Protein AF-0000000069264680 (afdb_homodimer)

Solvent-accessible surface area (backbone atoms only — not comparable to full-atom values): 63092 Å² total; per-residue (Å²): 128,80,57,73,79,72,51,75,69,57,74,36,66,60,54,56,45,49,47,49,65,34,45,54,32,10,31,62,57,30,35,80,39,44,36,33,21,42,32,88,52,90,55,50,79,79,77,27,31,39,74,42,32,28,42,56,47,49,37,52,17,25,8,40,32,30,22,41,44,74,74,60,58,45,70,61,41,29,38,27,34,40,56,57,35,34,60,69,44,48,32,46,57,49,15,34,34,33,50,31,16,18,33,29,38,42,60,85,66,54,55,40,65,60,49,31,49,53,45,50,75,60,52,32,39,32,41,37,29,31,27,88,46,32,57,60,58,36,65,25,53,58,76,48,57,66,63,36,63,34,36,34,37,32,16,54,85,72,36,73,72,46,56,66,79,36,87,69,49,58,67,91,35,48,42,37,40,61,63,46,31,66,70,23,40,66,80,50,74,70,59,90,66,56,25,56,42,46,20,35,38,38,68,41,77,35,93,85,65,58,65,44,34,36,54,38,27,24,37,26,50,41,54,40,34,46,49,45,22,15,42,66,53,75,34,51,39,11,50,42,28,35,30,60,65,37,50,54,45,36,47,91,21,50,53,52,58,51,38,30,25,39,50,28,26,30,38,43,21,47,32,85,47,78,46,39,63,54,46,52,50,51,30,46,75,63,44,23,27,34,36,38,38,34,49,67,54,54,50,42,34,49,53,47,38,56,73,69,31,50,69,64,49,47,74,56,47,50,49,45,35,37,39,31,27,99,53,87,58,44,62,68,59,46,49,44,40,34,75,74,59,62,22,46,48,33,21,36,33,60,42,67,55,32,53,22,74,34,22,35,4,47,57,67,47,39,51,68,46,78,75,46,50,73,65,57,30,52,51,32,26,73,23,29,12,37,59,41,84,60,42,47,79,44,34,15,33,81,92,40,70,85,41,72,51,59,74,66,43,74,21,36,34,29,38,36,38,40,38,25,48,72,59,56,49,89,60,70,63,84,81,67,66,78,62,56,60,53,47,50,50,44,41,53,55,45,38,54,61,51,54,69,70,66,83,78,75,70,72,68,65,74,59,63,68,43,96,49,35,54,90,79,24,32,52,69,53,33,25,19,24,31,42,97,64,47,27,35,35,75,41,28,41,58,88,46,38,25,53,33,74,90,38,78,35,42,26,51,57,51,20,41,58,52,34,68,38,90,73,28,59,42,45,46,41,42,58,38,78,26,67,76,32,55,20,42,39,34,32,40,30,22,63,45,89,89,57,61,76,68,60,62,62,62,36,48,60,51,52,44,54,58,39,56,73,79,40,59,78,88,61,46,52,75,43,62,43,82,40,93,71,78,62,54,40,82,84,66,41,80,29,62,68,59,51,49,50,53,38,53,76,69,63,62,70,53,78,72,43,80,76,52,72,62,72,122,122,81,52,73,78,73,52,74,70,56,73,38,64,60,52,56,45,49,46,51,63,34,46,54,32,10,31,61,58,31,35,80,38,44,38,32,20,42,31,88,52,90,55,49,78,77,76,27,32,39,75,43,30,29,40,55,46,48,37,51,17,26,8,41,32,30,22,41,44,74,76,60,58,46,71,63,40,27,38,28,34,41,55,56,34,34,59,68,44,47,30,46,59,47,14,34,33,32,51,31,15,18,32,28,38,43,60,85,66,55,54,42,67,60,47,31,49,52,44,51,74,62,52,32,39,33,39,36,29,32,27,90,46,32,55,60,59,37,64,24,51,58,77,48,56,66,62,36,65,36,37,35,36,32,17,53,83,71,38,74,72,45,56,65,80,37,86,70,48,59,67,92,36,47,43,37,40,61,62,45,32,66,71,24,40,66,79,52,75,68,59,90,64,56,25,58,41,46,19,34,37,37,70,42,76,37,92,85,66,56,65,43,34,36,54,38,28,24,36,25,51,43,55,39,36,45,50,46,21,14,42,68,52,74,35,52,38,11,49,42,28,35,31,61,64,36,50,55,45,36,48,89,20,52,52,51,59,52,36,30,25,40,49,28,26,30,38,42,22,47,32,86,47,80,47,38,63,55,46,51,49,50,31,46,75,64,44,24,26,35,35,37,37,34,49,68,54,53,50,42,35,50,52,48,38,56,73,70,30,51,70,63,48,47,74,57,48,49,50,45,36,36,38,31,27,98,53,87,59,43,65,67,59,47,48,44,40,34,73,73,59,62,21,46,48,31,21,36,33,61,42,66,55,31,54,22,75,33,21,36,5,48,57,66,50,38,51,69,46,78,75,45,50,72,66,57,30,51,51,32,25,73,24,32,11,39,58,42,85,60,41,46,79,44,34,15,33,82,91,39,70,86,42,74,52,60,75,66,43,76,21,35,31,30,38,35,38,40,38,27,49,73,61,56,49,88,62,69,62,83,80,65,66,77,64,57,60,53,48,48,50,47,42,55,54,46,39,51,62,50,54,70,71,68,83,80,75,71,71,68,67,74,57,64,67,43,94,48,37,56,89,80,24,32,52,69,53,33,24,20,26,33,43,97,63,48,27,35,36,76,40,28,42,56,88,45,38,24,52,34,73,90,38,79,34,41,25,51,58,51,20,42,59,52,34,68,38,91,73,29,60,42,45,46,42,42,57,39,76,25,66,75,32,54,20,42,39,35,32,41,30,22,62,44,90,87,58,62,76,67,61,62,63,63,35,48,60,50,51,44,56,57,39,56,74,79,40,59,77,89,61,43,51,73,44,60,43,82,40,93,69,77,62,52,40,81,85,68,40,79,28,60,67,59,53,48,50,52,39,55,76,68,63,63,70,54,78,73,44,82,76,54,72,64,69,122

Organism: Polarella glacialis (NCBI:txid89957)

Radius of gyration: 32.52 Å; Cα contacts (8 Å, |Δi|>4): 2646; chains: 2; bounding box: 79×95×86 Å

Nearest PDB structures (foldseek):
  1ult-assembly1_B  TM=8.802E-01  e=3.489E-50  Thermus thermophilus
  3gpc-assembly2_B  TM=8.212E-01  e=1.341E-38  Homo sapiens
  3gpc-assembly1_A  TM=8.121E-01  e=6.535E-37  Homo sapiens
  8w0l-assembly1_A  TM=6.875E-01  e=3.419E-37  Candida albicans
  4isb-assembly1_B  TM=6.858E-01  e=1.212E-31  Mycobacterium tuberculosis H37Rv

Foldseek 3Di:
DAFPVPPPPDCPPVDAQFLLLQLLQLCVVWQAFWAKEAADDCPDPNPRIHIDGSVRLLLLLQLLLQLCVVVPDDAAAEEEEAFWPGSVVLSCLNNQQQLRYAYEYAQLLDQLALSLQVLQLSQHQEYEYEQVSQVRPLVHDLVSLVSHQAYEYAAHVRDWPNHDHDPSHDPVRYDYNVRSSVVGGSPHDRDDDHQQRWHYWAWDCDPVRHIFIDIFGSNLLSVVLVLCCDPLHVVDAQVAEEEELFTCSFLQNVNCSSNCSRRNHHYYYHTPPNALVSVLVSQLVPQHAEYEAAQVSLVRVVVVCVVVDLVVSLVRGNHAEYEYEPAQHFLVSQVCCCVSRVHHYKYFDAHPQQSGTFAIQQLDNDPVSVVDDPVVSSVSRRANHATTPFKDWFFAAQVGRVHTDDFPDKHFIWIAGSNGGQDTDPPPPVPDPPPVVVVLVCCVVVCSVVVVDDDDPPPCPVQPVPVQDGPRIGRPQFIWGQHPVRTIHTQAGVQFFAQWQNDTARQSVLFSQLCPDPQFPGKGWGWDQAQHTRTFIEIETEGDPPDDPCCPPCVFVVSQVSCVVPDPNRNGGLYYHYDNDFDADSSRHGPRVVVVVVCVVVVHDRPVRVPDDGPD/DADPVVPPPDCPPVDAQFLLLQLLQLCVVWQAFWAKEAADDCPPPNPRIHIDGSVRLLLLLQLLLQLCVVVPDDAAAEEEEAFWPGSVVLSCLNNQQQLRYAYEYAQLLDQLALSLQVLQLSQHQEYEYEQVSQVRPLVHDLVSLVSHQAYEYAAHVRDWPNHDHDPSHDPVRYDYNVRSSVSGGSVHDRDDDHQQRWHYWAWDCDPVRHIFIDIFGSNLLSVVLVLCCDPLHVVDAQVAEEEELFTCSFLQNVNCSSNCSRRNHHYYYHTPPNALVSVLCSQLVPQHAEYEAAQVSLVRVVVVCVVVDLVVSLVRGNHAEYEYEPAQHFLVSQVCCCVSRVHHYKYFDAHPQQSGTFAIQQLDNDPVSVVDDPVVSSVSRRANHATTPFKDWFFAAQVGRVHTDDFPDKHFIWIAGSNGGQDTDPPPPVPDPPPVVVVVVCCVVVCSVPVVDDDDPPPCPVQPVPVADGPRIGRPQFIWGQHPVRTIHTQAGVQFFAQWQNDTARQRVLFSQLCPDPQFPGKGWGWDQAQHTRTFIEIETEGPPPDDPCCPPCVFVVSQVSCVVPDPNRNGGLYYHYDNDFDADSSRHGPRVVVVVVCVVVVHDRPVRVPDPGPD

Sequence (1232 aa):
MAPASAFPVSARDEAPLLLRTLCDRGARLQPDNLLVTKCKGSAGDGKGYLTITFQEHQLRSLRLGSALARWGVKIGDRVATLLWNTAWHVQCYHAVSCMGAVLHTLNLRLGTKDLGFIIDHAADRVIISDSDLLDMLGKVDSAVLDKVELFVCCGEDGVPNQWTLPSSIPRAKAIDYDSFLSTGKDDFVWPDLPETALHALCYTSGTTGVPKGAAYSQRSTYLHTLVMVGADQIGLSGSQVILPFVPMFHVLGWGVPFAGLMVGMRMVFTGRSMDPDSMLDAMLDWGVQISTGVPTVWQGVRSCIEQRGTEKVRKGLKLKMLTCGGSAPPSTMIGWYQDQLGVEFLQGWGMTETNPLGSAGRRVAKYKDLSASSDALFSNMTKAGLPNALVEVRIADPEDLDRELPRGQQGELLVRGPTIITEYFQFDAPDKPRQELQEQLVSTLSRISRLLTSRNIRVTRGCCKMKWFHRGWLITGDVAKLDEEGAIIICDRSKDVIKSGGEWISSIDLENHITGMKDIAMAAVVAVPHPRWDERPVAIVTLPPGCDPGVAKGLKERVVAHCLQAFAKFQVPDDVIVWQEIPLTSTGKLDKKVIRAMLTSQGYMLPTAAGAPSKLMAPASAFPVSARDEAPLLLRTLCDRGARLQPDNLLVTKCKGSAGDGKGYLTITFQEHQLRSLRLGSALARWGVKIGDRVATLLWNTAWHVQCYHAVSCMGAVLHTLNLRLGTKDLGFIIDHAADRVIISDSDLLDMLGKVDSAVLDKVELFVCCGEDGVPNQWTLPSSIPRAKAIDYDSFLSTGKDDFVWPDLPETALHALCYTSGTTGVPKGAAYSQRSTYLHTLVMVGADQIGLSGSQVILPFVPMFHVLGWGVPFAGLMVGMRMVFTGRSMDPDSMLDAMLDWGVQISTGVPTVWQGVRSCIEQRGTEKVRKGLKLKMLTCGGSAPPSTMIGWYQDQLGVEFLQGWGMTETNPLGSAGRRVAKYKDLSASSDALFSNMTKAGLPNALVEVRIADPEDLDRELPRGQQGELLVRGPTIITEYFQFDAPDKPRQELQEQLVSTLSRISRLLTSRNIRVTRGCCKMKWFHRGWLITGDVAKLDEEGAIIICDRSKDVIKSGGEWISSIDLENHITGMKDIAMAAVVAVPHPRWDERPVAIVTLPPGCDPGVAKGLKERVVAHCLQAFAKFQVPDDVIVWQEIPLTSTGKLDKKVIRAMLTSQGYMLPTAAGAPSKL

pLDDT: mean 85.33, std 18.54, range [21.41, 98.88]

InterPro domains:
  IPR000873 AMP-dependent synthetase/ligase domain [PF00501] (31-425)
  IPR020845 AMP-binding, conserved site [PS00455] (201-212)
  IPR025110 AMP-binding enzyme, C-terminal domain [PF13193] (510-589)
  IPR042099 ANL, N-terminal domain [G3DSA:3.40.50.12780] (9-495)
  IPR045851 AMP-binding enzyme domain superfamily [G3DSA:3.30.300.30] (496-605)

Secondary structure (DSSP, 8-state):
---GGGS---GGG-----HHHHHTHHHHH-TT-EEEEE-SSS-SSSSSEEEEEHHHHHHHHHHHHHHHHHHT--TT-EEEEE--BSHHHHHHHHHHHHTT-EEEE--TTS-HHHHHHHHHHHT-SEEEEEGGGHHHHHTS-HHHHHH--EEEEEPGGG-TT-----TTS-GGGEEEHHHHHHTS-TTPPPPP--TTSEEEEEEE--TTSS-EEEEEEHHHHHHHHHHHTBTTTT---TT-EEEE-S-TTSHHHHHHHHHHHHHT-EEEE-BT--SHHHHHHHHHHHT--EEEE-HHHHHHHHHHHHHH-HHHHHHH----EEEE-SSPPPHHHHHHIIIII--EEEEEEE-GGGSSEEEEE-SS-SGGGGG--HHHHHHHHTS-BEEPTT-EEEEEETTEEEEEPPTT--EEEEEESTTS-SS-TT---SSS-HHHHHHHHHHHHHHHHHTTT------------BTTEETTEEEEEEEEEE-TTS-EEEEEETTTSEEETTEEE-HHHHHHHHHTSTT-SEEEEEEEEETTTEEEEEEEEEPPTT--GGGGTTHHHHHHHHHHTTS-GGGS-SEEEE-S---B-TTS-B-HHHHHHHHHHTT---TTTTTS----/---GGGS---GGG-----HHHHHTHHHHH-TT-EEEEE-SSS-SSSSSEEEEEHHHHHHHHHHHHHHHHHHT--TT-EEEEE--BSHHHHHHHHHHHHTT-EEEE--TTS-HHHHHHHHHHHT-SEEEEEGGGHHHHHTS-HHHHHH--EEEEEPGGG-TT-----TTS-GGGEEEHHHHHHTS-TTPPPPP--TTSEEEEEEE--TTSS-EEEEEEHHHHHHHHHHHTBTTTT---TT-EEEE-S-TTSHHHHHHHHHHHHHT-EEEE-BT--SHHHHHHHHHHHT--EEEE-HHHHHHHHHHHHHH-HHHHHHH----EEEE-SSPPPHHHHHHIIIII--EEEEEEE-GGGSSEEEEE-SS-SGGGGG--HHHHHHHHTS-BEEPTT-EEEEEETTEEEEEPPTT--EEEEEESTTS-SS-TT---SSS-HHHHHHHHHHHHHHHHHTTT------------BTTEETTEEEEEEEEEE-TTS-EEEEEETTTSEEETTEEE-HHHHHHHHHTSTT-SEEEEEEEEETTTEEEEEEEEEPPTT--GGGGTTHHHHHHHHHHTTS-GGGS-SEEEE-S---B-TTS-B-HHHHHHHHHHTT---TTTTTS----

Structure (mmCIF, N/CA/C/O backbone):
data_AF-0000000069264680-model_v1
#
loop_
_entity.id
_entity.type
_entity.pdbx_description
1 polymer 'Long-chain fatty acid--CoA ligase'
#
loop_
_atom_site.group_PDB
_atom_site.id
_atom_site.type_symbol
_atom_site.label_atom_id
_atom_site.label_alt_id
_atom_site.label_comp_id
_atom_site.label_asym_id
_atom_site.label_entity_id
_atom_site.label_seq_id
_atom_site.pdbx_PDB_ins_code
_atom_site.Cartn_x
_atom_site.Cartn_y
_atom_site.Cartn_z
_atom_site.occupancy
_atom_site.B_iso_or_equiv
_atom_site.auth_seq_id
_atom_site.auth_comp_id
_atom_site.auth_asym_id
_atom_site.auth_atom_id
_atom_site.pdbx_PDB_model_num
ATOM 1 N N . MET A 1 1 ? -12.93 -19.547 25.078 1 21.62 1 MET A N 1
ATOM 2 C CA . MET A 1 1 ? -12.172 -18.875 24.031 1 21.62 1 MET A CA 1
ATOM 3 C C . MET A 1 1 ? -10.672 -18.969 24.281 1 21.62 1 MET A C 1
ATOM 5 O O . MET A 1 1 ? -10.188 -18.562 25.344 1 21.62 1 MET A O 1
ATOM 9 N N . ALA A 1 2 ? -10.008 -19.875 23.734 1 28.94 2 ALA A N 1
ATOM 10 C CA . ALA A 1 2 ? -8.633 -20.188 24.109 1 28.94 2 ALA A CA 1
ATOM 11 C C . ALA A 1 2 ? -7.75 -18.938 24.047 1 28.94 2 ALA A C 1
ATOM 13 O O . ALA A 1 2 ? -7.922 -18.094 23.172 1 28.94 2 ALA A O 1
ATOM 14 N N . PRO A 1 3 ? -7.102 -18.594 25.016 1 28.36 3 PRO A N 1
ATOM 15 C CA . PRO A 1 3 ? -6.238 -17.406 25.078 1 28.36 3 PRO A CA 1
ATOM 16 C C . PRO A 1 3 ? -5.344 -17.266 23.844 1 28.36 3 PRO A C 1
ATOM 18 O O . PRO A 1 3 ? -5.039 -18.266 23.188 1 28.36 3 PRO A O 1
ATOM 21 N N . ALA A 1 4 ? -5.258 -16.047 23.219 1 35.44 4 ALA A N 1
ATOM 22 C CA . ALA A 1 4 ? -4.367 -15.719 22.109 1 35.44 4 ALA A CA 1
ATOM 23 C C . ALA A 1 4 ? -3.006 -16.391 22.281 1 35.44 4 ALA A C 1
ATOM 25 O O . ALA A 1 4 ? -2.262 -16.547 21.312 1 35.44 4 ALA A O 1
ATOM 26 N N . SER A 1 5 ? -2.584 -16.609 23.516 1 32.97 5 SER A N 1
ATOM 27 C CA . SER A 1 5 ? -1.251 -17.094 23.844 1 32.97 5 SER A CA 1
ATOM 28 C C . SER A 1 5 ? -1.058 -18.531 23.359 1 32.97 5 SER A C 1
ATOM 30 O O . SER A 1 5 ? 0.055 -19.062 23.391 1 32.97 5 SER A O 1
ATOM 32 N N . ALA A 1 6 ? -2.135 -19.172 23.266 1 34.97 6 ALA A N 1
ATOM 33 C CA . ALA A 1 6 ? -1.917 -20.609 23.109 1 34.97 6 ALA A CA 1
ATOM 34 C C . ALA A 1 6 ? -1.51 -20.953 21.672 1 34.97 6 ALA A C 1
ATOM 36 O O . ALA A 1 6 ? -1.37 -22.125 21.312 1 34.97 6 ALA A O 1
ATOM 37 N N . PHE A 1 7 ? -1.689 -19.875 20.844 1 36.34 7 PHE A N 1
ATOM 38 C CA . PHE A 1 7 ? -1.381 -20.344 19.484 1 36.34 7 PHE A CA 1
ATOM 39 C C . PHE A 1 7 ? 0.098 -20.141 19.172 1 36.34 7 PHE A C 1
ATOM 41 O O . PHE A 1 7 ? 0.693 -19.141 19.578 1 36.34 7 PHE A O 1
ATOM 48 N N . PRO A 1 8 ? 0.804 -21.094 19 1 37.34 8 PRO A N 1
ATOM 49 C CA . PRO A 1 8 ? 2.225 -20.969 18.672 1 37.34 8 PRO A CA 1
ATOM 50 C C . PRO A 1 8 ? 2.494 -19.891 17.641 1 37.34 8 PRO A C 1
ATOM 52 O O . PRO A 1 8 ? 1.766 -19.781 16.641 1 37.34 8 PRO A O 1
ATOM 55 N N . VAL A 1 9 ? 2.969 -18.75 18.156 1 39.38 9 VAL A N 1
ATOM 56 C CA . VAL A 1 9 ? 3.482 -17.734 17.25 1 39.38 9 VAL A CA 1
ATOM 57 C C . VAL A 1 9 ? 4.457 -18.359 16.266 1 39.38 9 VAL A C 1
ATOM 59 O O . VAL A 1 9 ? 5.449 -18.969 16.656 1 39.38 9 VAL A O 1
ATOM 62 N N . SER A 1 10 ? 4.023 -18.75 15.188 1 41.69 10 SER A N 1
ATOM 63 C CA . SER A 1 10 ? 4.965 -19.203 14.172 1 41.69 10 SER A CA 1
ATOM 64 C C . SER A 1 10 ? 5.992 -18.125 13.844 1 41.69 10 SER A C 1
ATOM 66 O O . SER A 1 10 ? 5.668 -16.938 13.82 1 41.69 10 SER A O 1
ATOM 68 N N . ALA A 1 11 ? 7.23 -18.297 14.109 1 41.03 11 ALA A N 1
ATOM 69 C CA . ALA A 1 11 ? 8.43 -17.5 13.844 1 41.03 11 ALA A CA 1
ATOM 70 C C . ALA A 1 11 ? 8.336 -16.797 12.492 1 41.03 11 ALA A C 1
ATOM 72 O O . ALA A 1 11 ? 9.164 -15.953 12.172 1 41.03 11 ALA A O 1
ATOM 73 N N . ARG A 1 12 ? 7.391 -17.203 11.688 1 43.34 12 ARG A N 1
ATOM 74 C CA . ARG A 1 12 ? 7.359 -16.75 10.297 1 43.34 12 ARG A CA 1
ATOM 75 C C . ARG A 1 12 ? 7.133 -15.25 10.211 1 43.34 12 ARG A C 1
ATOM 77 O O . ARG A 1 12 ? 7.527 -14.609 9.234 1 43.34 12 ARG A O 1
ATOM 84 N N . ASP A 1 13 ? 6.496 -14.719 11.164 1 56.16 13 ASP A N 1
ATOM 85 C CA . ASP A 1 13 ? 6.012 -13.344 11.109 1 56.16 13 ASP A CA 1
ATOM 86 C C . ASP A 1 13 ? 6.828 -12.43 12.023 1 56.16 13 ASP A C 1
ATOM 88 O O . ASP A 1 13 ? 6.32 -11.422 12.516 1 56.16 13 ASP A O 1
ATOM 92 N N . GLU A 1 14 ? 8.109 -12.883 12.008 1 63.69 14 GLU A N 1
ATOM 93 C CA . GLU A 1 14 ? 8.93 -12.258 13.039 1 63.69 14 GLU A CA 1
ATOM 94 C C . GLU A 1 14 ? 9.695 -11.062 12.484 1 63.69 14 GLU A C 1
ATOM 96 O O . GLU A 1 14 ? 10.312 -10.305 13.242 1 63.69 14 GLU A O 1
ATOM 101 N N . ALA A 1 15 ? 9.57 -10.945 11.188 1 82.12 15 ALA A N 1
ATOM 102 C CA . ALA A 1 15 ? 10.336 -9.805 10.695 1 82.12 15 ALA A CA 1
ATOM 103 C C . ALA A 1 15 ? 9.672 -8.492 11.109 1 82.12 15 ALA A C 1
ATOM 105 O O . ALA A 1 15 ? 8.562 -8.188 10.68 1 82.12 15 ALA A O 1
ATOM 106 N N . PRO A 1 16 ? 10.344 -7.766 11.906 1 89.06 16 PRO A N 1
ATOM 107 C CA . PRO A 1 16 ? 9.742 -6.508 12.352 1 89.06 16 PRO A CA 1
ATOM 108 C C . PRO A 1 16 ? 9.609 -5.484 11.227 1 89.06 16 PRO A C 1
ATOM 110 O O . PRO A 1 16 ? 10.453 -5.434 10.328 1 89.06 16 PRO A O 1
ATOM 113 N N . LEU A 1 17 ? 8.547 -4.75 11.266 1 94.31 17 LEU A N 1
ATOM 114 C CA . LEU A 1 17 ? 8.344 -3.662 10.312 1 94.31 17 LEU A CA 1
ATOM 115 C C . LEU A 1 17 ? 9.172 -2.441 10.695 1 94.31 17 LEU A C 1
ATOM 117 O O . LEU A 1 17 ? 8.766 -1.655 11.555 1 94.31 17 LEU A O 1
ATOM 121 N N . LEU A 1 18 ? 10.297 -2.287 10.062 1 96 18 LEU A N 1
ATOM 122 C CA . LEU A 1 18 ? 11.242 -1.224 10.398 1 96 18 LEU A CA 1
ATOM 123 C C . LEU A 1 18 ? 11.367 -0.228 9.25 1 96 18 LEU A C 1
ATOM 125 O O . LEU A 1 18 ? 11.469 -0.625 8.086 1 96 18 LEU A O 1
ATOM 129 N N . LEU A 1 19 ? 11.414 0.999 9.562 1 97.38 19 LEU A N 1
ATOM 130 C CA . LEU A 1 19 ? 11.438 2.068 8.57 1 97.38 19 LEU A CA 1
ATOM 131 C C . LEU A 1 19 ? 12.719 2.021 7.746 1 97.38 19 LEU A C 1
ATOM 133 O O . LEU A 1 19 ? 12.742 2.467 6.598 1 97.38 19 LEU A O 1
ATOM 137 N N . ARG A 1 20 ? 13.828 1.461 8.312 1 97.5 20 ARG A N 1
ATOM 138 C CA . ARG A 1 20 ? 15.086 1.393 7.562 1 97.5 20 ARG A CA 1
ATOM 139 C C . ARG A 1 20 ? 14.898 0.64 6.25 1 97.5 20 ARG A C 1
ATOM 141 O O . ARG A 1 20 ? 15.516 0.985 5.238 1 97.5 20 ARG A O 1
ATOM 148 N N . THR A 1 21 ? 13.992 -0.396 6.246 1 95.38 21 THR A N 1
ATOM 149 C CA . THR A 1 21 ? 13.797 -1.199 5.047 1 95.38 21 THR A CA 1
ATOM 150 C C . THR A 1 21 ? 13.086 -0.391 3.965 1 95.38 21 THR A C 1
ATOM 152 O O . THR A 1 21 ? 13.203 -0.689 2.775 1 95.38 21 THR A O 1
ATOM 155 N N . LEU A 1 22 ? 12.344 0.628 4.348 1 97.31 22 LEU A N 1
ATOM 156 C CA . LEU A 1 22 ? 11.648 1.487 3.393 1 97.31 22 LEU A CA 1
ATOM 157 C C . LEU A 1 22 ? 12.523 2.67 2.992 1 97.31 22 LEU A C 1
ATOM 159 O O . LEU A 1 22 ? 12.656 2.975 1.805 1 97.31 22 LEU A O 1
ATOM 163 N N . CYS A 1 23 ? 13.164 3.281 3.973 1 98.19 23 CYS A N 1
ATOM 164 C CA . CYS A 1 23 ? 13.891 4.523 3.748 1 98.19 23 CYS A CA 1
ATOM 165 C C . CYS A 1 23 ? 15.141 4.277 2.906 1 98.19 23 CYS A C 1
ATOM 167 O O . CYS A 1 23 ? 15.531 5.129 2.105 1 98.19 23 CYS A O 1
ATOM 169 N N . ASP A 1 24 ? 15.758 3.123 3.029 1 97.44 24 ASP A N 1
ATOM 170 C CA . ASP A 1 24 ? 16.984 2.816 2.303 1 97.44 24 ASP A CA 1
ATOM 171 C C . ASP A 1 24 ? 16.688 2.443 0.853 1 97.44 24 ASP A C 1
ATOM 173 O O . ASP A 1 24 ? 17.594 2.398 0.019 1 97.44 24 ASP A O 1
ATOM 177 N N . ARG A 1 25 ? 15.484 2.219 0.52 1 96.12 25 ARG A N 1
ATOM 178 C CA . ARG A 1 25 ? 15.109 1.653 -0.771 1 96.12 25 ARG A CA 1
ATOM 179 C C . ARG A 1 25 ? 15.359 2.646 -1.899 1 96.12 25 ARG A C 1
ATOM 181 O O . ARG A 1 25 ? 15.797 2.26 -2.988 1 96.12 25 ARG A O 1
ATOM 188 N N . GLY A 1 26 ? 15.039 3.943 -1.634 1 95.75 26 GLY A N 1
ATOM 189 C CA . GLY A 1 26 ? 15.188 4.941 -2.682 1 95.75 26 GLY A CA 1
ATOM 190 C C . GLY A 1 26 ? 16.562 4.953 -3.303 1 95.75 26 GLY A C 1
ATOM 191 O O . GLY A 1 26 ? 16.703 4.973 -4.527 1 95.75 26 GLY A O 1
ATOM 192 N N . ALA A 1 27 ? 17.578 4.922 -2.449 1 96.12 27 ALA A N 1
ATOM 193 C CA . ALA A 1 27 ? 18.953 4.938 -2.934 1 96.12 27 ALA A CA 1
ATOM 194 C C . ALA A 1 27 ? 19.281 3.652 -3.691 1 96.12 27 ALA A C 1
ATOM 196 O O . ALA A 1 27 ? 20.062 3.67 -4.645 1 96.12 27 ALA A O 1
ATOM 197 N N . ARG A 1 28 ? 18.672 2.553 -3.295 1 92.5 28 ARG A N 1
ATOM 198 C CA . ARG A 1 28 ? 18.891 1.281 -3.977 1 92.5 28 ARG A CA 1
ATOM 199 C C . ARG A 1 28 ? 18.234 1.272 -5.348 1 92.5 28 ARG A C 1
ATOM 201 O O . ARG A 1 28 ? 18.781 0.726 -6.309 1 92.5 28 ARG A O 1
ATOM 208 N N . LEU A 1 29 ? 17.109 1.916 -5.445 1 92.81 29 LEU A N 1
ATOM 209 C CA . LEU A 1 29 ? 16.312 1.863 -6.668 1 92.81 29 LEU A CA 1
ATOM 210 C C . LEU A 1 29 ? 16.766 2.922 -7.664 1 92.81 29 LEU A C 1
ATOM 212 O O . LEU A 1 29 ? 16.859 2.654 -8.859 1 92.81 29 LEU A O 1
ATOM 216 N N . GLN A 1 30 ? 16.969 4.102 -7.066 1 95.69 30 GLN A N 1
ATOM 217 C CA . GLN A 1 30 ? 17.297 5.227 -7.93 1 95.69 30 GLN A CA 1
ATOM 218 C C . GLN A 1 30 ? 18.406 6.074 -7.324 1 95.69 30 GLN A C 1
ATOM 220 O O . GLN A 1 30 ? 18.203 7.238 -6.98 1 95.69 30 GLN A O 1
ATOM 225 N N . PRO A 1 31 ? 19.578 5.562 -7.355 1 96.06 31 PRO A N 1
ATOM 226 C CA . PRO A 1 31 ? 20.688 6.273 -6.699 1 96.06 31 PRO A CA 1
ATOM 227 C C . PRO A 1 31 ? 20.953 7.648 -7.312 1 96.06 31 PRO A C 1
ATOM 229 O O . PRO A 1 31 ? 21.406 8.562 -6.617 1 96.06 31 PRO A O 1
ATOM 232 N N . ASP A 1 32 ? 20.594 7.859 -8.594 1 96.62 32 ASP A N 1
ATOM 233 C CA . ASP A 1 32 ? 20.938 9.094 -9.281 1 96.62 32 ASP A CA 1
ATOM 234 C C . ASP A 1 32 ? 19.781 10.078 -9.297 1 96.62 32 ASP A C 1
ATOM 236 O O . ASP A 1 32 ? 19.906 11.211 -9.766 1 96.62 32 ASP A O 1
ATOM 240 N N . ASN A 1 33 ? 18.578 9.617 -8.844 1 97.62 33 ASN A N 1
ATOM 241 C CA . ASN A 1 33 ? 17.469 10.562 -8.75 1 97.62 33 ASN A CA 1
ATOM 242 C C . ASN A 1 33 ? 17.75 11.641 -7.703 1 97.62 33 ASN A C 1
ATOM 244 O O . ASN A 1 33 ? 18.75 11.586 -6.988 1 97.62 33 ASN A O 1
ATOM 248 N N . LEU A 1 34 ? 16.859 12.688 -7.617 1 98 34 LEU A N 1
ATOM 249 C CA . LEU A 1 34 ? 17.312 13.898 -6.934 1 98 34 LEU A CA 1
ATOM 250 C C . LEU A 1 34 ? 16.359 14.289 -5.816 1 98 34 LEU A C 1
ATOM 252 O O . LEU A 1 34 ? 15.141 14.078 -5.926 1 98 34 LEU A O 1
ATOM 256 N N . LEU A 1 35 ? 16.891 14.773 -4.73 1 98 35 LEU A N 1
ATOM 257 C CA . LEU A 1 35 ? 16.25 15.703 -3.805 1 98 35 LEU A CA 1
ATOM 258 C C . LEU A 1 35 ? 16.672 17.141 -4.109 1 98 35 LEU A C 1
ATOM 260 O O . LEU A 1 35 ? 17.859 17.438 -4.238 1 98 35 LEU A O 1
ATOM 264 N N . VAL A 1 36 ? 15.688 17.969 -4.273 1 96.69 36 VAL A N 1
ATOM 265 C CA . VAL A 1 36 ? 15.938 19.344 -4.707 1 96.69 36 VAL A CA 1
ATOM 266 C C . VAL A 1 36 ? 15.477 20.312 -3.625 1 96.69 36 VAL A C 1
ATOM 268 O O . VAL A 1 36 ? 14.367 20.188 -3.098 1 96.69 36 VAL A O 1
ATOM 271 N N . THR A 1 37 ? 16.328 21.266 -3.25 1 95.94 37 THR A N 1
ATOM 272 C CA . THR A 1 37 ? 15.984 22.312 -2.295 1 95.94 37 THR A CA 1
ATOM 273 C C . THR A 1 37 ? 16.203 23.703 -2.904 1 95.94 37 THR A C 1
ATOM 275 O O . THR A 1 37 ? 17.297 24.016 -3.375 1 95.94 37 THR A O 1
ATOM 278 N N . LYS A 1 38 ? 15.141 24.484 -2.883 1 93.56 38 LYS A N 1
ATOM 279 C CA . LYS A 1 38 ? 15.281 25.859 -3.34 1 93.56 38 LYS A CA 1
ATOM 280 C C . LYS A 1 38 ? 16.141 26.672 -2.369 1 93.56 38 LYS A C 1
ATOM 282 O O . LYS A 1 38 ? 15.977 26.562 -1.152 1 93.56 38 LYS A O 1
ATOM 287 N N . CYS A 1 39 ? 17.094 27.469 -2.959 1 87.06 39 CYS A N 1
ATOM 288 C CA . CYS A 1 39 ? 17.984 28.297 -2.154 1 87.06 39 CYS A CA 1
ATOM 289 C C . CYS A 1 39 ? 17.953 29.75 -2.619 1 87.06 39 CYS A C 1
ATOM 291 O O . CYS A 1 39 ? 17.516 30.031 -3.73 1 87.06 39 CYS A O 1
ATOM 293 N N . LYS A 1 40 ? 18.047 30.766 -1.913 1 74.31 40 LYS A N 1
ATOM 294 C CA . LYS A 1 40 ? 18.094 32.188 -2.275 1 74.31 40 LYS A CA 1
ATOM 295 C C . LYS A 1 40 ? 19.5 32.594 -2.697 1 74.31 40 LYS A C 1
ATOM 297 O O . LYS A 1 40 ? 19.656 33.5 -3.541 1 74.31 40 LYS A O 1
ATOM 302 N N . GLY A 1 41 ? 20.453 32.156 -2.279 1 61.91 41 GLY A N 1
ATOM 303 C CA . GLY A 1 41 ? 21.797 32.656 -2.555 1 61.91 41 GLY A CA 1
ATOM 304 C C . GLY A 1 41 ? 22.453 32 -3.752 1 61.91 41 GLY A C 1
ATOM 305 O O . GLY A 1 41 ? 21.812 31.203 -4.457 1 61.91 41 GLY A O 1
ATOM 306 N N . SER A 1 42 ? 23.531 32.594 -4.23 1 54.34 42 SER A N 1
ATOM 307 C CA . SER A 1 42 ? 24.359 32.156 -5.352 1 54.34 42 SER A CA 1
ATOM 308 C C . SER A 1 42 ? 24.75 30.703 -5.219 1 54.34 42 SER A C 1
ATOM 310 O O . SER A 1 42 ? 25.453 30.156 -6.082 1 54.34 42 SER A O 1
ATOM 312 N N . ALA A 1 43 ? 24.25 30.062 -4.109 1 54.81 43 ALA A N 1
ATOM 313 C CA . ALA A 1 43 ? 24.625 28.672 -3.848 1 54.81 43 ALA A CA 1
ATOM 314 C C . ALA A 1 43 ? 23.719 27.703 -4.594 1 54.81 43 ALA A C 1
ATOM 316 O O . ALA A 1 43 ? 22.578 28.031 -4.918 1 54.81 43 ALA A O 1
ATOM 317 N N . GLY A 1 44 ? 24.172 26.875 -5.523 1 59.56 44 GLY A N 1
ATOM 318 C CA . GLY A 1 44 ? 23.438 25.859 -6.266 1 59.56 44 GLY A CA 1
ATOM 319 C C . GLY A 1 44 ? 23.828 25.797 -7.73 1 59.56 44 GLY A C 1
ATOM 320 O O . GLY A 1 44 ? 24.953 26.156 -8.094 1 59.56 44 GLY A O 1
ATOM 321 N N . ASP A 1 45 ? 22.828 25.312 -8.492 1 59.91 45 ASP A N 1
ATOM 322 C CA . ASP A 1 45 ? 23.062 25.016 -9.906 1 59.91 45 ASP A CA 1
ATOM 323 C C . ASP A 1 45 ? 22.859 26.266 -10.758 1 59.91 45 ASP A C 1
ATOM 325 O O . ASP A 1 45 ? 22.656 26.172 -11.969 1 59.91 45 ASP A O 1
ATOM 329 N N . GLY A 1 46 ? 23.031 27.547 -10.055 1 63.25 46 GLY A N 1
ATOM 330 C CA . GLY A 1 46 ? 22.812 28.766 -10.805 1 63.25 46 GLY A CA 1
ATOM 331 C C . GLY A 1 46 ? 21.344 29.141 -10.93 1 63.25 46 GLY A C 1
ATOM 332 O O . GLY A 1 46 ? 21.016 30.297 -11.219 1 63.25 46 GLY A O 1
ATOM 333 N N . LYS A 1 47 ? 20.484 28.172 -10.727 1 72.81 47 LYS A N 1
ATOM 334 C CA . LYS A 1 47 ? 19.062 28.469 -10.844 1 72.81 47 LYS A CA 1
ATOM 335 C C . LYS A 1 47 ? 18.391 28.547 -9.477 1 72.81 47 LYS A C 1
ATOM 337 O O . LYS A 1 47 ? 17.172 28.469 -9.367 1 72.81 47 LYS A O 1
ATOM 342 N N . GLY A 1 48 ? 19.219 28.641 -8.453 1 87.94 48 GLY A N 1
ATOM 343 C CA . GLY A 1 48 ? 18.656 28.828 -7.121 1 87.94 48 GLY A CA 1
ATOM 344 C C . GLY A 1 48 ? 18.219 27.547 -6.457 1 87.94 48 GLY A C 1
ATOM 345 O O . GLY A 1 48 ? 17.297 27.547 -5.633 1 87.94 48 GLY A O 1
ATOM 346 N N . TYR A 1 49 ? 18.781 26.375 -6.938 1 92.5 49 TYR A N 1
ATOM 347 C CA . TYR A 1 49 ? 18.453 25.109 -6.32 1 92.5 49 TYR A CA 1
ATOM 348 C C . TYR A 1 49 ? 19.719 24.344 -5.918 1 92.5 49 TYR A C 1
ATOM 350 O O . TYR A 1 49 ? 20.734 24.406 -6.613 1 92.5 49 TYR A O 1
ATOM 358 N N . LEU A 1 50 ? 19.656 23.766 -4.836 1 92.56 50 LEU A N 1
ATOM 359 C CA . LEU A 1 50 ? 20.641 22.766 -4.449 1 92.56 50 LEU A CA 1
ATOM 360 C C . LEU A 1 50 ? 20.094 21.344 -4.645 1 92.56 50 LEU A C 1
ATOM 362 O O . LEU A 1 50 ? 18.953 21.062 -4.246 1 92.56 50 LEU A O 1
ATOM 366 N N . THR A 1 51 ? 20.875 20.531 -5.32 1 94.5 51 THR A N 1
ATOM 367 C CA . THR A 1 51 ? 20.438 19.156 -5.582 1 94.5 51 THR A CA 1
ATOM 368 C C . THR A 1 51 ? 21.406 18.156 -4.973 1 94.5 51 THR A C 1
ATOM 370 O O . THR A 1 51 ? 22.609 18.375 -4.965 1 94.5 51 THR A O 1
ATOM 373 N N . ILE A 1 52 ? 20.859 17.125 -4.395 1 95.94 52 ILE A N 1
ATOM 374 C CA . ILE A 1 52 ? 21.641 15.961 -4.004 1 95.94 52 ILE A CA 1
ATOM 375 C C . ILE A 1 52 ? 20.984 14.695 -4.539 1 95.94 52 ILE A C 1
ATOM 377 O O . ILE A 1 52 ? 19.75 14.641 -4.691 1 95.94 52 ILE A O 1
ATOM 381 N N . THR A 1 53 ? 21.797 13.695 -4.875 1 98.06 53 THR A N 1
ATOM 382 C CA . THR A 1 53 ? 21.25 12.422 -5.355 1 98.06 53 THR A CA 1
ATOM 383 C C . THR A 1 53 ? 20.75 11.578 -4.191 1 98.06 53 THR A C 1
ATOM 385 O O . THR A 1 53 ? 21.109 11.82 -3.037 1 98.06 53 THR A O 1
ATOM 388 N N . PHE A 1 54 ? 19.953 10.602 -4.465 1 98.38 54 PHE A N 1
ATOM 389 C CA . PHE A 1 54 ? 19.5 9.648 -3.451 1 98.38 54 PHE A CA 1
ATOM 390 C C . PHE A 1 54 ? 20.688 8.906 -2.842 1 98.38 54 PHE A C 1
ATOM 392 O O . PHE A 1 54 ? 20.672 8.57 -1.656 1 98.38 54 PHE A O 1
ATOM 399 N N . GLN A 1 55 ? 21.688 8.609 -3.617 1 97.88 55 GLN A N 1
ATOM 400 C CA . GLN A 1 55 ? 22.891 7.969 -3.088 1 97.88 55 GLN A CA 1
ATOM 401 C C . GLN A 1 55 ? 23.594 8.875 -2.078 1 97.88 55 GLN A C 1
ATOM 403 O O . GLN A 1 55 ? 24 8.414 -1.01 1 97.88 55 GLN A O 1
ATOM 408 N N . GLU A 1 56 ? 23.766 10.125 -2.475 1 98.12 56 GLU A N 1
ATOM 409 C CA . GLU A 1 56 ? 24.344 11.086 -1.547 1 98.12 56 GLU A CA 1
ATOM 410 C C . GLU A 1 56 ? 23.5 11.227 -0.283 1 98.12 56 GLU A C 1
ATOM 412 O O . GLU A 1 56 ? 24.047 11.281 0.825 1 98.12 56 GLU A O 1
ATOM 417 N N . HIS A 1 57 ? 22.203 11.344 -0.473 1 98.44 57 HIS A N 1
ATOM 418 C CA . HIS A 1 57 ? 21.297 11.391 0.669 1 98.44 57 HIS A CA 1
ATOM 419 C C . HIS A 1 57 ? 21.516 10.203 1.6 1 98.44 57 HIS A C 1
ATOM 421 O O . HIS A 1 57 ? 21.578 10.375 2.82 1 98.44 57 HIS A O 1
ATOM 427 N N . GLN A 1 58 ? 21.594 9.008 1.04 1 98.62 58 GLN A N 1
ATOM 428 C CA . GLN A 1 58 ? 21.797 7.789 1.821 1 98.62 58 GLN A CA 1
ATOM 429 C C . GLN A 1 58 ? 23.078 7.879 2.652 1 98.62 58 GLN A C 1
ATOM 431 O O . GLN A 1 58 ? 23.062 7.609 3.855 1 98.62 58 GLN A O 1
ATOM 436 N N . LEU A 1 59 ? 24.188 8.258 2.02 1 98.56 59 LEU A N 1
ATOM 437 C CA . LEU A 1 59 ? 25.469 8.344 2.695 1 98.56 59 LEU A CA 1
ATOM 438 C C . LEU A 1 59 ? 25.438 9.391 3.799 1 98.56 59 LEU A C 1
ATOM 440 O O . LEU A 1 59 ? 25.953 9.164 4.895 1 98.56 59 LEU A O 1
ATOM 444 N N . ARG A 1 60 ? 24.859 10.516 3.533 1 98.44 60 ARG A N 1
ATOM 445 C CA . ARG A 1 60 ? 24.766 11.586 4.52 1 98.44 60 ARG A CA 1
ATOM 446 C C . ARG A 1 60 ? 23.875 11.18 5.691 1 98.44 60 ARG A C 1
ATOM 448 O O . ARG A 1 60 ? 24.172 11.516 6.84 1 98.44 60 ARG A O 1
ATOM 455 N N . SER A 1 61 ? 22.781 10.484 5.414 1 98.75 61 SER A N 1
ATOM 456 C CA . SER A 1 61 ? 21.906 10 6.477 1 98.75 61 SER A CA 1
ATOM 457 C C . SER A 1 61 ? 22.625 8.992 7.371 1 98.75 61 SER A C 1
ATOM 459 O O . SER A 1 61 ? 22.469 9.023 8.594 1 98.75 61 SER A O 1
ATOM 461 N N . LEU A 1 62 ? 23.406 8.094 6.715 1 98.75 62 LEU A N 1
ATOM 462 C CA . LEU A 1 62 ? 24.188 7.141 7.488 1 98.75 62 LEU A CA 1
ATOM 463 C C . LEU A 1 62 ? 25.203 7.855 8.367 1 98.75 62 LEU A C 1
ATOM 465 O O . LEU A 1 62 ? 25.391 7.5 9.531 1 98.75 62 LEU A O 1
ATOM 469 N N . ARG A 1 63 ? 25.891 8.859 7.836 1 98.81 63 ARG A N 1
ATOM 470 C CA . ARG A 1 63 ? 26.844 9.641 8.617 1 98.81 63 ARG A CA 1
ATOM 471 C C . ARG A 1 63 ? 26.156 10.336 9.789 1 98.81 63 ARG A C 1
ATOM 473 O O . ARG A 1 63 ? 26.703 10.391 10.891 1 98.81 63 ARG A O 1
ATOM 480 N N . LEU A 1 64 ? 24.969 10.867 9.539 1 98.81 64 LEU A N 1
ATOM 481 C CA . LEU A 1 64 ? 24.234 11.531 10.609 1 98.81 64 LEU A CA 1
ATOM 482 C C . LEU A 1 64 ? 23.875 10.547 11.719 1 98.81 64 LEU A C 1
ATOM 484 O O . LEU A 1 64 ? 24.078 10.836 12.898 1 98.81 64 LEU A O 1
ATOM 488 N N . GLY A 1 65 ? 23.25 9.375 11.352 1 98.75 65 GLY A N 1
ATOM 489 C CA . GLY A 1 65 ? 22.969 8.359 12.344 1 98.75 65 GLY A CA 1
ATOM 490 C C . GLY A 1 65 ? 24.188 7.938 13.148 1 98.75 65 GLY A C 1
ATOM 491 O O . GLY A 1 65 ? 24.125 7.844 14.375 1 98.75 65 GLY A O 1
ATOM 492 N N . SER A 1 66 ? 25.297 7.727 12.414 1 98.75 66 SER A N 1
ATOM 493 C CA . SER A 1 66 ? 26.562 7.34 13.047 1 98.75 66 SER A CA 1
ATOM 494 C C . SER A 1 66 ? 27.062 8.43 13.984 1 98.75 66 SER A C 1
ATOM 496 O O . SER A 1 66 ? 27.484 8.141 15.102 1 98.75 66 SER A O 1
ATOM 498 N N . ALA A 1 67 ? 27.047 9.664 13.523 1 98.88 67 ALA A N 1
ATOM 499 C CA . ALA A 1 67 ? 27.516 10.789 14.336 1 98.88 67 ALA A CA 1
ATOM 500 C C . ALA A 1 67 ? 26.688 10.914 15.609 1 98.88 67 ALA A C 1
ATOM 502 O O . ALA A 1 67 ? 27.234 11.117 16.703 1 98.88 67 ALA A O 1
ATOM 503 N N . LEU A 1 68 ? 25.375 10.805 15.5 1 98.88 68 LEU A N 1
ATOM 504 C CA . LEU A 1 68 ? 24.5 10.867 16.656 1 98.88 68 LEU A CA 1
ATOM 505 C C . LEU A 1 68 ? 24.797 9.734 17.641 1 98.88 68 LEU A C 1
ATOM 507 O O . LEU A 1 68 ? 24.875 9.953 18.844 1 98.88 68 LEU A O 1
ATOM 511 N N . ALA A 1 69 ? 24.906 8.523 17.125 1 98.44 69 ALA A N 1
ATOM 512 C CA . ALA A 1 69 ? 25.219 7.363 17.953 1 98.44 69 ALA A CA 1
ATOM 513 C C . ALA A 1 69 ? 26.547 7.547 18.672 1 98.44 69 ALA A C 1
ATOM 515 O O . ALA A 1 69 ? 26.656 7.285 19.875 1 98.44 69 ALA A O 1
ATOM 516 N N . ARG A 1 70 ? 27.609 7.969 17.969 1 98.06 70 ARG A N 1
ATOM 517 C CA . ARG A 1 70 ? 28.938 8.18 18.516 1 98.06 70 ARG A CA 1
ATOM 518 C C . ARG A 1 70 ? 28.906 9.266 19.594 1 98.06 70 ARG A C 1
ATOM 520 O O . ARG A 1 70 ? 29.641 9.188 20.578 1 98.06 70 ARG A O 1
ATOM 527 N N . TRP A 1 71 ? 28.109 10.273 19.312 1 98.25 71 TRP A N 1
ATOM 528 C CA . TRP A 1 71 ? 27.984 11.359 20.281 1 98.25 71 TRP A CA 1
ATOM 529 C C . TRP A 1 71 ? 27.312 10.867 21.562 1 98.25 71 TRP A C 1
ATOM 531 O O . TRP A 1 71 ? 27.562 11.406 22.641 1 98.25 71 TRP A O 1
ATOM 541 N N . GLY A 1 72 ? 26.375 9.852 21.391 1 98.12 72 GLY A N 1
ATOM 542 C CA . GLY A 1 72 ? 25.812 9.266 22.609 1 98.12 72 GLY A CA 1
ATOM 543 C C . GLY A 1 72 ? 24.297 9.156 22.562 1 98.12 72 GLY A C 1
ATOM 544 O O . GLY A 1 72 ? 23.672 8.805 23.562 1 98.12 72 GLY A O 1
ATOM 545 N N . VAL A 1 73 ? 23.672 9.469 21.453 1 98.5 73 VAL A N 1
ATOM 546 C CA . VAL A 1 73 ? 22.234 9.297 21.328 1 98.5 73 VAL A CA 1
ATOM 547 C C . VAL A 1 73 ? 21.891 7.809 21.391 1 98.5 73 VAL A C 1
ATOM 549 O O . VAL A 1 73 ? 22.516 6.992 20.703 1 98.5 73 VAL A O 1
ATOM 552 N N . LYS A 1 74 ? 20.922 7.48 22.172 1 97.19 74 LYS A N 1
ATOM 553 C CA . LYS A 1 74 ? 20.469 6.105 22.344 1 97.19 74 LYS A CA 1
ATOM 554 C C . LYS A 1 74 ? 19.078 5.91 21.766 1 97.19 74 LYS A C 1
ATOM 556 O O . LYS A 1 74 ? 18.391 6.887 21.422 1 97.19 74 LYS A O 1
ATOM 561 N N . ILE A 1 75 ? 18.719 4.656 21.641 1 95.69 75 ILE A N 1
ATOM 562 C CA . ILE A 1 75 ? 17.359 4.316 21.219 1 95.69 75 ILE A CA 1
ATOM 563 C C . ILE A 1 75 ? 16.344 4.965 22.172 1 95.69 75 ILE A C 1
ATOM 565 O O . ILE A 1 75 ? 16.484 4.883 23.391 1 95.69 75 ILE A O 1
ATOM 569 N N . GLY A 1 76 ? 15.391 5.668 21.562 1 95.81 76 GLY A N 1
ATOM 570 C CA . GLY A 1 76 ? 14.344 6.273 22.359 1 95.81 76 GLY A CA 1
ATOM 571 C C . GLY A 1 76 ? 14.633 7.719 22.719 1 95.81 76 GLY A C 1
ATOM 572 O O . GLY A 1 76 ? 13.734 8.453 23.141 1 95.81 76 GLY A O 1
ATOM 573 N N . ASP A 1 77 ? 15.898 8.156 22.641 1 97.88 77 ASP A N 1
ATOM 574 C CA . ASP A 1 77 ? 16.219 9.555 22.891 1 97.88 77 ASP A CA 1
ATOM 575 C C . ASP A 1 77 ? 15.531 10.469 21.875 1 97.88 77 ASP A C 1
ATOM 577 O O . ASP A 1 77 ? 15.383 10.094 20.703 1 97.88 77 ASP A O 1
ATOM 581 N N . ARG A 1 78 ? 15.109 11.609 22.344 1 98.38 78 ARG A N 1
ATOM 582 C CA . ARG A 1 78 ? 14.461 12.555 21.438 1 98.38 78 ARG A CA 1
ATOM 583 C C . ARG A 1 78 ? 15.484 13.484 20.781 1 98.38 78 ARG A C 1
ATOM 585 O O . ARG A 1 78 ? 16.328 14.07 21.484 1 98.38 78 ARG A O 1
ATOM 592 N N . VAL A 1 79 ? 15.461 13.531 19.516 1 98.88 79 VAL A N 1
ATOM 593 C CA . VAL A 1 79 ? 16.219 14.445 18.672 1 98.88 79 VAL A CA 1
ATOM 594 C C . VAL A 1 79 ? 15.266 15.391 17.938 1 98.88 79 VAL A C 1
ATOM 596 O O . VAL A 1 79 ? 14.516 14.961 17.062 1 98.88 79 VAL A O 1
ATOM 599 N N . ALA A 1 80 ? 15.328 16.672 18.281 1 98.75 80 ALA A N 1
ATOM 600 C CA . ALA A 1 80 ? 14.383 17.625 17.719 1 98.75 80 ALA A CA 1
ATOM 601 C C . ALA A 1 80 ? 14.945 18.297 16.469 1 98.75 80 ALA A C 1
ATOM 603 O O . ALA A 1 80 ? 16.156 18.406 16.312 1 98.75 80 ALA A O 1
ATOM 604 N N . THR A 1 81 ? 14.062 18.672 15.578 1 98.38 81 THR A N 1
ATOM 605 C CA . THR A 1 81 ? 14.43 19.438 14.398 1 98.38 81 THR A CA 1
ATOM 606 C C . THR A 1 81 ? 13.641 20.75 14.336 1 98.38 81 THR A C 1
ATOM 608 O O . THR A 1 81 ? 12.43 20.75 14.578 1 98.38 81 THR A O 1
ATOM 611 N N . LEU A 1 82 ? 14.242 21.781 14.188 1 97.44 82 LEU A N 1
ATOM 612 C CA . LEU A 1 82 ? 13.703 23.094 13.82 1 97.44 82 LEU A CA 1
ATOM 613 C C . LEU A 1 82 ? 14.211 23.516 12.445 1 97.44 82 LEU A C 1
ATOM 615 O O . LEU A 1 82 ? 15.102 24.359 12.344 1 97.44 82 LEU A O 1
ATOM 619 N N . LEU A 1 83 ? 13.625 22.875 11.438 1 96.44 83 LEU A N 1
ATOM 620 C CA . LEU A 1 83 ? 14.117 22.953 10.062 1 96.44 83 LEU A CA 1
ATOM 621 C C . LEU A 1 83 ? 12.977 23.25 9.094 1 96.44 83 LEU A C 1
ATOM 623 O O . LEU A 1 83 ? 11.836 22.859 9.336 1 96.44 83 LEU A O 1
ATOM 627 N N . TRP A 1 84 ? 13.305 23.938 8.031 1 94.12 84 TRP A N 1
ATOM 628 C CA . TRP A 1 84 ? 12.414 24.094 6.891 1 94.12 84 TRP A CA 1
ATOM 629 C C . TRP A 1 84 ? 12.32 22.812 6.082 1 94.12 84 TRP A C 1
ATOM 631 O O . TRP A 1 84 ? 12.969 21.812 6.418 1 94.12 84 TRP A O 1
ATOM 641 N N . ASN A 1 85 ? 11.43 22.797 5.016 1 94.94 85 ASN A N 1
ATOM 642 C CA . ASN A 1 85 ? 11.406 21.688 4.078 1 94.94 85 ASN A CA 1
ATOM 643 C C . ASN A 1 85 ? 12.656 21.656 3.205 1 94.94 85 ASN A C 1
ATOM 645 O O . ASN A 1 85 ? 12.742 22.375 2.213 1 94.94 85 ASN A O 1
ATOM 649 N N . THR A 1 86 ? 13.57 20.844 3.566 1 95.81 86 THR A N 1
ATOM 650 C CA . THR A 1 86 ? 14.836 20.75 2.846 1 95.81 86 THR A CA 1
ATOM 651 C C . THR A 1 86 ? 15.312 19.297 2.785 1 95.81 86 THR A C 1
ATOM 653 O O . THR A 1 86 ? 14.758 18.422 3.457 1 95.81 86 THR A O 1
ATOM 656 N N . ALA A 1 87 ? 16.328 19.078 1.949 1 96.31 87 ALA A N 1
ATOM 657 C CA . ALA A 1 87 ? 16.969 17.766 1.907 1 96.31 87 ALA A CA 1
ATOM 658 C C . ALA A 1 87 ? 17.609 17.422 3.25 1 96.31 87 ALA A C 1
ATOM 660 O O . ALA A 1 87 ? 17.641 16.266 3.646 1 96.31 87 ALA A O 1
ATOM 661 N N . TRP A 1 88 ? 18.094 18.422 4.012 1 96.62 88 TRP A N 1
ATOM 662 C CA . TRP A 1 88 ? 18.688 18.219 5.332 1 96.62 88 TRP A CA 1
ATOM 663 C C . TRP A 1 88 ? 17.641 17.688 6.309 1 96.62 88 TRP A C 1
ATOM 665 O O . TRP A 1 88 ? 17.938 16.797 7.125 1 96.62 88 TRP A O 1
ATOM 675 N N . HIS A 1 89 ? 16.438 18.281 6.18 1 97.44 89 HIS A N 1
ATOM 676 C CA . HIS A 1 89 ? 15.375 17.781 7.043 1 97.44 89 HIS A CA 1
ATOM 677 C C . HIS A 1 89 ? 15.016 16.344 6.711 1 97.44 89 HIS A C 1
ATOM 679 O O . HIS A 1 89 ? 14.742 15.539 7.609 1 97.44 89 HIS A O 1
ATOM 685 N N . VAL A 1 90 ? 15.008 15.953 5.414 1 98.12 90 VAL A N 1
ATOM 686 C CA . VAL A 1 90 ? 14.75 14.578 5.012 1 98.12 90 VAL A CA 1
ATOM 687 C C . VAL A 1 90 ? 15.805 13.648 5.602 1 98.12 90 VAL A C 1
ATOM 689 O O . VAL A 1 90 ? 15.5 12.531 6.023 1 98.12 90 VAL A O 1
ATOM 692 N N . GLN A 1 91 ? 17.078 14.117 5.645 1 98.44 91 GLN A N 1
ATOM 693 C CA . GLN A 1 91 ? 18.141 13.336 6.262 1 98.44 91 GLN A CA 1
ATOM 694 C C . GLN A 1 91 ? 17.828 13.031 7.723 1 98.44 91 GLN A C 1
ATOM 696 O O . GLN A 1 91 ? 18.078 11.922 8.195 1 98.44 91 GLN A O 1
ATOM 701 N N . CYS A 1 92 ? 17.266 14.023 8.391 1 98.62 92 CYS A N 1
ATOM 702 C CA . CYS A 1 92 ? 16.891 13.828 9.789 1 98.62 92 CYS A CA 1
ATOM 703 C C . CYS A 1 92 ? 15.773 12.797 9.914 1 98.62 92 CYS A C 1
ATOM 705 O O . CYS A 1 92 ? 15.82 11.93 10.789 1 98.62 92 CYS A O 1
ATOM 707 N N . TYR A 1 93 ? 14.758 12.914 9.031 1 98.44 93 TYR A N 1
ATOM 708 C CA . TYR A 1 93 ? 13.688 11.922 9.008 1 98.44 93 TYR A CA 1
ATOM 709 C C . TYR A 1 93 ? 14.25 10.516 8.859 1 98.44 93 TYR A C 1
ATOM 711 O O . TYR A 1 93 ? 13.844 9.594 9.57 1 98.44 93 TYR A O 1
ATOM 719 N N . HIS A 1 94 ? 15.164 10.359 7.961 1 98.69 94 HIS A N 1
ATOM 720 C CA . HIS A 1 94 ? 15.766 9.062 7.652 1 98.69 94 HIS A CA 1
ATOM 721 C C . HIS A 1 94 ? 16.641 8.57 8.797 1 98.69 94 HIS A C 1
ATOM 723 O O . HIS A 1 94 ? 16.375 7.523 9.391 1 98.69 94 HIS A O 1
ATOM 729 N N . ALA A 1 95 ? 17.594 9.328 9.242 1 98.88 95 ALA A N 1
ATOM 730 C CA . ALA A 1 95 ? 18.641 8.914 10.172 1 98.88 95 ALA A CA 1
ATOM 731 C C . ALA A 1 95 ? 18.078 8.719 11.578 1 98.88 95 ALA A C 1
ATOM 733 O O . ALA A 1 95 ? 18.297 7.672 12.195 1 98.88 95 ALA A O 1
ATOM 734 N N . VAL A 1 96 ? 17.359 9.742 12.086 1 98.75 96 VAL A N 1
ATOM 735 C CA . VAL A 1 96 ? 16.891 9.695 13.469 1 98.75 96 VAL A CA 1
ATOM 736 C C . VAL A 1 96 ? 15.898 8.555 13.641 1 98.75 96 VAL A C 1
ATOM 738 O O . VAL A 1 96 ? 15.984 7.789 14.609 1 98.75 96 VAL A O 1
ATOM 741 N N . SER A 1 97 ? 15.031 8.375 12.711 1 97.88 97 SER A N 1
ATOM 742 C CA . SER A 1 97 ? 14.031 7.312 12.766 1 97.88 97 SER A CA 1
ATOM 743 C C . SER A 1 97 ? 14.688 5.938 12.68 1 97.88 97 SER A C 1
ATOM 745 O O . SER A 1 97 ? 14.352 5.031 13.445 1 97.88 97 SER A O 1
ATOM 747 N N . CYS A 1 98 ? 15.625 5.805 11.75 1 98.25 98 CYS A N 1
ATOM 748 C CA . CYS A 1 98 ? 16.188 4.488 11.477 1 98.25 98 CYS A CA 1
ATOM 749 C C . CYS A 1 98 ? 17.188 4.09 12.547 1 98.25 98 CYS A C 1
ATOM 751 O O . CYS A 1 98 ? 17.391 2.9 12.805 1 98.25 98 CYS A O 1
ATOM 753 N N . MET A 1 99 ? 17.828 5.031 13.242 1 97.75 99 MET A N 1
ATOM 754 C CA . MET A 1 99 ? 18.797 4.688 14.281 1 97.75 99 MET A CA 1
ATOM 755 C C . MET A 1 99 ? 18.094 4.34 15.586 1 97.75 99 MET A C 1
ATOM 757 O O . MET A 1 99 ? 18.734 3.939 16.562 1 97.75 99 MET A O 1
ATOM 761 N N . GLY A 1 100 ? 16.719 4.574 15.633 1 96.62 100 GLY A N 1
ATOM 762 C CA . GLY A 1 100 ? 15.953 4.191 16.812 1 96.62 100 GLY A CA 1
ATOM 763 C C . GLY A 1 100 ? 15.719 5.34 17.766 1 96.62 100 GLY A C 1
ATOM 764 O O . GLY A 1 100 ? 15.094 5.16 18.812 1 96.62 100 GLY A O 1
ATOM 765 N N . ALA A 1 101 ? 16.203 6.48 17.438 1 98.25 101 ALA A N 1
ATOM 766 C CA . ALA A 1 101 ? 15.852 7.68 18.203 1 98.25 101 ALA A CA 1
ATOM 767 C C . ALA A 1 101 ? 14.477 8.195 17.797 1 98.25 101 ALA A C 1
ATOM 769 O O . ALA A 1 101 ? 13.828 7.625 16.906 1 98.25 101 ALA A O 1
ATOM 770 N N . VAL A 1 102 ? 13.984 9.195 18.531 1 98.12 102 VAL A N 1
ATOM 771 C CA . VAL A 1 102 ? 12.664 9.75 18.266 1 98.12 102 VAL A CA 1
ATOM 772 C C . VAL A 1 102 ? 12.805 11.133 17.641 1 98.12 102 VAL A C 1
ATOM 774 O O . VAL A 1 102 ? 13.297 12.062 18.281 1 98.12 102 VAL A O 1
ATOM 777 N N . LEU A 1 103 ? 12.422 11.242 16.391 1 98.31 103 LEU A N 1
ATOM 778 C CA . LEU A 1 103 ? 12.422 12.516 15.688 1 98.31 103 LEU A CA 1
ATOM 779 C C . LEU A 1 103 ? 11.297 13.414 16.188 1 98.31 103 LEU A C 1
ATOM 781 O O . LEU A 1 103 ? 10.117 13.109 15.977 1 98.31 103 LEU A O 1
ATOM 785 N N . HIS A 1 104 ? 11.648 14.461 16.891 1 97.75 104 HIS A N 1
ATOM 786 C CA . HIS A 1 104 ? 10.703 15.469 17.375 1 97.75 104 HIS A CA 1
ATOM 787 C C . HIS A 1 104 ? 10.734 16.719 16.484 1 97.75 104 HIS A C 1
ATOM 789 O O . HIS A 1 104 ? 11.641 17.531 16.594 1 97.75 104 HIS A O 1
ATOM 795 N N . THR A 1 105 ? 9.742 16.891 15.656 1 96.19 105 THR A N 1
ATOM 796 C CA . THR A 1 105 ? 9.727 18.016 14.734 1 96.19 105 THR A CA 1
ATOM 797 C C . THR A 1 105 ? 9.078 19.234 15.391 1 96.19 105 THR A C 1
ATOM 799 O O . THR A 1 105 ? 7.883 19.219 15.695 1 96.19 105 THR A O 1
ATOM 802 N N . LEU A 1 106 ? 9.836 20.266 15.547 1 95 106 LEU A N 1
ATOM 803 C CA . LEU A 1 106 ? 9.375 21.484 16.188 1 95 106 LEU A CA 1
ATOM 804 C C . LEU A 1 106 ? 8.695 22.406 15.188 1 95 106 LEU A C 1
ATOM 806 O O . LEU A 1 106 ? 9.18 22.594 14.062 1 95 106 LEU A O 1
ATOM 810 N N . ASN A 1 107 ? 7.609 22.922 15.586 1 88.19 107 ASN A N 1
ATOM 811 C CA . ASN A 1 107 ? 6.855 23.875 14.766 1 88.19 107 ASN A CA 1
ATOM 812 C C . ASN A 1 107 ? 7.484 25.266 14.797 1 88.19 107 ASN A C 1
ATOM 814 O O . ASN A 1 107 ? 7.43 25.953 15.82 1 88.19 107 ASN A O 1
ATOM 818 N N . LEU A 1 108 ? 8.031 25.719 13.75 1 87.94 108 LEU A N 1
ATOM 819 C CA . LEU A 1 108 ? 8.789 26.953 13.695 1 87.94 108 LEU A CA 1
ATOM 820 C C . LEU A 1 108 ? 7.852 28.156 13.727 1 87.94 108 LEU A C 1
ATOM 822 O O . LEU A 1 108 ? 8.312 29.312 13.781 1 87.94 108 LEU A O 1
ATOM 826 N N . ARG A 1 109 ? 6.562 27.938 13.734 1 79.31 109 ARG A N 1
ATOM 827 C CA . ARG A 1 109 ? 5.594 29.031 13.781 1 79.31 109 ARG A CA 1
ATOM 828 C C . ARG A 1 109 ? 5.082 29.25 15.195 1 79.31 109 ARG A C 1
ATOM 830 O O . ARG A 1 109 ? 4.32 30.188 15.453 1 79.31 109 ARG A O 1
ATOM 837 N N . LEU A 1 110 ? 5.484 28.406 16.094 1 79.94 110 LEU A N 1
ATOM 838 C CA . LEU A 1 110 ? 5.074 28.547 17.484 1 79.94 110 LEU A CA 1
ATOM 839 C C . LEU A 1 110 ? 5.859 29.656 18.172 1 79.94 110 LEU A C 1
ATOM 841 O O . LEU A 1 110 ? 7.016 29.922 17.828 1 79.94 110 LEU A O 1
ATOM 845 N N . GLY A 1 111 ? 5.184 30.281 19.172 1 81.44 111 GLY A N 1
ATOM 846 C CA . GLY A 1 111 ? 5.906 31.203 20.031 1 81.44 111 GLY A CA 1
ATOM 847 C C . GLY A 1 111 ? 6.918 30.516 20.938 1 81.44 111 GLY A C 1
ATOM 848 O O . GLY A 1 111 ? 6.891 29.297 21.094 1 81.44 111 GLY A O 1
ATOM 849 N N . THR A 1 112 ? 7.797 31.281 21.531 1 88.31 112 THR A N 1
ATOM 850 C CA . THR A 1 112 ? 8.922 30.766 22.312 1 88.31 112 THR A CA 1
ATOM 851 C C . THR A 1 112 ? 8.422 30.031 23.562 1 88.31 112 THR A C 1
ATOM 853 O O . THR A 1 112 ? 9.047 29.078 24.016 1 88.31 112 THR A O 1
ATOM 856 N N . LYS A 1 113 ? 7.309 30.469 24.094 1 84.19 113 LYS A N 1
ATOM 857 C CA . LYS A 1 113 ? 6.758 29.812 25.281 1 84.19 113 LYS A CA 1
ATOM 858 C C . LYS A 1 113 ? 6.316 28.391 24.953 1 84.19 113 LYS A C 1
ATOM 860 O O . LYS A 1 113 ? 6.676 27.453 25.672 1 84.19 113 LYS A O 1
ATOM 865 N N . ASP A 1 114 ? 5.562 28.297 23.891 1 84.88 114 ASP A N 1
ATOM 866 C CA . ASP A 1 114 ? 5.082 26.984 23.484 1 84.88 114 ASP A CA 1
ATOM 867 C C . ASP A 1 114 ? 6.238 26.094 23.031 1 84.88 114 ASP A C 1
ATOM 869 O O . ASP A 1 114 ? 6.254 24.891 23.297 1 84.88 114 ASP A O 1
ATOM 873 N N . LEU A 1 115 ? 7.137 26.672 22.328 1 91.94 115 LEU A N 1
ATOM 874 C CA . LEU A 1 115 ? 8.32 25.938 21.906 1 91.94 115 LEU A CA 1
ATOM 875 C C . LEU A 1 115 ? 9.102 25.406 23.109 1 91.94 115 LEU A C 1
ATOM 877 O O . LEU A 1 115 ? 9.555 24.266 23.109 1 91.94 115 LEU A O 1
ATOM 881 N N . GLY A 1 116 ? 9.234 26.344 24.094 1 93.25 116 GLY A N 1
ATOM 882 C CA . GLY A 1 116 ? 9.906 25.922 25.312 1 93.25 116 GLY A CA 1
ATOM 883 C C . GLY A 1 116 ? 9.203 24.781 26.016 1 93.25 116 GLY A C 1
ATOM 884 O O . GLY A 1 116 ? 9.852 23.859 26.5 1 93.25 116 GLY A O 1
ATOM 885 N N . PHE A 1 117 ? 7.934 24.812 26.078 1 90.31 117 PHE A N 1
ATOM 886 C CA . PHE A 1 117 ? 7.148 23.766 26.734 1 90.31 117 PHE A CA 1
ATOM 887 C C . PHE A 1 117 ? 7.379 22.422 26.062 1 90.31 117 PHE A C 1
ATOM 889 O O . PHE A 1 117 ? 7.656 21.422 26.734 1 90.31 117 PHE A O 1
ATOM 896 N N . ILE A 1 118 ? 7.246 22.391 24.703 1 93.75 118 ILE A N 1
ATOM 897 C CA . ILE A 1 118 ? 7.281 21.109 24.016 1 93.75 118 ILE A CA 1
ATOM 898 C C . ILE A 1 118 ? 8.703 20.547 24.047 1 93.75 118 ILE A C 1
ATOM 900 O O . ILE A 1 118 ? 8.898 19.344 24.109 1 93.75 118 ILE A O 1
ATOM 904 N N . ILE A 1 119 ? 9.742 21.391 23.984 1 96.94 119 ILE A N 1
ATOM 905 C CA . ILE A 1 119 ? 11.133 20.938 24.078 1 96.94 119 ILE A CA 1
ATOM 906 C C . ILE A 1 119 ? 11.367 20.297 25.438 1 96.94 119 ILE A C 1
ATOM 908 O O . ILE A 1 119 ? 11.977 19.234 25.531 1 96.94 119 ILE A O 1
ATOM 912 N N . ASP A 1 120 ? 10.836 20.938 26.438 1 95.94 120 ASP A N 1
ATOM 913 C CA . ASP A 1 120 ? 11.016 20.453 27.812 1 95.94 120 ASP A CA 1
ATOM 914 C C . ASP A 1 120 ? 10.227 19.172 28.031 1 95.94 120 ASP A C 1
ATOM 916 O O . ASP A 1 120 ? 10.758 18.203 28.594 1 95.94 120 ASP A O 1
ATOM 920 N N . HIS A 1 121 ? 8.969 19.172 27.609 1 93.75 121 HIS A N 1
ATOM 921 C CA . HIS A 1 121 ? 8.086 18.016 27.797 1 93.75 121 HIS A CA 1
ATOM 922 C C . HIS A 1 121 ? 8.617 16.797 27.062 1 93.75 121 HIS A C 1
ATOM 924 O O . HIS A 1 121 ? 8.555 15.68 27.578 1 93.75 121 HIS A O 1
ATOM 930 N N . ALA A 1 122 ? 9.156 17.031 25.891 1 96.25 122 ALA A N 1
ATOM 931 C CA . ALA A 1 122 ? 9.719 15.945 25.094 1 96.25 122 ALA A CA 1
ATOM 932 C C . ALA A 1 122 ? 11.07 15.5 25.641 1 96.25 122 ALA A C 1
ATOM 934 O O . ALA A 1 122 ? 11.555 14.414 25.297 1 96.25 122 ALA A O 1
ATOM 935 N N . ALA A 1 123 ? 11.648 16.344 26.422 1 97.56 123 ALA A N 1
ATOM 936 C CA . ALA A 1 123 ? 13 16.109 26.906 1 97.56 123 ALA A CA 1
ATOM 937 C C . ALA A 1 123 ? 13.984 15.938 25.766 1 97.56 123 ALA A C 1
ATOM 939 O O . ALA A 1 123 ? 14.742 14.961 25.719 1 97.56 123 ALA A O 1
ATOM 940 N N . ASP A 1 124 ? 14.023 16.875 24.859 1 98.25 124 ASP A N 1
ATOM 941 C CA . ASP A 1 124 ? 14.93 16.812 23.719 1 98.25 124 ASP A CA 1
ATOM 942 C C . ASP A 1 124 ? 16.391 16.906 24.172 1 98.25 124 ASP A C 1
ATOM 944 O O . ASP A 1 124 ? 16.766 17.828 24.891 1 98.25 124 ASP A O 1
ATOM 948 N N . ARG A 1 125 ? 17.188 15.977 23.688 1 98.56 125 ARG A N 1
ATOM 949 C CA . ARG A 1 125 ? 18.609 15.992 24.031 1 98.56 125 ARG A CA 1
ATOM 950 C C . ARG A 1 125 ? 19.406 16.781 22.984 1 98.56 125 ARG A C 1
ATOM 952 O O . ARG A 1 125 ? 20.438 17.391 23.297 1 98.56 125 ARG A O 1
ATOM 959 N N . VAL A 1 126 ? 19.016 16.641 21.781 1 98.81 126 VAL A N 1
ATOM 960 C CA . VAL A 1 126 ? 19.672 17.281 20.656 1 98.81 126 VAL A CA 1
ATOM 961 C C . VAL A 1 126 ? 18.641 18.094 19.859 1 98.81 126 VAL A C 1
ATOM 963 O O . VAL A 1 126 ? 17.5 17.656 19.688 1 98.81 126 VAL A O 1
ATOM 966 N N . ILE A 1 127 ? 19.031 19.312 19.406 1 98.81 127 ILE A N 1
ATOM 967 C CA . ILE A 1 127 ? 18.203 20.094 18.5 1 98.81 127 ILE A CA 1
ATOM 968 C C . ILE A 1 127 ? 19 20.438 17.234 1 98.81 127 ILE A C 1
ATOM 970 O O . ILE A 1 127 ? 20.094 21.016 17.328 1 98.81 127 ILE A O 1
ATOM 974 N N . ILE A 1 128 ? 18.547 20 16.094 1 98.75 128 ILE A N 1
ATOM 975 C CA . ILE A 1 128 ? 19.094 20.375 14.797 1 98.75 128 ILE A CA 1
ATOM 976 C C . ILE A 1 128 ? 18.297 21.547 14.219 1 98.75 128 ILE A C 1
ATOM 978 O O . ILE A 1 128 ? 17.078 21.453 14.07 1 98.75 128 ILE A O 1
ATOM 982 N N . SER A 1 129 ? 18.938 22.656 13.906 1 98.12 129 SER A N 1
ATOM 983 C CA . SER A 1 129 ? 18.203 23.859 13.531 1 98.12 129 SER A CA 1
ATOM 984 C C . SER A 1 129 ? 18.859 24.547 12.336 1 98.12 129 SER A C 1
ATOM 986 O O . SER A 1 129 ? 20.078 24.578 12.211 1 98.12 129 SER A O 1
ATOM 988 N N . ASP A 1 130 ? 18.016 25.094 11.492 1 96.38 130 ASP A N 1
ATOM 989 C CA . ASP A 1 130 ? 18.5 25.969 10.422 1 96.38 130 ASP A CA 1
ATOM 990 C C . ASP A 1 130 ? 19.078 27.266 10.992 1 96.38 130 ASP A C 1
ATOM 992 O O . ASP A 1 130 ? 18.641 27.734 12.047 1 96.38 130 ASP A O 1
ATOM 996 N N . SER A 1 131 ? 19.938 27.859 10.242 1 94.94 131 SER A N 1
ATOM 997 C CA . SER A 1 131 ? 20.672 29.047 10.672 1 94.94 131 SER A CA 1
ATOM 998 C C . SER A 1 131 ? 19.719 30.188 10.977 1 94.94 131 SER A C 1
ATOM 1000 O O . SER A 1 131 ? 19.875 30.875 11.992 1 94.94 131 SER A O 1
ATOM 1002 N N . ASP A 1 132 ? 18.766 30.391 10.156 1 92.62 132 ASP A N 1
ATOM 1003 C CA . ASP A 1 132 ? 17.891 31.562 10.281 1 92.62 132 ASP A CA 1
ATOM 1004 C C . ASP A 1 132 ? 16.875 31.359 11.391 1 92.62 132 ASP A C 1
ATOM 1006 O O . ASP A 1 132 ? 16.156 32.312 11.75 1 92.62 132 ASP A O 1
ATOM 1010 N N . LEU A 1 133 ? 16.812 30.188 12.016 1 94.81 133 LEU A N 1
ATOM 1011 C CA . LEU A 1 133 ? 15.852 29.906 13.07 1 94.81 133 LEU A CA 1
ATOM 1012 C C . LEU A 1 133 ? 16.531 29.875 14.43 1 94.81 133 LEU A C 1
ATOM 1014 O O . LEU A 1 133 ? 15.859 29.75 15.461 1 94.81 133 LEU A O 1
ATOM 1018 N N . LEU A 1 134 ? 17.812 30 14.453 1 96.56 134 LEU A N 1
ATOM 1019 C CA . LEU A 1 134 ? 18.578 29.938 15.688 1 96.56 134 LEU A CA 1
ATOM 1020 C C . LEU A 1 134 ? 18.219 31.109 16.609 1 96.56 134 LEU A C 1
ATOM 1022 O O . LEU A 1 134 ? 18.203 30.953 17.828 1 96.56 134 LEU A O 1
ATOM 1026 N N . ASP A 1 135 ? 17.953 32.25 16.047 1 93.94 135 ASP A N 1
ATOM 1027 C CA . ASP A 1 135 ? 17.594 33.406 16.844 1 93.94 135 ASP A CA 1
ATOM 1028 C C . ASP A 1 135 ? 16.297 33.156 17.609 1 93.94 135 ASP A C 1
ATOM 1030 O O . ASP A 1 135 ? 16.203 33.5 18.797 1 93.94 135 ASP A O 1
ATOM 1034 N N . MET A 1 136 ? 15.414 32.688 16.891 1 92.31 136 MET A N 1
ATOM 1035 C CA . MET A 1 136 ? 14.148 32.375 17.547 1 92.31 136 MET A CA 1
ATOM 1036 C C . MET A 1 136 ? 14.344 31.297 18.609 1 92.31 136 MET A C 1
ATOM 1038 O O . MET A 1 136 ? 13.766 31.391 19.703 1 92.31 136 MET A O 1
ATOM 1042 N N . LEU A 1 137 ? 15.117 30.297 18.359 1 96.25 137 LEU A N 1
ATOM 1043 C CA . LEU A 1 137 ? 15.422 29.25 19.312 1 96.25 137 LEU A CA 1
ATOM 1044 C C . LEU A 1 137 ? 16.094 29.812 20.547 1 96.25 137 LEU A C 1
ATOM 1046 O O . LEU A 1 137 ? 15.805 29.391 21.672 1 96.25 137 LEU A O 1
ATOM 1050 N N . GLY A 1 138 ? 16.922 30.797 20.359 1 96.31 138 GLY A N 1
ATOM 1051 C CA . GLY A 1 138 ? 17.656 31.422 21.453 1 96.31 138 GLY A CA 1
ATOM 1052 C C . GLY A 1 138 ? 16.75 32.188 22.406 1 96.31 138 GLY A C 1
ATOM 1053 O O . GLY A 1 138 ? 17.156 32.5 23.531 1 96.31 138 GLY A O 1
ATOM 1054 N N . LYS A 1 139 ? 15.594 32.5 21.969 1 94.69 139 LYS A N 1
ATOM 1055 C CA . LYS A 1 139 ? 14.664 33.281 22.781 1 94.69 139 LYS A CA 1
ATOM 1056 C C . LYS A 1 139 ? 13.844 32.375 23.703 1 94.69 139 LYS A C 1
ATOM 1058 O O . LYS A 1 139 ? 13.086 32.844 24.547 1 94.69 139 LYS A O 1
ATOM 1063 N N . VAL A 1 140 ? 13.969 31.062 23.516 1 94.94 140 VAL A N 1
ATOM 1064 C CA . VAL A 1 140 ? 13.336 30.094 24.406 1 94.94 140 VAL A CA 1
ATOM 1065 C C . VAL A 1 140 ? 13.953 30.203 25.797 1 94.94 140 VAL A C 1
ATOM 1067 O O . VAL A 1 140 ? 15.117 30.578 25.938 1 94.94 140 VAL A O 1
ATOM 1070 N N . ASP A 1 141 ? 13.141 29.891 26.797 1 93.88 141 ASP A N 1
ATOM 1071 C CA . ASP A 1 141 ? 13.586 29.953 28.188 1 93.88 141 ASP A CA 1
ATOM 1072 C C . ASP A 1 141 ? 14.938 29.266 28.375 1 93.88 141 ASP A C 1
ATOM 1074 O O . ASP A 1 141 ? 15.109 28.109 27.984 1 93.88 141 ASP A O 1
ATOM 1078 N N . SER A 1 142 ? 15.836 29.938 29.016 1 93.88 142 SER A N 1
ATOM 1079 C CA . SER A 1 142 ? 17.203 29.453 29.172 1 93.88 142 SER A CA 1
ATOM 1080 C C . SER A 1 142 ? 17.234 28.156 29.969 1 93.88 142 SER A C 1
ATOM 1082 O O . SER A 1 142 ? 18.094 27.297 29.734 1 93.88 142 SER A O 1
ATOM 1084 N N . ALA A 1 143 ? 16.359 28.031 30.906 1 94.88 143 ALA A N 1
ATOM 1085 C CA . ALA A 1 143 ? 16.328 26.812 31.719 1 94.88 143 ALA A CA 1
ATOM 1086 C C . ALA A 1 143 ? 16.031 25.594 30.875 1 94.88 143 ALA A C 1
ATOM 1088 O O . ALA A 1 143 ? 16.516 24.484 31.156 1 94.88 143 ALA A O 1
ATOM 1089 N N . VAL A 1 144 ? 15.203 25.812 29.859 1 95.75 144 VAL A N 1
ATOM 1090 C CA . VAL A 1 144 ? 14.859 24.734 28.922 1 95.75 144 VAL A CA 1
ATOM 1091 C C . VAL A 1 144 ? 16.047 24.438 28.016 1 95.75 144 VAL A C 1
ATOM 1093 O O . VAL A 1 144 ? 16.422 23.281 27.844 1 95.75 144 VAL A O 1
ATOM 1096 N N . LEU A 1 145 ? 16.656 25.469 27.484 1 96.25 145 LEU A N 1
ATOM 1097 C CA . LEU A 1 145 ? 17.766 25.312 26.547 1 96.25 145 LEU A CA 1
ATOM 1098 C C . LEU A 1 145 ? 18.969 24.688 27.25 1 96.25 145 LEU A C 1
ATOM 1100 O O . LEU A 1 145 ? 19.75 23.953 26.625 1 96.25 145 LEU A O 1
ATOM 1104 N N . ASP A 1 146 ? 19.094 24.938 28.578 1 95.25 146 ASP A N 1
ATOM 1105 C CA . ASP A 1 146 ? 20.203 24.391 29.344 1 95.25 146 ASP A CA 1
ATOM 1106 C C . ASP A 1 146 ? 20.109 22.859 29.422 1 95.25 146 ASP A C 1
ATOM 1108 O O . ASP A 1 146 ? 21.125 22.188 29.562 1 95.25 146 ASP A O 1
ATOM 1112 N N . LYS A 1 147 ? 18.906 22.359 29.297 1 96.62 147 LYS A N 1
ATOM 1113 C CA . LYS A 1 147 ? 18.703 20.922 29.391 1 96.62 147 LYS A CA 1
ATOM 1114 C C . LYS A 1 147 ? 19.078 20.234 28.078 1 96.62 147 LYS A C 1
ATOM 1116 O O . LYS A 1 147 ? 19.312 19.031 28.047 1 96.62 147 LYS A O 1
ATOM 1121 N N . VAL A 1 148 ? 19.047 20.953 27 1 98.19 148 VAL A N 1
ATOM 1122 C CA . VAL A 1 148 ? 19.484 20.422 25.703 1 98.19 148 VAL A CA 1
ATOM 1123 C C . VAL A 1 148 ? 21 20.266 25.688 1 98.19 148 VAL A C 1
ATOM 1125 O O . VAL A 1 148 ? 21.734 21.188 26.062 1 98.19 148 VAL A O 1
ATOM 1128 N N . GLU A 1 149 ? 21.453 19.141 25.25 1 98.5 149 GLU A N 1
ATOM 1129 C CA . GLU A 1 149 ? 22.859 18.812 25.422 1 98.5 149 GLU A CA 1
ATOM 1130 C C . GLU A 1 149 ? 23.672 19.188 24.188 1 98.5 149 GLU A C 1
ATOM 1132 O O . GLU A 1 149 ? 24.891 19.391 24.266 1 98.5 149 GLU A O 1
ATOM 1137 N N . LEU A 1 150 ? 23.047 19.234 23.031 1 98.69 150 LEU A N 1
ATOM 1138 C CA . LEU A 1 150 ? 23.75 19.5 21.781 1 98.69 150 LEU A CA 1
ATOM 1139 C C . LEU A 1 150 ? 22.859 20.266 20.812 1 98.69 150 LEU A C 1
ATOM 1141 O O . LEU A 1 150 ? 21.703 19.922 20.609 1 98.69 150 LEU A O 1
ATOM 1145 N N . PHE A 1 151 ? 23.422 21.328 20.234 1 98.56 151 PHE A N 1
ATOM 1146 C CA . PHE A 1 151 ? 22.797 22.078 19.141 1 98.56 151 PHE A CA 1
ATOM 1147 C C . PHE A 1 151 ? 23.578 21.891 17.844 1 98.56 151 PHE A C 1
ATOM 1149 O O . PHE A 1 151 ? 24.75 22.266 17.766 1 98.56 151 PHE A O 1
ATOM 1156 N N . VAL A 1 152 ? 22.953 21.219 16.859 1 98.75 152 VAL A N 1
ATOM 1157 C CA . VAL A 1 152 ? 23.562 21.062 15.531 1 98.75 152 VAL A CA 1
ATOM 1158 C C . VAL A 1 152 ? 23 22.109 14.578 1 98.75 152 VAL A C 1
ATOM 1160 O O . VAL A 1 152 ? 21.797 22.141 14.305 1 98.75 152 VAL A O 1
ATOM 1163 N N . CYS A 1 153 ? 23.844 22.953 14.023 1 98.31 153 CYS A N 1
ATOM 1164 C CA . CYS A 1 153 ? 23.438 24.125 13.273 1 98.31 153 CYS A CA 1
ATOM 1165 C C . CYS A 1 153 ? 23.656 23.922 11.773 1 98.31 153 CYS A C 1
ATOM 1167 O O . CYS A 1 153 ? 24.797 23.766 11.328 1 98.31 153 CYS A O 1
ATOM 1169 N N . CYS A 1 154 ? 22.578 23.938 11.023 1 96.44 154 CYS A N 1
ATOM 1170 C CA . CYS A 1 154 ? 22.656 23.875 9.57 1 96.44 154 CYS A CA 1
ATOM 1171 C C . CYS A 1 154 ? 22.969 25.234 8.969 1 96.44 154 CYS A C 1
ATOM 1173 O O . CYS A 1 154 ? 22.234 26.203 9.211 1 96.44 154 CYS A O 1
ATOM 1175 N N . GLY A 1 155 ? 23.969 25.312 8.133 1 92.25 155 GLY A N 1
ATOM 1176 C CA . GLY A 1 155 ? 24.344 26.578 7.52 1 92.25 155 GLY A CA 1
ATOM 1177 C C . GLY A 1 155 ? 23.344 27.062 6.496 1 92.25 155 GLY A C 1
ATOM 1178 O O . GLY A 1 155 ? 22.578 26.266 5.941 1 92.25 155 GLY A O 1
ATOM 1179 N N . GLU A 1 156 ? 23.312 28.297 6.266 1 87.62 156 GLU A N 1
ATOM 1180 C CA . GLU A 1 156 ? 22.422 28.906 5.289 1 87.62 156 GLU A CA 1
ATOM 1181 C C . GLU A 1 156 ? 22.578 28.25 3.918 1 87.62 156 GLU A C 1
ATOM 1183 O O . GLU A 1 156 ? 23.672 28.188 3.375 1 87.62 156 GLU A O 1
ATOM 1188 N N . ASP A 1 157 ? 21.484 27.75 3.404 1 82.56 157 ASP A N 1
ATOM 1189 C CA . ASP A 1 157 ? 21.453 27.125 2.09 1 82.56 157 ASP A CA 1
ATOM 1190 C C . ASP A 1 157 ? 22.422 25.953 2.008 1 82.56 157 ASP A C 1
ATOM 1192 O O . ASP A 1 157 ? 23.016 25.703 0.958 1 82.56 157 ASP A O 1
ATOM 1196 N N . GLY A 1 158 ? 22.797 25.422 3.213 1 80.38 158 GLY A N 1
ATOM 1197 C CA . GLY A 1 158 ? 23.609 24.219 3.254 1 80.38 158 GLY A CA 1
ATOM 1198 C C . GLY A 1 158 ? 25.094 24.516 3.266 1 80.38 158 GLY A C 1
ATOM 1199 O O . GLY A 1 158 ? 25.922 23.594 3.242 1 80.38 158 GLY A O 1
ATOM 1200 N N . VAL A 1 159 ? 25.453 25.781 3.309 1 87.81 159 VAL A N 1
ATOM 1201 C CA . VAL A 1 159 ? 26.875 26.141 3.336 1 87.81 159 VAL A CA 1
ATOM 1202 C C . VAL A 1 159 ? 27.438 25.938 4.742 1 87.81 159 VAL A C 1
ATOM 1204 O O . VAL A 1 159 ? 26.953 26.562 5.699 1 87.81 159 VAL A O 1
ATOM 1207 N N . PRO A 1 160 ? 28.438 25.156 4.828 1 92.69 160 PRO A N 1
ATOM 1208 C CA . PRO A 1 160 ? 28.984 24.844 6.152 1 92.69 160 PRO A CA 1
ATOM 1209 C C . PRO A 1 160 ? 29.406 26.094 6.926 1 92.69 160 PRO A C 1
ATOM 1211 O O . PRO A 1 160 ? 29.969 27.031 6.34 1 92.69 160 PRO A O 1
ATOM 1214 N N . ASN A 1 161 ? 29.078 26.172 8.109 1 94 161 ASN A N 1
ATOM 1215 C CA . ASN A 1 161 ? 29.531 27.156 9.094 1 94 161 ASN A CA 1
ATOM 1216 C C . ASN A 1 161 ? 28.922 28.531 8.844 1 94 161 ASN A C 1
ATOM 1218 O O . ASN A 1 161 ? 29.344 29.516 9.422 1 94 161 ASN A O 1
ATOM 1222 N N . GLN A 1 162 ? 28 28.594 7.953 1 93.31 162 GLN A N 1
ATOM 1223 C CA . GLN A 1 162 ? 27.312 29.859 7.711 1 93.31 162 GLN A CA 1
ATOM 1224 C C . GLN A 1 162 ? 26.078 30 8.602 1 93.31 162 GLN A C 1
ATOM 1226 O O . GLN A 1 162 ? 24.953 29.984 8.109 1 93.31 162 GLN A O 1
ATOM 1231 N N . TRP A 1 163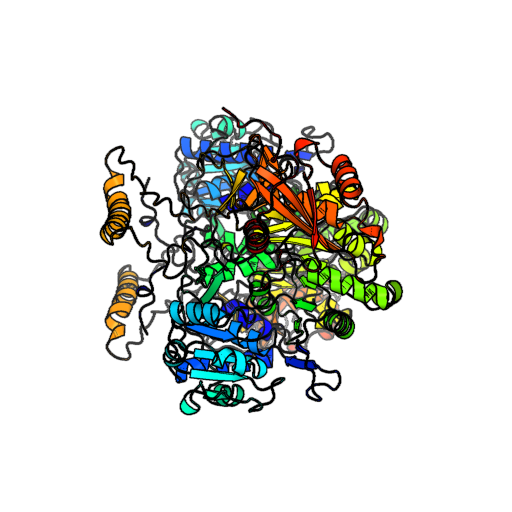 ? 26.297 30.172 9.867 1 94.38 163 TRP A N 1
ATOM 1232 C CA . TRP A 1 163 ? 25.266 30.406 10.891 1 94.38 163 TRP A CA 1
ATOM 1233 C C . TRP A 1 163 ? 25.828 31.266 12.023 1 94.38 163 TRP A C 1
ATOM 1235 O O . TRP A 1 163 ? 27.031 31.391 12.172 1 94.38 163 TRP A O 1
ATOM 1245 N N . THR A 1 164 ? 24.938 31.984 12.711 1 95.19 164 THR A N 1
ATOM 1246 C CA . THR A 1 164 ? 25.266 32.781 13.891 1 95.19 164 THR A CA 1
ATOM 1247 C C . THR A 1 164 ? 24.547 32.219 15.125 1 95.19 164 THR A C 1
ATOM 1249 O O . THR A 1 164 ? 23.328 32 15.094 1 95.19 164 THR A O 1
ATOM 1252 N N . LEU A 1 165 ? 25.266 32.062 16.125 1 95.31 165 LEU A N 1
ATOM 1253 C CA . LEU A 1 165 ? 24.734 31.484 17.359 1 95.31 165 LEU A CA 1
ATOM 1254 C C . LEU A 1 165 ? 24.281 32.562 18.312 1 95.31 165 LEU A C 1
ATOM 1256 O O . LEU A 1 165 ? 25.047 33.469 18.656 1 95.31 165 LEU A O 1
ATOM 1260 N N . PRO A 1 166 ? 23.062 32.562 18.688 1 95.38 166 PRO A N 1
ATOM 1261 C CA . PRO A 1 166 ? 22.641 33.531 19.719 1 95.38 166 PRO A CA 1
ATOM 1262 C C . PRO A 1 166 ? 23.391 33.312 21.031 1 95.38 166 PRO A C 1
ATOM 1264 O O . PRO A 1 166 ? 23.859 32.219 21.328 1 95.38 166 PRO A O 1
ATOM 1267 N N . SER A 1 167 ? 23.438 34.312 21.875 1 92.94 167 SER A N 1
ATOM 1268 C CA . SER A 1 167 ? 24.203 34.312 23.125 1 92.94 167 SER A CA 1
ATOM 1269 C C . SER A 1 167 ? 23.578 33.344 24.125 1 92.94 167 SER A C 1
ATOM 1271 O O . SER A 1 167 ? 24.281 32.812 25 1 92.94 167 SER A O 1
ATOM 1273 N N . SER A 1 168 ? 22.312 33.062 24 1 93.62 168 SER A N 1
ATOM 1274 C CA . SER A 1 168 ? 21.594 32.25 24.953 1 93.62 168 SER A CA 1
ATOM 1275 C C . SER A 1 168 ? 21.953 30.766 24.766 1 93.62 168 SER A C 1
ATOM 1277 O O . SER A 1 168 ? 21.672 29.938 25.625 1 93.62 168 SER A O 1
ATOM 1279 N N . ILE A 1 169 ? 22.578 30.391 23.672 1 94.81 169 ILE A N 1
ATOM 1280 C CA . ILE A 1 169 ? 23.016 29.016 23.406 1 94.81 169 ILE A CA 1
ATOM 1281 C C . ILE A 1 169 ? 24.531 28.922 23.562 1 94.81 169 ILE A C 1
ATOM 1283 O O . ILE A 1 169 ? 25.281 29.594 22.844 1 94.81 169 ILE A O 1
ATOM 1287 N N . PRO A 1 170 ? 24.953 28.188 24.484 1 93 170 PRO A N 1
ATOM 1288 C CA . PRO A 1 170 ? 26.391 28.078 24.703 1 93 170 PRO A CA 1
ATOM 1289 C C . PRO A 1 170 ? 27.141 27.547 23.484 1 93 170 PRO A C 1
ATOM 1291 O O . PRO A 1 170 ? 26.766 26.516 22.938 1 93 170 PRO A O 1
ATOM 1294 N N . ARG A 1 171 ? 28.203 28.125 23.156 1 93.81 171 ARG A N 1
ATOM 1295 C CA . ARG A 1 171 ? 29 27.734 22 1 93.81 171 ARG A CA 1
ATOM 1296 C C . ARG A 1 171 ? 29.547 26.328 22.172 1 93.81 171 ARG A C 1
ATOM 1298 O O . ARG A 1 171 ? 29.672 25.578 21.188 1 93.81 171 ARG A O 1
ATOM 1305 N N . ALA A 1 172 ? 29.828 25.938 23.344 1 94.69 172 ALA A N 1
ATOM 1306 C CA . ALA A 1 172 ? 30.406 24.625 23.641 1 94.69 172 ALA A CA 1
ATOM 1307 C C . ALA A 1 172 ? 29.422 23.516 23.297 1 94.69 172 ALA A C 1
ATOM 1309 O O . ALA A 1 172 ? 29.812 22.359 23.141 1 94.69 172 ALA A O 1
ATOM 1310 N N . LYS A 1 173 ? 28.156 23.828 23.188 1 97.12 173 LYS A N 1
ATOM 1311 C CA . LYS A 1 173 ? 27.109 22.844 22.922 1 97.12 173 LYS A CA 1
ATOM 1312 C C . LYS A 1 173 ? 26.688 22.891 21.453 1 97.12 173 LYS A C 1
ATOM 1314 O O . LYS A 1 173 ? 25.75 22.188 21.047 1 97.12 173 LYS A O 1
ATOM 1319 N N . ALA A 1 174 ? 27.344 23.766 20.688 1 97.94 174 ALA A N 1
ATOM 1320 C CA . ALA A 1 174 ? 26.906 23.953 19.312 1 97.94 174 ALA A CA 1
ATOM 1321 C C . ALA A 1 174 ? 27.953 23.422 18.328 1 97.94 174 ALA A C 1
ATOM 1323 O O . ALA A 1 174 ? 29.156 23.547 18.562 1 97.94 174 ALA A O 1
ATOM 1324 N N . ILE A 1 175 ? 27.484 22.766 17.281 1 98.19 175 ILE A N 1
ATOM 1325 C CA . ILE A 1 175 ? 28.391 22.25 16.234 1 98.19 175 ILE A CA 1
ATOM 1326 C C . ILE A 1 175 ? 27.734 22.438 14.867 1 98.19 175 ILE A C 1
ATOM 1328 O O . ILE A 1 175 ? 26.516 22.391 14.742 1 98.19 175 ILE A O 1
ATOM 1332 N N . ASP A 1 176 ? 28.531 22.688 13.867 1 98.38 176 ASP A N 1
ATOM 1333 C CA . ASP A 1 176 ? 28.047 22.797 12.492 1 98.38 176 ASP A CA 1
ATOM 1334 C C . ASP A 1 176 ? 27.578 21.438 11.984 1 98.38 176 ASP A C 1
ATOM 1336 O O . ASP A 1 176 ? 28.203 20.406 12.266 1 98.38 176 ASP A O 1
ATOM 1340 N N . TYR A 1 177 ? 26.516 21.484 11.211 1 98.31 177 TYR A N 1
ATOM 1341 C CA . TYR A 1 177 ? 25.891 20.266 10.719 1 98.31 177 TYR A CA 1
ATOM 1342 C C . TYR A 1 177 ? 26.906 19.406 9.945 1 98.31 177 TYR A C 1
ATOM 1344 O O . TYR A 1 177 ? 27.031 18.219 10.195 1 98.31 177 TYR A O 1
ATOM 1352 N N . ASP A 1 178 ? 27.609 19.984 8.977 1 97.44 178 ASP A N 1
ATOM 1353 C CA . ASP A 1 178 ? 28.531 19.234 8.141 1 97.44 178 ASP A CA 1
ATOM 1354 C C . ASP A 1 178 ? 29.734 18.734 8.945 1 97.44 178 ASP A C 1
ATOM 1356 O O . ASP A 1 178 ? 30.25 17.641 8.711 1 97.44 178 ASP A O 1
ATOM 1360 N N . SER A 1 179 ? 30.172 19.594 9.859 1 97.69 179 SER A N 1
ATOM 1361 C CA . SER A 1 179 ? 31.219 19.156 10.773 1 97.69 179 SER A CA 1
ATOM 1362 C C . SER A 1 179 ? 30.766 17.953 11.609 1 97.69 179 SER A C 1
ATOM 1364 O O . SER A 1 179 ? 31.547 17.031 11.836 1 97.69 179 SER A O 1
ATOM 1366 N N . PHE A 1 180 ? 29.578 18.016 12.094 1 98.25 180 PHE A N 1
ATOM 1367 C CA . PHE A 1 180 ? 29.016 16.922 12.883 1 98.25 180 PHE A CA 1
ATOM 1368 C C . PHE A 1 180 ? 28.938 15.648 12.055 1 98.25 180 PHE A C 1
ATOM 1370 O O . PHE A 1 180 ? 29.312 14.57 12.523 1 98.25 180 PHE A O 1
ATOM 1377 N N . LEU A 1 181 ? 28.469 15.75 10.758 1 98.25 181 LEU A N 1
ATOM 1378 C CA . LEU A 1 181 ? 28.391 14.609 9.852 1 98.25 181 LEU A CA 1
ATOM 1379 C C . LEU A 1 181 ? 29.766 13.961 9.672 1 98.25 181 LEU A C 1
ATOM 1381 O O . LEU A 1 181 ? 29.859 12.742 9.562 1 98.25 181 LEU A O 1
ATOM 1385 N N . SER A 1 182 ? 30.766 14.766 9.633 1 97.44 182 SER A N 1
ATOM 1386 C CA . SER A 1 182 ? 32.125 14.289 9.367 1 97.44 182 SER A CA 1
ATOM 1387 C C . SER A 1 182 ? 32.625 13.406 10.5 1 97.44 182 SER A C 1
ATOM 1389 O O . SER A 1 182 ? 33.562 12.641 10.328 1 97.44 182 SER A O 1
ATOM 1391 N N . THR A 1 183 ? 32 13.531 11.641 1 98 183 THR A N 1
ATOM 1392 C CA . THR A 1 183 ? 32.406 12.688 12.758 1 98 183 THR A CA 1
ATOM 1393 C C . THR A 1 183 ? 31.812 11.281 12.609 1 98 183 THR A C 1
ATOM 1395 O O . THR A 1 183 ? 32.219 10.359 13.312 1 98 183 THR A O 1
ATOM 1398 N N . GLY A 1 184 ? 30.812 11.102 11.734 1 97.94 184 GLY A N 1
ATOM 1399 C CA . GLY A 1 184 ? 30.156 9.82 11.531 1 97.94 184 GLY A CA 1
ATOM 1400 C C . GLY A 1 184 ? 30.734 9.039 10.367 1 97.94 184 GLY A C 1
ATOM 1401 O O . GLY A 1 184 ? 31.609 9.539 9.648 1 97.94 184 GLY A O 1
ATOM 1402 N N . LYS A 1 185 ? 30.25 7.816 10.188 1 97.25 185 LYS A N 1
ATOM 1403 C CA . LYS A 1 185 ? 30.703 6.922 9.125 1 97.25 185 LYS A CA 1
ATOM 1404 C C . LYS A 1 185 ? 29.562 6.613 8.156 1 97.25 185 LYS A C 1
ATOM 1406 O O . LYS A 1 185 ? 28.406 6.535 8.555 1 97.25 185 LYS A O 1
ATOM 1411 N N . ASP A 1 186 ? 29.875 6.43 6.91 1 94.5 186 ASP A N 1
ATOM 1412 C CA . ASP A 1 186 ? 28.859 6.176 5.906 1 94.5 186 ASP A CA 1
ATOM 1413 C C . ASP A 1 186 ? 28.609 4.68 5.734 1 94.5 186 ASP A C 1
ATOM 1415 O O . ASP A 1 186 ? 27.891 4.262 4.824 1 94.5 186 ASP A O 1
ATOM 1419 N N . ASP A 1 187 ? 29.266 3.863 6.578 1 95.25 187 ASP A N 1
ATOM 1420 C CA . ASP A 1 187 ? 28.984 2.43 6.598 1 95.25 187 ASP A CA 1
ATOM 1421 C C . ASP A 1 187 ? 28.266 2.023 7.879 1 95.25 187 ASP A C 1
ATOM 1423 O O . ASP A 1 187 ? 28.391 0.879 8.328 1 95.25 187 ASP A O 1
ATOM 1427 N N . PHE A 1 188 ? 27.625 2.984 8.477 1 96.44 188 PHE A N 1
ATOM 1428 C CA . PHE A 1 188 ? 26.859 2.771 9.695 1 96.44 188 PHE A CA 1
ATOM 1429 C C . PHE A 1 188 ? 25.766 1.73 9.469 1 96.44 188 PHE A C 1
ATOM 1431 O O . PHE A 1 188 ? 25.078 1.751 8.445 1 96.44 188 PHE A O 1
ATOM 1438 N N . VAL A 1 189 ? 25.672 0.788 10.359 1 96.12 189 VAL A N 1
ATOM 1439 C CA . VAL A 1 189 ? 24.625 -0.229 10.32 1 96.12 189 VAL A CA 1
ATOM 1440 C C . VAL A 1 189 ? 23.516 0.143 11.289 1 96.12 189 VAL A C 1
ATOM 1442 O O . VAL A 1 189 ? 23.734 0.245 12.5 1 96.12 189 VAL A O 1
ATOM 1445 N N . TRP A 1 190 ? 22.328 0.344 10.711 1 97.44 190 TRP A N 1
ATOM 1446 C CA . TRP A 1 190 ? 21.188 0.65 11.57 1 97.44 190 TRP A CA 1
ATOM 1447 C C . TRP A 1 190 ? 20.984 -0.453 12.602 1 97.44 190 TRP A C 1
ATOM 1449 O O . TRP A 1 190 ? 21.125 -1.638 12.297 1 97.44 190 TRP A O 1
ATOM 1459 N N . PRO A 1 191 ? 20.516 -0.113 13.781 1 95.06 191 PRO A N 1
ATOM 1460 C CA . PRO A 1 191 ? 20.266 -1.146 14.789 1 95.06 191 PRO A CA 1
ATOM 1461 C C . PRO A 1 191 ? 18.969 -1.904 14.539 1 95.06 191 PRO A C 1
ATOM 1463 O O . PRO A 1 191 ? 18.062 -1.394 13.859 1 95.06 191 PRO A O 1
ATOM 1466 N N . ASP A 1 192 ? 18.891 -3.113 15.016 1 89 192 ASP A N 1
ATOM 1467 C CA . ASP A 1 192 ? 17.625 -3.834 15.07 1 89 192 ASP A CA 1
ATOM 1468 C C . ASP A 1 192 ? 16.734 -3.279 16.172 1 89 192 ASP A C 1
ATOM 1470 O O . ASP A 1 192 ? 17.203 -2.971 17.266 1 89 192 ASP A O 1
ATOM 1474 N N . LEU A 1 193 ? 15.523 -3.025 15.797 1 91.25 193 LEU A N 1
ATOM 1475 C CA . LEU A 1 193 ? 14.523 -2.467 16.703 1 91.25 193 LEU A CA 1
ATOM 1476 C C . LEU A 1 193 ? 13.266 -3.324 16.734 1 91.25 193 LEU A C 1
ATOM 1478 O O . LEU A 1 193 ? 12.977 -4.031 15.758 1 91.25 193 LEU A O 1
ATOM 1482 N N . PRO A 1 194 ? 12.594 -3.43 17.938 1 88.62 194 PRO A N 1
ATOM 1483 C CA . PRO A 1 194 ? 11.211 -3.9 17.812 1 88.62 194 PRO A CA 1
ATOM 1484 C C . PRO A 1 194 ? 10.344 -2.965 16.984 1 88.62 194 PRO A C 1
ATOM 1486 O O . PRO A 1 194 ? 10.547 -1.748 17 1 88.62 194 PRO A O 1
ATOM 1489 N N . GLU A 1 195 ? 9.414 -3.49 16.266 1 91.69 195 GLU A N 1
ATOM 1490 C CA . GLU A 1 195 ? 8.594 -2.648 15.398 1 91.69 195 GLU A CA 1
ATOM 1491 C C . GLU A 1 195 ? 7.75 -1.677 16.219 1 91.69 195 GLU A C 1
ATOM 1493 O O . GLU A 1 195 ? 7.23 -0.693 15.688 1 91.69 195 GLU A O 1
ATOM 1498 N N . THR A 1 196 ? 7.602 -1.882 17.547 1 89.75 196 THR A N 1
ATOM 1499 C CA . THR A 1 196 ? 6.812 -1.032 18.438 1 89.75 196 THR A CA 1
ATOM 1500 C C . THR A 1 196 ? 7.656 0.12 18.969 1 89.75 196 THR A C 1
ATOM 1502 O O . THR A 1 196 ? 7.145 1 19.672 1 89.75 196 THR A O 1
ATOM 1505 N N . ALA A 1 197 ? 8.984 0.155 18.625 1 92 197 ALA A N 1
ATOM 1506 C CA . ALA A 1 197 ? 9.828 1.271 19.031 1 92 197 ALA A CA 1
ATOM 1507 C C . ALA A 1 197 ? 9.328 2.586 18.453 1 92 197 ALA A C 1
ATOM 1509 O O . ALA A 1 197 ? 8.953 2.645 17.281 1 92 197 ALA A O 1
ATOM 1510 N N . LEU A 1 198 ? 9.32 3.658 19.297 1 93.88 198 LEU A N 1
ATOM 1511 C CA . LEU A 1 198 ? 8.938 4.98 18.812 1 93.88 198 LEU A CA 1
ATOM 1512 C C . LEU A 1 198 ? 10.023 5.562 17.922 1 93.88 198 LEU A C 1
ATOM 1514 O O . LEU A 1 198 ? 11.211 5.352 18.156 1 93.88 198 LEU A O 1
ATOM 1518 N N . HIS A 1 199 ? 9.57 6.285 16.875 1 95.56 199 HIS A N 1
ATOM 1519 C CA . HIS A 1 199 ? 10.562 6.887 15.992 1 95.56 199 HIS A CA 1
ATOM 1520 C C . HIS A 1 199 ? 10.258 8.359 15.742 1 95.56 199 HIS A C 1
ATOM 1522 O O . HIS A 1 199 ? 11.109 9.102 15.258 1 95.56 199 HIS A O 1
ATOM 1528 N N . ALA A 1 200 ? 9.031 8.828 16.109 1 95.88 200 ALA A N 1
ATOM 1529 C CA . ALA A 1 200 ? 8.648 10.211 15.82 1 95.88 200 ALA A CA 1
ATOM 1530 C C . ALA A 1 200 ? 7.699 10.75 16.891 1 95.88 200 ALA A C 1
ATOM 1532 O O . ALA A 1 200 ? 6.984 9.977 17.531 1 95.88 200 ALA A O 1
ATOM 1533 N N . LEU A 1 201 ? 7.703 12.039 17.031 1 94.19 201 LEU A N 1
ATOM 1534 C CA . LEU A 1 201 ? 6.902 12.766 18.016 1 94.19 201 LEU A CA 1
ATOM 1535 C C . LEU A 1 201 ? 6.473 14.117 17.469 1 94.19 201 LEU A C 1
ATOM 1537 O O . LEU A 1 201 ? 7.305 14.898 17 1 94.19 201 LEU A O 1
ATOM 1541 N N . CYS A 1 202 ? 5.188 14.344 17.453 1 91.56 202 CYS A N 1
ATOM 1542 C CA . CYS A 1 202 ? 4.613 15.602 16.984 1 91.56 202 CYS A CA 1
ATOM 1543 C C . CYS A 1 202 ? 3.619 16.156 18 1 91.56 202 CYS A C 1
ATOM 1545 O O . CYS A 1 202 ? 2.828 15.406 18.578 1 91.56 202 CYS A O 1
ATOM 1547 N N . TYR A 1 203 ? 3.664 17.438 18.219 1 87.38 203 TYR A N 1
ATOM 1548 C CA . TYR A 1 203 ? 2.758 18.047 19.188 1 87.38 203 TYR A CA 1
ATOM 1549 C C . TYR A 1 203 ? 1.607 18.75 18.484 1 87.38 203 TYR A C 1
ATOM 1551 O O . TYR A 1 203 ? 1.798 19.359 17.422 1 87.38 203 TYR A O 1
ATOM 1559 N N . THR A 1 204 ? 0.434 18.609 19.094 1 77.56 204 THR A N 1
ATOM 1560 C CA . THR A 1 204 ? -0.77 19.266 18.609 1 77.56 204 THR A CA 1
ATOM 1561 C C . THR A 1 204 ? -1.071 20.516 19.438 1 77.56 204 THR A C 1
ATOM 1563 O O . THR A 1 204 ? -0.622 20.641 20.578 1 77.56 204 THR A O 1
ATOM 1566 N N . SER A 1 205 ? -1.729 21.578 18.844 1 62.69 205 SER A N 1
ATOM 1567 C CA . SER A 1 205 ? -2.092 22.797 19.562 1 62.69 205 SER A CA 1
ATOM 1568 C C . SER A 1 205 ? -3.336 22.578 20.422 1 62.69 205 SER A C 1
ATOM 1570 O O . SER A 1 205 ? -3.643 23.391 21.297 1 62.69 205 SER A O 1
ATOM 1572 N N . GLY A 1 206 ? -3.428 21.656 21.234 1 50.66 206 GLY A N 1
ATOM 1573 C CA . GLY A 1 206 ? -4.543 21.203 22.047 1 50.66 206 GLY A CA 1
ATOM 1574 C C . GLY A 1 206 ? -5.551 22.297 22.344 1 50.66 206 GLY A C 1
ATOM 1575 O O . GLY A 1 206 ? -5.211 23.484 22.344 1 50.66 206 GLY A O 1
ATOM 1576 N N . THR A 1 207 ? -6.793 22.016 22.297 1 44.06 207 THR A N 1
ATOM 1577 C CA . THR A 1 207 ? -7.902 22.891 22.656 1 44.06 207 THR A CA 1
ATOM 1578 C C . THR A 1 207 ? -7.742 23.406 24.078 1 44.06 207 THR A C 1
ATOM 1580 O O . THR A 1 207 ? -8.211 24.516 24.406 1 44.06 207 THR A O 1
ATOM 1583 N N . THR A 1 208 ? -7.215 22.516 24.906 1 46.56 208 THR A N 1
ATOM 1584 C CA . THR A 1 208 ? -7.086 22.891 26.312 1 46.56 208 THR A CA 1
ATOM 1585 C C . THR A 1 208 ? -5.965 23.906 26.5 1 46.56 208 THR A C 1
ATOM 1587 O O . THR A 1 208 ? -5.703 24.344 27.625 1 46.56 208 THR A O 1
ATOM 1590 N N . GLY A 1 209 ? -5.383 24.219 25.453 1 59.38 209 GLY A N 1
ATOM 1591 C CA . GLY A 1 209 ? -4.344 25.234 25.484 1 59.38 209 GLY A CA 1
ATOM 1592 C C . GLY A 1 209 ? -2.945 24.656 25.594 1 59.38 209 GLY A C 1
ATOM 1593 O O . GLY A 1 209 ? -1.98 25.266 25.109 1 59.38 209 GLY A O 1
ATOM 1594 N N . VAL A 1 210 ? -2.822 23.391 26.25 1 66.31 210 VAL A N 1
ATOM 1595 C CA . VAL A 1 210 ? -1.472 22.844 26.344 1 66.31 210 VAL A CA 1
ATOM 1596 C C . VAL A 1 210 ? -1.227 21.859 25.203 1 66.31 210 VAL A C 1
ATOM 1598 O O . VAL A 1 210 ? -2.029 20.953 24.969 1 66.31 210 VAL A O 1
ATOM 1601 N N . PRO A 1 211 ? -0.136 22.031 24.531 1 78.75 211 PRO A N 1
ATOM 1602 C CA . PRO A 1 211 ? 0.162 21.109 23.422 1 78.75 211 PRO A CA 1
ATOM 1603 C C . PRO A 1 211 ? 0.307 19.656 23.891 1 78.75 211 PRO A C 1
ATOM 1605 O O . PRO A 1 211 ? 0.827 19.406 24.984 1 78.75 211 PRO A O 1
ATOM 1608 N N . LYS A 1 212 ? -0.239 18.672 23.109 1 83.38 212 LYS A N 1
ATOM 1609 C CA . LYS A 1 212 ? -0.133 17.234 23.391 1 83.38 212 LYS A CA 1
ATOM 1610 C C . LYS A 1 212 ? 0.72 16.547 22.328 1 83.38 212 LYS A C 1
ATOM 1612 O O . LYS A 1 212 ? 0.615 16.844 21.141 1 83.38 212 LYS A O 1
ATOM 1617 N N . GLY A 1 213 ? 1.536 15.664 22.859 1 89.5 213 GLY A N 1
ATOM 1618 C CA . GLY A 1 213 ? 2.414 14.953 21.938 1 89.5 213 GLY A CA 1
ATOM 1619 C C . GLY A 1 213 ? 1.818 13.656 21.422 1 89.5 213 GLY A C 1
ATOM 1620 O O . GLY A 1 213 ? 1.249 12.883 22.203 1 89.5 213 GLY A O 1
ATOM 1621 N N . ALA A 1 214 ? 1.817 13.484 20.156 1 91.56 214 ALA A N 1
ATOM 1622 C CA . ALA A 1 214 ? 1.517 12.203 19.516 1 91.56 214 ALA A CA 1
ATOM 1623 C C . ALA A 1 214 ? 2.795 11.484 19.094 1 91.56 214 ALA A C 1
ATOM 1625 O O . ALA A 1 214 ? 3.586 12.016 18.312 1 91.56 214 ALA A O 1
ATOM 1626 N N . ALA A 1 215 ? 3 10.336 19.656 1 92.56 215 ALA A N 1
ATOM 1627 C CA . ALA A 1 215 ? 4.184 9.547 19.328 1 92.56 215 ALA A CA 1
ATOM 1628 C C . ALA A 1 215 ? 3.824 8.383 18.406 1 92.56 215 ALA A C 1
ATOM 1630 O O . ALA A 1 215 ? 2.748 7.789 18.547 1 92.56 215 ALA A O 1
ATOM 1631 N N . TYR A 1 216 ? 4.707 8.094 17.516 1 93.31 216 TYR A N 1
ATOM 1632 C CA . TYR A 1 216 ? 4.457 7.055 16.516 1 93.31 216 TYR A CA 1
ATOM 1633 C C . TYR A 1 216 ? 5.535 5.98 16.562 1 93.31 216 TYR A C 1
ATOM 1635 O O . TYR A 1 216 ? 6.715 6.281 16.781 1 93.31 216 TYR A O 1
ATOM 1643 N N . SER A 1 217 ? 5.141 4.762 16.359 1 93.62 217 SER A N 1
ATOM 1644 C CA . SER A 1 217 ? 6.07 3.637 16.328 1 93.62 217 SER A CA 1
ATOM 1645 C C . SER A 1 217 ? 6.59 3.393 14.906 1 93.62 217 SER A C 1
ATOM 1647 O O . SER A 1 217 ? 6.055 3.939 13.945 1 93.62 217 SER A O 1
ATOM 1649 N N . GLN A 1 218 ? 7.676 2.533 14.789 1 94.94 218 GLN A N 1
ATOM 1650 C CA . GLN A 1 218 ? 8.141 2.049 13.492 1 94.94 218 GLN A CA 1
ATOM 1651 C C . GLN A 1 218 ? 7 1.423 12.695 1 94.94 218 GLN A C 1
ATOM 1653 O O . GLN A 1 218 ? 6.781 1.776 11.539 1 94.94 218 GLN A O 1
ATOM 1658 N N . ARG A 1 219 ? 6.234 0.642 13.391 1 94.19 219 ARG A N 1
ATOM 1659 C CA . ARG A 1 219 ? 5.156 -0.133 12.781 1 94.19 219 ARG A CA 1
ATOM 1660 C C . ARG A 1 219 ? 4.07 0.782 12.227 1 94.19 219 ARG A C 1
ATOM 1662 O O . ARG A 1 219 ? 3.627 0.61 11.086 1 94.19 219 ARG A O 1
ATOM 1669 N N . SER A 1 220 ? 3.66 1.726 12.977 1 93.69 220 SER A N 1
ATOM 1670 C CA . SER A 1 220 ? 2.572 2.617 12.594 1 93.69 220 SER A CA 1
ATOM 1671 C C . SER A 1 220 ? 2.912 3.385 11.32 1 93.69 220 SER A C 1
ATOM 1673 O O . SER A 1 220 ? 2.135 3.387 10.359 1 93.69 220 SER A O 1
ATOM 1675 N N . THR A 1 221 ? 4.074 3.988 11.305 1 95.56 221 THR A N 1
ATOM 1676 C CA . THR A 1 221 ? 4.469 4.789 10.148 1 95.56 221 THR A CA 1
ATOM 1677 C C . THR A 1 221 ? 4.793 3.895 8.961 1 95.56 221 THR A C 1
ATOM 1679 O O . THR A 1 221 ? 4.52 4.258 7.812 1 95.56 221 THR A O 1
ATOM 1682 N N . TYR A 1 222 ? 5.324 2.699 9.242 1 96.19 222 TYR A N 1
ATOM 1683 C CA . TYR A 1 222 ? 5.562 1.719 8.188 1 96.19 222 TYR A CA 1
ATOM 1684 C C . TYR A 1 222 ? 4.277 1.415 7.426 1 96.19 222 TYR A C 1
ATOM 1686 O O . TYR A 1 222 ? 4.238 1.509 6.199 1 96.19 222 TYR A O 1
ATOM 1694 N N . LEU A 1 223 ? 3.24 1.086 8.133 1 96.12 223 LEU A N 1
ATOM 1695 C CA . LEU A 1 223 ? 1.942 0.75 7.555 1 96.12 223 LEU A CA 1
ATOM 1696 C C . LEU A 1 223 ? 1.341 1.952 6.836 1 96.12 223 LEU A C 1
ATOM 1698 O O . LEU A 1 223 ? 0.812 1.818 5.727 1 96.12 223 LEU A O 1
ATOM 1702 N N . HIS A 1 224 ? 1.448 3.105 7.414 1 95.25 224 HIS A N 1
ATOM 1703 C CA . HIS A 1 224 ? 0.959 4.328 6.789 1 95.25 224 HIS A CA 1
ATOM 1704 C C . HIS A 1 224 ? 1.638 4.566 5.445 1 95.25 224 HIS A C 1
ATOM 1706 O O . HIS A 1 224 ? 0.982 4.953 4.473 1 95.25 224 HIS A O 1
ATOM 1712 N N . THR A 1 225 ? 2.939 4.367 5.441 1 96.5 225 THR A N 1
ATOM 1713 C CA . THR A 1 225 ? 3.723 4.586 4.23 1 96.5 225 THR A CA 1
ATOM 1714 C C . THR A 1 225 ? 3.262 3.656 3.111 1 96.5 225 THR A C 1
ATOM 1716 O O . THR A 1 225 ? 3.121 4.082 1.962 1 96.5 225 THR A O 1
ATOM 1719 N N . LEU A 1 226 ? 2.914 2.41 3.445 1 96 226 LEU A N 1
ATOM 1720 C CA . LEU A 1 226 ? 2.459 1.445 2.451 1 96 226 LEU A CA 1
ATOM 1721 C C . LEU A 1 226 ? 1.118 1.865 1.858 1 96 226 LEU A C 1
ATOM 1723 O O . LEU A 1 226 ? 0.882 1.693 0.661 1 96 226 LEU A O 1
ATOM 1727 N N . VAL A 1 227 ? 0.262 2.439 2.635 1 94.25 227 VAL A N 1
ATOM 1728 C CA . VAL A 1 227 ? -1.089 2.74 2.174 1 94.25 227 VAL A CA 1
ATOM 1729 C C . VAL A 1 227 ? -1.082 4.035 1.364 1 94.25 227 VAL A C 1
ATOM 1731 O O . VAL A 1 227 ? -1.846 4.18 0.407 1 94.25 227 VAL A O 1
ATOM 1734 N N . MET A 1 228 ? -0.159 4.902 1.625 1 91.81 228 MET A N 1
ATOM 1735 C CA . MET A 1 228 ? -0.128 6.215 0.983 1 91.81 228 MET A CA 1
ATOM 1736 C C . MET A 1 228 ? 0.17 6.086 -0.507 1 91.81 228 MET A C 1
ATOM 1738 O O . MET A 1 228 ? -0.272 6.91 -1.308 1 91.81 228 MET A O 1
ATOM 1742 N N . VAL A 1 229 ? 0.831 5.055 -0.889 1 93.81 229 VAL A N 1
ATOM 1743 C CA . VAL A 1 229 ? 1.259 4.926 -2.277 1 93.81 229 VAL A CA 1
ATOM 1744 C C . VAL A 1 229 ? 0.215 4.141 -3.07 1 93.81 229 VAL A C 1
ATOM 1746 O O . VAL A 1 229 ? 0.374 3.922 -4.273 1 93.81 229 VAL A O 1
ATOM 1749 N N . GLY A 1 230 ? -0.863 3.711 -2.426 1 93.56 230 GLY A N 1
ATOM 1750 C CA . GLY A 1 230 ? -1.915 2.949 -3.078 1 93.56 230 GLY A CA 1
ATOM 1751 C C . GLY A 1 230 ? -2.59 3.709 -4.207 1 93.56 230 GLY A C 1
ATOM 1752 O O . GLY A 1 230 ? -2.73 4.93 -4.141 1 93.56 230 GLY A O 1
ATOM 1753 N N . ALA A 1 231 ? -3.104 3.025 -5.152 1 91.62 231 ALA A N 1
ATOM 1754 C CA . ALA A 1 231 ? -3.688 3.617 -6.355 1 91.62 231 ALA A CA 1
ATOM 1755 C C . ALA A 1 231 ? -4.934 4.434 -6.02 1 91.62 231 ALA A C 1
ATOM 1757 O O . ALA A 1 231 ? -5.219 5.438 -6.672 1 91.62 231 ALA A O 1
ATOM 1758 N N . ASP A 1 232 ? -5.672 4.039 -4.969 1 91.75 232 ASP A N 1
ATOM 1759 C CA . ASP A 1 232 ? -6.906 4.727 -4.602 1 91.75 232 ASP A CA 1
ATOM 1760 C C . ASP A 1 232 ? -6.641 5.805 -3.551 1 91.75 232 ASP A C 1
ATOM 1762 O O . ASP A 1 232 ? -7.574 6.438 -3.055 1 91.75 232 ASP A O 1
ATOM 1766 N N . GLN A 1 233 ? -5.398 5.973 -3.18 1 92 233 GLN A N 1
ATOM 1767 C CA . GLN A 1 233 ? -4.984 7.035 -2.271 1 92 233 GLN A CA 1
ATOM 1768 C C . GLN A 1 233 ? -4.254 8.148 -3.021 1 92 233 GLN A C 1
ATOM 1770 O O . GLN A 1 233 ? -4.766 8.68 -4.008 1 92 233 GLN A O 1
ATOM 1775 N N . ILE A 1 234 ? -3.043 8.461 -2.621 1 90.38 234 ILE A N 1
ATOM 1776 C CA . ILE A 1 234 ? -2.33 9.523 -3.326 1 90.38 234 ILE A CA 1
ATOM 1777 C C . ILE A 1 234 ? -1.636 8.945 -4.559 1 90.38 234 ILE A C 1
ATOM 1779 O O . ILE A 1 234 ? -1.362 9.664 -5.52 1 90.38 234 ILE A O 1
ATOM 1783 N N . GLY A 1 235 ? -1.396 7.609 -4.586 1 92.25 235 GLY A N 1
ATOM 1784 C CA . GLY A 1 235 ? -0.839 6.953 -5.758 1 92.25 235 GLY A CA 1
ATOM 1785 C C . GLY A 1 235 ? 0.572 7.402 -6.082 1 92.25 235 GLY A C 1
ATOM 1786 O O . GLY A 1 235 ? 0.907 7.625 -7.246 1 92.25 235 GLY A O 1
ATOM 1787 N N . LEU A 1 236 ? 1.427 7.551 -5.094 1 94.88 236 LEU A N 1
ATOM 1788 C CA . LEU A 1 236 ? 2.797 8.008 -5.297 1 94.88 236 LEU A CA 1
ATOM 1789 C C . LEU A 1 236 ? 3.631 6.938 -5.992 1 94.88 236 LEU A C 1
ATOM 1791 O O . LEU A 1 236 ? 3.484 5.746 -5.703 1 94.88 236 LEU A O 1
ATOM 1795 N N . SER A 1 237 ? 4.453 7.391 -6.949 1 95.38 237 SER A N 1
ATOM 1796 C CA . SER A 1 237 ? 5.285 6.5 -7.75 1 95.38 237 SER A CA 1
ATOM 1797 C C . SER A 1 237 ? 6.707 7.035 -7.875 1 95.38 237 SER A C 1
ATOM 1799 O O . SER A 1 237 ? 6.938 8.242 -7.766 1 95.38 237 SER A O 1
ATOM 1801 N N . GLY A 1 238 ? 7.633 6.148 -8.133 1 96.44 238 GLY A N 1
ATOM 1802 C CA . GLY A 1 238 ? 9.031 6.52 -8.297 1 96.44 238 GLY A CA 1
ATOM 1803 C C . GLY A 1 238 ? 9.281 7.344 -9.547 1 96.44 238 GLY A C 1
ATOM 1804 O O . GLY A 1 238 ? 10.328 7.992 -9.672 1 96.44 238 GLY A O 1
ATOM 1805 N N . SER A 1 239 ? 8.352 7.379 -10.469 1 96.81 239 SER A N 1
ATOM 1806 C CA . SER A 1 239 ? 8.547 8.086 -11.727 1 96.81 239 SER A CA 1
ATOM 1807 C C . SER A 1 239 ? 8 9.508 -11.656 1 96.81 239 SER A C 1
ATOM 1809 O O . SER A 1 239 ? 8.062 10.258 -12.633 1 96.81 239 SER A O 1
ATOM 1811 N N . GLN A 1 240 ? 7.539 9.891 -10.477 1 97.12 240 GLN A N 1
ATOM 1812 C CA . GLN A 1 240 ? 6.883 11.195 -10.352 1 97.12 240 GLN A CA 1
ATOM 1813 C C . GLN A 1 240 ? 7.75 12.172 -9.57 1 97.12 240 GLN A C 1
ATOM 1815 O O . GLN A 1 240 ? 8.75 11.781 -8.961 1 97.12 240 GLN A O 1
ATOM 1820 N N . VAL A 1 241 ? 7.355 13.461 -9.688 1 98.19 241 VAL A N 1
ATOM 1821 C CA . VAL A 1 241 ? 7.973 14.547 -8.93 1 98.19 241 VAL A CA 1
ATOM 1822 C C . VAL A 1 241 ? 6.949 15.164 -7.977 1 98.19 241 VAL A C 1
ATOM 1824 O O . VAL A 1 241 ? 5.852 15.531 -8.391 1 98.19 241 VAL A O 1
ATOM 1827 N N . ILE A 1 242 ? 7.352 15.242 -6.707 1 97.88 242 ILE A N 1
ATOM 1828 C CA . ILE A 1 242 ? 6.426 15.797 -5.727 1 97.88 242 ILE A CA 1
ATOM 1829 C C . ILE A 1 242 ? 7.039 17.047 -5.086 1 97.88 242 ILE A C 1
ATOM 1831 O O . ILE A 1 242 ? 8.258 17.125 -4.902 1 97.88 242 ILE A O 1
ATOM 1835 N N . LEU A 1 243 ? 6.211 18.016 -4.809 1 97.56 243 LEU A N 1
ATOM 1836 C CA . LEU A 1 243 ? 6.547 19.188 -3.996 1 97.56 243 LEU A CA 1
ATOM 1837 C C . LEU A 1 243 ? 5.668 19.25 -2.754 1 97.56 243 LEU A C 1
ATOM 1839 O O . LEU A 1 243 ? 4.555 19.781 -2.805 1 97.56 243 LEU A O 1
ATOM 1843 N N . PRO A 1 244 ? 6.203 18.703 -1.673 1 94.06 244 PRO A N 1
ATOM 1844 C CA . PRO A 1 244 ? 5.445 18.797 -0.424 1 94.06 244 PRO A CA 1
ATOM 1845 C C . PRO A 1 244 ? 5.578 20.172 0.233 1 94.06 244 PRO A C 1
ATOM 1847 O O . PRO A 1 244 ? 6.488 20.391 1.038 1 94.06 244 PRO A O 1
ATOM 1850 N N . PHE A 1 245 ? 4.594 20.984 0.054 1 89 245 PHE A N 1
ATOM 1851 C CA . PHE A 1 245 ? 4.707 22.359 0.505 1 89 245 PHE A CA 1
ATOM 1852 C C . PHE A 1 245 ? 4.445 22.469 2.002 1 89 245 PHE A C 1
ATOM 1854 O O . PHE A 1 245 ? 5.039 23.312 2.684 1 89 245 PHE A O 1
ATOM 1861 N N . VAL A 1 246 ? 3.549 21.656 2.471 1 86.31 246 VAL A N 1
ATOM 1862 C CA . VAL A 1 246 ? 3.242 21.703 3.896 1 86.31 246 VAL A CA 1
ATOM 1863 C C . VAL A 1 246 ? 4.504 21.438 4.707 1 86.31 246 VAL A C 1
ATOM 1865 O O . VAL A 1 246 ? 5.277 20.531 4.383 1 86.31 246 VAL A O 1
ATOM 1868 N N . PRO A 1 247 ? 4.664 22.281 5.684 1 87.81 247 PRO A N 1
ATOM 1869 C CA . PRO A 1 247 ? 5.883 22.094 6.477 1 87.81 247 PRO A CA 1
ATOM 1870 C C . PRO A 1 247 ? 6.023 20.672 7.02 1 87.81 247 PRO A C 1
ATOM 1872 O O . PRO A 1 247 ? 5.039 20.078 7.477 1 87.81 247 PRO A O 1
ATOM 1875 N N . MET A 1 248 ? 7.195 20.156 7.031 1 92.31 248 MET A N 1
ATOM 1876 C CA . MET A 1 248 ? 7.504 18.781 7.434 1 92.31 248 MET A CA 1
ATOM 1877 C C . MET A 1 248 ? 7.344 18.609 8.945 1 92.31 248 MET A C 1
ATOM 1879 O O . MET A 1 248 ? 7.312 17.484 9.445 1 92.31 248 MET A O 1
ATOM 1883 N N . PHE A 1 249 ? 7.211 19.719 9.672 1 87.5 249 PHE A N 1
ATOM 1884 C CA . PHE A 1 249 ? 6.957 19.578 11.102 1 87.5 249 PHE A CA 1
ATOM 1885 C C . PHE A 1 249 ? 5.477 19.344 11.367 1 87.5 249 PHE A C 1
ATOM 1887 O O . PHE A 1 249 ? 5.09 19 12.492 1 87.5 249 PHE A O 1
ATOM 1894 N N . HIS A 1 250 ? 4.711 19.484 10.297 1 84.38 250 HIS A N 1
ATOM 1895 C CA . HIS A 1 250 ? 3.275 19.266 10.398 1 84.38 250 HIS A CA 1
ATOM 1896 C C . HIS A 1 250 ? 2.879 17.922 9.812 1 84.38 250 HIS A C 1
ATOM 1898 O O . HIS A 1 250 ? 3.477 17.469 8.828 1 84.38 250 HIS A O 1
ATOM 1904 N N . VAL A 1 251 ? 1.847 17.422 10.344 1 77.62 251 VAL A N 1
ATOM 1905 C CA . VAL A 1 251 ? 1.405 16.047 10.07 1 77.62 251 VAL A CA 1
ATOM 1906 C C . VAL A 1 251 ? 1.104 15.891 8.586 1 77.62 251 VAL A C 1
ATOM 1908 O O . VAL A 1 251 ? 1.336 14.82 8.016 1 77.62 251 VAL A O 1
ATOM 1911 N N . LEU A 1 252 ? 0.617 16.906 7.922 1 77.81 252 LEU A N 1
ATOM 1912 C CA . LEU A 1 252 ? 0.283 16.828 6.504 1 77.81 252 LEU A CA 1
ATOM 1913 C C . LEU A 1 252 ? 1.538 16.625 5.66 1 77.81 252 LEU A C 1
ATOM 1915 O O . LEU A 1 252 ? 1.457 16.172 4.523 1 77.81 252 LEU A O 1
ATOM 1919 N N . GLY A 1 253 ? 2.617 16.922 6.219 1 82.88 253 GLY A N 1
ATOM 1920 C CA . GLY A 1 253 ? 3.875 16.781 5.504 1 82.88 253 GLY A CA 1
ATOM 1921 C C . GLY A 1 253 ? 4.656 15.547 5.91 1 82.88 253 GLY A C 1
ATOM 1922 O O . GLY A 1 253 ? 5.52 15.078 5.164 1 82.88 253 GLY A O 1
ATOM 1923 N N . TRP A 1 254 ? 4.336 14.961 6.977 1 81.5 254 TRP A N 1
ATOM 1924 C CA . TRP A 1 254 ? 5.199 13.992 7.637 1 81.5 254 TRP A CA 1
ATOM 1925 C C . TRP A 1 254 ? 5.188 12.656 6.891 1 81.5 254 TRP A C 1
ATOM 1927 O O . TRP A 1 254 ? 6.145 11.883 6.973 1 81.5 254 TRP A O 1
ATOM 1937 N N . GLY A 1 255 ? 4.273 12.312 6.164 1 87.06 255 GLY A N 1
ATOM 1938 C CA . GLY A 1 255 ? 4.215 11.031 5.484 1 87.06 255 GLY A CA 1
ATOM 1939 C C . GLY A 1 255 ? 4.984 11.016 4.176 1 87.06 255 GLY A C 1
ATOM 1940 O O . GLY A 1 255 ? 5.477 9.969 3.752 1 87.06 255 GLY A O 1
ATOM 1941 N N . VAL A 1 256 ? 5.184 12.148 3.594 1 92.25 256 VAL A N 1
ATOM 1942 C CA . VAL A 1 256 ? 5.711 12.266 2.236 1 92.25 256 VAL A CA 1
ATOM 1943 C C . VAL A 1 256 ? 7.18 11.859 2.215 1 92.25 256 VAL A C 1
ATOM 1945 O O . VAL A 1 256 ? 7.609 11.109 1.333 1 92.25 256 VAL A O 1
ATOM 1948 N N . PRO A 1 257 ? 7.977 12.289 3.242 1 95.94 257 PRO A N 1
ATOM 1949 C CA . PRO A 1 257 ? 9.383 11.883 3.188 1 95.94 257 PRO A CA 1
ATOM 1950 C C . PRO A 1 257 ? 9.562 10.359 3.199 1 95.94 257 PRO A C 1
ATOM 1952 O O . PRO A 1 257 ? 10.359 9.828 2.43 1 95.94 257 PRO A O 1
ATOM 1955 N N . PHE A 1 258 ? 8.797 9.672 4.004 1 97.12 258 PHE A N 1
ATOM 1956 C CA . PHE A 1 258 ? 8.93 8.219 4.09 1 97.12 258 PHE A CA 1
ATOM 1957 C C . PHE A 1 258 ? 8.461 7.559 2.801 1 97.12 258 PHE A C 1
ATOM 1959 O O . PHE A 1 258 ? 9.125 6.664 2.273 1 97.12 258 PHE A O 1
ATOM 1966 N N . ALA A 1 259 ? 7.312 8 2.279 1 96.5 259 ALA A N 1
ATOM 1967 C CA . ALA A 1 259 ? 6.797 7.453 1.025 1 96.5 259 ALA A CA 1
ATOM 1968 C C . ALA A 1 259 ? 7.754 7.738 -0.129 1 96.5 259 ALA A C 1
ATOM 1970 O O . ALA A 1 259 ? 8.008 6.867 -0.961 1 96.5 259 ALA A O 1
ATOM 1971 N N . GLY A 1 260 ? 8.234 8.992 -0.126 1 97.31 260 GLY A N 1
ATOM 1972 C CA . GLY A 1 260 ? 9.172 9.367 -1.168 1 97.31 260 GLY A CA 1
ATOM 1973 C C . GLY A 1 260 ? 10.445 8.547 -1.15 1 97.31 260 GLY A C 1
ATOM 1974 O O . GLY A 1 260 ? 10.945 8.141 -2.201 1 97.31 260 GLY A O 1
ATOM 1975 N N . LEU A 1 261 ? 10.992 8.297 0 1 98.06 261 LEU A N 1
ATOM 1976 C CA . LEU A 1 261 ? 12.195 7.484 0.142 1 98.06 261 LEU A CA 1
ATOM 1977 C C . LEU A 1 261 ? 11.922 6.035 -0.245 1 98.06 261 LEU A C 1
ATOM 1979 O O . LEU A 1 261 ? 12.766 5.383 -0.857 1 98.06 261 LEU A O 1
ATOM 1983 N N . MET A 1 262 ? 10.758 5.531 0.023 1 97.5 262 MET A N 1
ATOM 1984 C CA . MET A 1 262 ? 10.414 4.145 -0.274 1 97.5 262 MET A CA 1
ATOM 1985 C C . MET A 1 262 ? 10.375 3.902 -1.779 1 97.5 262 MET A C 1
ATOM 1987 O O . MET A 1 262 ? 10.914 2.904 -2.264 1 97.5 262 MET A O 1
ATOM 1991 N N . VAL A 1 263 ? 9.766 4.844 -2.537 1 96.69 263 VAL A N 1
ATOM 1992 C CA . VAL A 1 263 ? 9.555 4.574 -3.955 1 96.69 263 VAL A CA 1
ATOM 1993 C C . VAL A 1 263 ? 10.672 5.227 -4.773 1 96.69 263 VAL A C 1
ATOM 1995 O O . VAL A 1 263 ? 10.773 4.996 -5.98 1 96.69 263 VAL A O 1
ATOM 1998 N N . GLY A 1 264 ? 11.508 6.094 -4.133 1 97.12 264 GLY A N 1
ATOM 1999 C CA . GLY A 1 264 ? 12.57 6.785 -4.836 1 97.12 264 GLY A CA 1
ATOM 2000 C C . GLY A 1 264 ? 12.078 7.953 -5.668 1 97.12 264 GLY A C 1
ATOM 2001 O O . GLY A 1 264 ? 12.617 8.227 -6.746 1 97.12 264 GLY A O 1
ATOM 2002 N N . MET A 1 265 ? 11.117 8.602 -5.18 1 97.12 265 MET A N 1
ATOM 2003 C CA . MET A 1 265 ? 10.469 9.688 -5.914 1 97.12 265 MET A CA 1
ATOM 2004 C C . MET A 1 265 ? 11.258 10.984 -5.777 1 97.12 265 MET A C 1
ATOM 2006 O O . MET A 1 265 ? 11.766 11.297 -4.699 1 97.12 265 MET A O 1
ATOM 2010 N N . ARG A 1 266 ? 11.391 11.719 -6.887 1 98.31 266 ARG A N 1
ATOM 2011 C CA . ARG A 1 266 ? 12.016 13.039 -6.82 1 98.31 266 ARG A CA 1
ATOM 2012 C C . ARG A 1 266 ? 11.18 13.992 -5.965 1 98.31 266 ARG A C 1
ATOM 2014 O O . ARG A 1 266 ? 9.969 14.094 -6.145 1 98.31 266 ARG A O 1
ATOM 2021 N N . MET A 1 267 ? 11.859 14.617 -5.016 1 98.25 267 MET A N 1
ATOM 2022 C CA . MET A 1 267 ? 11.18 15.555 -4.121 1 98.25 267 MET A CA 1
ATOM 2023 C C . MET A 1 267 ? 11.781 16.953 -4.242 1 98.25 267 MET A C 1
ATOM 2025 O O . MET A 1 267 ? 13 17.109 -4.219 1 98.25 267 MET A O 1
ATOM 2029 N N . VAL A 1 268 ? 10.93 17.922 -4.375 1 97.75 268 VAL A N 1
ATOM 2030 C CA . VAL A 1 268 ? 11.32 19.312 -4.5 1 97.75 268 VAL A CA 1
ATOM 2031 C C . VAL A 1 268 ? 10.836 20.109 -3.283 1 97.75 268 VAL A C 1
ATOM 2033 O O . VAL A 1 268 ? 9.641 20.141 -3 1 97.75 268 VAL A O 1
ATOM 2036 N N . PHE A 1 269 ? 11.797 20.734 -2.59 1 96.5 269 PHE A N 1
ATOM 2037 C CA . PHE A 1 269 ? 11.492 21.5 -1.386 1 96.5 269 PHE A CA 1
ATOM 2038 C C . PHE A 1 269 ? 11.734 22.984 -1.61 1 96.5 269 PHE A C 1
ATOM 2040 O O . PHE A 1 269 ? 12.734 23.375 -2.229 1 96.5 269 PHE A O 1
ATOM 2047 N N . THR A 1 270 ? 10.867 23.797 -1.031 1 92.94 270 THR A N 1
ATOM 2048 C CA . THR A 1 270 ? 10.977 25.234 -1.247 1 92.94 270 THR A CA 1
ATOM 2049 C C . THR A 1 270 ? 11.805 25.891 -0.146 1 92.94 270 THR A C 1
ATOM 2051 O O . THR A 1 270 ? 12.078 27.078 -0.196 1 92.94 270 THR A O 1
ATOM 2054 N N . GLY A 1 271 ? 12.195 25.109 0.86 1 91.62 271 GLY A N 1
ATOM 2055 C CA . GLY A 1 271 ? 12.961 25.688 1.956 1 91.62 271 GLY A CA 1
ATOM 2056 C C . GLY A 1 271 ? 12.234 26.828 2.656 1 91.62 271 GLY A C 1
ATOM 2057 O O . GLY A 1 271 ? 11.07 26.688 3.033 1 91.62 271 GLY A O 1
ATOM 2058 N N . ARG A 1 272 ? 12.906 27.984 2.713 1 87.56 272 ARG A N 1
ATOM 2059 C CA . ARG A 1 272 ? 12.367 29.141 3.406 1 87.56 272 ARG A CA 1
ATOM 2060 C C . ARG A 1 272 ? 11.445 29.938 2.49 1 87.56 272 ARG A C 1
ATOM 2062 O O . ARG A 1 272 ? 10.742 30.844 2.947 1 87.56 272 ARG A O 1
ATOM 2069 N N . SER A 1 273 ? 11.438 29.578 1.226 1 87 273 SER A N 1
ATOM 2070 C CA . SER A 1 273 ? 10.594 30.297 0.273 1 87 273 SER A CA 1
ATOM 2071 C C . SER A 1 273 ? 9.172 29.766 0.282 1 87 273 SER A C 1
ATOM 2073 O O . SER A 1 273 ? 8.812 28.938 -0.559 1 87 273 SER A O 1
ATOM 2075 N N . MET A 1 274 ? 8.344 30.359 1.039 1 82.62 274 MET A N 1
ATOM 2076 C CA . MET A 1 274 ? 7.008 29.797 1.238 1 82.62 274 MET A CA 1
ATOM 2077 C C . MET A 1 274 ? 5.961 30.625 0.5 1 82.62 274 MET A C 1
ATOM 2079 O O . MET A 1 274 ? 4.762 30.422 0.673 1 82.62 274 MET A O 1
ATOM 2083 N N . ASP A 1 275 ? 6.395 31.516 -0.303 1 85.81 275 ASP A N 1
ATOM 2084 C CA . ASP A 1 275 ? 5.449 32.344 -1.046 1 85.81 275 ASP A CA 1
ATOM 2085 C C . ASP A 1 275 ? 4.973 31.641 -2.311 1 85.81 275 ASP A C 1
ATOM 2087 O O . ASP A 1 275 ? 5.688 30.812 -2.869 1 85.81 275 ASP A O 1
ATOM 2091 N N . PRO A 1 276 ? 3.82 31.984 -2.756 1 91.31 276 PRO A N 1
ATOM 2092 C CA . PRO A 1 276 ? 3.207 31.312 -3.9 1 91.31 276 PRO A CA 1
ATOM 2093 C C . PRO A 1 276 ? 4.051 31.422 -5.168 1 91.31 276 PRO A C 1
ATOM 2095 O O . PRO A 1 276 ? 4.09 30.484 -5.969 1 91.31 276 PRO A O 1
ATOM 2098 N N . ASP A 1 277 ? 4.676 32.562 -5.359 1 92.44 277 ASP A N 1
ATOM 2099 C CA . ASP A 1 277 ? 5.496 32.719 -6.555 1 92.44 277 ASP A CA 1
ATOM 2100 C C . ASP A 1 277 ? 6.645 31.719 -6.582 1 92.44 277 ASP A C 1
ATOM 2102 O O . ASP A 1 277 ? 6.906 31.109 -7.613 1 92.44 277 ASP A O 1
ATOM 2106 N N . SER A 1 278 ? 7.297 31.594 -5.492 1 92.06 278 SER A N 1
ATOM 2107 C CA . SER A 1 278 ? 8.398 30.641 -5.391 1 92.06 278 SER A CA 1
ATOM 2108 C C . SER A 1 278 ? 7.91 29.203 -5.613 1 92.06 278 SER A C 1
ATOM 2110 O O . SER A 1 278 ? 8.602 28.391 -6.234 1 92.06 278 SER A O 1
ATOM 2112 N N . MET A 1 279 ? 6.793 28.953 -5.117 1 94.62 279 MET A N 1
ATOM 2113 C CA . MET A 1 279 ? 6.211 27.625 -5.289 1 94.62 279 MET A CA 1
ATOM 2114 C C . MET A 1 279 ? 5.926 27.344 -6.762 1 94.62 279 MET A C 1
ATOM 2116 O O . MET A 1 279 ? 6.277 26.281 -7.277 1 94.62 279 MET A O 1
ATOM 2120 N N . LEU A 1 280 ? 5.23 28.281 -7.371 1 96.88 280 LEU A N 1
ATOM 2121 C CA . LEU A 1 280 ? 4.891 28.109 -8.781 1 96.88 280 LEU A CA 1
ATOM 2122 C C . LEU A 1 280 ? 6.148 27.969 -9.633 1 96.88 280 LEU A C 1
ATOM 2124 O O . LEU A 1 280 ? 6.199 27.141 -10.539 1 96.88 280 LEU A O 1
ATOM 2128 N N . ASP A 1 281 ? 7.172 28.797 -9.328 1 95.12 281 ASP A N 1
ATOM 2129 C CA . ASP A 1 281 ? 8.438 28.688 -10.047 1 95.12 281 ASP A CA 1
ATOM 2130 C C . ASP A 1 281 ? 9.031 27.281 -9.914 1 95.12 281 ASP A C 1
ATOM 2132 O O . ASP A 1 281 ? 9.492 26.703 -10.891 1 95.12 281 ASP A O 1
ATOM 2136 N N . ALA A 1 282 ? 9.039 26.766 -8.727 1 96 282 ALA A N 1
ATOM 2137 C CA . ALA A 1 282 ? 9.586 25.438 -8.484 1 96 282 ALA A CA 1
ATOM 2138 C C . ALA A 1 282 ? 8.797 24.375 -9.25 1 96 282 ALA A C 1
ATOM 2140 O O . ALA A 1 282 ? 9.375 23.422 -9.781 1 96 282 ALA A O 1
ATOM 2141 N N . MET A 1 283 ? 7.469 24.5 -9.289 1 97.5 283 MET A N 1
ATOM 2142 C CA . MET A 1 283 ? 6.625 23.562 -10.023 1 97.5 283 MET A CA 1
ATOM 2143 C C . MET A 1 283 ? 6.992 23.562 -11.508 1 97.5 283 MET A C 1
ATOM 2145 O O . MET A 1 283 ? 7.113 22.5 -12.117 1 97.5 283 MET A O 1
ATOM 2149 N N . LEU A 1 284 ? 7.141 24.75 -12.062 1 97.12 284 LEU A N 1
ATOM 2150 C CA . LEU A 1 284 ? 7.457 24.906 -13.477 1 97.12 284 LEU A CA 1
ATOM 2151 C C . LEU A 1 284 ? 8.875 24.422 -13.766 1 97.12 284 LEU A C 1
ATOM 2153 O O . LEU A 1 284 ? 9.102 23.672 -14.711 1 97.12 284 LEU A O 1
ATOM 2157 N N . ASP A 1 285 ? 9.82 24.781 -12.938 1 95.75 285 ASP A N 1
ATOM 2158 C CA . ASP A 1 285 ? 11.234 24.5 -13.156 1 95.75 285 ASP A CA 1
ATOM 2159 C C . ASP A 1 285 ? 11.508 23 -13.094 1 95.75 285 ASP A C 1
ATOM 2161 O O . ASP A 1 285 ? 12.359 22.484 -13.82 1 95.75 285 ASP A O 1
ATOM 2165 N N . TRP A 1 286 ? 10.758 22.297 -12.242 1 96.94 286 TRP A N 1
ATOM 2166 C CA . TRP A 1 286 ? 11.133 20.922 -11.984 1 96.94 286 TRP A CA 1
ATOM 2167 C C . TRP A 1 286 ? 10.039 19.953 -12.445 1 96.94 286 TRP A C 1
ATOM 2169 O O . TRP A 1 286 ? 10.094 18.766 -12.164 1 96.94 286 TRP A O 1
ATOM 2179 N N . GLY A 1 287 ? 9.055 20.5 -13.086 1 97.44 287 GLY A N 1
ATOM 2180 C CA . GLY A 1 287 ? 8 19.656 -13.617 1 97.44 287 GLY A CA 1
ATOM 2181 C C . GLY A 1 287 ? 7.258 18.875 -12.547 1 97.44 287 GLY A C 1
ATOM 2182 O O . GLY A 1 287 ? 7.074 17.656 -12.664 1 97.44 287 GLY A O 1
ATOM 2183 N N . VAL A 1 288 ? 6.863 19.562 -11.484 1 98.19 288 VAL A N 1
ATOM 2184 C CA . VAL A 1 288 ? 6.172 18.938 -10.367 1 98.19 288 VAL A CA 1
ATOM 2185 C C . VAL A 1 288 ? 4.824 18.391 -10.836 1 98.19 288 VAL A C 1
ATOM 2187 O O . VAL A 1 288 ? 4.074 19.078 -11.531 1 98.19 288 VAL A O 1
ATOM 2190 N N . GLN A 1 289 ? 4.555 17.172 -10.469 1 97.75 289 GLN A N 1
ATOM 2191 C CA . GLN A 1 289 ? 3.307 16.531 -10.883 1 97.75 289 GLN A CA 1
ATOM 2192 C C . GLN A 1 289 ? 2.309 16.469 -9.727 1 97.75 289 GLN A C 1
ATOM 2194 O O . GLN A 1 289 ? 1.098 16.422 -9.953 1 97.75 289 GLN A O 1
ATOM 2199 N N . ILE A 1 290 ? 2.797 16.406 -8.492 1 97.12 290 ILE A N 1
ATOM 2200 C CA . ILE A 1 290 ? 1.956 16.328 -7.305 1 97.12 290 ILE A CA 1
ATOM 2201 C C . ILE A 1 290 ? 2.447 17.328 -6.262 1 97.12 290 ILE A C 1
ATOM 2203 O O . ILE A 1 290 ? 3.654 17.469 -6.039 1 97.12 290 ILE A O 1
ATOM 2207 N N . SER A 1 291 ? 1.556 17.984 -5.645 1 96.56 291 SER A N 1
ATOM 2208 C CA . SER A 1 291 ? 1.908 18.875 -4.543 1 96.56 291 SER A CA 1
ATOM 2209 C C . SER A 1 291 ? 0.884 18.781 -3.416 1 96.56 291 SER A C 1
ATOM 2211 O O . SER A 1 291 ? -0.281 18.453 -3.652 1 96.56 291 SER A O 1
ATOM 2213 N N . THR A 1 292 ? 1.388 19.016 -2.236 1 93.06 292 THR A N 1
ATOM 2214 C CA . THR A 1 292 ? 0.533 18.984 -1.056 1 93.06 292 THR A CA 1
ATOM 2215 C C . THR A 1 292 ? 0.429 20.359 -0.425 1 93.06 292 THR A C 1
ATOM 2217 O O . THR A 1 292 ? 1.396 21.125 -0.429 1 93.06 292 THR A O 1
ATOM 2220 N N . GLY A 1 293 ? -0.765 20.672 0.072 1 88.88 293 GLY A N 1
ATOM 2221 C CA . GLY A 1 293 ? -0.954 21.969 0.676 1 88.88 293 GLY A CA 1
ATOM 2222 C C . GLY A 1 293 ? -2.289 22.125 1.382 1 88.88 293 GLY A C 1
ATOM 2223 O O . GLY A 1 293 ? -2.965 21.125 1.651 1 88.88 293 GLY A O 1
ATOM 2224 N N . VAL A 1 294 ? -2.496 23.359 1.772 1 84.31 294 VAL A N 1
ATOM 2225 C CA . VAL A 1 294 ? -3.742 23.75 2.422 1 84.31 294 VAL A CA 1
ATOM 2226 C C . VAL A 1 294 ? -4.473 24.781 1.562 1 84.31 294 VAL A C 1
ATOM 2228 O O . VAL A 1 294 ? -3.896 25.344 0.624 1 84.31 294 VAL A O 1
ATOM 2231 N N . PRO A 1 295 ? -5.695 25.078 1.833 1 82.31 295 PRO A N 1
ATOM 2232 C CA . PRO A 1 295 ? -6.496 25.938 0.958 1 82.31 295 PRO A CA 1
ATOM 2233 C C . PRO A 1 295 ? -5.863 27.312 0.741 1 82.31 295 PRO A C 1
ATOM 2235 O O . PRO A 1 295 ? -5.82 27.812 -0.39 1 82.31 295 PRO A O 1
ATOM 2238 N N . THR A 1 296 ? -5.305 27.875 1.774 1 75.69 296 THR A N 1
ATOM 2239 C CA . THR A 1 296 ? -4.734 29.219 1.653 1 75.69 296 THR A CA 1
ATOM 2240 C C . THR A 1 296 ? -3.551 29.219 0.691 1 75.69 296 THR A C 1
ATOM 2242 O O . THR A 1 296 ? -3.352 30.172 -0.058 1 75.69 296 THR A O 1
ATOM 2245 N N . VAL A 1 297 ? -2.842 28.156 0.721 1 83.88 297 VAL A N 1
ATOM 2246 C CA . VAL A 1 297 ? -1.694 28.016 -0.168 1 83.88 297 VAL A CA 1
ATOM 2247 C C . VAL A 1 297 ? -2.172 27.906 -1.615 1 83.88 297 VAL A C 1
ATOM 2249 O O . VAL A 1 297 ? -1.634 28.578 -2.502 1 83.88 297 VAL A O 1
ATOM 2252 N N . TRP A 1 298 ? -3.174 27.141 -1.836 1 91.69 298 TRP A N 1
ATOM 2253 C CA . TRP A 1 298 ? -3.648 26.906 -3.195 1 91.69 298 TRP A CA 1
ATOM 2254 C C . TRP A 1 298 ? -4.348 28.141 -3.75 1 91.69 298 TRP A C 1
ATOM 2256 O O . TRP A 1 298 ? -4.293 28.406 -4.953 1 91.69 298 TRP A O 1
ATOM 2266 N N . GLN A 1 299 ? -4.953 28.938 -2.818 1 84.69 299 GLN A N 1
ATOM 2267 C CA . GLN A 1 299 ? -5.508 30.219 -3.25 1 84.69 299 GLN A CA 1
ATOM 2268 C C . GLN A 1 299 ? -4.41 31.172 -3.699 1 84.69 299 GLN A C 1
ATOM 2270 O O . GLN A 1 299 ? -4.574 31.891 -4.684 1 84.69 299 GLN A O 1
ATOM 2275 N N . GLY A 1 300 ? -3.369 31.203 -2.938 1 87.38 300 GLY A N 1
ATOM 2276 C CA . GLY A 1 300 ? -2.229 32.031 -3.318 1 87.38 300 GLY A CA 1
ATOM 2277 C C . GLY A 1 300 ? -1.628 31.625 -4.652 1 87.38 300 GLY A C 1
ATOM 2278 O O . GLY A 1 300 ? -1.327 32.5 -5.484 1 87.38 300 GLY A O 1
ATOM 2279 N N . VAL A 1 301 ? -1.494 30.375 -4.879 1 94.5 301 VAL A N 1
ATOM 2280 C CA . VAL A 1 301 ? -0.931 29.875 -6.125 1 94.5 301 VAL A CA 1
ATOM 2281 C C . VAL A 1 301 ? -1.866 30.203 -7.289 1 94.5 301 VAL A C 1
ATOM 2283 O O . VAL A 1 301 ? -1.414 30.594 -8.367 1 94.5 301 VAL A O 1
ATOM 2286 N N . ARG A 1 302 ? -3.148 30.016 -7.035 1 93.62 302 ARG A N 1
ATOM 2287 C CA . ARG A 1 302 ? -4.133 30.375 -8.047 1 93.62 302 ARG A CA 1
ATOM 2288 C C . ARG A 1 302 ? -3.98 31.844 -8.469 1 93.62 302 ARG A C 1
ATOM 2290 O O . ARG A 1 302 ? -3.941 32.156 -9.664 1 93.62 302 ARG A O 1
ATOM 2297 N N . SER A 1 303 ? -3.9 32.688 -7.508 1 89.62 303 SER A N 1
ATOM 2298 C CA . SER A 1 303 ? -3.746 34.094 -7.785 1 89.62 303 SER A CA 1
ATOM 2299 C C . SER A 1 303 ? -2.484 34.375 -8.602 1 89.62 303 SER A C 1
ATOM 2301 O O . SER A 1 303 ? -2.506 35.188 -9.539 1 89.62 303 SER A O 1
ATOM 2303 N N . CYS A 1 304 ? -1.459 33.75 -8.234 1 94.69 304 CYS A N 1
ATOM 2304 C CA . CYS A 1 304 ? -0.195 33.875 -8.953 1 94.69 304 CYS A CA 1
ATOM 2305 C C . CYS A 1 304 ? -0.333 33.438 -10.398 1 94.69 304 CYS A C 1
ATOM 2307 O O . CYS A 1 304 ? 0.176 34.094 -11.305 1 94.69 304 CYS A O 1
ATOM 2309 N N . ILE A 1 305 ? -0.979 32.344 -10.633 1 96.75 305 ILE A N 1
ATOM 2310 C CA . ILE A 1 305 ? -1.177 31.797 -11.969 1 96.75 305 ILE A CA 1
ATOM 2311 C C . ILE A 1 305 ? -1.993 32.781 -12.812 1 96.75 305 ILE A C 1
ATOM 2313 O O . ILE A 1 305 ? -1.646 33.062 -13.969 1 96.75 305 ILE A O 1
ATOM 2317 N N . GLU A 1 306 ? -3.012 33.312 -12.234 1 94.94 306 GLU A N 1
ATOM 2318 C CA . GLU A 1 306 ? -3.863 34.25 -12.938 1 94.94 306 GLU A CA 1
ATOM 2319 C C . GLU A 1 306 ? -3.09 35.531 -13.297 1 94.94 306 GLU A C 1
ATOM 2321 O O . GLU A 1 306 ? -3.229 36.031 -14.406 1 94.94 306 GLU A O 1
ATOM 2326 N N . GLN A 1 307 ? -2.322 35.938 -12.398 1 95.56 307 GLN A N 1
ATOM 2327 C CA . GLN A 1 307 ? -1.517 37.125 -12.625 1 95.56 307 GLN A CA 1
ATOM 2328 C C . GLN A 1 307 ? -0.521 36.906 -13.766 1 95.56 307 GLN A C 1
ATOM 2330 O O . GLN A 1 307 ? -0.265 37.812 -14.555 1 95.56 307 GLN A O 1
ATOM 2335 N N . ARG A 1 308 ? 0 35.719 -13.859 1 96.81 308 ARG A N 1
ATOM 2336 C CA . ARG A 1 308 ? 1.021 35.406 -14.859 1 96.81 308 ARG A CA 1
ATOM 2337 C C . ARG A 1 308 ? 0.386 34.938 -16.172 1 96.81 308 ARG A C 1
ATOM 2339 O O . ARG A 1 308 ? 1.075 34.812 -17.172 1 96.81 308 ARG A O 1
ATOM 2346 N N . GLY A 1 309 ? -0.861 34.75 -16.172 1 97.62 309 GLY A N 1
ATOM 2347 C CA . GLY A 1 309 ? -1.58 34.25 -17.344 1 97.62 309 GLY A CA 1
ATOM 2348 C C . GLY A 1 309 ? -1.854 32.75 -17.266 1 97.62 309 GLY A C 1
ATOM 2349 O O . GLY A 1 309 ? -0.967 31.938 -17.547 1 97.62 309 GLY A O 1
ATOM 2350 N N . THR A 1 310 ? -3.023 32.438 -17.078 1 97.06 310 THR A N 1
ATOM 2351 C CA . THR A 1 310 ? -3.436 31.047 -16.812 1 97.06 310 THR A CA 1
ATOM 2352 C C . THR A 1 310 ? -3.041 30.141 -17.984 1 97.06 310 THR A C 1
ATOM 2354 O O . THR A 1 310 ? -2.467 29.078 -17.781 1 97.06 310 THR A O 1
ATOM 2357 N N . GLU A 1 311 ? -3.26 30.547 -19.203 1 96.94 311 GLU A N 1
ATOM 2358 C CA . GLU A 1 311 ? -2.955 29.734 -20.375 1 96.94 311 GLU A CA 1
ATOM 2359 C C . GLU A 1 311 ? -1.45 29.531 -20.516 1 96.94 311 GLU A C 1
ATOM 2361 O O . GLU A 1 311 ? -1.002 28.438 -20.875 1 96.94 311 GLU A O 1
ATOM 2366 N N . LYS A 1 312 ? -0.784 30.578 -20.281 1 96.75 312 LYS A N 1
ATOM 2367 C CA . LYS A 1 312 ? 0.671 30.5 -20.375 1 96.75 312 LYS A CA 1
ATOM 2368 C C . LYS A 1 312 ? 1.24 29.531 -19.344 1 96.75 312 LYS A C 1
ATOM 2370 O O . LYS A 1 312 ? 2.094 28.703 -19.688 1 96.75 312 LYS A O 1
ATOM 2375 N N . VAL A 1 313 ? 0.811 29.656 -18.156 1 97.44 313 VAL A N 1
ATOM 2376 C CA . VAL A 1 313 ? 1.294 28.797 -17.078 1 97.44 313 VAL A CA 1
ATOM 2377 C C . VAL A 1 313 ? 0.883 27.344 -17.359 1 97.44 313 VAL A C 1
ATOM 2379 O O . VAL A 1 313 ? 1.674 26.422 -17.156 1 97.44 313 VAL A O 1
ATOM 2382 N N . ARG A 1 314 ? -0.336 27.141 -17.812 1 96.94 314 ARG A N 1
ATOM 2383 C CA . ARG A 1 314 ? -0.87 25.797 -18.078 1 96.94 314 ARG A CA 1
ATOM 2384 C C . ARG A 1 314 ? 0.016 25.047 -19.062 1 96.94 314 ARG A C 1
ATOM 2386 O O . ARG A 1 314 ? 0.221 23.844 -18.922 1 96.94 314 ARG A O 1
ATOM 2393 N N . LYS A 1 315 ? 0.566 25.656 -19.984 1 96.5 315 LYS A N 1
ATOM 2394 C CA . LYS A 1 315 ? 1.384 25.031 -21.016 1 96.5 315 LYS A CA 1
ATOM 2395 C C . LYS A 1 315 ? 2.684 24.484 -20.438 1 96.5 315 LYS A C 1
ATOM 2397 O O . LYS A 1 315 ? 3.219 23.484 -20.938 1 96.5 315 LYS A O 1
ATOM 2402 N N . GLY A 1 316 ? 3.154 25.125 -19.453 1 96.44 316 GLY A N 1
ATOM 2403 C CA . GLY A 1 316 ? 4.414 24.703 -18.859 1 96.44 316 GLY A CA 1
ATOM 2404 C C . GLY A 1 316 ? 4.234 23.828 -17.641 1 96.44 316 GLY A C 1
ATOM 2405 O O . GLY A 1 316 ? 5.188 23.188 -17.188 1 96.44 316 GLY A O 1
ATOM 2406 N N . LEU A 1 317 ? 3.086 23.75 -17.156 1 97.12 317 LEU A N 1
ATOM 2407 C CA . LEU A 1 317 ? 2.795 23.047 -15.906 1 97.12 317 LEU A CA 1
ATOM 2408 C C . LEU A 1 317 ? 2.613 21.562 -16.141 1 97.12 317 LEU A C 1
ATOM 2410 O O . LEU A 1 317 ? 1.942 21.156 -17.094 1 97.12 317 LEU A O 1
ATOM 2414 N N . LYS A 1 318 ? 3.229 20.719 -15.32 1 97.38 318 LYS A N 1
ATOM 2415 C CA . LYS A 1 318 ? 3.07 19.266 -15.406 1 97.38 318 LYS A CA 1
ATOM 2416 C C . LYS A 1 318 ? 2.211 18.734 -14.258 1 97.38 318 LYS A C 1
ATOM 2418 O O . LYS A 1 318 ? 1.999 17.531 -14.133 1 97.38 318 LYS A O 1
ATOM 2423 N N . LEU A 1 319 ? 1.7 19.609 -13.492 1 97.62 319 LEU A N 1
ATOM 2424 C CA . LEU A 1 319 ? 0.918 19.312 -12.305 1 97.62 319 LEU A CA 1
ATOM 2425 C C . LEU A 1 319 ? -0.307 18.469 -12.656 1 97.62 319 LEU A C 1
ATOM 2427 O O . LEU A 1 319 ? -1.076 18.844 -13.547 1 97.62 319 LEU A O 1
ATOM 2431 N N . LYS A 1 320 ? -0.468 17.375 -11.945 1 96.62 320 LYS A N 1
ATOM 2432 C CA . LYS A 1 320 ? -1.594 16.484 -12.188 1 96.62 320 LYS A CA 1
ATOM 2433 C C . LYS A 1 320 ? -2.545 16.453 -10.992 1 96.62 320 LYS A C 1
ATOM 2435 O O . LYS A 1 320 ? -3.746 16.234 -11.156 1 96.62 320 LYS A O 1
ATOM 2440 N N . MET A 1 321 ? -1.965 16.656 -9.805 1 96.5 321 MET A N 1
ATOM 2441 C CA . MET A 1 321 ? -2.777 16.516 -8.602 1 96.5 321 MET A CA 1
ATOM 2442 C C . MET A 1 321 ? -2.312 17.469 -7.508 1 96.5 321 MET A C 1
ATOM 2444 O O . MET A 1 321 ? -1.111 17.656 -7.316 1 96.5 321 MET A O 1
ATOM 2448 N N . LEU A 1 322 ? -3.264 18.031 -6.852 1 96 322 LEU A N 1
ATOM 2449 C CA . LEU A 1 322 ? -3.057 18.781 -5.617 1 96 322 LEU A CA 1
ATOM 2450 C C . LEU A 1 322 ? -3.799 18.125 -4.457 1 96 322 LEU A C 1
ATOM 2452 O O . LEU A 1 322 ? -4.973 17.766 -4.586 1 96 322 LEU A O 1
ATOM 2456 N N . THR A 1 323 ? -3.096 17.891 -3.426 1 92.94 323 THR A N 1
ATOM 2457 C CA . THR A 1 323 ? -3.789 17.453 -2.223 1 92.94 323 THR A CA 1
ATOM 2458 C C . THR A 1 323 ? -4.086 18.625 -1.3 1 92.94 323 THR A C 1
ATOM 2460 O O . THR A 1 323 ? -3.381 19.641 -1.331 1 92.94 323 THR A O 1
ATOM 2463 N N . CYS A 1 324 ? -5.117 18.531 -0.581 1 90.31 324 CYS A N 1
ATOM 2464 C CA . CYS A 1 324 ? -5.516 19.594 0.336 1 90.31 324 CYS A CA 1
ATOM 2465 C C . CYS A 1 324 ? -6.066 19.016 1.634 1 90.31 324 CYS A C 1
ATOM 2467 O O . CYS A 1 324 ? -6.957 18.156 1.609 1 90.31 324 CYS A O 1
ATOM 2469 N N . GLY A 1 325 ? -5.523 19.406 2.693 1 86 325 GLY A N 1
ATOM 2470 C CA . GLY A 1 325 ? -5.98 19.047 4.023 1 86 325 GLY A CA 1
ATOM 2471 C C . GLY A 1 325 ? -6.008 20.203 4.992 1 86 325 GLY A C 1
ATOM 2472 O O . GLY A 1 325 ? -5.898 21.359 4.578 1 86 325 GLY A O 1
ATOM 2473 N N . GLY A 1 326 ? -6.234 19.906 6.258 1 76.94 326 GLY A N 1
ATOM 2474 C CA . GLY A 1 326 ? -6.254 20.938 7.293 1 76.94 326 GLY A CA 1
ATOM 2475 C C . GLY A 1 326 ? -7.621 21.562 7.48 1 76.94 326 GLY A C 1
ATOM 2476 O O . GLY A 1 326 ? -8.062 21.781 8.609 1 76.94 326 GLY A O 1
ATOM 2477 N N . SER A 1 327 ? -8.148 22.047 6.367 1 75.38 327 SER A N 1
ATOM 2478 C CA . SER A 1 327 ? -9.508 22.578 6.32 1 75.38 327 SER A CA 1
ATOM 2479 C C . SER A 1 327 ? -10.156 22.312 4.969 1 75.38 327 SER A C 1
ATOM 2481 O O . SER A 1 327 ? -9.469 22 3.99 1 75.38 327 SER A O 1
ATOM 2483 N N . ALA A 1 328 ? -11.461 22.406 4.98 1 76.69 328 ALA A N 1
ATOM 2484 C CA . ALA A 1 328 ? -12.172 22.172 3.729 1 76.69 328 ALA A CA 1
ATOM 2485 C C . ALA A 1 328 ? -11.891 23.281 2.719 1 76.69 328 ALA A C 1
ATOM 2487 O O . ALA A 1 328 ? -12.062 24.469 3.025 1 76.69 328 ALA A O 1
ATOM 2488 N N . PRO A 1 329 ? -11.445 22.922 1.572 1 80.75 329 PRO A N 1
ATOM 2489 C CA . PRO A 1 329 ? -11.297 23.938 0.525 1 80.75 329 PRO A CA 1
ATOM 2490 C C . PRO A 1 329 ? -12.633 24.344 -0.082 1 80.75 329 PRO A C 1
ATOM 2492 O O . PRO A 1 329 ? -13.539 23.516 -0.214 1 80.75 329 PRO A O 1
ATOM 2495 N N . PRO A 1 330 ? -12.719 25.672 -0.45 1 78.81 330 PRO A N 1
ATOM 2496 C CA . PRO A 1 330 ? -13.93 26.062 -1.184 1 78.81 330 PRO A CA 1
ATOM 2497 C C . PRO A 1 330 ? -14.102 25.297 -2.494 1 78.81 330 PRO A C 1
ATOM 2499 O O . PRO A 1 330 ? -13.117 25.062 -3.209 1 78.81 330 PRO A O 1
ATOM 2502 N N . SER A 1 331 ? -15.305 24.906 -2.791 1 85.06 331 SER A N 1
ATOM 2503 C CA . SER A 1 331 ? -15.602 24.156 -4.008 1 85.06 331 SER A CA 1
ATOM 2504 C C . SER A 1 331 ? -15.18 24.938 -5.254 1 85.06 331 SER A C 1
ATOM 2506 O O . SER A 1 331 ? -14.781 24.344 -6.254 1 85.06 331 SER A O 1
ATOM 2508 N N . THR A 1 332 ? -15.273 26.266 -5.152 1 85.5 332 THR A N 1
ATOM 2509 C CA . THR A 1 332 ? -14.914 27.109 -6.289 1 85.5 332 THR A CA 1
ATOM 2510 C C . THR A 1 332 ? -13.43 26.984 -6.609 1 85.5 332 THR A C 1
ATOM 2512 O O . THR A 1 332 ? -13.031 27.016 -7.777 1 85.5 332 THR A O 1
ATOM 2515 N N . MET A 1 333 ? -12.664 26.844 -5.602 1 87.88 333 MET A N 1
ATOM 2516 C CA . MET A 1 333 ? -11.227 26.656 -5.801 1 87.88 333 MET A CA 1
ATOM 2517 C C . MET A 1 333 ? -10.945 25.297 -6.438 1 87.88 333 MET A C 1
ATOM 2519 O O . MET A 1 333 ? -10.148 25.203 -7.379 1 87.88 333 MET A O 1
ATOM 2523 N N . ILE A 1 334 ? -11.633 24.297 -5.973 1 92.5 334 ILE A N 1
ATOM 2524 C CA . ILE A 1 334 ? -11.492 22.953 -6.527 1 92.5 334 ILE A CA 1
ATOM 2525 C C . ILE A 1 334 ? -11.859 22.969 -8.008 1 92.5 334 ILE A C 1
ATOM 2527 O O . ILE A 1 334 ? -11.102 22.469 -8.844 1 92.5 334 ILE A O 1
ATOM 2531 N N . GLY A 1 335 ? -12.977 23.562 -8.297 1 93.25 335 GLY A N 1
ATOM 2532 C CA . GLY A 1 335 ? -13.438 23.656 -9.672 1 93.25 335 GLY A CA 1
ATOM 2533 C C . GLY A 1 335 ? -12.484 24.422 -10.578 1 93.25 335 GLY A C 1
ATOM 2534 O O . GLY A 1 335 ? -12.266 24.031 -11.727 1 93.25 335 GLY A O 1
ATOM 2535 N N . TRP A 1 336 ? -11.906 25.469 -10.016 1 93.56 336 TRP A N 1
ATOM 2536 C CA . TRP A 1 336 ? -10.992 26.281 -10.812 1 93.56 336 TRP A CA 1
ATOM 2537 C C . TRP A 1 336 ? -9.789 25.453 -11.273 1 93.56 336 TRP A C 1
ATOM 2539 O O . TRP A 1 336 ? -9.438 25.469 -12.453 1 93.56 336 TRP A O 1
ATOM 2549 N N . TYR A 1 337 ? -9.148 24.781 -10.422 1 96.5 337 TYR A N 1
ATOM 2550 C CA . TYR A 1 337 ? -7.969 23.984 -10.766 1 96.5 337 TYR A CA 1
ATOM 2551 C C . TYR A 1 337 ? -8.312 22.906 -11.781 1 96.5 337 TYR A C 1
ATOM 2553 O O . TYR A 1 337 ? -7.527 22.625 -12.688 1 96.5 337 TYR A O 1
ATOM 2561 N N . GLN A 1 338 ? -9.43 22.297 -11.594 1 94.88 338 GLN A N 1
ATOM 2562 C CA . GLN A 1 338 ? -9.867 21.266 -12.523 1 94.88 338 GLN A CA 1
ATOM 2563 C C . GLN A 1 338 ? -10.18 21.875 -13.898 1 94.88 338 GLN A C 1
ATOM 2565 O O . GLN A 1 338 ? -9.703 21.375 -14.922 1 94.88 338 GLN A O 1
ATOM 2570 N N . ASP A 1 339 ? -10.953 22.891 -13.969 1 95.38 339 ASP A N 1
ATOM 2571 C CA . ASP A 1 339 ? -11.477 23.453 -15.211 1 95.38 339 ASP A CA 1
ATOM 2572 C C . ASP A 1 339 ? -10.383 24.203 -15.977 1 95.38 339 ASP A C 1
ATOM 2574 O O . ASP A 1 339 ? -10.289 24.094 -17.203 1 95.38 339 ASP A O 1
ATOM 2578 N N . GLN A 1 340 ? -9.57 24.953 -15.203 1 96.19 340 GLN A N 1
ATOM 2579 C CA . GLN A 1 340 ? -8.609 25.844 -15.859 1 96.19 340 GLN A CA 1
ATOM 2580 C C . GLN A 1 340 ? -7.301 25.109 -16.141 1 96.19 340 GLN A C 1
ATOM 2582 O O . GLN A 1 340 ? -6.609 25.438 -17.109 1 96.19 340 GLN A O 1
ATOM 2587 N N . LEU A 1 341 ? -6.988 24.141 -15.297 1 97.19 341 LEU A N 1
ATOM 2588 C CA . LEU A 1 341 ? -5.652 23.562 -15.43 1 97.19 341 LEU A CA 1
ATOM 2589 C C . LEU A 1 341 ? -5.73 22.062 -15.672 1 97.19 341 LEU A C 1
ATOM 2591 O O . LEU A 1 341 ? -4.734 21.438 -16.047 1 97.19 341 LEU A O 1
ATOM 2595 N N . GLY A 1 342 ? -6.863 21.453 -15.461 1 95.06 342 GLY A N 1
ATOM 2596 C CA . GLY A 1 342 ? -6.984 20.016 -15.57 1 95.06 342 GLY A CA 1
ATOM 2597 C C . GLY A 1 342 ? -6.305 19.266 -14.43 1 95.06 342 GLY A C 1
ATOM 2598 O O . GLY A 1 342 ? -5.828 18.156 -14.617 1 95.06 342 GLY A O 1
ATOM 2599 N N . VAL A 1 343 ? -6.176 19.875 -13.289 1 96.5 343 VAL A N 1
ATOM 2600 C CA . VAL A 1 343 ? -5.504 19.312 -12.125 1 96.5 343 VAL A CA 1
ATOM 2601 C C . VAL A 1 343 ? -6.539 18.75 -11.156 1 96.5 343 VAL A C 1
ATOM 2603 O O . VAL A 1 343 ? -7.496 19.438 -10.797 1 96.5 343 VAL A O 1
ATOM 2606 N N . GLU A 1 344 ? -6.352 17.469 -10.789 1 93.81 344 GLU A N 1
ATOM 2607 C CA . GLU A 1 344 ? -7.234 16.875 -9.789 1 93.81 344 GLU A CA 1
ATOM 2608 C C . GLU A 1 344 ? -6.934 17.422 -8.391 1 93.81 344 GLU A C 1
ATOM 2610 O O . GLU A 1 344 ? -5.77 17.516 -8 1 93.81 344 GLU A O 1
ATOM 2615 N N . PHE A 1 345 ? -7.973 17.828 -7.785 1 92.12 345 PHE A N 1
ATOM 2616 C CA . PHE A 1 345 ? -7.891 18.281 -6.402 1 92.12 345 PHE A CA 1
ATOM 2617 C C . PHE A 1 345 ? -8.328 17.172 -5.445 1 92.12 345 PHE A C 1
ATOM 2619 O O . PHE A 1 345 ? -9.492 16.766 -5.453 1 92.12 345 PHE A O 1
ATOM 2626 N N . LEU A 1 346 ? -7.461 16.625 -4.617 1 92.38 346 LEU A N 1
ATOM 2627 C CA . LEU A 1 346 ? -7.742 15.547 -3.678 1 92.38 346 LEU A CA 1
ATOM 2628 C C . LEU A 1 346 ? -7.832 16.078 -2.25 1 92.38 346 LEU A C 1
ATOM 2630 O O . LEU A 1 346 ? -6.828 16.484 -1.672 1 92.38 346 LEU A O 1
ATOM 2634 N N . GLN A 1 347 ? -9 16.062 -1.701 1 92 347 GLN A N 1
ATOM 2635 C CA . GLN A 1 347 ? -9.156 16.406 -0.294 1 92 347 GLN A CA 1
ATOM 2636 C C . GLN A 1 347 ? -8.828 15.219 0.609 1 92 347 GLN A C 1
ATOM 2638 O O . GLN A 1 347 ? -9.328 14.117 0.401 1 92 347 GLN A O 1
ATOM 2643 N N . GLY A 1 348 ? -7.949 15.422 1.516 1 90.81 348 GLY A N 1
ATOM 2644 C CA . GLY A 1 348 ? -7.621 14.43 2.527 1 90.81 348 GLY A CA 1
ATOM 2645 C C . GLY A 1 348 ? -8 14.859 3.932 1 90.81 348 GLY A C 1
ATOM 2646 O O . GLY A 1 348 ? -7.973 16.047 4.254 1 90.81 348 GLY A O 1
ATOM 2647 N N . TRP A 1 349 ? -8.445 13.914 4.676 1 93.5 349 TRP A N 1
ATOM 2648 C CA . TRP A 1 349 ? -8.672 14.156 6.098 1 93.5 349 TRP A CA 1
ATOM 2649 C C . TRP A 1 349 ? -7.715 13.336 6.953 1 93.5 349 TRP A C 1
ATOM 2651 O O . TRP A 1 349 ? -7.422 12.18 6.629 1 93.5 349 TRP A O 1
ATOM 2661 N N . GLY A 1 350 ? -7.316 13.898 7.961 1 91.75 350 GLY A N 1
ATOM 2662 C CA . GLY A 1 350 ? -6.477 13.312 8.992 1 91.75 350 GLY A CA 1
ATOM 2663 C C . GLY A 1 350 ? -6.066 14.312 10.062 1 91.75 350 GLY A C 1
ATOM 2664 O O . GLY A 1 350 ? -6.41 15.492 9.977 1 91.75 350 GLY A O 1
ATOM 2665 N N . MET A 1 351 ? -5.445 13.883 10.992 1 89.88 351 MET A N 1
ATOM 2666 C CA . MET A 1 351 ? -4.93 14.68 12.102 1 89.88 351 MET A CA 1
ATOM 2667 C C . MET A 1 351 ? -3.639 14.086 12.648 1 89.88 351 MET A C 1
ATOM 2669 O O . MET A 1 351 ? -3.221 13.008 12.219 1 89.88 351 MET A O 1
ATOM 2673 N N . THR A 1 352 ? -2.965 14.828 13.461 1 89.5 352 THR A N 1
ATOM 2674 C CA . THR A 1 352 ? -1.721 14.352 14.055 1 89.5 352 THR A CA 1
ATOM 2675 C C . THR A 1 352 ? -1.908 12.969 14.672 1 89.5 352 THR A C 1
ATOM 2677 O O . THR A 1 352 ? -1.037 12.109 14.547 1 89.5 352 THR A O 1
ATOM 2680 N N . GLU A 1 353 ? -3.074 12.711 15.227 1 91.19 353 GLU A N 1
ATOM 2681 C CA . GLU A 1 353 ? -3.377 11.477 15.945 1 91.19 353 GLU A CA 1
ATOM 2682 C C . GLU A 1 353 ? -3.574 10.305 14.992 1 91.19 353 GLU A C 1
ATOM 2684 O O . GLU A 1 353 ? -3.541 9.148 15.398 1 91.19 353 GLU A O 1
ATOM 2689 N N . THR A 1 354 ? -3.842 10.484 13.641 1 92.06 354 THR A N 1
ATOM 2690 C CA . THR A 1 354 ? -4.086 9.414 12.68 1 92.06 354 THR A CA 1
ATOM 2691 C C . THR A 1 354 ? -2.805 9.055 11.938 1 92.06 354 THR A C 1
ATOM 2693 O O . THR A 1 354 ? -2.805 8.164 11.078 1 92.06 354 THR A O 1
ATOM 2696 N N . ASN A 1 355 ? -1.674 9.82 11.969 1 88.88 355 ASN A N 1
ATOM 2697 C CA . ASN A 1 355 ? -0.327 9.539 11.477 1 88.88 355 ASN A CA 1
ATOM 2698 C C . ASN A 1 355 ? -0.292 9.43 9.961 1 88.88 355 ASN A C 1
ATOM 2700 O O . ASN A 1 355 ? 0.137 8.414 9.414 1 88.88 355 ASN A O 1
ATOM 2704 N N . PRO A 1 356 ? -0.557 10.477 9.109 1 84.31 356 PRO A N 1
ATOM 2705 C CA . PRO A 1 356 ? -1.656 11.383 9.43 1 84.31 356 PRO A CA 1
ATOM 2706 C C . PRO A 1 356 ? -2.922 11.086 8.625 1 84.31 356 PRO A C 1
ATOM 2708 O O . PRO A 1 356 ? -4.016 11.508 9.016 1 84.31 356 PRO A O 1
ATOM 2711 N N . LEU A 1 357 ? -2.793 10.258 7.48 1 90.06 357 LEU A N 1
ATOM 2712 C CA . LEU A 1 357 ? -3.881 10.18 6.516 1 90.06 357 LEU A CA 1
ATOM 2713 C C . LEU A 1 357 ? -4.969 9.227 7 1 90.06 357 LEU A C 1
ATOM 2715 O O . LEU A 1 357 ? -4.695 8.062 7.297 1 90.06 357 LEU A O 1
ATOM 2719 N N . GLY A 1 358 ? -6.121 9.781 7.043 1 94.31 358 GLY A N 1
ATOM 2720 C CA . GLY A 1 358 ? -7.254 8.969 7.453 1 94.31 358 GLY A CA 1
ATOM 2721 C C . GLY A 1 358 ? -8.172 8.602 6.305 1 94.31 358 GLY A C 1
ATOM 2722 O O . GLY A 1 358 ? -8.695 7.488 6.254 1 94.31 358 GLY A O 1
ATOM 2723 N N . SER A 1 359 ? -8.398 9.555 5.414 1 95.38 359 SER A N 1
ATOM 2724 C CA . SER A 1 359 ? -9.281 9.352 4.27 1 95.38 359 SER A CA 1
ATOM 2725 C C . SER A 1 359 ? -8.875 10.234 3.096 1 95.38 359 SER A C 1
ATOM 2727 O O . SER A 1 359 ? -8.086 11.172 3.256 1 95.38 359 SER A O 1
ATOM 2729 N N . ALA A 1 360 ? -9.336 9.922 1.938 1 93.62 360 ALA A N 1
ATOM 2730 C CA . ALA A 1 360 ? -9.055 10.688 0.728 1 93.62 360 ALA A CA 1
ATOM 2731 C C . ALA A 1 360 ? -10.273 10.734 -0.191 1 93.62 360 ALA A C 1
ATOM 2733 O O . ALA A 1 360 ? -10.984 9.734 -0.338 1 93.62 360 ALA A O 1
ATOM 2734 N N . GLY A 1 361 ? -10.508 11.891 -0.763 1 92.88 361 GLY A N 1
ATOM 2735 C CA . GLY A 1 361 ? -11.594 12.07 -1.706 1 92.88 361 GLY A CA 1
ATOM 2736 C C . GLY A 1 361 ? -11.141 12.078 -3.152 1 92.88 361 GLY A C 1
ATOM 2737 O O . GLY A 1 361 ? -11 13.141 -3.762 1 92.88 361 GLY A O 1
ATOM 2738 N N . ARG A 1 362 ? -11.031 10.93 -3.773 1 92.94 362 ARG A N 1
ATOM 2739 C CA . ARG A 1 362 ? -10.641 10.789 -5.172 1 92.94 362 ARG A CA 1
ATOM 2740 C C . ARG A 1 362 ? -11.82 11.078 -6.098 1 92.94 362 ARG A C 1
ATOM 2742 O O . ARG A 1 362 ? -12.953 10.711 -5.797 1 92.94 362 ARG A O 1
ATOM 2749 N N . ARG A 1 363 ? -11.469 11.672 -7.246 1 94.25 363 ARG A N 1
ATOM 2750 C CA . ARG A 1 363 ? -12.484 11.938 -8.258 1 94.25 363 ARG A CA 1
ATOM 2751 C C . ARG A 1 363 ? -13.148 10.641 -8.719 1 94.25 363 ARG A C 1
ATOM 2753 O O . ARG A 1 363 ? -14.367 10.57 -8.836 1 94.25 363 ARG A O 1
ATOM 2760 N N . VAL A 1 364 ? -12.367 9.672 -8.992 1 93.81 364 VAL A N 1
ATOM 2761 C CA . VAL A 1 364 ? -12.805 8.336 -9.406 1 93.81 364 VAL A CA 1
ATOM 2762 C C . VAL A 1 364 ? -12.18 7.285 -8.492 1 93.81 364 VAL A C 1
ATOM 2764 O O . VAL A 1 364 ? -10.953 7.156 -8.43 1 93.81 364 VAL A O 1
ATOM 2767 N N . ALA A 1 365 ? -12.992 6.586 -7.738 1 91.06 365 ALA A N 1
ATOM 2768 C CA . ALA A 1 365 ? -12.469 5.566 -6.832 1 91.06 365 ALA A CA 1
ATOM 2769 C C . ALA A 1 365 ? -13.312 4.301 -6.883 1 91.06 365 ALA A C 1
ATOM 2771 O O . ALA A 1 365 ? -12.891 3.24 -6.414 1 91.06 365 ALA A O 1
ATOM 2772 N N . LYS A 1 366 ? -14.477 4.379 -7.469 1 95.88 366 LYS A N 1
ATOM 2773 C CA . LYS A 1 366 ? -15.422 3.271 -7.527 1 95.88 366 LYS A CA 1
ATOM 2774 C C . LYS A 1 366 ? -15.797 2.941 -8.969 1 95.88 366 LYS A C 1
ATOM 2776 O O . LYS A 1 366 ? -15.664 3.785 -9.859 1 95.88 366 LYS A O 1
ATOM 2781 N N . TYR A 1 367 ? -16.281 1.776 -9.18 1 97.12 367 TYR A N 1
ATOM 2782 C CA . TYR A 1 367 ? -16.688 1.367 -10.523 1 97.12 367 TYR A CA 1
ATOM 2783 C C . TYR A 1 367 ? -17.797 2.275 -11.055 1 97.12 367 TYR A C 1
ATOM 2785 O O . TYR A 1 367 ? -17.766 2.676 -12.219 1 97.12 367 TYR A O 1
ATOM 2793 N N . LYS A 1 368 ? -18.734 2.637 -10.234 1 94.62 368 LYS A N 1
ATOM 2794 C CA . LYS A 1 368 ? -19.859 3.439 -10.664 1 94.62 368 LYS A CA 1
ATOM 2795 C C . LYS A 1 368 ? -19.422 4.848 -11.062 1 94.62 368 LYS A C 1
ATOM 2797 O O . LYS A 1 368 ? -20.156 5.555 -11.766 1 94.62 368 LYS A O 1
ATOM 2802 N N . ASP A 1 369 ? -18.25 5.277 -10.539 1 94.75 369 ASP A N 1
ATOM 2803 C CA . ASP A 1 369 ? -17.75 6.609 -10.867 1 94.75 369 ASP A CA 1
ATOM 2804 C C . ASP A 1 369 ? -17.438 6.727 -12.352 1 94.75 369 ASP A C 1
ATOM 2806 O O . ASP A 1 369 ? -17.406 7.828 -12.906 1 94.75 369 ASP A O 1
ATOM 2810 N N . LEU A 1 370 ? -17.172 5.586 -13.023 1 93.81 370 LEU A N 1
ATOM 2811 C CA . LEU A 1 370 ? -16.812 5.578 -14.43 1 93.81 370 LEU A CA 1
ATOM 2812 C C . LEU A 1 370 ? -17.938 6.121 -15.289 1 93.81 370 LEU A C 1
ATOM 2814 O O . LEU A 1 370 ? -17.703 6.66 -16.375 1 93.81 370 LEU A O 1
ATOM 2818 N N . SER A 1 371 ? -19.141 5.98 -14.82 1 94.25 371 SER A N 1
ATOM 2819 C CA . SER A 1 371 ? -20.312 6.43 -15.578 1 94.25 371 SER A CA 1
ATOM 2820 C C . SER A 1 371 ? -21.016 7.578 -14.867 1 94.25 371 SER A C 1
ATOM 2822 O O . SER A 1 371 ? -22.141 7.926 -15.227 1 94.25 371 SER A O 1
ATOM 2824 N N . ALA A 1 372 ? -20.406 8.086 -13.867 1 94.69 372 ALA A N 1
ATOM 2825 C CA . ALA A 1 372 ? -21.047 9.133 -13.086 1 94.69 372 ALA A CA 1
ATOM 2826 C C . ALA A 1 372 ? -20.984 10.477 -13.82 1 94.69 372 ALA A C 1
ATOM 2828 O O . ALA A 1 372 ? -20.156 10.672 -14.695 1 94.69 372 ALA A O 1
ATOM 2829 N N . SER A 1 373 ? -21.875 11.328 -13.477 1 95.75 373 SER A N 1
ATOM 2830 C CA . SER A 1 373 ? -21.891 12.672 -14.039 1 95.75 373 SER A CA 1
ATOM 2831 C C . SER A 1 373 ? -20.719 13.492 -13.531 1 95.75 373 SER A C 1
ATOM 2833 O O . SER A 1 373 ? -20.109 13.164 -12.508 1 95.75 373 SER A O 1
ATOM 2835 N N . SER A 1 374 ? -20.391 14.508 -14.242 1 93.31 374 SER A N 1
ATOM 2836 C CA . SER A 1 374 ? -19.328 15.422 -13.828 1 93.31 374 SER A CA 1
ATOM 2837 C C . SER A 1 374 ? -19.609 16.016 -12.461 1 93.31 374 SER A C 1
ATOM 2839 O O . SER A 1 374 ? -18.688 16.219 -11.656 1 93.31 374 SER A O 1
ATOM 2841 N N . ASP A 1 375 ? -20.859 16.266 -12.188 1 93.19 375 ASP A N 1
ATOM 2842 C CA . ASP A 1 375 ? -21.25 16.828 -10.898 1 93.19 375 ASP A CA 1
ATOM 2843 C C . ASP A 1 375 ? -21.016 15.828 -9.766 1 93.19 375 ASP A C 1
ATOM 2845 O O . ASP A 1 375 ? -20.562 16.203 -8.688 1 93.19 375 ASP A O 1
ATOM 2849 N N . ALA A 1 376 ? -21.359 14.641 -10.094 1 92.5 376 ALA A N 1
ATOM 2850 C CA . ALA A 1 376 ? -21.156 13.586 -9.102 1 92.5 376 ALA A CA 1
ATOM 2851 C C . ALA A 1 376 ? -19.672 13.383 -8.812 1 92.5 376 ALA A C 1
ATOM 2853 O O . ALA A 1 376 ? -19.266 13.219 -7.656 1 92.5 376 ALA A O 1
ATOM 2854 N N . LEU A 1 377 ? -18.938 13.398 -9.852 1 94.38 377 LEU A N 1
ATOM 2855 C CA . LEU A 1 377 ? -17.484 13.25 -9.703 1 94.38 377 LEU A CA 1
ATOM 2856 C C . LEU A 1 377 ? -16.906 14.43 -8.938 1 94.38 377 LEU A C 1
ATOM 2858 O O . LEU A 1 377 ? -16.016 14.25 -8.102 1 94.38 377 LEU A O 1
ATOM 2862 N N . PHE A 1 378 ? -17.375 15.609 -9.203 1 93.31 378 PHE A N 1
ATOM 2863 C CA . PHE A 1 378 ? -16.938 16.812 -8.492 1 93.31 378 PHE A CA 1
ATOM 2864 C C . PHE A 1 378 ? -17.281 16.719 -7.016 1 93.31 378 PHE A C 1
ATOM 2866 O O . PHE A 1 378 ? -16.484 17.109 -6.16 1 93.31 378 PHE A O 1
ATOM 2873 N N . SER A 1 379 ? -18.422 16.188 -6.734 1 91.25 379 SER A N 1
ATOM 2874 C CA . SER A 1 379 ? -18.859 16.031 -5.352 1 91.25 379 SER A CA 1
ATOM 2875 C C . SER A 1 379 ? -17.906 15.117 -4.578 1 91.25 379 SER A C 1
ATOM 2877 O O . SER A 1 379 ? -17.656 15.336 -3.389 1 91.25 379 SER A O 1
ATOM 2879 N N . ASN A 1 380 ? -17.422 14.109 -5.238 1 92.56 380 ASN A N 1
ATOM 2880 C CA . ASN A 1 380 ? -16.453 13.227 -4.598 1 92.56 380 ASN A CA 1
ATOM 2881 C C . ASN A 1 380 ? -15.234 13.992 -4.09 1 92.56 380 ASN A C 1
ATOM 2883 O O . ASN A 1 380 ? -14.688 13.664 -3.035 1 92.56 380 ASN A O 1
ATOM 2887 N N . MET A 1 381 ? -14.82 14.977 -4.781 1 92.38 381 MET A N 1
ATOM 2888 C CA . MET A 1 381 ? -13.594 15.727 -4.492 1 92.38 381 MET A CA 1
ATOM 2889 C C . MET A 1 381 ? -13.836 16.75 -3.381 1 92.38 381 MET A C 1
ATOM 2891 O O . MET A 1 381 ? -12.883 17.266 -2.799 1 92.38 381 MET A O 1
ATOM 2895 N N . THR A 1 382 ? -15.094 17.047 -3.076 1 89.44 382 THR A N 1
ATOM 2896 C CA . THR A 1 382 ? -15.406 18.094 -2.105 1 89.44 382 THR A CA 1
ATOM 2897 C C . 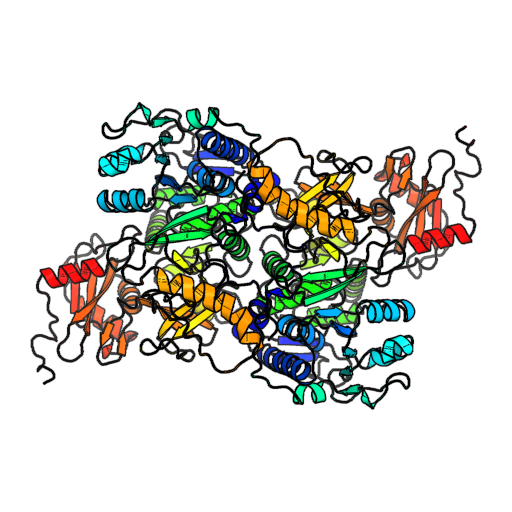THR A 1 382 ? -15.617 17.484 -0.717 1 89.44 382 THR A C 1
ATOM 2899 O O . THR A 1 382 ? -15.922 18.203 0.236 1 89.44 382 THR A O 1
ATOM 2902 N N . LYS A 1 383 ? -15.477 16.203 -0.636 1 91 383 LYS A N 1
ATOM 2903 C CA . LYS A 1 383 ? -15.625 15.5 0.636 1 91 383 LYS A CA 1
ATOM 2904 C C . LYS A 1 383 ? -14.273 15.094 1.206 1 91 383 LYS A C 1
ATOM 2906 O O . LYS A 1 383 ? -13.273 15.062 0.484 1 91 383 LYS A O 1
ATOM 2911 N N . ALA A 1 384 ? -14.281 14.828 2.6 1 92.88 384 ALA A N 1
ATOM 2912 C CA . ALA A 1 384 ? -13.078 14.258 3.201 1 92.88 384 ALA A CA 1
ATOM 2913 C C . ALA A 1 384 ? -12.734 12.914 2.576 1 92.88 384 ALA A C 1
ATOM 2915 O O . ALA A 1 384 ? -11.578 12.492 2.592 1 92.88 384 ALA A O 1
ATOM 2916 N N . GLY A 1 385 ? -13.797 12.242 2.104 1 94.38 385 GLY A N 1
ATOM 2917 C CA . GLY A 1 385 ? -13.57 11.109 1.222 1 94.38 385 GLY A CA 1
ATOM 2918 C C . GLY A 1 385 ? -13.656 9.773 1.933 1 94.38 385 GLY A C 1
ATOM 2919 O O . GLY A 1 385 ? -14.273 9.672 2.998 1 94.38 385 GLY A O 1
ATOM 2920 N N . LEU A 1 386 ? -13.18 8.734 1.281 1 95.19 386 LEU A N 1
ATOM 2921 C CA . LEU A 1 386 ? -13.273 7.363 1.773 1 95.19 386 LEU A CA 1
ATOM 2922 C C . LEU A 1 386 ? -12.148 7.051 2.75 1 95.19 386 LEU A C 1
ATOM 2924 O O . LEU A 1 386 ? -10.992 7.406 2.504 1 95.19 386 LEU A O 1
ATOM 2928 N N . PRO A 1 387 ? -12.453 6.438 3.924 1 95.62 387 PRO A N 1
ATOM 2929 C CA . PRO A 1 387 ? -11.383 6.023 4.836 1 95.62 387 PRO A CA 1
ATOM 2930 C C . PRO A 1 387 ? -10.375 5.09 4.176 1 95.62 387 PRO A C 1
ATOM 2932 O O . PRO A 1 387 ? -10.75 4.246 3.361 1 95.62 387 PRO A O 1
ATOM 2935 N N . ASN A 1 388 ? -9.078 5.301 4.441 1 94.56 388 ASN A N 1
ATOM 2936 C CA . ASN A 1 388 ? -8.109 4.34 3.912 1 94.56 388 ASN A CA 1
ATOM 2937 C C . ASN A 1 388 ? -8.227 2.988 4.609 1 94.56 388 ASN A C 1
ATOM 2939 O O . ASN A 1 388 ? -8.969 2.848 5.582 1 94.56 388 ASN A O 1
ATOM 2943 N N . ALA A 1 389 ? -7.547 1.999 4.18 1 95.12 389 ALA A N 1
ATOM 2944 C CA . ALA A 1 389 ? -7.754 0.606 4.566 1 95.12 389 ALA A CA 1
ATOM 2945 C C . ALA A 1 389 ? -7.332 0.372 6.016 1 95.12 389 ALA A C 1
ATOM 2947 O O . ALA A 1 389 ? -7.684 -0.648 6.613 1 95.12 389 ALA A O 1
ATOM 2948 N N . LEU A 1 390 ? -6.559 1.29 6.613 1 95.62 390 LEU A N 1
ATOM 2949 C CA . LEU A 1 390 ? -6.016 1.097 7.953 1 95.62 390 LEU A CA 1
ATOM 2950 C C . LEU A 1 390 ? -6.902 1.763 9 1 95.62 390 LEU A C 1
ATOM 2952 O O . LEU A 1 390 ? -6.66 1.623 10.203 1 95.62 390 LEU A O 1
ATOM 2956 N N . VAL A 1 391 ? -7.973 2.432 8.547 1 95.31 391 VAL A N 1
ATOM 2957 C CA . VAL A 1 391 ? -8.742 3.252 9.477 1 95.31 391 VAL A CA 1
ATOM 2958 C C . VAL A 1 391 ? -10.195 2.771 9.508 1 95.31 391 VAL A C 1
ATOM 2960 O O . VAL A 1 391 ? -10.875 2.754 8.477 1 95.31 391 VAL A O 1
ATOM 2963 N N . GLU A 1 392 ? -10.617 2.363 10.641 1 93.75 392 GLU A N 1
ATOM 2964 C CA . GLU A 1 392 ? -12.039 2.129 10.891 1 93.75 392 GLU A CA 1
ATOM 2965 C C . GLU A 1 392 ? -12.734 3.404 11.359 1 93.75 392 GLU A C 1
ATOM 2967 O O . GLU A 1 392 ? -12.164 4.184 12.125 1 93.75 392 GLU A O 1
ATOM 2972 N N . VAL A 1 393 ? -13.961 3.596 10.906 1 95.5 393 VAL A N 1
ATOM 2973 C CA . VAL A 1 393 ? -14.68 4.84 11.172 1 95.5 393 VAL A CA 1
ATOM 2974 C C . VAL A 1 393 ? -16.062 4.523 11.75 1 95.5 393 VAL A C 1
ATOM 2976 O O . VAL A 1 393 ? -16.719 3.572 11.32 1 95.5 393 VAL A O 1
ATOM 2979 N N . ARG A 1 394 ? -16.438 5.301 12.711 1 94.69 394 ARG A N 1
ATOM 2980 C CA . ARG A 1 394 ? -17.781 5.281 13.266 1 94.69 394 ARG A CA 1
ATOM 2981 C C . ARG A 1 394 ? -18.281 6.695 13.562 1 94.69 394 ARG A C 1
ATOM 2983 O O . ARG A 1 394 ? -17.5 7.543 14.008 1 94.69 394 ARG A O 1
ATOM 2990 N N . ILE A 1 395 ? -19.516 6.891 13.258 1 96.75 395 ILE A N 1
ATOM 2991 C CA . ILE A 1 395 ? -20.188 8.109 13.703 1 96.75 395 ILE A CA 1
ATOM 2992 C C . ILE A 1 395 ? -21.016 7.812 14.953 1 96.75 395 ILE A C 1
ATOM 2994 O O . ILE A 1 395 ? -21.984 7.055 14.906 1 96.75 395 ILE A O 1
ATOM 2998 N N . ALA A 1 396 ? -20.641 8.438 16.062 1 96.06 396 ALA A N 1
ATOM 2999 C CA . ALA A 1 396 ? -21.281 8.117 17.344 1 96.06 396 ALA A CA 1
ATOM 3000 C C . ALA A 1 396 ? -22.188 9.266 17.797 1 96.06 396 ALA A C 1
ATOM 3002 O O . ALA A 1 396 ? -21.953 10.422 17.453 1 96.06 396 ALA A O 1
ATOM 3003 N N . ASP A 1 397 ? -23.172 8.891 18.547 1 93 397 ASP A N 1
ATOM 3004 C CA . ASP A 1 397 ? -23.984 9.875 19.234 1 93 397 ASP A CA 1
ATOM 3005 C C . ASP A 1 397 ? -23.172 10.641 20.281 1 93 397 ASP A C 1
ATOM 3007 O O . ASP A 1 397 ? -22.562 10.031 21.156 1 93 397 ASP A O 1
ATOM 3011 N N . PRO A 1 398 ? -23.188 11.922 20.141 1 87.12 398 PRO A N 1
ATOM 3012 C CA . PRO A 1 398 ? -22.375 12.711 21.062 1 87.12 398 PRO A CA 1
ATOM 3013 C C . PRO A 1 398 ? -22.781 12.516 22.531 1 87.12 398 PRO A C 1
ATOM 3015 O O . PRO A 1 398 ? -21.969 12.703 23.438 1 87.12 398 PRO A O 1
ATOM 3018 N N . GLU A 1 399 ? -24.047 12.133 22.812 1 86.88 399 GLU A N 1
ATOM 3019 C CA . GLU A 1 399 ? -24.531 11.938 24.172 1 86.88 399 GLU A CA 1
ATOM 3020 C C . GLU A 1 399 ? -24.234 10.531 24.672 1 86.88 399 GLU A C 1
ATOM 3022 O O . GLU A 1 399 ? -24.234 10.281 25.875 1 86.88 399 GLU A O 1
ATOM 3027 N N . ASP A 1 400 ? -24.062 9.672 23.75 1 92.62 400 ASP A N 1
ATOM 3028 C CA . ASP A 1 400 ? -23.719 8.289 24.047 1 92.62 400 ASP A CA 1
ATOM 3029 C C . ASP A 1 400 ? -22.781 7.715 22.984 1 92.62 400 ASP A C 1
ATOM 3031 O O . ASP A 1 400 ? -23.219 7.109 22 1 92.62 400 ASP A O 1
ATOM 3035 N N . LEU A 1 401 ? -21.594 7.754 23.266 1 92.69 401 LEU A N 1
ATOM 3036 C CA . LEU A 1 401 ? -20.578 7.414 22.266 1 92.69 401 LEU A CA 1
ATOM 3037 C C . LEU A 1 401 ? -20.641 5.934 21.906 1 92.69 401 LEU A C 1
ATOM 3039 O O . LEU A 1 401 ? -20.047 5.504 20.922 1 92.69 401 LEU A O 1
ATOM 3043 N N . ASP A 1 402 ? -21.328 5.16 22.641 1 93.25 402 ASP A N 1
ATOM 3044 C CA . ASP A 1 402 ? -21.484 3.74 22.328 1 93.25 402 ASP A CA 1
ATOM 3045 C C . ASP A 1 402 ? -22.531 3.521 21.25 1 93.25 402 ASP A C 1
ATOM 3047 O O . ASP A 1 402 ? -22.625 2.441 20.656 1 93.25 402 ASP A O 1
ATOM 3051 N N . ARG A 1 403 ? -23.344 4.492 21.016 1 94.56 403 ARG A N 1
ATOM 3052 C CA . ARG A 1 403 ? -24.406 4.383 20.031 1 94.56 403 ARG A CA 1
ATOM 3053 C C . ARG A 1 403 ? -23.938 4.914 18.672 1 94.56 403 ARG A C 1
ATOM 3055 O O . ARG A 1 403 ? -23.641 6.102 18.531 1 94.56 403 ARG A O 1
ATOM 3062 N N . GLU A 1 404 ? -23.969 4.027 17.75 1 94.56 404 GLU A N 1
ATOM 3063 C CA . GLU A 1 404 ? -23.625 4.406 16.391 1 94.56 404 GLU A CA 1
ATOM 3064 C C . GLU A 1 404 ? -24.828 4.996 15.648 1 94.56 404 GLU A C 1
ATOM 3066 O O . GLU A 1 404 ? -25.938 4.496 15.773 1 94.56 404 GLU A O 1
ATOM 3071 N N . LEU A 1 405 ? -24.578 6.074 14.969 1 95.06 405 LEU A N 1
ATOM 3072 C CA . LEU A 1 405 ? -25.625 6.73 14.203 1 95.06 405 LEU A CA 1
ATOM 3073 C C . LEU A 1 405 ? -25.641 6.219 12.766 1 95.06 405 LEU A C 1
ATOM 3075 O O . LEU A 1 405 ? -24.609 5.855 12.211 1 95.06 405 LEU A O 1
ATOM 3079 N N . PRO A 1 406 ? -26.797 6.172 12.141 1 92.12 406 PRO A N 1
ATOM 3080 C CA . PRO A 1 406 ? -26.875 5.719 10.75 1 92.12 406 PRO A CA 1
ATOM 3081 C C . PRO A 1 406 ? -26.25 6.703 9.766 1 92.12 406 PRO A C 1
ATOM 3083 O O . PRO A 1 406 ? -25.984 7.852 10.125 1 92.12 406 PRO A O 1
ATOM 3086 N N . ARG A 1 407 ? -26.094 6.234 8.586 1 91.06 407 ARG A N 1
ATOM 3087 C CA . ARG A 1 407 ? -25.547 7.07 7.523 1 91.06 407 ARG A CA 1
ATOM 3088 C C . ARG A 1 407 ? -26.391 8.32 7.32 1 91.06 407 ARG A C 1
ATOM 3090 O O . ARG A 1 407 ? -27.625 8.258 7.414 1 91.06 407 ARG A O 1
ATOM 3097 N N . GLY A 1 408 ? -25.703 9.391 7.055 1 91.94 408 GLY A N 1
ATOM 3098 C CA . GLY A 1 408 ? -26.391 10.641 6.797 1 91.94 408 GLY A CA 1
ATOM 3099 C C . GLY A 1 408 ? -26.578 11.492 8.039 1 91.94 408 GLY A C 1
ATOM 3100 O O . GLY A 1 408 ? -26.781 12.703 7.941 1 91.94 408 GLY A O 1
ATOM 3101 N N . GLN A 1 409 ? -26.5 10.875 9.203 1 92.12 409 GLN A N 1
ATOM 3102 C CA . GLN A 1 409 ? -26.672 11.625 10.445 1 92.12 409 GLN A CA 1
ATOM 3103 C C . GLN A 1 409 ? -25.328 12.117 10.984 1 92.12 409 GLN A C 1
ATOM 3105 O O . GLN A 1 409 ? -24.344 11.391 10.953 1 92.12 409 GLN A O 1
ATOM 3110 N N . GLN A 1 410 ? -25.391 13.336 11.453 1 91.5 410 GLN A N 1
ATOM 3111 C CA . GLN A 1 410 ? -24.203 13.961 11.992 1 91.5 410 GLN A CA 1
ATOM 3112 C C . GLN A 1 410 ? -23.938 13.508 13.43 1 91.5 410 GLN A C 1
ATOM 3114 O O . GLN A 1 410 ? -24.891 13.359 14.211 1 91.5 410 GLN A O 1
ATOM 3119 N N . GLY A 1 411 ? -22.734 13.25 13.734 1 93.62 411 GLY A N 1
ATOM 3120 C CA . GLY A 1 411 ? -22.312 12.883 15.07 1 93.62 411 GLY A CA 1
ATOM 3121 C C . GLY A 1 411 ? -20.812 12.992 15.266 1 93.62 411 GLY A C 1
ATOM 3122 O O . GLY A 1 411 ? -20.125 13.648 14.477 1 93.62 411 GLY A O 1
ATOM 3123 N N . GLU A 1 412 ? -20.375 12.461 16.406 1 94.44 412 GLU A N 1
ATOM 3124 C CA . GLU A 1 412 ? -18.953 12.469 16.719 1 94.44 412 GLU A CA 1
ATOM 3125 C C . GLU A 1 412 ? -18.188 11.461 15.852 1 94.44 412 GLU A C 1
ATOM 3127 O O . GLU A 1 412 ? -18.531 10.281 15.82 1 94.44 412 GLU A O 1
ATOM 3132 N N . LEU A 1 413 ? -17.188 11.93 15.164 1 96.25 413 LEU A N 1
ATOM 3133 C CA . LEU A 1 413 ? -16.344 11.055 14.359 1 96.25 413 LEU A CA 1
ATOM 3134 C C . LEU A 1 413 ? -15.352 10.305 15.242 1 96.25 413 LEU A C 1
ATOM 3136 O O . LEU A 1 413 ? -14.5 10.922 15.883 1 96.25 413 LEU A O 1
ATOM 3140 N N . LEU A 1 414 ? -15.484 8.992 15.336 1 96.44 414 LEU A N 1
ATOM 3141 C CA . LEU A 1 414 ? -14.539 8.125 16.031 1 96.44 414 LEU A CA 1
ATOM 3142 C C . LEU A 1 414 ? -13.734 7.289 15.039 1 96.44 414 LEU A C 1
ATOM 3144 O O . LEU A 1 414 ? -14.281 6.816 14.039 1 96.44 414 LEU A O 1
ATOM 3148 N N . VAL A 1 415 ? -12.438 7.141 15.289 1 95.75 415 VAL A N 1
ATOM 3149 C CA . VAL A 1 415 ? -11.609 6.34 14.398 1 95.75 415 VAL A CA 1
ATOM 3150 C C . VAL A 1 415 ? -10.727 5.402 15.219 1 95.75 415 VAL A C 1
ATOM 3152 O O . VAL A 1 415 ? -10.414 5.691 16.375 1 95.75 415 VAL A O 1
ATOM 3155 N N . ARG A 1 416 ? -10.359 4.324 14.672 1 93.75 416 ARG A N 1
ATOM 3156 C CA . ARG A 1 416 ? -9.461 3.336 15.258 1 93.75 416 ARG A CA 1
ATOM 3157 C C . ARG A 1 416 ? -8.688 2.592 14.172 1 93.75 416 ARG A C 1
ATOM 3159 O O . ARG A 1 416 ? -9.102 2.559 13.016 1 93.75 416 ARG A O 1
ATOM 3166 N N . GLY A 1 417 ? -7.504 2.043 14.492 1 93.81 417 GLY A N 1
ATOM 3167 C CA . GLY A 1 417 ? -6.672 1.299 13.562 1 93.81 417 GLY A CA 1
ATOM 3168 C C . GLY A 1 417 ? -5.207 1.284 13.953 1 93.81 417 GLY A C 1
ATOM 3169 O O . GLY A 1 417 ? -4.816 1.918 14.938 1 93.81 417 GLY A O 1
ATOM 3170 N N . PRO A 1 418 ? -4.422 0.617 13.172 1 93.25 418 PRO A N 1
ATOM 3171 C CA . PRO A 1 418 ? -3.016 0.415 13.531 1 93.25 418 PRO A CA 1
ATOM 3172 C C . PRO A 1 418 ? -2.184 1.688 13.398 1 93.25 418 PRO A C 1
ATOM 3174 O O . PRO A 1 418 ? -1.041 1.734 13.859 1 93.25 418 PRO A O 1
ATOM 3177 N N . THR A 1 419 ? -2.686 2.73 12.797 1 93.56 419 THR A N 1
ATOM 3178 C CA . THR A 1 419 ? -1.938 3.975 12.641 1 93.56 419 THR A CA 1
ATOM 3179 C C . THR A 1 419 ? -2.441 5.035 13.617 1 93.56 419 THR A C 1
ATOM 3181 O O . THR A 1 419 ? -1.893 6.137 13.68 1 93.56 419 THR A O 1
ATOM 3184 N N . ILE A 1 420 ? -3.51 4.746 14.359 1 93.81 420 ILE A N 1
ATOM 3185 C CA . ILE A 1 420 ? -4.141 5.699 15.266 1 93.81 420 ILE A CA 1
ATOM 3186 C C . ILE A 1 420 ? -3.49 5.605 16.641 1 93.81 420 ILE A C 1
ATOM 3188 O O . ILE A 1 420 ? -3.307 4.508 17.172 1 93.81 420 ILE A O 1
ATOM 3192 N N . ILE A 1 421 ? -3.084 6.684 17.172 1 90.38 421 ILE A N 1
ATOM 3193 C CA . ILE A 1 421 ? -2.496 6.648 18.516 1 90.38 421 ILE A CA 1
ATOM 3194 C C . ILE A 1 421 ? -3.531 6.156 19.516 1 90.38 421 ILE A C 1
ATOM 3196 O O . ILE A 1 421 ? -4.734 6.363 19.328 1 90.38 421 ILE A O 1
ATOM 3200 N N . THR A 1 422 ? -3.107 5.57 20.547 1 87.81 422 THR A N 1
ATOM 3201 C CA . THR A 1 422 ? -4.004 5.07 21.578 1 87.81 422 THR A CA 1
ATOM 3202 C C . THR A 1 422 ? -3.785 5.82 22.891 1 87.81 422 THR A C 1
ATOM 3204 O O . THR A 1 422 ? -4.523 5.617 23.859 1 87.81 422 THR A O 1
ATOM 3207 N N . GLU A 1 423 ? -2.734 6.617 22.906 1 86.38 423 GLU A N 1
ATOM 3208 C CA . GLU A 1 423 ? -2.424 7.492 24.031 1 86.38 423 GLU A CA 1
ATOM 3209 C C . GLU A 1 423 ? -1.531 8.648 23.594 1 86.38 423 GLU A C 1
ATOM 3211 O O . GLU A 1 423 ? -0.833 8.562 22.578 1 86.38 423 GLU A O 1
ATOM 3216 N N . TYR A 1 424 ? -1.646 9.719 24.281 1 87.81 424 TYR A N 1
ATOM 3217 C CA . TYR A 1 424 ? -0.722 10.82 24.062 1 87.81 424 TYR A CA 1
ATOM 3218 C C . TYR A 1 424 ? 0.595 10.594 24.797 1 87.81 424 TYR A C 1
ATOM 3220 O O . TYR A 1 424 ? 0.644 9.852 25.781 1 87.81 424 TYR A O 1
ATOM 3228 N N . PHE A 1 425 ? 1.57 11.164 24.312 1 88.5 425 PHE A N 1
ATOM 3229 C CA . PHE A 1 425 ? 2.928 11.023 24.828 1 88.5 425 PHE A CA 1
ATOM 3230 C C . PHE A 1 425 ? 3.023 11.547 26.25 1 88.5 425 PHE A C 1
ATOM 3232 O O . PHE A 1 425 ? 2.619 12.68 26.531 1 88.5 425 PHE A O 1
ATOM 3239 N N . GLN A 1 426 ? 3.549 10.773 27.188 1 80.44 426 GLN A N 1
ATOM 3240 C CA . GLN A 1 426 ? 3.809 11.109 28.594 1 80.44 426 GLN A CA 1
ATOM 3241 C C . GLN A 1 426 ? 2.596 11.781 29.234 1 80.44 426 GLN A C 1
ATOM 3243 O O . GLN A 1 426 ? 2.729 12.797 29.906 1 80.44 426 GLN A O 1
ATOM 3248 N N . PHE A 1 427 ? 1.51 11.492 28.719 1 64 427 PHE A N 1
ATOM 3249 C CA . PHE A 1 427 ? 0.319 12.109 29.281 1 64 427 PHE A CA 1
ATOM 3250 C C . PHE A 1 427 ? -0.072 11.43 30.594 1 64 427 PHE A C 1
ATOM 3252 O O . PHE A 1 427 ? -0.368 10.234 30.625 1 64 427 PHE A O 1
ATOM 3259 N N . ASP A 1 428 ? 0.639 11.766 31.75 1 51.91 428 ASP A N 1
ATOM 3260 C CA . ASP A 1 428 ? 0.263 11.367 33.094 1 51.91 428 ASP A CA 1
ATOM 3261 C C . ASP A 1 428 ? -1.208 11.664 33.375 1 51.91 428 ASP A C 1
ATOM 3263 O O . ASP A 1 428 ? -1.666 12.789 33.156 1 51.91 428 ASP A O 1
ATOM 3267 N N . ALA A 1 429 ? -2.053 10.75 33.062 1 42.53 429 ALA A N 1
ATOM 3268 C CA . ALA A 1 429 ? -3.393 11.039 33.562 1 42.53 429 ALA A CA 1
ATOM 3269 C C . ALA A 1 429 ? -3.33 11.688 34.969 1 42.53 429 ALA A C 1
ATOM 3271 O O . ALA A 1 429 ? -2.752 11.125 35.875 1 42.53 429 ALA A O 1
ATOM 3272 N N . PRO A 1 430 ? -3.395 12.984 35.125 1 38.19 430 PRO A N 1
ATOM 3273 C CA . PRO A 1 430 ? -3.4 13.445 36.531 1 38.19 430 PRO A CA 1
ATOM 3274 C C . PRO A 1 430 ? -3.969 12.406 37.5 1 38.19 430 PRO A C 1
ATOM 3276 O O . PRO A 1 430 ? -3.391 12.172 38.562 1 38.19 430 PRO A O 1
ATOM 3279 N N . ASP A 1 431 ? -5.371 12.195 37.531 1 34.16 431 ASP A N 1
ATOM 3280 C CA . ASP A 1 431 ? -6.102 11.594 38.625 1 34.16 431 ASP A CA 1
ATOM 3281 C C . ASP A 1 431 ? -5.895 10.078 38.656 1 34.16 431 ASP A C 1
ATOM 3283 O O . ASP A 1 431 ? -6.57 9.375 39.406 1 34.16 431 ASP A O 1
ATOM 3287 N N . LYS A 1 432 ? -5.609 9.297 37.688 1 35.91 432 LYS A N 1
ATOM 3288 C CA . LYS A 1 432 ? -5.715 7.883 38.031 1 35.91 432 LYS A CA 1
ATOM 3289 C C . LYS A 1 432 ? -4.484 7.402 38.781 1 35.91 432 LYS A C 1
ATOM 3291 O O . LYS A 1 432 ? -3.355 7.57 38.312 1 35.91 432 LYS A O 1
ATOM 3296 N N . PRO A 1 433 ? -4.605 7.102 40.094 1 32.47 433 PRO A N 1
ATOM 3297 C CA . PRO A 1 433 ? -3.586 6.418 40.906 1 32.47 433 PRO A CA 1
ATOM 3298 C C . PRO A 1 433 ? -2.902 5.281 40.125 1 32.47 433 PRO A C 1
ATOM 3300 O O . PRO A 1 433 ? -3.525 4.637 39.281 1 32.47 433 PRO A O 1
ATOM 3303 N N . ARG A 1 434 ? -1.612 5.039 40.125 1 33.31 434 ARG A N 1
ATOM 3304 C CA . ARG A 1 434 ? -0.687 3.996 39.688 1 33.31 434 ARG A CA 1
ATOM 3305 C C . ARG A 1 434 ? -1.319 2.615 39.812 1 33.31 434 ARG A C 1
ATOM 3307 O O . ARG A 1 434 ? -0.864 1.659 39.188 1 33.31 434 ARG A O 1
ATOM 3314 N N . GLN A 1 435 ? -2.188 2.395 40.812 1 31.59 435 GLN A N 1
ATOM 3315 C CA . GLN A 1 435 ? -2.688 1.094 41.25 1 31.59 435 GLN A CA 1
ATOM 3316 C C . GLN A 1 435 ? -3.564 0.456 40.156 1 31.59 435 GLN A C 1
ATOM 3318 O O . GLN A 1 435 ? -3.521 -0.759 39.969 1 31.59 435 GLN A O 1
ATOM 3323 N N . GLU A 1 436 ? -4.43 1.27 39.5 1 32.62 436 GLU A N 1
ATOM 3324 C CA . GLU A 1 436 ? -5.441 0.598 38.688 1 32.62 436 GLU A CA 1
ATOM 3325 C C . GLU A 1 436 ? -4.883 0.204 37.312 1 32.62 436 GLU A C 1
ATOM 3327 O O . GLU A 1 436 ? -5.324 -0.781 36.719 1 32.62 436 GLU A O 1
ATOM 3332 N N . LEU A 1 437 ? -3.805 0.785 36.906 1 34.03 437 LEU A N 1
ATOM 3333 C CA . LEU A 1 437 ? -3.225 0.302 35.656 1 34.03 437 LEU A CA 1
ATOM 3334 C C . LEU A 1 437 ? -2.52 -1.034 35.875 1 34.03 437 LEU A C 1
ATOM 3336 O O . LEU A 1 437 ? -2.588 -1.918 35.031 1 34.03 437 LEU A O 1
ATOM 3340 N N . GLN A 1 438 ? -1.915 -1.229 37.031 1 31.52 438 GLN A N 1
ATOM 3341 C CA . GLN A 1 438 ? -1.356 -2.533 37.375 1 31.52 438 GLN A CA 1
ATOM 3342 C C . GLN A 1 438 ? -2.451 -3.592 37.469 1 31.52 438 GLN A C 1
ATOM 3344 O O . GLN A 1 438 ? -2.254 -4.738 37.094 1 31.52 438 GLN A O 1
ATOM 3349 N N . GLU A 1 439 ? -3.557 -3.225 38.125 1 34.53 439 GLU A N 1
ATOM 3350 C CA . GLU A 1 439 ? -4.621 -4.211 38.281 1 34.53 439 GLU A CA 1
ATOM 3351 C C . GLU A 1 439 ? -5.285 -4.535 36.938 1 34.53 439 GLU A C 1
ATOM 3353 O O . GLU A 1 439 ? -5.672 -5.68 36.719 1 34.53 439 GLU A O 1
ATOM 3358 N N . GLN A 1 440 ? -5.324 -3.58 36.031 1 33.75 440 GLN A N 1
ATOM 3359 C CA . GLN A 1 440 ? -5.941 -3.879 34.719 1 33.75 440 GLN A CA 1
ATOM 3360 C C . GLN A 1 440 ? -5 -4.695 33.844 1 33.75 440 GLN A C 1
ATOM 3362 O O . GLN A 1 440 ? -5.441 -5.594 33.125 1 33.75 440 GLN A O 1
ATOM 3367 N N . LEU A 1 441 ? -3.756 -4.438 33.969 1 34.41 441 LEU A N 1
ATOM 3368 C CA . LEU A 1 441 ? -2.809 -5.316 33.281 1 34.41 441 LEU A CA 1
ATOM 3369 C C . LEU A 1 441 ? -2.799 -6.699 33.938 1 34.41 441 LEU A C 1
ATOM 3371 O O . LEU A 1 441 ? -2.781 -7.715 33.25 1 34.41 441 LEU A O 1
ATOM 3375 N N . VAL A 1 442 ? -2.715 -6.727 35.312 1 34.44 442 VAL A N 1
ATOM 3376 C CA . VAL A 1 442 ? -2.771 -8.008 36 1 34.44 442 VAL A CA 1
ATOM 3377 C C . VAL A 1 442 ? -4.141 -8.648 35.781 1 34.44 442 VAL A C 1
ATOM 3379 O O . VAL A 1 442 ? -4.238 -9.867 35.594 1 34.44 442 VAL A O 1
ATOM 3382 N N . SER A 1 443 ? -5.23 -7.836 35.812 1 34.59 443 SER A N 1
ATOM 3383 C CA . SER A 1 443 ? -6.555 -8.406 35.562 1 34.59 443 SER A CA 1
ATOM 3384 C C . SER A 1 443 ? -6.734 -8.828 34.125 1 34.59 443 SER A C 1
ATOM 3386 O O . SER A 1 443 ? -7.34 -9.859 33.844 1 34.59 443 SER A O 1
ATOM 3388 N N . THR A 1 444 ? -6.16 -8.062 33.156 1 33.28 444 THR A N 1
ATOM 3389 C CA . THR A 1 444 ? -6.203 -8.539 31.797 1 33.28 444 THR A CA 1
ATOM 3390 C C . THR A 1 444 ? -5.281 -9.734 31.594 1 33.28 444 THR A C 1
ATOM 3392 O O . THR A 1 444 ? -5.66 -10.727 30.969 1 33.28 444 THR A O 1
ATOM 3395 N N . LEU A 1 445 ? -4.148 -9.688 32.219 1 34.12 445 LEU A N 1
ATOM 3396 C CA . LEU A 1 445 ? -3.334 -10.898 32.219 1 34.12 445 LEU A CA 1
ATOM 3397 C C . LEU A 1 445 ? -3.951 -11.969 33.125 1 34.12 445 LEU A C 1
ATOM 3399 O O . LEU A 1 445 ? -3.939 -13.148 32.781 1 34.12 445 LEU A O 1
ATOM 3403 N N . SER A 1 446 ? -4.355 -11.625 34.406 1 32.12 446 SER A N 1
ATOM 3404 C CA . SER A 1 446 ? -5.02 -12.586 35.281 1 32.12 446 SER A CA 1
ATOM 3405 C C . SER A 1 446 ? -6.383 -12.992 34.719 1 32.12 446 SER A C 1
ATOM 3407 O O . SER A 1 446 ? -6.828 -14.117 34.938 1 32.12 446 SER A O 1
ATOM 3409 N N . ARG A 1 447 ? -7.125 -12.109 34.062 1 32.78 447 ARG A N 1
ATOM 3410 C CA . ARG A 1 447 ? -8.383 -12.516 33.438 1 32.78 447 ARG A CA 1
ATOM 3411 C C . ARG A 1 447 ? -8.141 -13.406 32.219 1 32.78 447 ARG A C 1
ATOM 3413 O O . ARG A 1 447 ? -8.969 -14.25 31.891 1 32.78 447 ARG A O 1
ATOM 3420 N N . ILE A 1 448 ? -7.094 -13.234 31.562 1 32.81 448 ILE A N 1
ATOM 3421 C CA . ILE A 1 448 ? -6.836 -14.25 30.547 1 32.81 448 ILE A CA 1
ATOM 3422 C C . ILE A 1 448 ? -6.59 -15.594 31.219 1 32.81 448 ILE A C 1
ATOM 3424 O O . ILE A 1 448 ? -7.121 -16.625 30.781 1 32.81 448 ILE A O 1
ATOM 3428 N N . SER A 1 449 ? -5.902 -15.594 32.344 1 30.72 449 SER A N 1
ATOM 3429 C CA . SER A 1 449 ? -5.797 -16.906 33 1 30.72 449 SER A CA 1
ATOM 3430 C C . SER A 1 449 ? -7.141 -17.344 33.562 1 30.72 449 SER A C 1
ATOM 3432 O O . SER A 1 449 ? -7.504 -18.516 33.469 1 30.72 449 SER A O 1
ATOM 3434 N N . ARG A 1 450 ? -7.715 -16.484 34.5 1 32.03 450 ARG A N 1
ATOM 3435 C CA . ARG A 1 450 ? -8.938 -16.953 35.156 1 32.03 450 ARG A CA 1
ATOM 3436 C C . ARG A 1 450 ? -10.086 -17.031 34.156 1 32.03 450 ARG A C 1
ATOM 3438 O O . ARG A 1 450 ? -11.109 -17.672 34.438 1 32.03 450 ARG A O 1
ATOM 3445 N N . LEU A 1 451 ? -10.25 -16.141 33.188 1 30.56 451 LEU A N 1
ATOM 3446 C CA . LEU A 1 451 ? -11.438 -16.297 32.344 1 30.56 451 LEU A CA 1
ATOM 3447 C C . LEU A 1 451 ? -11.383 -17.594 31.562 1 30.56 451 LEU A C 1
ATOM 3449 O O . LEU A 1 451 ? -12.25 -17.859 30.719 1 30.56 451 LEU A O 1
ATOM 3453 N N . LEU A 1 452 ? -10.383 -18.484 31.531 1 29.89 452 LEU A N 1
ATOM 3454 C CA . LEU A 1 452 ? -10.734 -19.828 31.062 1 29.89 452 LEU A CA 1
ATOM 3455 C C . LEU A 1 452 ? -11.938 -20.375 31.828 1 29.89 452 LEU A C 1
ATOM 3457 O O . LEU A 1 452 ? -12.648 -21.25 31.328 1 29.89 452 LEU A O 1
ATOM 3461 N N . THR A 1 453 ? -11.922 -20.406 33.188 1 27.39 453 THR A N 1
ATOM 3462 C CA . THR A 1 453 ? -13.023 -21.062 33.875 1 27.39 453 THR A CA 1
ATOM 3463 C C . THR A 1 453 ? -14.227 -20.141 34 1 27.39 453 THR A C 1
ATOM 3465 O O . THR A 1 453 ? -15.359 -20.531 33.719 1 27.39 453 THR A O 1
ATOM 3468 N N . SER A 1 454 ? -14.453 -19.484 35.25 1 24.72 454 SER A N 1
ATOM 3469 C CA . SER A 1 454 ? -15.75 -19 35.688 1 24.72 454 SER A CA 1
ATOM 3470 C C . SER A 1 454 ? -16.266 -17.875 34.781 1 24.72 454 SER A C 1
ATOM 3472 O O . SER A 1 454 ? -15.484 -17.25 34.062 1 24.72 454 SER A O 1
ATOM 3474 N N . ARG A 1 455 ? -17.562 -17.25 35.188 1 22.7 455 ARG A N 1
ATOM 3475 C CA . ARG A 1 455 ? -18.688 -16.438 34.75 1 22.7 455 ARG A CA 1
ATOM 3476 C C . ARG A 1 455 ? -18.219 -15.078 34.25 1 22.7 455 ARG A C 1
ATOM 3478 O O . ARG A 1 455 ? -17.047 -14.727 34.406 1 22.7 455 ARG A O 1
ATOM 3485 N N . ASN A 1 456 ? -19.062 -14.047 34.594 1 22.73 456 ASN A N 1
ATOM 3486 C CA . ASN A 1 456 ? -19.609 -12.734 34.25 1 22.73 456 ASN A CA 1
ATOM 3487 C C . ASN A 1 456 ? -18.578 -11.633 34.438 1 22.73 456 ASN A C 1
ATOM 3489 O O . ASN A 1 456 ? -18.922 -10.477 34.719 1 22.73 456 ASN A O 1
ATOM 3493 N N . ILE A 1 457 ? -17.344 -12.023 34.781 1 23.53 457 ILE A N 1
ATOM 3494 C CA . ILE A 1 457 ? -16.812 -10.773 35.281 1 23.53 457 ILE A CA 1
ATOM 3495 C C . ILE A 1 457 ? -16.609 -9.773 34.156 1 23.53 457 ILE A C 1
ATOM 3497 O O . ILE A 1 457 ? -15.836 -10.031 33.219 1 23.53 457 ILE A O 1
ATOM 3501 N N . ARG A 1 458 ? -17.562 -8.852 34.031 1 23.69 458 ARG A N 1
ATOM 3502 C CA . ARG A 1 458 ? -17.578 -7.559 33.375 1 23.69 458 ARG A CA 1
ATOM 3503 C C . ARG A 1 458 ? -16.281 -6.797 33.594 1 23.69 458 ARG A C 1
ATOM 3505 O O . ARG A 1 458 ? -16.016 -6.32 34.688 1 23.69 458 ARG A O 1
ATOM 3512 N N . VAL A 1 459 ? -15.289 -7.445 33.094 1 25.64 459 VAL A N 1
ATOM 3513 C CA . VAL A 1 459 ? -14.117 -6.586 33.219 1 25.64 459 VAL A CA 1
ATOM 3514 C C . VAL A 1 459 ? -14.484 -5.148 32.844 1 25.64 459 VAL A C 1
ATOM 3516 O O . VAL A 1 459 ? -14.891 -4.871 31.719 1 25.64 459 VAL A O 1
ATOM 3519 N N . THR A 1 460 ? -14.984 -4.523 33.75 1 24.5 460 THR A N 1
ATOM 3520 C CA . THR A 1 460 ? -15.133 -3.072 33.656 1 24.5 460 THR A CA 1
ATOM 3521 C C . THR A 1 460 ? -13.836 -2.422 33.188 1 24.5 460 THR A C 1
ATOM 3523 O O . THR A 1 460 ? -12.836 -2.418 33.906 1 24.5 460 THR A O 1
ATOM 3526 N N . ARG A 1 461 ? -13.312 -2.832 32.062 1 29.5 461 ARG A N 1
ATOM 3527 C CA . ARG A 1 461 ? -12.32 -1.945 31.453 1 29.5 461 ARG A CA 1
ATOM 3528 C C . ARG A 1 461 ? -12.531 -0.504 31.906 1 29.5 461 ARG A C 1
ATOM 3530 O O . ARG A 1 461 ? -13.586 0.081 31.656 1 29.5 461 ARG A O 1
ATOM 3537 N N . GLY A 1 462 ? -12.273 -0.394 33.094 1 27.31 462 GLY A N 1
ATOM 3538 C CA . GLY A 1 462 ? -12.367 1.009 33.469 1 27.31 462 GLY A CA 1
ATOM 3539 C C . GLY A 1 462 ? -12.023 1.95 32.344 1 27.31 462 GLY A C 1
ATOM 3540 O O . GLY A 1 462 ? -10.891 1.943 31.844 1 27.31 462 GLY A O 1
ATOM 3541 N N . CYS A 1 463 ? -12.883 2.018 31.406 1 31.67 463 CYS A N 1
ATOM 3542 C CA . CYS A 1 463 ? -13.016 3.105 30.438 1 31.67 463 CYS A CA 1
ATOM 3543 C C . CYS A 1 463 ? -12.508 4.418 31.016 1 31.67 463 CYS A C 1
ATOM 3545 O O . CYS A 1 463 ? -13.164 5.023 31.875 1 31.67 463 CYS A O 1
ATOM 3547 N N . CYS A 1 464 ? -11.461 4.316 31.672 1 29.95 464 CYS A N 1
ATOM 3548 C CA . CYS A 1 464 ? -11.07 5.719 31.812 1 29.95 464 CYS A CA 1
ATOM 3549 C C . CYS A 1 464 ? -11.484 6.516 30.578 1 29.95 464 CYS A C 1
ATOM 3551 O O . CYS A 1 464 ? -11.039 6.223 29.469 1 29.95 464 CYS A O 1
ATOM 3553 N N . LYS A 1 465 ? -12.633 6.789 30.484 1 40.41 465 LYS A N 1
ATOM 3554 C CA . LYS A 1 465 ? -13.164 7.863 29.641 1 40.41 465 LYS A CA 1
ATOM 3555 C C . LYS A 1 465 ? -12.109 8.945 29.406 1 40.41 465 LYS A C 1
ATOM 3557 O O . LYS A 1 465 ? -12.008 9.898 30.172 1 40.41 465 LYS A O 1
ATOM 3562 N N . MET A 1 466 ? -11 8.562 29.141 1 50.44 466 MET A N 1
ATOM 3563 C CA . MET A 1 466 ? -10.133 9.688 28.844 1 50.44 466 MET A CA 1
ATOM 3564 C C . MET A 1 466 ? -10.742 10.562 27.75 1 50.44 466 MET A C 1
ATOM 3566 O O . MET A 1 466 ? -11.492 10.078 26.906 1 50.44 466 MET A O 1
ATOM 3570 N N . LYS A 1 467 ? -10.719 11.758 28.016 1 70.19 467 LYS A N 1
ATOM 3571 C CA . LYS A 1 467 ? -11.188 12.898 27.234 1 70.19 467 LYS A CA 1
ATOM 3572 C C . LYS A 1 467 ? -10.938 12.68 25.734 1 70.19 467 LYS A C 1
ATOM 3574 O O . LYS A 1 467 ? -11.758 13.055 24.906 1 70.19 467 LYS A O 1
ATOM 3579 N N . TRP A 1 468 ? -10.094 11.711 25.516 1 86.56 468 TRP A N 1
ATOM 3580 C CA . TRP A 1 468 ? -9.688 11.703 24.125 1 86.56 468 TRP A CA 1
ATOM 3581 C C . TRP A 1 468 ? -9.906 10.328 23.5 1 86.56 468 TRP A C 1
ATOM 3583 O O . TRP A 1 468 ? -9.891 10.18 22.266 1 86.56 468 TRP A O 1
ATOM 3593 N N . PHE A 1 469 ? -10.219 9.281 24.359 1 88.81 469 PHE A N 1
ATOM 3594 C CA . PHE A 1 469 ? -10.414 7.918 23.875 1 88.81 469 PHE A CA 1
ATOM 3595 C C . PHE A 1 469 ? -11.633 7.285 24.516 1 88.81 469 PHE A C 1
ATOM 3597 O O . PHE A 1 469 ? -11.922 7.531 25.703 1 88.81 469 PHE A O 1
ATOM 3604 N N . HIS A 1 470 ? -12.406 6.555 23.719 1 90.88 470 HIS A N 1
ATOM 3605 C CA . HIS A 1 470 ? -13.555 5.805 24.219 1 90.88 470 HIS A CA 1
ATOM 3606 C C . HIS A 1 470 ? -13.523 4.359 23.734 1 90.88 470 HIS A C 1
ATOM 3608 O O . HIS A 1 470 ? -13.758 4.09 22.547 1 90.88 470 HIS A O 1
ATOM 3614 N N . ARG A 1 471 ? -13.203 3.391 24.562 1 87 471 ARG A N 1
ATOM 3615 C CA . ARG A 1 471 ? -13.195 1.96 24.281 1 87 471 ARG A CA 1
ATOM 3616 C C . ARG A 1 471 ? -12.336 1.647 23.062 1 87 471 ARG A C 1
ATOM 3618 O O . ARG A 1 471 ? -12.789 0.988 22.125 1 87 471 ARG A O 1
ATOM 3625 N N . GLY A 1 472 ? -11.227 2.242 23 1 86.25 472 GLY A N 1
ATOM 3626 C CA . GLY A 1 472 ? -10.281 1.95 21.922 1 86.25 472 GLY A CA 1
ATOM 3627 C C . GLY A 1 472 ? -10.43 2.863 20.734 1 86.25 472 GLY A C 1
ATOM 3628 O O . GLY A 1 472 ? -9.617 2.812 19.797 1 86.25 472 GLY A O 1
ATOM 3629 N N . TRP A 1 473 ? -11.477 3.652 20.75 1 92.94 473 TRP A N 1
ATOM 3630 C CA . TRP A 1 473 ? -11.695 4.605 19.672 1 92.94 473 TRP A CA 1
ATOM 3631 C C . TRP A 1 473 ? -11.133 5.977 20.031 1 92.94 473 TRP A C 1
ATOM 3633 O O . TRP A 1 473 ? -11.328 6.469 21.141 1 92.94 473 TRP A O 1
ATOM 3643 N N . LEU A 1 474 ? -10.422 6.582 19.156 1 93.94 474 LEU A N 1
ATOM 3644 C CA . LEU A 1 474 ? -10.055 7.988 19.297 1 93.94 474 LEU A CA 1
ATOM 3645 C C . LEU A 1 474 ? -11.266 8.891 19.031 1 93.94 474 LEU A C 1
ATOM 3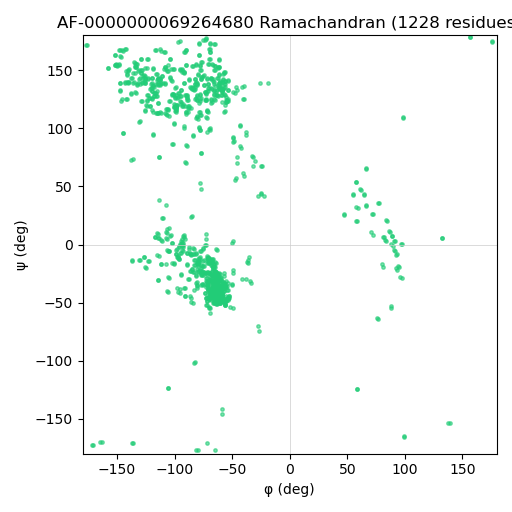647 O O . LEU A 1 474 ? -11.938 8.75 18.016 1 93.94 474 LEU A O 1
ATOM 3651 N N . ILE A 1 475 ? -11.547 9.703 19.984 1 94.19 475 ILE A N 1
ATOM 3652 C CA . ILE A 1 475 ? -12.516 10.773 19.766 1 94.19 475 ILE A CA 1
ATOM 3653 C C . ILE A 1 475 ? -11.844 11.93 19.016 1 94.19 475 ILE A C 1
ATOM 3655 O O . ILE A 1 475 ? -11.047 12.672 19.594 1 94.19 475 ILE A O 1
ATOM 3659 N N . THR A 1 476 ? -12.172 12.133 17.75 1 93.38 476 THR A N 1
ATOM 3660 C CA . THR A 1 476 ? -11.383 13 16.875 1 93.38 476 THR A CA 1
ATOM 3661 C C . THR A 1 476 ? -11.664 14.469 17.188 1 93.38 476 THR A C 1
ATOM 3663 O O . THR A 1 476 ? -10.859 15.336 16.859 1 93.38 476 THR A O 1
ATOM 3666 N N . GLY A 1 477 ? -12.852 14.75 17.766 1 90.06 477 GLY A N 1
ATOM 3667 C CA . GLY A 1 477 ? -13.281 16.125 17.953 1 90.06 477 GLY A CA 1
ATOM 3668 C C . GLY A 1 477 ? -13.93 16.719 16.719 1 90.06 477 GLY A C 1
ATOM 3669 O O . GLY A 1 477 ? -14.297 17.906 16.719 1 90.06 477 GLY A O 1
ATOM 3670 N N . ASP A 1 478 ? -14.086 15.961 15.695 1 90.81 478 ASP A N 1
ATOM 3671 C CA . ASP A 1 478 ? -14.789 16.375 14.492 1 90.81 478 ASP A CA 1
ATOM 3672 C C . ASP A 1 478 ? -16.234 15.852 14.484 1 90.81 478 ASP A C 1
ATOM 3674 O O . ASP A 1 478 ? -16.484 14.711 14.875 1 90.81 478 ASP A O 1
ATOM 3678 N N . VAL A 1 479 ? -17.078 16.75 14.125 1 91.44 479 VAL A N 1
ATOM 3679 C CA . VAL A 1 479 ? -18.438 16.344 13.797 1 91.44 479 VAL A CA 1
ATOM 3680 C C . VAL A 1 479 ? -18.531 16 12.32 1 91.44 479 VAL A C 1
ATOM 3682 O O . VAL A 1 479 ? -18.156 16.797 11.461 1 91.44 479 VAL A O 1
ATOM 3685 N N . ALA A 1 480 ? -18.984 14.781 12.07 1 94.5 480 ALA A N 1
ATOM 3686 C CA . ALA A 1 480 ? -19 14.312 10.688 1 94.5 480 ALA A CA 1
ATOM 3687 C C . ALA A 1 480 ? -20.219 13.414 10.422 1 94.5 480 ALA A C 1
ATOM 3689 O O . ALA A 1 480 ? -20.984 13.133 11.336 1 94.5 480 ALA A O 1
ATOM 3690 N N . LYS A 1 481 ? -20.484 13.164 9.25 1 94.69 481 LYS A N 1
ATOM 3691 C CA . LYS A 1 481 ? -21.406 12.125 8.812 1 94.69 481 LYS A CA 1
ATOM 3692 C C . LYS A 1 481 ? -20.812 11.281 7.703 1 94.69 481 LYS A C 1
ATOM 3694 O O . LYS A 1 481 ? -19.812 11.672 7.082 1 94.69 481 LYS A O 1
ATOM 3699 N N . LEU A 1 482 ? -21.266 10.055 7.551 1 94.75 482 LEU A N 1
ATOM 3700 C CA . LEU A 1 482 ? -20.984 9.234 6.383 1 94.75 482 LEU A CA 1
ATOM 3701 C C . LEU A 1 482 ? -22.109 9.352 5.348 1 94.75 482 LEU A C 1
ATOM 3703 O O . LEU A 1 482 ? -23.281 9.227 5.684 1 94.75 482 LEU A O 1
ATOM 3707 N N . ASP A 1 483 ? -21.75 9.656 4.16 1 92.62 483 ASP A N 1
ATOM 3708 C CA . ASP A 1 483 ? -22.797 9.711 3.148 1 92.62 483 ASP A CA 1
ATOM 3709 C C . ASP A 1 483 ? -23.156 8.312 2.648 1 92.62 483 ASP A C 1
ATOM 3711 O O . ASP A 1 483 ? -22.656 7.312 3.176 1 92.62 483 ASP A O 1
ATOM 3715 N N . GLU A 1 484 ? -24.047 8.25 1.674 1 88.94 484 GLU A N 1
ATOM 3716 C CA . GLU A 1 484 ? -24.562 6.973 1.194 1 88.94 484 GLU A CA 1
ATOM 3717 C C . GLU A 1 484 ? -23.469 6.133 0.55 1 88.94 484 GLU A C 1
ATOM 3719 O O . GLU A 1 484 ? -23.547 4.902 0.533 1 88.94 484 GLU A O 1
ATOM 3724 N N . GLU A 1 485 ? -22.453 6.828 0.13 1 88.38 485 GLU A N 1
ATOM 3725 C CA . GLU A 1 485 ? -21.359 6.145 -0.552 1 88.38 485 GLU A CA 1
ATOM 3726 C C . GLU A 1 485 ? -20.266 5.754 0.427 1 88.38 485 GLU A C 1
ATOM 3728 O O . GLU A 1 485 ? -19.266 5.133 0.039 1 88.38 485 GLU A O 1
ATOM 3733 N N . GLY A 1 486 ? -20.422 6.094 1.681 1 91.31 486 GLY A N 1
ATOM 3734 C CA . GLY A 1 486 ? -19.438 5.738 2.695 1 91.31 486 GLY A CA 1
ATOM 3735 C C . GLY A 1 486 ? -18.344 6.773 2.859 1 91.31 486 GLY A C 1
ATOM 3736 O O . GLY A 1 486 ? -17.375 6.551 3.596 1 91.31 486 GLY A O 1
ATOM 3737 N N . ALA A 1 487 ? -18.5 7.863 2.205 1 94.69 487 ALA A N 1
ATOM 3738 C CA . ALA A 1 487 ? -17.5 8.93 2.32 1 94.69 487 ALA A CA 1
ATOM 3739 C C . ALA A 1 487 ? -17.75 9.766 3.574 1 94.69 487 ALA A C 1
ATOM 3741 O O . ALA A 1 487 ? -18.891 10.047 3.932 1 94.69 487 ALA A O 1
ATOM 3742 N N . ILE A 1 488 ? -16.656 10.156 4.188 1 96.12 488 ILE A N 1
ATOM 3743 C CA . ILE A 1 488 ? -16.719 11.039 5.348 1 96.12 488 ILE A CA 1
ATOM 3744 C C . ILE A 1 488 ? -16.969 12.477 4.895 1 96.12 488 ILE A C 1
ATOM 3746 O O . ILE A 1 488 ? -16.297 12.969 3.979 1 96.12 488 ILE A O 1
ATOM 3750 N N . ILE A 1 489 ? -17.891 13.055 5.449 1 93.31 489 ILE A N 1
ATOM 3751 C CA . ILE A 1 489 ? -18.125 14.484 5.297 1 93.31 489 ILE A CA 1
ATOM 3752 C C . ILE A 1 489 ? -17.938 15.188 6.641 1 93.31 489 ILE A C 1
ATOM 3754 O O . ILE A 1 489 ? -18.688 14.938 7.59 1 93.31 489 ILE A O 1
ATOM 3758 N N . ILE A 1 490 ? -16.906 16.016 6.711 1 90.44 490 ILE A N 1
ATOM 3759 C CA . ILE A 1 490 ? -16.672 16.781 7.93 1 90.44 490 ILE A CA 1
ATOM 3760 C C . ILE A 1 490 ? -17.641 17.953 8.008 1 90.44 490 ILE A C 1
ATOM 3762 O O . ILE A 1 490 ? -17.688 18.781 7.09 1 90.44 490 ILE A O 1
ATOM 3766 N N . CYS A 1 491 ? -18.297 18.016 9.031 1 85.5 491 CYS A N 1
ATOM 3767 C CA . CYS A 1 491 ? -19.297 19.062 9.195 1 85.5 491 CYS A CA 1
ATOM 3768 C C . CYS A 1 491 ? -18.734 20.234 9.984 1 85.5 491 CYS A C 1
ATOM 3770 O O . CYS A 1 491 ? -19.062 21.391 9.703 1 85.5 491 CYS A O 1
ATOM 3772 N N . ASP A 1 492 ? -18.016 19.969 10.953 1 83.25 492 ASP A N 1
ATOM 3773 C CA . ASP A 1 492 ? -17.422 21 11.797 1 83.25 492 ASP A CA 1
ATOM 3774 C C . ASP A 1 492 ? -16.531 20.391 12.867 1 83.25 492 ASP A C 1
ATOM 3776 O O . ASP A 1 492 ? -16.375 19.156 12.93 1 83.25 492 ASP A O 1
ATOM 3780 N N . ARG A 1 493 ? -15.859 21.25 13.516 1 73.5 493 ARG A N 1
ATOM 3781 C CA . ARG A 1 493 ? -15.266 20.812 14.773 1 73.5 493 ARG A CA 1
ATOM 3782 C C . ARG A 1 493 ? -16.312 20.75 15.875 1 73.5 493 ARG A C 1
ATOM 3784 O O . ARG A 1 493 ? -17.203 21.594 15.945 1 73.5 493 ARG A O 1
ATOM 3791 N N . SER A 1 494 ? -16.156 19.766 16.688 1 74.69 494 SER A N 1
ATOM 3792 C CA . SER A 1 494 ? -17.109 19.609 17.781 1 74.69 494 SER A CA 1
ATOM 3793 C C . SER A 1 494 ? -17.203 20.891 18.609 1 74.69 494 SER A C 1
ATOM 3795 O O . SER A 1 494 ? -18.281 21.266 19.078 1 74.69 494 SER A O 1
ATOM 3797 N N . LYS A 1 495 ? -16.078 21.516 18.719 1 74.88 495 LYS A N 1
ATOM 3798 C CA . LYS A 1 495 ? -16.031 22.734 19.531 1 74.88 495 LYS A CA 1
ATOM 3799 C C . LYS A 1 495 ? -16.516 23.953 18.75 1 74.88 495 LYS A C 1
ATOM 3801 O O . LYS A 1 495 ? -16.797 25 19.328 1 74.88 495 LYS A O 1
ATOM 3806 N N . ASP A 1 496 ? -16.625 23.766 17.469 1 81.12 496 ASP A N 1
ATOM 3807 C CA . ASP A 1 496 ? -16.922 24.938 16.625 1 81.12 496 ASP A CA 1
ATOM 3808 C C . ASP A 1 496 ? -18.312 24.828 16.031 1 81.12 496 ASP A C 1
ATOM 3810 O O . ASP A 1 496 ? -18.859 25.812 15.516 1 81.12 496 ASP A O 1
ATOM 3814 N N . VAL A 1 497 ? -18.781 23.641 16.094 1 78.12 497 VAL A N 1
ATOM 3815 C CA . VAL A 1 497 ? -20.141 23.484 15.602 1 78.12 497 VAL A CA 1
ATOM 3816 C C . VAL A 1 497 ? -21.094 24.344 16.438 1 78.12 497 VAL A C 1
ATOM 3818 O O . VAL A 1 497 ? -20.938 24.453 17.641 1 78.12 497 VAL A O 1
ATOM 3821 N N . ILE A 1 498 ? -22 25.062 15.742 1 85.25 498 ILE A N 1
ATOM 3822 C CA . ILE A 1 498 ? -22.938 25.953 16.422 1 85.25 498 ILE A CA 1
ATOM 3823 C C . ILE A 1 498 ? -24.219 25.188 16.766 1 85.25 498 ILE A C 1
ATOM 3825 O O . ILE A 1 498 ? -24.906 24.672 15.875 1 85.25 498 ILE A O 1
ATOM 3829 N N . LYS A 1 499 ? -24.406 25.047 18.016 1 80.81 499 LYS A N 1
ATOM 3830 C CA . LYS A 1 499 ? -25.594 24.359 18.5 1 80.81 499 LYS A CA 1
ATOM 3831 C C . LYS A 1 499 ? -26.734 25.328 18.766 1 80.81 499 LYS A C 1
ATOM 3833 O O . LYS A 1 499 ? -26.766 25.984 19.812 1 80.81 499 LYS A O 1
ATOM 3838 N N . SER A 1 500 ? -27.672 25.406 17.828 1 82.12 500 SER A N 1
ATOM 3839 C CA . SER A 1 500 ? -28.766 26.375 17.906 1 82.12 500 SER A CA 1
ATOM 3840 C C . SER A 1 500 ? -30.125 25.672 17.969 1 82.12 500 SER A C 1
ATOM 3842 O O . SER A 1 500 ? -30.547 25.031 17.016 1 82.12 500 SER A O 1
ATOM 3844 N N . GLY A 1 501 ? -30.859 25.766 19.047 1 73.06 501 GLY A N 1
ATOM 3845 C CA . GLY A 1 501 ? -32.188 25.203 19.203 1 73.06 501 GLY A CA 1
ATOM 3846 C C . GLY A 1 501 ? -32.219 23.688 19.016 1 73.06 501 GLY A C 1
ATOM 3847 O O . GLY A 1 501 ? -33.125 23.172 18.375 1 73.06 501 GLY A O 1
ATOM 3848 N N . GLY A 1 502 ? -31.141 23.062 19.375 1 67.06 502 GLY A N 1
ATOM 3849 C CA . GLY A 1 502 ? -31.094 21.609 19.281 1 67.06 502 GLY A CA 1
ATOM 3850 C C . GLY A 1 502 ? -30.547 21.109 17.953 1 67.06 502 GLY A C 1
ATOM 3851 O O . GLY A 1 502 ? -30.375 19.906 17.75 1 67.06 502 GLY A O 1
ATOM 3852 N N . GLU A 1 503 ? -30.297 22.078 17.031 1 72.38 503 GLU A N 1
ATOM 3853 C CA . GLU A 1 503 ? -29.75 21.734 15.727 1 72.38 503 GLU A CA 1
ATOM 3854 C C . GLU A 1 503 ? -28.281 22.141 15.625 1 72.38 503 GLU A C 1
ATOM 3856 O O . GLU A 1 503 ? -27.844 23.062 16.312 1 72.38 503 GLU A O 1
ATOM 3861 N N . TRP A 1 504 ? -27.578 21.391 14.859 1 76.75 504 TRP A N 1
ATOM 3862 C CA . TRP A 1 504 ? -26.172 21.703 14.648 1 76.75 504 TRP A CA 1
ATOM 3863 C C . TRP A 1 504 ? -25.984 22.453 13.328 1 76.75 504 TRP A C 1
ATOM 3865 O O . TRP A 1 504 ? -26.438 21.984 12.281 1 76.75 504 TRP A O 1
ATOM 3875 N N . ILE A 1 505 ? -25.484 23.625 13.414 1 80.56 505 ILE A N 1
ATOM 3876 C CA . ILE A 1 505 ? -25.172 24.453 12.25 1 80.56 505 ILE A CA 1
ATOM 3877 C C . ILE A 1 505 ? -23.672 24.391 11.961 1 80.56 505 ILE A C 1
ATOM 3879 O O . ILE A 1 505 ? -22.859 24.703 12.836 1 80.56 505 ILE A O 1
ATOM 3883 N N . SER A 1 506 ? -23.281 23.953 10.812 1 81 506 SER A N 1
ATOM 3884 C CA . SER A 1 506 ? -21.891 23.859 10.406 1 81 506 SER A CA 1
ATOM 3885 C C . SER A 1 506 ? -21.297 25.25 10.148 1 81 506 SER A C 1
ATOM 3887 O O . SER A 1 506 ? -21.656 25.906 9.164 1 81 506 SER A O 1
ATOM 3889 N N . SER A 1 507 ? -20.312 25.609 11 1 88.69 507 SER A N 1
ATOM 3890 C CA . SER A 1 507 ? -19.641 26.891 10.75 1 88.69 507 SER A CA 1
ATOM 3891 C C . SER A 1 507 ? -18.797 26.828 9.477 1 88.69 507 SER A C 1
ATOM 3893 O O . SER A 1 507 ? -18.703 27.812 8.742 1 88.69 507 SER A O 1
ATOM 3895 N N . ILE A 1 508 ? -18.328 25.625 9.141 1 80.75 508 ILE A N 1
ATOM 3896 C CA . ILE A 1 508 ? -17.453 25.438 7.988 1 80.75 508 ILE A CA 1
ATOM 3897 C C . ILE A 1 508 ? -18.25 25.609 6.699 1 80.75 508 ILE A C 1
ATOM 3899 O O . ILE A 1 508 ? -17.812 26.297 5.773 1 80.75 508 ILE A O 1
ATOM 3903 N N . ASP A 1 509 ? -19.406 25.016 6.66 1 80.88 509 ASP A N 1
ATOM 3904 C CA . ASP A 1 509 ? -20.25 25.156 5.473 1 80.88 509 ASP A CA 1
ATOM 390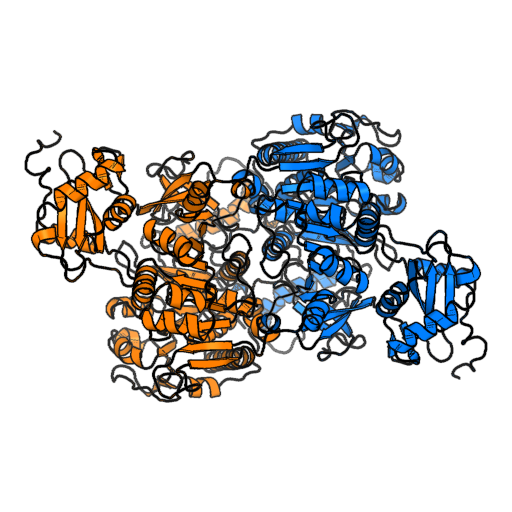5 C C . ASP A 1 509 ? -20.578 26.625 5.207 1 80.88 509 ASP A C 1
ATOM 3907 O O . ASP A 1 509 ? -20.547 27.078 4.062 1 80.88 509 ASP A O 1
ATOM 3911 N N . LEU A 1 510 ? -20.891 27.297 6.242 1 87.62 510 LEU A N 1
ATOM 3912 C CA . LEU A 1 510 ? -21.203 28.719 6.109 1 87.62 510 LEU A CA 1
ATOM 3913 C C . LEU A 1 510 ? -19.984 29.5 5.633 1 87.62 510 LEU A C 1
ATOM 3915 O O . LEU A 1 510 ? -20.094 30.344 4.73 1 87.62 510 LEU A O 1
ATOM 3919 N N . GLU A 1 511 ? -18.859 29.172 6.211 1 89.31 511 GLU A N 1
ATOM 3920 C CA . GLU A 1 511 ? -17.609 29.844 5.844 1 89.31 511 GLU A CA 1
ATOM 3921 C C . GLU A 1 511 ? -17.281 29.641 4.367 1 89.31 511 GLU A C 1
ATOM 3923 O O . GLU A 1 511 ? -17 30.594 3.646 1 89.31 511 GLU A O 1
ATOM 3928 N N . ASN A 1 512 ? -17.391 28.406 3.986 1 82.44 512 ASN A N 1
ATOM 3929 C CA . ASN A 1 512 ? -17.094 28.078 2.6 1 82.44 512 ASN A CA 1
ATOM 3930 C C . ASN A 1 512 ? -18.047 28.766 1.634 1 82.44 512 ASN A C 1
ATOM 3932 O O . ASN A 1 512 ? -17.625 29.266 0.591 1 82.44 512 ASN A O 1
ATOM 3936 N N . HIS A 1 513 ? -19.312 28.781 1.942 1 85.94 513 HIS A N 1
ATOM 3937 C CA . HIS A 1 513 ? -20.328 29.406 1.092 1 85.94 513 HIS A CA 1
ATOM 3938 C C . HIS A 1 513 ? -20.141 30.922 1.02 1 85.94 513 HIS A C 1
ATOM 3940 O O . HIS A 1 513 ? -20.203 31.5 -0.063 1 85.94 513 HIS A O 1
ATOM 3946 N N . ILE A 1 514 ? -19.828 31.547 2.1 1 90.56 514 ILE A N 1
ATOM 3947 C CA . ILE A 1 514 ? -19.672 33 2.18 1 90.56 514 ILE A CA 1
ATOM 3948 C C . ILE A 1 514 ? -18.406 33.406 1.447 1 90.56 514 ILE A C 1
ATOM 3950 O O . ILE A 1 514 ? -18.391 34.406 0.732 1 90.56 514 ILE A O 1
ATOM 3954 N N . THR A 1 515 ? -17.375 32.594 1.598 1 87.44 515 THR A N 1
ATOM 3955 C CA . THR A 1 515 ? -16.094 32.906 0.955 1 87.44 515 THR A CA 1
ATOM 3956 C C . THR A 1 515 ? -16.219 32.812 -0.563 1 87.44 515 THR A C 1
ATOM 3958 O O . THR A 1 515 ? -15.414 33.406 -1.293 1 87.44 515 THR A O 1
ATOM 3961 N N . GLY A 1 516 ? -17.172 32.156 -1.059 1 81.56 516 GLY A N 1
ATOM 3962 C CA . GLY A 1 516 ? -17.438 32.031 -2.484 1 81.56 516 GLY A CA 1
ATOM 3963 C C . GLY A 1 516 ? -17.953 33.344 -3.1 1 81.56 516 GLY A C 1
ATOM 3964 O O . GLY A 1 516 ? -17.969 33.469 -4.324 1 81.56 516 GLY A O 1
ATOM 3965 N N . MET A 1 517 ? -18.328 34.312 -2.289 1 85.62 517 MET A N 1
ATOM 3966 C CA . MET A 1 517 ? -18.812 35.594 -2.777 1 85.62 517 MET A CA 1
ATOM 3967 C C . MET A 1 517 ? -17.672 36.438 -3.299 1 85.62 517 MET A C 1
ATOM 3969 O O . MET A 1 517 ? -16.594 36.469 -2.699 1 85.62 517 MET A O 1
ATOM 3973 N N . LYS A 1 518 ? -17.859 37.062 -4.363 1 82.12 518 LYS A N 1
ATOM 3974 C CA . LYS A 1 518 ? -16.828 37.844 -5.043 1 82.12 518 LYS A CA 1
ATOM 3975 C C . LYS A 1 518 ? -16.297 38.969 -4.133 1 82.12 518 LYS A C 1
ATOM 3977 O O . LYS A 1 518 ? -15.109 39.281 -4.184 1 82.12 518 LYS A O 1
ATOM 3982 N N . ASP A 1 519 ? -17.141 39.5 -3.225 1 84.88 519 ASP A N 1
ATOM 3983 C CA . ASP A 1 519 ? -16.766 40.656 -2.424 1 84.88 519 ASP A CA 1
ATOM 3984 C C . ASP A 1 519 ? -16.156 40.25 -1.089 1 84.88 519 ASP A C 1
ATOM 3986 O O . ASP A 1 519 ? -15.922 41.062 -0.211 1 84.88 519 ASP A O 1
ATOM 3990 N N . ILE A 1 520 ? -15.914 38.969 -0.919 1 89.44 520 ILE A N 1
ATOM 3991 C CA . ILE A 1 520 ? -15.406 38.469 0.358 1 89.44 520 ILE A CA 1
ATOM 3992 C C . ILE A 1 520 ? -14.078 37.75 0.146 1 89.44 520 ILE A C 1
ATOM 3994 O O . ILE A 1 520 ? -13.969 36.906 -0.721 1 89.44 520 ILE A O 1
ATOM 3998 N N . ALA A 1 521 ? -13.109 38.156 0.864 1 85.19 521 ALA A N 1
ATOM 3999 C CA . ALA A 1 521 ? -11.789 37.562 0.784 1 85.19 521 ALA A CA 1
ATOM 4000 C C . ALA A 1 521 ? -11.695 36.344 1.702 1 85.19 521 ALA A C 1
ATOM 4002 O O . ALA A 1 521 ? -11.148 35.312 1.318 1 85.19 521 ALA A O 1
ATOM 4003 N N . MET A 1 522 ? -12.102 36.469 2.932 1 88.12 522 MET A N 1
ATOM 4004 C CA . MET A 1 522 ? -12.102 35.406 3.932 1 88.12 522 MET A CA 1
ATOM 4005 C C . MET A 1 522 ? -13.352 35.5 4.809 1 88.12 522 MET A C 1
ATOM 4007 O O . MET A 1 522 ? -13.906 36.562 5.004 1 88.12 522 MET A O 1
ATOM 4011 N N . ALA A 1 523 ? -13.836 34.469 5.289 1 91.06 523 ALA A N 1
ATOM 4012 C CA . ALA A 1 523 ? -14.992 34.406 6.188 1 91.06 523 ALA A CA 1
ATOM 4013 C C . ALA A 1 523 ? -14.758 33.406 7.316 1 91.06 523 ALA A C 1
ATOM 4015 O O . ALA A 1 523 ? -14.266 32.312 7.086 1 91.06 523 ALA A O 1
ATOM 4016 N N . ALA A 1 524 ? -14.977 33.812 8.492 1 92.75 524 ALA A N 1
ATOM 4017 C CA . ALA A 1 524 ? -15.039 32.938 9.664 1 92.75 524 ALA A CA 1
ATOM 4018 C C . ALA A 1 524 ? -16.406 33 10.328 1 92.75 524 ALA A C 1
ATOM 4020 O O . ALA A 1 524 ? -17 34.094 10.422 1 92.75 524 ALA A O 1
ATOM 4021 N N . VAL A 1 525 ? -16.984 31.906 10.727 1 92.38 525 VAL A N 1
ATOM 4022 C CA . VAL A 1 525 ? -18.281 31.859 11.414 1 92.38 525 VAL A CA 1
ATOM 4023 C C . VAL A 1 525 ? -18.094 31.234 12.797 1 92.38 525 VAL A C 1
ATOM 4025 O O . VAL A 1 525 ? -17.516 30.156 12.922 1 92.38 525 VAL A O 1
ATOM 4028 N N . VAL A 1 526 ? -18.531 31.938 13.773 1 93.19 526 VAL A N 1
ATOM 4029 C CA . VAL A 1 526 ? -18.422 31.422 15.133 1 93.19 526 VAL A CA 1
ATOM 4030 C C . VAL A 1 526 ? -19.766 31.516 15.844 1 93.19 526 VAL A C 1
ATOM 4032 O O . VAL A 1 526 ? -20.641 32.25 15.414 1 93.19 526 VAL A O 1
ATOM 4035 N N . ALA A 1 527 ? -19.844 30.703 16.891 1 90.75 527 ALA A N 1
ATOM 4036 C CA . ALA A 1 527 ? -21.047 30.719 17.703 1 90.75 527 ALA A CA 1
ATOM 4037 C C . ALA A 1 527 ? -21.016 31.859 18.719 1 90.75 527 ALA A C 1
ATOM 4039 O O . ALA A 1 527 ? -19.969 32.156 19.297 1 90.75 527 ALA A O 1
ATOM 4040 N N . VAL A 1 528 ? -22.094 32.531 18.828 1 90.5 528 VAL A N 1
ATOM 4041 C CA . VAL A 1 528 ? -22.312 33.531 19.875 1 90.5 528 VAL A CA 1
ATOM 4042 C C . VAL A 1 528 ? -23.516 33.094 20.719 1 90.5 528 VAL A C 1
ATOM 4044 O O . VAL A 1 528 ? -24.531 32.625 20.188 1 90.5 528 VAL A O 1
ATOM 4047 N N . PRO A 1 529 ? -23.375 33.188 22.016 1 87.56 529 PRO A N 1
ATOM 4048 C CA . PRO A 1 529 ? -24.5 32.812 22.891 1 87.56 529 PRO A CA 1
ATOM 4049 C C . PRO A 1 529 ? -25.781 33.594 22.562 1 87.56 529 PRO A C 1
ATOM 4051 O O . PRO A 1 529 ? -25.719 34.781 22.266 1 87.56 529 PRO A O 1
ATOM 4054 N N . HIS A 1 530 ? -26.859 32.906 22.625 1 86.31 530 HIS A N 1
ATOM 4055 C CA . HIS A 1 530 ? -28.188 33.469 22.391 1 86.31 530 HIS A CA 1
ATOM 4056 C C . HIS A 1 530 ? -29.188 33.031 23.453 1 86.31 530 HIS A C 1
ATOM 4058 O O . HIS A 1 530 ? -29.234 31.828 23.781 1 86.31 530 HIS A O 1
ATOM 4064 N N . PRO A 1 531 ? -29.875 33.906 24 1 79.62 531 PRO A N 1
ATOM 4065 C CA . PRO A 1 531 ? -30.781 33.562 25.109 1 79.62 531 PRO A CA 1
ATOM 4066 C C . PRO A 1 531 ? -31.891 32.625 24.688 1 79.62 531 PRO A C 1
ATOM 4068 O O . PRO A 1 531 ? -32.312 31.766 25.469 1 79.62 531 PRO A O 1
ATOM 4071 N N . ARG A 1 532 ? -32.344 32.594 23.469 1 75.94 532 ARG A N 1
ATOM 4072 C CA . ARG A 1 532 ? -33.469 31.797 22.984 1 75.94 532 ARG A CA 1
ATOM 4073 C C . ARG A 1 532 ? -32.969 30.516 22.328 1 75.94 532 ARG A C 1
ATOM 4075 O O . ARG A 1 532 ? -33.594 29.469 22.453 1 75.94 532 ARG A O 1
ATOM 4082 N N . TRP A 1 533 ? -31.891 30.594 21.641 1 82.44 533 TRP A N 1
ATOM 4083 C CA . TRP A 1 533 ? -31.5 29.5 20.781 1 82.44 533 TRP A CA 1
ATOM 4084 C C . TRP A 1 533 ? -30.219 28.844 21.281 1 82.44 533 TRP A C 1
ATOM 4086 O O . TRP A 1 533 ? -29.641 28 20.594 1 82.44 533 TRP A O 1
ATOM 4096 N N . ASP A 1 534 ? -29.719 29.25 22.438 1 81.75 534 ASP A N 1
ATOM 4097 C CA . ASP A 1 534 ? -28.453 28.812 23.031 1 81.75 534 ASP A CA 1
ATOM 4098 C C . ASP A 1 534 ? -27.266 29.453 22.344 1 81.75 534 ASP A C 1
ATOM 4100 O O . ASP A 1 534 ? -26.5 30.203 22.953 1 81.75 534 ASP A O 1
ATOM 4104 N N . GLU A 1 535 ? -27.094 29.125 20.969 1 88.44 535 GLU A N 1
ATOM 4105 C CA . GLU A 1 535 ? -26.047 29.75 20.156 1 88.44 535 GLU A CA 1
ATOM 4106 C C . GLU A 1 535 ? -26.594 30.156 18.797 1 88.44 535 GLU A C 1
ATOM 4108 O O . GLU A 1 535 ? -27.562 29.562 18.297 1 88.44 535 GLU A O 1
ATOM 4113 N N . ARG A 1 536 ? -26.078 31.188 18.281 1 90.62 536 ARG A N 1
ATOM 4114 C CA . ARG A 1 536 ? -26.359 31.594 16.906 1 90.62 536 ARG A CA 1
ATOM 4115 C C . ARG A 1 536 ? -25.078 31.984 16.188 1 90.62 536 ARG A C 1
ATOM 4117 O O . ARG A 1 536 ? -24.125 32.438 16.812 1 90.62 536 ARG A O 1
ATOM 4124 N N . PRO A 1 537 ? -25.078 31.844 14.906 1 93.56 537 PRO A N 1
ATOM 4125 C CA . PRO A 1 537 ? -23.859 32.125 14.141 1 93.56 537 PRO A CA 1
ATOM 4126 C C . PRO A 1 537 ? -23.672 33.625 13.875 1 93.56 537 PRO A C 1
ATOM 4128 O O . PRO A 1 537 ? -24.625 34.344 13.594 1 93.56 537 PRO A O 1
ATOM 4131 N N . VAL A 1 538 ? -22.469 34.125 13.969 1 95 538 VAL A N 1
ATOM 4132 C CA . VAL A 1 538 ? -22.016 35.406 13.469 1 95 538 VAL A CA 1
ATOM 4133 C C . VAL A 1 538 ? -20.875 35.219 12.469 1 95 538 VAL A C 1
ATOM 4135 O O . VAL A 1 538 ? -20 34.375 12.68 1 95 538 VAL A O 1
ATOM 4138 N N . ALA A 1 539 ? -20.953 35.906 11.383 1 95.31 539 ALA A N 1
ATOM 4139 C CA . ALA A 1 539 ? -19.906 35.812 10.367 1 95.31 539 ALA A CA 1
ATOM 4140 C C . ALA A 1 539 ? -18.953 37 10.453 1 95.31 539 ALA A C 1
ATOM 4142 O O . ALA A 1 539 ? -19.391 38.156 10.5 1 95.31 539 ALA A O 1
ATOM 4143 N N . ILE A 1 540 ? -17.719 36.719 10.516 1 94.25 540 ILE A N 1
ATOM 4144 C CA . ILE A 1 540 ? -16.656 37.688 10.398 1 94.25 540 ILE A CA 1
ATOM 4145 C C . ILE A 1 540 ? -16 37.594 9.023 1 94.25 540 ILE A C 1
ATOM 4147 O O . ILE A 1 540 ? -15.523 36.531 8.625 1 94.25 540 ILE A O 1
ATOM 4151 N N . VAL A 1 541 ? -15.977 38.719 8.281 1 93.38 541 VAL A N 1
ATOM 4152 C CA . VAL A 1 541 ? -15.484 38.656 6.91 1 93.38 541 VAL A CA 1
ATOM 4153 C C . VAL A 1 541 ? -14.422 39.75 6.695 1 93.38 541 VAL A C 1
ATOM 4155 O O . VAL A 1 541 ? -14.375 40.719 7.426 1 93.38 541 VAL A O 1
ATOM 4158 N N . THR A 1 542 ? -13.531 39.406 5.801 1 91.12 542 THR A N 1
ATOM 4159 C CA . THR A 1 542 ? -12.609 40.406 5.281 1 91.12 542 THR A CA 1
ATOM 4160 C C . THR A 1 542 ? -12.914 40.719 3.814 1 91.12 542 THR A C 1
ATOM 4162 O O . THR A 1 542 ? -13.375 39.844 3.08 1 91.12 542 THR A O 1
ATOM 4165 N N . LEU A 1 543 ? -12.734 41.938 3.434 1 86.94 543 LEU A N 1
ATOM 4166 C CA . LEU A 1 543 ? -12.945 42.344 2.053 1 86.94 543 LEU A CA 1
ATOM 4167 C C . LEU A 1 543 ? -11.641 42.281 1.259 1 86.94 543 LEU A C 1
ATOM 4169 O O . LEU A 1 543 ? -10.555 42.344 1.833 1 86.94 543 LEU A O 1
ATOM 4173 N N . PRO A 1 544 ? -11.789 41.969 -0.051 1 82.81 544 PRO A N 1
ATOM 4174 C CA . PRO A 1 544 ? -10.57 41.938 -0.868 1 82.81 544 PRO A CA 1
ATOM 4175 C C . PRO A 1 544 ? -9.812 43.25 -0.821 1 82.81 544 PRO A C 1
ATOM 4177 O O . PRO A 1 544 ? -10.422 44.312 -0.673 1 82.81 544 PRO A O 1
ATOM 4180 N N . PRO A 1 545 ? -8.453 43.156 -0.945 1 76.44 545 PRO A N 1
ATOM 4181 C CA . PRO A 1 545 ? -7.684 44.406 -0.957 1 76.44 545 PRO A CA 1
ATOM 4182 C C . PRO A 1 545 ? -8.086 45.344 -2.092 1 76.44 545 PRO A C 1
ATOM 4184 O O . PRO A 1 545 ? -8.305 44.906 -3.219 1 76.44 545 PRO A O 1
ATOM 4187 N N . GLY A 1 546 ? -8.297 46.594 -1.862 1 73.56 546 GLY A N 1
ATOM 4188 C CA . GLY A 1 546 ? -8.602 47.594 -2.865 1 73.56 546 GLY A CA 1
ATOM 4189 C C . GLY A 1 546 ? -10.086 47.75 -3.148 1 73.56 546 GLY A C 1
ATOM 4190 O O . GLY A 1 546 ? -10.484 48.5 -4.039 1 73.56 546 GLY A O 1
ATOM 4191 N N . CYS A 1 547 ? -10.82 46.938 -2.467 1 74.56 547 CYS A N 1
ATOM 4192 C CA . CYS A 1 547 ? -12.266 46.969 -2.695 1 74.56 547 CYS A CA 1
ATOM 4193 C C . CYS A 1 547 ? -12.852 48.312 -2.217 1 74.56 547 CYS A C 1
ATOM 4195 O O . CYS A 1 547 ? -12.32 48.906 -1.289 1 74.56 547 CYS A O 1
ATOM 4197 N N . ASP A 1 548 ? -13.789 48.875 -2.934 1 75.44 548 ASP A N 1
ATOM 4198 C CA . ASP A 1 548 ? -14.484 50.094 -2.596 1 75.44 548 ASP A CA 1
ATOM 4199 C C . ASP A 1 548 ? -15.125 50 -1.214 1 75.44 548 ASP A C 1
ATOM 4201 O O . ASP A 1 548 ? -15.766 49 -0.886 1 75.44 548 ASP A O 1
ATOM 4205 N N . PRO A 1 549 ? -14.789 50.938 -0.325 1 72.06 549 PRO A N 1
ATOM 4206 C CA . PRO A 1 549 ? -15.391 50.938 1.011 1 72.06 549 PRO A CA 1
ATOM 4207 C C . PRO A 1 549 ? -16.906 50.812 0.976 1 72.06 549 PRO A C 1
ATOM 4209 O O . PRO A 1 549 ? -17.516 50.344 1.939 1 72.06 549 PRO A O 1
ATOM 4212 N N . GLY A 1 550 ? -17.484 51.219 -0.141 1 75 550 GLY A N 1
ATOM 4213 C CA . GLY A 1 550 ? -18.938 51.125 -0.288 1 75 550 GLY A CA 1
ATOM 4214 C C . GLY A 1 550 ? -19.438 49.688 -0.342 1 75 550 GLY A C 1
ATOM 4215 O O . GLY A 1 550 ? -20.625 49.438 -0.125 1 75 550 GLY A O 1
ATOM 4216 N N . VAL A 1 551 ? -18.562 48.781 -0.502 1 78 551 VAL A N 1
ATOM 4217 C CA . VAL A 1 551 ? -18.953 47.375 -0.634 1 78 551 VAL A CA 1
ATOM 4218 C C . VAL A 1 551 ? -19.422 46.844 0.715 1 78 551 VAL A C 1
ATOM 4220 O O . VAL A 1 551 ? -20.25 45.938 0.771 1 78 551 VAL A O 1
ATOM 4223 N N . ALA A 1 552 ? -18.938 47.531 1.761 1 81.38 552 ALA A N 1
ATOM 4224 C CA . ALA A 1 552 ? -19.312 47.094 3.104 1 81.38 552 ALA A CA 1
ATOM 4225 C C . ALA A 1 552 ? -20.766 47.438 3.4 1 81.38 552 ALA A C 1
ATOM 4227 O O . ALA A 1 552 ? -21.406 46.781 4.219 1 81.38 552 ALA A O 1
ATOM 4228 N N . LYS A 1 553 ? -21.219 48.469 2.674 1 81.06 553 LYS A N 1
ATOM 4229 C CA . LYS A 1 553 ? -22.609 48.875 2.867 1 81.06 553 LYS A CA 1
ATOM 4230 C C . LYS A 1 553 ? -23.547 47.781 2.322 1 81.06 553 LYS A C 1
ATOM 4232 O O . LYS A 1 553 ? -23.438 47.375 1.164 1 81.06 553 LYS A O 1
ATOM 4237 N N . GLY A 1 554 ? -24.406 47.25 3.176 1 88.19 554 GLY A N 1
ATOM 4238 C CA . GLY A 1 554 ? -25.391 46.25 2.773 1 88.19 554 GLY A CA 1
ATOM 4239 C C . GLY A 1 554 ? -24.812 44.844 2.709 1 88.19 554 GLY A C 1
ATOM 4240 O O . GLY A 1 554 ? -25.453 43.938 2.203 1 88.19 554 GLY A O 1
ATOM 4241 N N . LEU A 1 555 ? -23.578 44.812 3.17 1 90.94 555 LEU A N 1
ATOM 4242 C CA . LEU A 1 555 ? -22.891 43.531 3.064 1 90.94 555 LEU A CA 1
ATOM 4243 C C . LEU A 1 555 ? -23.641 42.438 3.846 1 90.94 555 LEU A C 1
ATOM 4245 O O . LEU A 1 555 ? -23.75 41.312 3.387 1 90.94 555 LEU A O 1
ATOM 4249 N N . LYS A 1 556 ? -24.109 42.812 5.008 1 91.94 556 LYS A N 1
ATOM 4250 C CA . LYS A 1 556 ? -24.859 41.875 5.82 1 91.94 556 LYS A CA 1
ATOM 4251 C C . LYS A 1 556 ? -26.047 41.312 5.051 1 91.94 556 LYS A C 1
ATOM 4253 O O . LYS A 1 556 ? -26.234 40.094 5.004 1 91.94 556 LYS A O 1
ATOM 4258 N N . GLU A 1 557 ? -26.797 42.156 4.449 1 91.31 557 GLU A N 1
ATOM 4259 C CA . GLU A 1 557 ? -27.969 41.719 3.689 1 91.31 557 GLU A CA 1
ATOM 4260 C C . GLU A 1 557 ? -27.578 40.844 2.51 1 91.31 557 GLU A C 1
ATOM 4262 O O . GLU A 1 557 ? -28.234 39.844 2.229 1 91.31 557 GLU A O 1
ATOM 4267 N N . ARG A 1 558 ? -26.516 41.188 1.906 1 92.94 558 ARG A N 1
ATOM 4268 C CA . ARG A 1 558 ? -26.062 40.406 0.763 1 92.94 558 ARG A CA 1
ATOM 4269 C C . ARG A 1 558 ? -25.578 39.031 1.198 1 92.94 558 ARG A C 1
ATOM 4271 O O . ARG A 1 558 ? -25.859 38.031 0.542 1 92.94 558 ARG A O 1
ATOM 4278 N N . VAL A 1 559 ? -24.844 39 2.299 1 94.44 559 VAL A N 1
ATOM 4279 C CA . VAL A 1 559 ? -24.328 37.719 2.805 1 94.44 559 VAL A CA 1
ATOM 4280 C C . VAL A 1 559 ? -25.5 36.844 3.23 1 94.44 559 VAL A C 1
ATOM 4282 O O . VAL A 1 559 ? -25.516 35.656 2.914 1 94.44 559 VAL A O 1
ATOM 4285 N N . VAL A 1 560 ? -26.469 37.406 3.924 1 92.5 560 VAL A N 1
ATOM 4286 C CA . VAL A 1 560 ? -27.625 36.656 4.398 1 92.5 560 VAL A CA 1
ATOM 4287 C C . VAL A 1 560 ? -28.438 36.125 3.207 1 92.5 560 VAL A C 1
ATOM 4289 O O . VAL A 1 560 ? -28.828 34.969 3.182 1 92.5 560 VAL A O 1
ATOM 4292 N N . ALA A 1 561 ? -28.625 36.969 2.227 1 91.5 561 ALA A N 1
ATOM 4293 C CA . ALA A 1 561 ? -29.344 36.562 1.02 1 91.5 561 ALA A CA 1
ATOM 4294 C C . ALA A 1 561 ? -28.625 35.438 0.293 1 91.5 561 ALA A C 1
ATOM 4296 O O . ALA A 1 561 ? -29.25 34.5 -0.212 1 91.5 561 ALA A O 1
ATOM 4297 N N . HIS A 1 562 ? -27.344 35.594 0.228 1 93.25 562 HIS A N 1
ATOM 4298 C CA . HIS A 1 562 ? -26.516 34.562 -0.4 1 93.25 562 HIS A CA 1
ATOM 4299 C C . HIS A 1 562 ? -26.641 33.25 0.338 1 93.25 562 HIS A C 1
ATOM 4301 O O . HIS A 1 562 ? -26.781 32.188 -0.29 1 93.25 562 HIS A O 1
ATOM 4307 N N . CYS A 1 563 ? -26.609 33.281 1.639 1 92.44 563 CYS A N 1
ATOM 4308 C CA . CYS A 1 563 ? -26.688 32.094 2.463 1 92.44 563 CYS A CA 1
ATOM 4309 C C . CYS A 1 563 ? -28.062 31.453 2.354 1 92.44 563 CYS A C 1
ATOM 4311 O O . CYS A 1 563 ? -28.188 30.219 2.389 1 92.44 563 CYS A O 1
ATOM 4313 N N . LEU A 1 564 ? -29.109 32.219 2.141 1 88.31 564 LEU A N 1
ATOM 4314 C CA . LEU A 1 564 ? -30.484 31.719 2.078 1 88.31 564 LEU A CA 1
ATOM 4315 C C . LEU A 1 564 ? -30.703 30.906 0.806 1 88.31 564 LEU A C 1
ATOM 4317 O O . LEU A 1 564 ? -31.656 30.125 0.718 1 88.31 564 LEU A O 1
ATOM 4321 N N . GLN A 1 565 ? -29.844 30.938 -0.072 1 85.31 565 GLN A N 1
ATOM 4322 C CA . GLN A 1 565 ? -29.922 30.156 -1.301 1 85.31 565 GLN A CA 1
ATOM 4323 C C . GLN A 1 565 ? -29.469 28.719 -1.065 1 85.31 565 GLN A C 1
ATOM 4325 O O . GLN A 1 565 ? -29.844 27.812 -1.817 1 85.31 565 GLN A O 1
ATOM 4330 N N . ALA A 1 566 ? -28.719 28.578 -0.011 1 83.56 566 ALA A N 1
ATOM 4331 C CA . ALA A 1 566 ? -28.094 27.266 0.146 1 83.56 566 ALA A CA 1
ATOM 4332 C C . ALA A 1 566 ? -28.422 26.656 1.51 1 83.56 566 ALA A C 1
ATOM 4334 O O . ALA A 1 566 ? -28.297 25.453 1.704 1 83.56 566 ALA A O 1
ATOM 4335 N N . PHE A 1 567 ? -28.828 27.562 2.438 1 86.19 567 PHE A N 1
ATOM 4336 C CA . PHE A 1 567 ? -29.031 27.125 3.811 1 86.19 567 PHE A CA 1
ATOM 4337 C C . PHE A 1 567 ? -30.438 27.453 4.293 1 86.19 567 PHE A C 1
ATOM 4339 O O . PHE A 1 567 ? -31.078 28.359 3.766 1 86.19 567 PHE A O 1
ATOM 4346 N N . ALA A 1 568 ? -30.969 26.672 5.23 1 80.75 568 ALA A N 1
ATOM 4347 C CA . ALA A 1 568 ? -32.219 27 5.891 1 80.75 568 ALA A CA 1
ATOM 4348 C C . ALA A 1 568 ? -32.094 28.266 6.727 1 80.75 568 ALA A C 1
ATOM 4350 O O . ALA A 1 568 ? -31 28.641 7.137 1 80.75 568 ALA A O 1
ATOM 4351 N N . LYS A 1 569 ? -33.188 28.969 6.945 1 81.94 569 LYS A N 1
ATOM 4352 C CA . LYS A 1 569 ? -33.219 30.25 7.633 1 81.94 569 LYS A CA 1
ATOM 4353 C C . LYS A 1 569 ? -32.562 30.172 9 1 81.94 569 LYS A C 1
ATOM 4355 O O . LYS A 1 569 ? -31.859 31.109 9.406 1 81.94 569 LYS A O 1
ATOM 4360 N N . PHE A 1 570 ? -32.781 29.031 9.727 1 81.12 570 PHE A N 1
ATOM 4361 C CA . PHE A 1 570 ? -32.25 28.938 11.078 1 81.12 570 PHE A CA 1
ATOM 4362 C C . PHE A 1 570 ? -30.719 28.797 11.055 1 81.12 570 PHE A C 1
ATOM 4364 O O . PHE A 1 570 ? -30.062 29.016 12.07 1 81.12 570 PHE A O 1
ATOM 4371 N N . GLN A 1 571 ? -30.094 28.469 9.922 1 86.25 571 GLN A N 1
ATOM 4372 C CA . GLN A 1 571 ? -28.656 28.234 9.82 1 86.25 571 GLN A CA 1
ATOM 4373 C C . GLN A 1 571 ? -27.922 29.531 9.508 1 86.25 571 GLN A C 1
ATOM 4375 O O . GLN A 1 571 ? -26.703 29.609 9.695 1 86.25 571 GLN A O 1
ATOM 4380 N N . VAL A 1 572 ? -28.625 30.516 9.039 1 91.5 572 VAL A N 1
ATOM 4381 C CA . VAL A 1 572 ? -28 31.703 8.484 1 91.5 572 VAL A CA 1
ATOM 4382 C C . VAL A 1 572 ? -27.484 32.594 9.609 1 91.5 572 VAL A C 1
ATOM 4384 O O . VAL A 1 572 ? -28.109 32.688 10.672 1 91.5 572 VAL A O 1
ATOM 4387 N N . PRO A 1 573 ? -26.312 33.281 9.398 1 94.69 573 PRO A N 1
ATOM 4388 C CA . PRO A 1 573 ? -25.766 34.125 10.445 1 94.69 573 PRO A CA 1
ATOM 4389 C C . PRO A 1 573 ? -26.703 35.25 10.844 1 94.69 573 PRO A C 1
ATOM 4391 O O . PRO A 1 573 ? -27.359 35.844 9.984 1 94.69 573 PRO A O 1
ATOM 4394 N N . ASP A 1 574 ? -26.734 35.5 12.094 1 92.12 574 ASP A N 1
ATOM 4395 C CA . ASP A 1 574 ? -27.578 36.562 12.602 1 92.12 574 ASP A CA 1
ATOM 4396 C C . ASP A 1 574 ? -26.938 37.938 12.352 1 92.12 574 ASP A C 1
ATOM 4398 O O . ASP A 1 574 ? -27.609 38.969 12.398 1 92.12 574 ASP A O 1
ATOM 4402 N N . ASP A 1 575 ? -25.641 37.906 12.18 1 93.19 575 ASP A N 1
ATOM 4403 C CA . ASP A 1 575 ? -24.875 39.125 11.945 1 93.19 575 ASP A CA 1
ATOM 4404 C C . ASP A 1 575 ? -23.625 38.844 11.125 1 93.19 575 ASP A C 1
ATOM 4406 O O . ASP 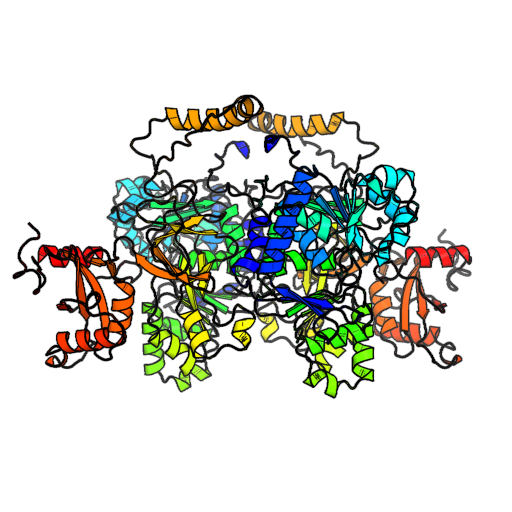A 1 575 ? -23.172 37.719 11.031 1 93.19 575 ASP A O 1
ATOM 4410 N N . VAL A 1 576 ? -23.219 39.969 10.43 1 94.56 576 VAL A N 1
ATOM 4411 C CA . VAL A 1 576 ? -21.984 39.938 9.656 1 94.56 576 VAL A CA 1
ATOM 4412 C C . VAL A 1 576 ? -21.109 41.156 10.039 1 94.56 576 VAL A C 1
ATOM 4414 O O . VAL A 1 576 ? -21.531 42.281 9.922 1 94.56 576 VAL A O 1
ATOM 4417 N N . ILE A 1 577 ? -19.953 40.812 10.445 1 93.19 577 ILE A N 1
ATOM 4418 C CA . ILE A 1 577 ? -19.031 41.844 10.883 1 93.19 577 ILE A CA 1
ATOM 4419 C C . ILE A 1 577 ? -17.828 41.906 9.945 1 93.19 577 ILE A C 1
ATOM 4421 O O . ILE A 1 577 ? -17.297 40.844 9.555 1 93.19 577 ILE A O 1
ATOM 4425 N N . VAL A 1 578 ? -17.406 43.062 9.594 1 91.88 578 VAL A N 1
ATOM 4426 C CA . VAL A 1 578 ? -16.234 43.219 8.742 1 91.88 578 VAL A CA 1
ATOM 4427 C C . VAL A 1 578 ? -15.008 43.531 9.594 1 91.88 578 VAL A C 1
ATOM 4429 O O . VAL A 1 578 ? -14.992 44.5 10.344 1 91.88 578 VAL A O 1
ATOM 4432 N N . TRP A 1 579 ? -14.031 42.625 9.516 1 91 579 TRP A N 1
ATOM 4433 C CA . TRP A 1 579 ? -12.734 42.844 10.156 1 91 579 TRP A CA 1
ATOM 4434 C C . TRP A 1 579 ? -11.656 43.094 9.117 1 91 579 TRP A C 1
ATOM 4436 O O . TRP A 1 579 ? -11.781 42.688 7.957 1 91 579 TRP A O 1
ATOM 4446 N N . GLN A 1 580 ? -10.641 43.844 9.453 1 87.62 580 GLN A N 1
ATOM 4447 C CA . GLN A 1 580 ? -9.508 44.062 8.562 1 87.62 580 GLN A CA 1
ATOM 4448 C C . GLN A 1 580 ? -8.719 42.781 8.344 1 87.62 580 GLN A C 1
ATOM 4450 O O . GLN A 1 580 ? -8.242 42.531 7.234 1 87.62 580 GLN A O 1
ATOM 4455 N N . GLU A 1 581 ? -8.547 42.062 9.422 1 89.19 581 GLU A N 1
ATOM 4456 C CA . GLU A 1 581 ? -7.832 40.812 9.367 1 89.19 581 GLU A CA 1
ATOM 4457 C C . GLU A 1 581 ? -8.484 39.75 10.273 1 89.19 581 GLU A C 1
ATOM 4459 O O . GLU A 1 581 ? -8.938 40.094 11.375 1 89.19 581 GLU A O 1
ATOM 4464 N N . ILE A 1 582 ? -8.555 38.531 9.828 1 90.81 582 ILE A N 1
ATOM 4465 C CA . ILE A 1 582 ? -9.062 37.438 10.625 1 90.81 582 ILE A CA 1
ATOM 4466 C C . ILE A 1 582 ? -7.898 36.594 11.172 1 90.81 582 ILE A C 1
ATOM 4468 O O . ILE A 1 582 ? -7.012 36.188 10.414 1 90.81 582 ILE A O 1
ATOM 4472 N N . PRO A 1 583 ? -7.926 36.375 12.438 1 88.25 583 PRO A N 1
ATOM 4473 C CA . PRO A 1 583 ? -6.844 35.625 13.055 1 88.25 583 PRO A CA 1
ATOM 4474 C C . PRO A 1 583 ? -6.719 34.219 12.477 1 88.25 583 PRO A C 1
ATOM 4476 O O . PRO A 1 583 ? -7.727 33.5 12.336 1 88.25 583 PRO A O 1
ATOM 4479 N N . LEU A 1 584 ? -5.539 33.844 12.18 1 82.31 584 LEU A N 1
ATOM 4480 C CA . LEU A 1 584 ? -5.219 32.531 11.688 1 82.31 584 LEU A CA 1
ATOM 4481 C C . LEU A 1 584 ? -4.266 31.797 12.641 1 82.31 584 LEU A C 1
ATOM 4483 O O . LEU A 1 584 ? -3.51 32.438 13.367 1 82.31 584 LEU A O 1
ATOM 4487 N N . THR A 1 585 ? -4.387 30.5 12.617 1 74.12 585 THR A N 1
ATOM 4488 C CA . THR A 1 585 ? -3.43 29.688 13.359 1 74.12 585 THR A CA 1
ATOM 4489 C C . THR A 1 585 ? -2.072 29.672 12.664 1 74.12 585 THR A C 1
ATOM 4491 O O . THR A 1 585 ? -1.926 30.234 11.57 1 74.12 585 THR A O 1
ATOM 4494 N N . SER A 1 586 ? -1.164 28.984 13.336 1 67.88 586 SER A N 1
ATOM 4495 C CA . SER A 1 586 ? 0.193 28.891 12.812 1 67.88 586 SER A CA 1
ATOM 4496 C C . SER A 1 586 ? 0.233 28.078 11.516 1 67.88 586 SER A C 1
ATOM 4498 O O . SER A 1 586 ? 1.18 28.203 10.734 1 67.88 586 SER A O 1
ATOM 4500 N N . THR A 1 587 ? -0.819 27.375 11.312 1 62.66 587 THR A N 1
ATOM 4501 C CA . THR A 1 587 ? -0.86 26.547 10.109 1 62.66 587 THR A CA 1
ATOM 4502 C C . THR A 1 587 ? -1.758 27.188 9.055 1 62.66 587 THR A C 1
ATOM 4504 O O . THR A 1 587 ? -2.072 26.562 8.039 1 62.66 587 THR A O 1
ATOM 4507 N N . GLY A 1 588 ? -2.207 28.469 9.375 1 67.44 588 GLY A N 1
ATOM 4508 C CA . GLY A 1 588 ? -2.969 29.203 8.383 1 67.44 588 GLY A CA 1
ATOM 4509 C C . GLY A 1 588 ? -4.453 28.906 8.43 1 67.44 588 GLY A C 1
ATOM 4510 O O . GLY A 1 588 ? -5.188 29.25 7.496 1 67.44 588 GLY A O 1
ATOM 4511 N N . LYS A 1 589 ? -4.84 28.219 9.484 1 74.56 589 LYS A N 1
ATOM 4512 C CA . LYS A 1 589 ? -6.262 27.922 9.633 1 74.56 589 LYS A CA 1
ATOM 4513 C C . LYS A 1 589 ? -6.969 29.016 10.422 1 74.56 589 LYS A C 1
ATOM 4515 O O . LYS A 1 589 ? -6.332 29.781 11.156 1 74.56 589 LYS A O 1
ATOM 4520 N N . LEU A 1 590 ? -8.266 29.203 10.234 1 82.69 590 LEU A N 1
ATOM 4521 C CA . LEU A 1 590 ? -9.039 30.141 11.039 1 82.69 590 LEU A CA 1
ATOM 4522 C C . LEU A 1 590 ? -8.898 29.844 12.523 1 82.69 590 LEU A C 1
ATOM 4524 O O . LEU A 1 590 ? -9.07 28.688 12.945 1 82.69 590 LEU A O 1
ATOM 4528 N N . ASP A 1 591 ? -8.453 30.781 13.281 1 85.5 591 ASP A N 1
ATOM 4529 C CA . ASP A 1 591 ? -8.352 30.609 14.727 1 85.5 591 ASP A CA 1
ATOM 4530 C C . ASP A 1 591 ? -9.641 31.047 15.422 1 85.5 591 ASP A C 1
ATOM 4532 O O . ASP A 1 591 ? -9.711 32.156 15.984 1 85.5 591 ASP A O 1
ATOM 4536 N N . LYS A 1 592 ? -10.625 30.219 15.539 1 88.31 592 LYS A N 1
ATOM 4537 C CA . LYS A 1 592 ? -11.969 30.562 16.016 1 88.31 592 LYS A CA 1
ATOM 4538 C C . LYS A 1 592 ? -11.977 30.797 17.516 1 88.31 592 LYS A C 1
ATOM 4540 O O . LYS A 1 592 ? -12.852 31.484 18.031 1 88.31 592 LYS A O 1
ATOM 4545 N N . LYS A 1 593 ? -11.039 30.219 18.141 1 84.31 593 LYS A N 1
ATOM 4546 C CA . LYS A 1 593 ? -10.914 30.5 19.578 1 84.31 593 LYS A CA 1
ATOM 4547 C C . LYS A 1 593 ? -10.609 31.969 19.828 1 84.31 593 LYS A C 1
ATOM 4549 O O . LYS A 1 593 ? -11.242 32.625 20.672 1 84.31 593 LYS A O 1
ATOM 4554 N N . VAL A 1 594 ? -9.617 32.469 19.062 1 88.5 594 VAL A N 1
ATOM 4555 C CA . VAL A 1 594 ? -9.211 33.844 19.203 1 88.5 594 VAL A CA 1
ATOM 4556 C C . VAL A 1 594 ? -10.344 34.75 18.734 1 88.5 594 VAL A C 1
ATOM 4558 O O . VAL A 1 594 ? -10.594 35.812 19.344 1 88.5 594 VAL A O 1
ATOM 4561 N N . ILE A 1 595 ? -11.023 34.375 17.719 1 91.62 595 ILE A N 1
ATOM 4562 C CA . ILE A 1 595 ? -12.133 35.156 17.188 1 91.62 595 ILE A CA 1
ATOM 4563 C C . ILE A 1 595 ? -13.219 35.312 18.25 1 91.62 595 ILE A C 1
ATOM 4565 O O . ILE A 1 595 ? -13.695 36.406 18.5 1 91.62 595 ILE A O 1
ATOM 4569 N N . ARG A 1 596 ? -13.555 34.25 18.922 1 90.31 596 ARG A N 1
ATOM 4570 C CA . ARG A 1 596 ? -14.578 34.281 19.969 1 90.31 596 ARG A CA 1
ATOM 4571 C C . ARG A 1 596 ? -14.133 35.125 21.141 1 90.31 596 ARG A C 1
ATOM 4573 O O . ARG A 1 596 ? -14.93 35.906 21.688 1 90.31 596 ARG A O 1
ATOM 4580 N N . ALA A 1 597 ? -12.859 34.969 21.453 1 90 597 ALA A N 1
ATOM 4581 C CA . ALA A 1 597 ? -12.312 35.781 22.547 1 90 597 ALA A CA 1
ATOM 4582 C C . ALA A 1 597 ? -12.375 37.281 22.219 1 90 597 ALA A C 1
ATOM 4584 O O . ALA A 1 597 ? -12.68 38.094 23.094 1 90 597 ALA A O 1
ATOM 4585 N N . MET A 1 598 ? -12.07 37.625 21.062 1 91.31 598 MET A N 1
ATOM 4586 C CA . MET A 1 598 ? -12.117 39.031 20.625 1 91.31 598 MET A CA 1
ATOM 4587 C C . MET A 1 598 ? -13.539 39.562 20.672 1 91.31 598 MET A C 1
ATOM 4589 O O . MET A 1 598 ? -13.766 40.688 21.141 1 91.31 598 MET A O 1
ATOM 4593 N N . LEU A 1 599 ? -14.438 38.781 20.25 1 91.5 599 LEU A N 1
ATOM 4594 C CA . LEU A 1 599 ? -15.836 39.188 20.297 1 91.5 599 LEU A CA 1
ATOM 4595 C C . LEU A 1 599 ? -16.297 39.406 21.734 1 91.5 599 LEU A C 1
ATOM 4597 O O . LEU A 1 599 ? -16.984 40.375 22.047 1 91.5 599 LEU A O 1
ATOM 4601 N N . THR A 1 600 ? -15.883 38.5 22.578 1 88.31 600 THR A N 1
ATOM 4602 C CA . THR A 1 600 ? -16.234 38.594 23.984 1 88.31 600 THR A CA 1
ATOM 4603 C C . THR A 1 600 ? -15.617 39.844 24.641 1 88.31 600 THR A C 1
ATOM 4605 O O . THR A 1 600 ? -16.281 40.531 25.391 1 88.31 600 THR A O 1
ATOM 4608 N N . SER A 1 601 ? -14.344 40.031 24.359 1 89.25 601 SER A N 1
ATOM 4609 C CA . SER A 1 601 ? -13.641 41.188 24.922 1 89.25 601 SER A CA 1
ATOM 4610 C C . SER A 1 601 ? -14.266 42.5 24.469 1 89.25 601 SER A C 1
ATOM 4612 O O . SER A 1 601 ? -14.242 43.5 25.203 1 89.25 601 SER A O 1
ATOM 4614 N N . GLN A 1 602 ? -14.844 42.5 23.312 1 88.19 602 GLN A N 1
ATOM 4615 C CA . GLN A 1 602 ? -15.5 43.688 22.766 1 88.19 602 GLN A CA 1
ATOM 4616 C C . GLN A 1 602 ? -16.922 43.812 23.281 1 88.19 602 GLN A C 1
ATOM 4618 O O . GLN A 1 602 ? -17.609 44.812 23 1 88.19 602 GLN A O 1
ATOM 4623 N N . GLY A 1 603 ? -17.297 42.812 24.047 1 85.94 603 GLY A N 1
ATOM 4624 C CA . GLY A 1 603 ? -18.672 42.812 24.547 1 85.94 603 GLY A CA 1
ATOM 4625 C C . GLY A 1 603 ? -19.703 42.656 23.453 1 85.94 603 GLY A C 1
ATOM 4626 O O . GLY A 1 603 ? -20.797 43.219 23.547 1 85.94 603 GLY A O 1
ATOM 4627 N N . TYR A 1 604 ? -19.297 41.906 22.469 1 89.25 604 TYR A N 1
ATOM 4628 C CA . TYR A 1 604 ? -20.203 41.75 21.312 1 89.25 604 TYR A CA 1
ATOM 4629 C C . TYR A 1 604 ? -21.422 40.906 21.688 1 89.25 604 TYR A C 1
ATOM 4631 O O . TYR A 1 604 ? -21.297 39.906 22.375 1 89.25 604 TYR A O 1
ATOM 4639 N N . MET A 1 605 ? -22.562 41.406 21.266 1 86.06 605 MET A N 1
ATOM 4640 C CA . MET A 1 605 ? -23.828 40.688 21.391 1 86.06 605 MET A CA 1
ATOM 4641 C C . MET A 1 605 ? -24.578 40.688 20.062 1 86.06 605 MET A C 1
ATOM 4643 O O . MET A 1 605 ? -24.547 41.656 19.312 1 86.06 605 MET A O 1
ATOM 4647 N N . LEU A 1 606 ? -25.203 39.594 19.797 1 89.81 606 LEU A N 1
ATOM 4648 C CA . LEU A 1 606 ? -25.969 39.5 18.562 1 89.81 606 LEU A CA 1
ATOM 4649 C C . LEU A 1 606 ? -27.156 40.469 18.562 1 89.81 606 LEU A C 1
ATOM 4651 O O . LEU A 1 606 ? -27.812 40.656 19.594 1 89.81 606 LEU A O 1
ATOM 4655 N N . PRO A 1 607 ? -27.359 41.094 17.438 1 82.5 607 PRO A N 1
ATOM 4656 C CA . PRO A 1 607 ? -28.516 42 17.359 1 82.5 607 PRO A CA 1
ATOM 4657 C C . PRO A 1 607 ? -29.828 41.312 17.719 1 82.5 607 PRO A C 1
ATOM 4659 O O . PRO A 1 607 ? -30.734 41.969 18.266 1 82.5 607 PRO A O 1
ATOM 4662 N N . THR A 1 608 ? -29.938 40.062 17.438 1 76.38 608 THR A N 1
ATOM 4663 C CA . THR A 1 608 ? -31.156 39.312 17.672 1 76.38 608 THR A CA 1
ATOM 4664 C C . THR A 1 608 ? -31.281 38.906 19.141 1 76.38 608 THR A C 1
ATOM 4666 O O . THR A 1 608 ? -32.344 38.5 19.594 1 76.38 608 THR A O 1
ATOM 4669 N N . ALA A 1 609 ? -30.25 38.906 19.922 1 72.75 609 ALA A N 1
ATOM 4670 C CA . ALA A 1 609 ? -30.25 38.562 21.328 1 72.75 609 ALA A CA 1
ATOM 4671 C C . ALA A 1 609 ? -30.719 39.719 22.203 1 72.75 609 ALA A C 1
ATOM 4673 O O . ALA A 1 609 ? -31.297 39.5 23.266 1 72.75 609 ALA A O 1
ATOM 4674 N N . ALA A 1 610 ? -30.422 41 21.969 1 60.16 610 ALA A N 1
ATOM 4675 C CA . ALA A 1 610 ? -30.75 42.156 22.797 1 60.16 610 ALA A CA 1
ATOM 4676 C C . ALA A 1 610 ? -32.25 42.25 23.031 1 60.16 610 ALA A C 1
ATOM 4678 O O . ALA A 1 610 ? -32.688 42.719 24.078 1 60.16 610 ALA A O 1
ATOM 4679 N N . GLY A 1 611 ? -33.188 41.75 22.156 1 53.88 611 GLY A N 1
ATOM 4680 C CA . GLY A 1 611 ? -34.625 41.906 22.359 1 53.88 611 GLY A CA 1
ATOM 4681 C C . GLY A 1 611 ? -35.312 40.625 22.688 1 53.88 611 GLY A C 1
ATOM 4682 O O . GLY A 1 611 ? -36.562 40.562 22.766 1 53.88 611 GLY A O 1
ATOM 4683 N N . ALA A 1 612 ? -34.688 39.469 22.844 1 49.41 612 ALA A N 1
ATOM 4684 C CA . ALA A 1 612 ? -35.375 38.188 22.969 1 49.41 612 ALA A CA 1
ATOM 4685 C C . ALA A 1 612 ? -35.719 37.875 24.422 1 49.41 612 ALA A C 1
ATOM 4687 O O . ALA A 1 612 ? -34.875 38.062 25.297 1 49.41 612 ALA A O 1
ATOM 4688 N N . PRO A 1 613 ? -36.938 37.719 24.766 1 41.03 613 PRO A N 1
ATOM 4689 C CA . PRO A 1 613 ? -37.312 37.344 26.141 1 41.03 613 PRO A CA 1
ATOM 4690 C C . PRO A 1 613 ? -36.625 36.031 26.578 1 41.03 613 PRO A C 1
ATOM 4692 O O . PRO A 1 613 ? -36.375 35.156 25.75 1 41.03 613 PRO A O 1
ATOM 4695 N N . SER A 1 614 ? -35.781 36.062 27.688 1 32.91 614 SER A N 1
ATOM 4696 C CA . SER A 1 614 ? -35.094 34.938 28.297 1 32.91 614 SER A CA 1
ATOM 4697 C C . SER A 1 614 ? -35.969 33.688 28.359 1 32.91 614 SER A C 1
ATOM 4699 O O . SER A 1 614 ? -37.188 33.812 28.516 1 32.91 614 SER A O 1
ATOM 4701 N N . LYS A 1 615 ? -35.531 32.594 27.844 1 36 615 LYS A N 1
ATOM 4702 C CA . LYS A 1 615 ? -36.25 31.391 28.203 1 36 615 LYS A CA 1
ATOM 4703 C C . LYS A 1 615 ? -36.531 31.328 29.703 1 36 615 LYS A C 1
ATOM 4705 O O . LYS A 1 615 ? -35.594 31.312 30.5 1 36 615 LYS A O 1
ATOM 4710 N N . LEU A 1 616 ? -37.375 32.094 30.391 1 23.88 616 LEU A N 1
ATOM 4711 C CA . LEU A 1 616 ? -37.781 31.484 31.656 1 23.88 616 LEU A CA 1
ATOM 4712 C C . LEU A 1 616 ? -38.406 30.109 31.438 1 23.88 616 LEU A C 1
ATOM 4714 O O . LEU A 1 616 ? -39.188 29.938 30.5 1 23.88 616 LEU A O 1
ATOM 4718 N N . MET B 1 1 ? 23.797 -4.184 24.547 1 21.41 1 MET B N 1
ATOM 4719 C CA . MET B 1 1 ? 22.656 -3.947 23.672 1 21.41 1 MET B CA 1
ATOM 4720 C C . MET B 1 1 ? 21.359 -4.328 24.359 1 21.41 1 MET B C 1
ATOM 4722 O O . MET B 1 1 ? 21.188 -5.469 24.797 1 21.41 1 MET B O 1
ATOM 4726 N N . ALA B 1 2 ? 20.672 -3.455 24.938 1 29.59 2 ALA B N 1
ATOM 4727 C CA . ALA B 1 2 ? 19.562 -3.785 25.844 1 29.59 2 ALA B CA 1
ATOM 4728 C C . ALA B 1 2 ? 18.547 -4.68 25.156 1 29.59 2 ALA B C 1
ATOM 4730 O O . ALA B 1 2 ? 18.281 -4.535 23.953 1 29.59 2 ALA B O 1
ATOM 4731 N N . PRO B 1 3 ? 18.203 -5.723 25.672 1 28.72 3 PRO B N 1
ATOM 4732 C CA . PRO B 1 3 ? 17.234 -6.668 25.094 1 28.72 3 PRO B CA 1
ATOM 4733 C C . PRO B 1 3 ? 15.969 -5.98 24.578 1 28.72 3 PRO B C 1
ATOM 4735 O O . PRO B 1 3 ? 15.602 -4.91 25.078 1 28.72 3 PRO B O 1
ATOM 4738 N N . ALA B 1 4 ? 15.453 -6.34 23.359 1 37.66 4 ALA B N 1
ATOM 4739 C CA . ALA B 1 4 ? 14.203 -5.84 22.781 1 37.66 4 ALA B CA 1
ATOM 4740 C C . ALA B 1 4 ? 13.109 -5.75 23.844 1 37.66 4 ALA B C 1
ATOM 4742 O O . ALA B 1 4 ? 12.125 -5.035 23.656 1 37.66 4 ALA B O 1
ATOM 4743 N N . SER B 1 5 ? 13.141 -6.566 24.812 1 33.06 5 SER B N 1
ATOM 4744 C CA . SER B 1 5 ? 12.102 -6.691 25.844 1 33.06 5 SER B CA 1
ATOM 4745 C C . SER B 1 5 ? 12.016 -5.43 26.688 1 33.06 5 SER B C 1
ATOM 4747 O O . SER B 1 5 ? 11.094 -5.281 27.5 1 33.06 5 SER B O 1
ATOM 4749 N N . ALA B 1 6 ? 13.055 -4.77 26.703 1 34.59 6 ALA B N 1
ATOM 4750 C CA . ALA B 1 6 ? 13.047 -3.754 27.75 1 34.59 6 ALA B CA 1
ATOM 4751 C C . ALA B 1 6 ? 12.242 -2.531 27.312 1 34.59 6 ALA B C 1
ATOM 4753 O O . ALA B 1 6 ? 12.188 -1.534 28.047 1 34.59 6 ALA B O 1
ATOM 4754 N N . PHE B 1 7 ? 11.961 -2.559 26 1 36.44 7 PHE B N 1
ATOM 4755 C CA . PHE B 1 7 ? 11.289 -1.31 25.656 1 36.44 7 PHE B CA 1
ATOM 4756 C C . PHE B 1 7 ? 9.781 -1.439 25.844 1 36.44 7 PHE B C 1
ATOM 4758 O O . PHE B 1 7 ? 9.203 -2.486 25.547 1 36.44 7 PHE B O 1
ATOM 4765 N N . PRO B 1 8 ? 9.219 -0.801 26.688 1 37.66 8 PRO B N 1
ATOM 4766 C CA . PRO B 1 8 ? 7.773 -0.862 26.891 1 37.66 8 PRO B CA 1
ATOM 4767 C C . PRO B 1 8 ? 6.988 -0.841 25.594 1 37.66 8 PRO B C 1
ATOM 4769 O O . PRO B 1 8 ? 7.309 -0.06 24.688 1 37.66 8 PRO B O 1
ATOM 4772 N N . VAL B 1 9 ? 6.531 -2.037 25.234 1 39.53 9 VAL B N 1
ATOM 4773 C CA . VAL B 1 9 ? 5.578 -2.109 24.125 1 39.53 9 VAL B CA 1
ATOM 4774 C C . VAL B 1 9 ? 4.457 -1.099 24.344 1 39.53 9 VAL B C 1
ATOM 4776 O O . VAL B 1 9 ? 3.77 -1.136 25.375 1 39.53 9 VAL B O 1
ATOM 4779 N N . SER B 1 10 ? 4.586 0.024 23.859 1 42.59 10 SER B N 1
ATOM 4780 C CA . SER B 1 10 ? 3.465 0.956 23.938 1 42.59 10 SER B CA 1
ATOM 4781 C C . SER B 1 10 ? 2.217 0.368 23.281 1 42.59 10 SER B C 1
ATOM 4783 O O . SER B 1 10 ? 2.309 -0.334 22.266 1 42.59 10 SER B O 1
ATOM 4785 N N . ALA B 1 11 ? 1.179 0.095 24 1 41.47 11 ALA B N 1
ATOM 4786 C CA . ALA B 1 11 ? -0.16 -0.368 23.641 1 41.47 11 ALA B CA 1
ATOM 4787 C C . ALA B 1 11 ? -0.619 0.246 22.328 1 41.47 11 ALA B C 1
ATOM 4789 O O . ALA B 1 11 ? -1.643 -0.157 21.766 1 41.47 11 ALA B O 1
ATOM 4790 N N . ARG B 1 12 ? 0.104 1.222 21.844 1 43.25 12 ARG B N 1
ATOM 4791 C CA . ARG B 1 12 ? -0.37 2.021 20.719 1 43.25 12 ARG B CA 1
ATOM 4792 C C . ARG B 1 12 ? -0.475 1.178 19.453 1 43.25 12 ARG B C 1
ATOM 4794 O O . ARG B 1 12 ? -1.243 1.504 18.547 1 43.25 12 ARG B O 1
ATOM 4801 N N . ASP B 1 13 ? 0.267 0.158 19.391 1 56.91 13 ASP B N 1
ATOM 4802 C CA . ASP B 1 13 ? 0.405 -0.598 18.141 1 56.91 13 ASP B CA 1
ATOM 4803 C C . ASP B 1 13 ? -0.199 -1.994 18.281 1 56.91 13 ASP B C 1
ATOM 4805 O O . ASP B 1 13 ? 0.283 -2.949 17.672 1 56.91 13 ASP B O 1
ATOM 4809 N N . GLU B 1 14 ? -1.323 -1.892 19.031 1 64.12 14 GLU B N 1
ATOM 4810 C CA . GLU B 1 14 ? -1.841 -3.186 19.469 1 64.12 14 GLU B CA 1
ATOM 4811 C C . GLU B 1 14 ? -2.906 -3.703 18.516 1 64.12 14 GLU B C 1
ATOM 4813 O O . GLU B 1 14 ? -3.316 -4.863 18.594 1 64.12 14 GLU B O 1
ATOM 4818 N N . ALA B 1 15 ? -3.236 -2.805 17.609 1 82.31 15 ALA B N 1
ATOM 4819 C CA . ALA B 1 15 ? -4.277 -3.33 16.734 1 82.31 15 ALA B CA 1
ATOM 4820 C C . ALA B 1 15 ? -3.723 -4.402 15.797 1 82.31 15 ALA B C 1
ATOM 4822 O O . ALA B 1 15 ? -2.861 -4.121 14.961 1 82.31 15 ALA B O 1
ATOM 4823 N N . PRO B 1 16 ? -4.191 -5.586 15.938 1 89.19 16 PRO B N 1
ATOM 4824 C CA . PRO B 1 16 ? -3.674 -6.656 15.086 1 89.19 16 PRO B CA 1
ATOM 4825 C C . PRO B 1 16 ? -4.07 -6.484 13.617 1 89.19 16 PRO B C 1
ATOM 4827 O O . PRO B 1 16 ? -5.16 -5.984 13.328 1 89.19 16 PRO B O 1
ATOM 4830 N N . LEU B 1 17 ? -3.193 -6.836 12.75 1 94.31 17 LEU B N 1
ATOM 4831 C CA . LEU B 1 17 ? -3.48 -6.828 11.32 1 94.31 17 LEU B CA 1
ATOM 4832 C C . LEU B 1 17 ? -4.312 -8.047 10.93 1 94.31 17 LEU B C 1
ATOM 4834 O O . LEU B 1 17 ? -3.77 -9.133 10.727 1 94.31 17 LEU B O 1
ATOM 4838 N N . LEU B 1 18 ? -5.602 -7.852 10.812 1 96.06 18 LEU B N 1
ATOM 4839 C CA . LEU B 1 18 ? -6.531 -8.945 10.547 1 96.06 18 LEU B CA 1
ATOM 4840 C C . LEU B 1 18 ? -7.18 -8.781 9.18 1 96.06 18 LEU B C 1
ATOM 4842 O O . LEU B 1 18 ? -7.602 -7.68 8.812 1 96.06 18 LEU B O 1
ATOM 4846 N N . LEU B 1 19 ? -7.316 -9.844 8.477 1 97.38 19 LEU B N 1
ATOM 4847 C CA . LEU B 1 19 ? -7.832 -9.828 7.113 1 97.38 19 LEU B CA 1
ATOM 4848 C C . LEU B 1 19 ? -9.289 -9.383 7.086 1 97.38 19 LEU B C 1
ATOM 4850 O O . LEU B 1 19 ? -9.766 -8.836 6.086 1 97.38 19 LEU B O 1
ATOM 4854 N N . ARG B 1 20 ? -10.047 -9.594 8.203 1 97.44 20 ARG B N 1
ATOM 4855 C CA . ARG B 1 20 ? -11.453 -9.195 8.234 1 97.44 20 ARG B CA 1
ATOM 4856 C C . ARG B 1 20 ? -11.594 -7.703 7.945 1 97.44 20 ARG B C 1
ATOM 4858 O O . ARG B 1 20 ? -12.562 -7.281 7.305 1 97.44 20 ARG B O 1
ATOM 4865 N N . THR B 1 21 ? -10.594 -6.883 8.398 1 95.44 21 THR B N 1
ATOM 4866 C CA . THR B 1 21 ? -10.688 -5.441 8.211 1 95.44 21 THR B CA 1
ATOM 4867 C C . THR B 1 21 ? -10.508 -5.074 6.738 1 95.44 21 THR B C 1
ATOM 4869 O O . THR B 1 21 ? -10.969 -4.02 6.297 1 95.44 21 THR B O 1
ATOM 4872 N N . LEU B 1 22 ? -9.852 -5.91 5.973 1 97.31 22 LEU B N 1
ATOM 4873 C CA . LEU B 1 22 ? -9.656 -5.672 4.547 1 97.31 22 LEU B CA 1
ATOM 4874 C C . LEU B 1 22 ? -10.789 -6.293 3.734 1 97.31 22 LEU B C 1
ATOM 4876 O O . LEU B 1 22 ? -11.352 -5.645 2.85 1 97.31 22 LEU B O 1
ATOM 4880 N N . CYS B 1 23 ? -11.148 -7.512 4.074 1 98.19 23 CYS B N 1
ATOM 4881 C CA . CYS B 1 23 ? -12.102 -8.281 3.275 1 98.19 23 CYS B CA 1
ATOM 4882 C C . CYS B 1 23 ? -13.5 -7.688 3.373 1 98.19 23 CYS B C 1
ATOM 4884 O O . CYS B 1 23 ? -14.258 -7.719 2.404 1 98.19 23 CYS B O 1
ATOM 4886 N N . ASP B 1 24 ? -13.859 -7.117 4.5 1 97.44 24 ASP B N 1
ATOM 4887 C CA . ASP B 1 24 ? -15.195 -6.566 4.707 1 97.44 24 ASP B CA 1
ATOM 4888 C C . ASP B 1 24 ? -15.344 -5.211 4.023 1 97.44 24 ASP B C 1
ATOM 4890 O O . ASP B 1 24 ? -16.453 -4.707 3.865 1 97.44 24 ASP B O 1
ATOM 4894 N N . ARG B 1 25 ? -14.297 -4.629 3.596 1 96.19 25 ARG B N 1
ATOM 4895 C CA . ARG B 1 25 ? -14.281 -3.248 3.125 1 96.19 25 ARG B CA 1
ATOM 4896 C C . ARG B 1 25 ? -15.047 -3.111 1.812 1 96.19 25 ARG B C 1
ATOM 4898 O O . ARG B 1 25 ? -15.75 -2.119 1.595 1 96.19 25 ARG B O 1
ATOM 4905 N N . GLY B 1 26 ? -14.867 -4.117 0.908 1 95.75 26 GLY B N 1
ATOM 4906 C CA . GLY B 1 26 ? -15.508 -4.031 -0.396 1 95.75 26 GLY B CA 1
ATOM 4907 C C . GLY B 1 26 ? -17 -3.797 -0.313 1 95.75 26 GLY B C 1
ATOM 4908 O O . GLY B 1 26 ? -17.531 -2.932 -1.009 1 95.75 26 GLY B O 1
ATOM 4909 N N . ALA B 1 27 ? -17.656 -4.551 0.546 1 96.19 27 ALA B N 1
ATOM 4910 C CA . ALA B 1 27 ? -19.094 -4.418 0.709 1 96.19 27 ALA B CA 1
ATOM 4911 C C . ALA B 1 27 ? -19.453 -3.062 1.313 1 96.19 27 ALA B C 1
ATOM 4913 O O . ALA B 1 27 ? -20.5 -2.494 0.999 1 96.19 27 ALA B O 1
ATOM 4914 N N . ARG B 1 28 ? -18.578 -2.545 2.16 1 92.56 28 ARG B N 1
ATOM 4915 C CA . ARG B 1 28 ? -18.812 -1.239 2.766 1 92.56 28 ARG B CA 1
ATOM 4916 C C . ARG B 1 28 ? -18.656 -0.123 1.74 1 92.56 28 ARG B C 1
ATOM 4918 O O . ARG B 1 28 ? -19.406 0.857 1.757 1 92.56 28 ARG B O 1
ATOM 4925 N N . LEU B 1 29 ? -17.75 -0.295 0.839 1 92.81 29 LEU B N 1
ATOM 4926 C CA . LEU B 1 29 ? -17.406 0.759 -0.11 1 92.81 29 LEU B CA 1
ATOM 4927 C C . LEU B 1 29 ? -18.328 0.72 -1.321 1 92.81 29 LEU B C 1
ATOM 4929 O O . LEU B 1 29 ? -18.781 1.766 -1.803 1 92.81 29 LEU B O 1
ATOM 4933 N N . GLN B 1 30 ? -18.484 -0.526 -1.783 1 95.75 30 GLN B N 1
ATOM 4934 C CA . GLN B 1 30 ? -19.25 -0.687 -3.014 1 95.75 30 GLN B CA 1
ATOM 4935 C C . GLN B 1 30 ? -20.219 -1.86 -2.908 1 95.75 30 GLN B C 1
ATOM 4937 O O . GLN B 1 30 ? -20.078 -2.85 -3.631 1 95.75 30 GLN B O 1
ATOM 4942 N N . PRO B 1 31 ? -21.25 -1.683 -2.168 1 96.12 31 PRO B N 1
ATOM 4943 C CA . PRO B 1 31 ? -22.156 -2.801 -1.936 1 96.12 31 PRO B CA 1
ATOM 4944 C C . PRO B 1 31 ? -22.828 -3.299 -3.221 1 96.12 31 PRO B C 1
ATOM 4946 O O . PRO B 1 31 ? -23.156 -4.484 -3.33 1 96.12 31 PRO B O 1
ATOM 4949 N N . ASP B 1 32 ? -22.953 -2.445 -4.262 1 96.69 32 ASP B N 1
ATOM 4950 C CA . ASP B 1 32 ? -23.703 -2.807 -5.461 1 96.69 32 ASP B CA 1
ATOM 4951 C C . ASP B 1 32 ? -22.766 -3.266 -6.574 1 96.69 32 ASP B C 1
ATOM 4953 O O . ASP B 1 32 ? -23.219 -3.688 -7.641 1 96.69 32 ASP B O 1
ATOM 4957 N N . ASN B 1 33 ? -21.438 -3.113 -6.359 1 97.62 33 ASN B N 1
ATOM 4958 C CA . ASN B 1 33 ? -20.516 -3.637 -7.363 1 97.62 33 ASN B CA 1
ATOM 4959 C C . ASN B 1 33 ? -20.578 -5.16 -7.449 1 97.62 33 ASN B C 1
ATOM 4961 O O . ASN B 1 33 ? -21.266 -5.801 -6.648 1 97.62 33 ASN B O 1
ATOM 4965 N N . LEU B 1 34 ? -19.875 -5.785 -8.469 1 98.06 34 LEU B N 1
ATOM 4966 C CA . LEU B 1 34 ? -20.266 -7.152 -8.797 1 98.06 34 LEU B CA 1
ATOM 4967 C C . LEU B 1 34 ? -19.062 -8.086 -8.742 1 98.06 34 LEU B C 1
ATOM 4969 O O . LEU B 1 34 ? -17.938 -7.68 -9.062 1 98.06 34 LEU B O 1
ATOM 4973 N N . LEU B 1 35 ? -19.297 -9.289 -8.273 1 98 35 LEU B N 1
ATOM 4974 C CA . LEU B 1 35 ? -18.531 -10.484 -8.625 1 98 35 LEU B CA 1
ATOM 4975 C C . LEU B 1 35 ? -19.234 -11.281 -9.719 1 98 35 LEU B C 1
ATOM 4977 O O . LEU B 1 35 ? -20.422 -11.562 -9.617 1 98 35 LEU B O 1
ATOM 4981 N N . VAL B 1 36 ? -18.516 -11.547 -10.758 1 96.75 36 VAL B N 1
ATOM 4982 C CA . VAL B 1 36 ? -19.094 -12.18 -11.938 1 96.75 36 VAL B CA 1
ATOM 4983 C C . VAL B 1 36 ? -18.453 -13.547 -12.164 1 96.75 36 VAL B C 1
ATOM 4985 O O . VAL B 1 36 ? -17.234 -13.688 -12.125 1 96.75 36 VAL B O 1
ATOM 4988 N N . THR B 1 37 ? -19.281 -14.578 -12.359 1 96 37 THR B N 1
ATOM 4989 C CA . THR B 1 37 ? -18.797 -15.922 -12.672 1 96 37 THR B CA 1
ATOM 4990 C C . THR B 1 37 ? -19.422 -16.422 -13.977 1 96 37 THR B C 1
ATOM 4992 O O . THR B 1 37 ? -20.641 -16.453 -14.125 1 96 37 THR B O 1
ATOM 4995 N N . LYS B 1 38 ? -18.547 -16.781 -14.891 1 93.44 38 LYS B N 1
ATOM 4996 C CA . LYS B 1 38 ? -19.031 -17.391 -16.125 1 93.44 38 LYS B CA 1
ATOM 4997 C C . LYS B 1 38 ? -19.625 -18.766 -15.867 1 93.44 38 LYS B C 1
ATOM 4999 O O . LYS B 1 38 ? -19.062 -19.562 -15.117 1 93.44 38 LYS B O 1
ATOM 5004 N N . CYS B 1 39 ? -20.844 -19.016 -16.484 1 86.75 39 CYS B N 1
ATOM 5005 C CA . CYS B 1 39 ? -21.531 -20.281 -16.328 1 86.75 39 CYS B CA 1
ATOM 5006 C C . CYS B 1 39 ? -21.891 -20.891 -17.672 1 86.75 39 CYS B C 1
ATOM 5008 O O . CYS B 1 39 ? -21.891 -20.203 -18.688 1 86.75 39 CYS B O 1
ATOM 5010 N N . LYS B 1 40 ? -21.875 -22.094 -17.969 1 74 40 LYS B N 1
ATOM 5011 C CA . LYS B 1 40 ? -22.234 -22.781 -19.219 1 74 40 LYS B CA 1
ATOM 5012 C C . LYS B 1 40 ? -23.75 -22.953 -19.312 1 74 40 LYS B C 1
ATOM 5014 O O . LYS B 1 40 ? -24.297 -22.938 -20.422 1 74 40 LYS B O 1
ATOM 5019 N N . GLY B 1 41 ? -24.422 -23.109 -18.422 1 61.59 41 GLY B N 1
ATOM 5020 C CA . GLY B 1 41 ? -25.844 -23.453 -18.531 1 61.59 41 GLY B CA 1
ATOM 5021 C C . GLY B 1 41 ? -26.75 -22.234 -18.547 1 61.59 41 GLY B C 1
ATOM 5022 O O . GLY B 1 41 ? -26.266 -21.094 -18.578 1 61.59 41 GLY B O 1
ATOM 5023 N N . SER B 1 42 ? -28 -22.422 -18.938 1 54.47 42 SER B N 1
ATOM 5024 C CA . SER B 1 42 ? -29.062 -21.438 -19.016 1 54.47 42 SER B CA 1
ATOM 5025 C C . SER B 1 42 ? -29.172 -20.641 -17.719 1 54.47 42 SER B C 1
ATOM 5027 O O . SER B 1 42 ? -30.016 -19.75 -17.594 1 54.47 42 SER B O 1
ATOM 5029 N N . ALA B 1 43 ? -28.219 -20.953 -16.766 1 54.88 43 ALA B N 1
ATOM 5030 C CA . ALA B 1 43 ? -28.297 -20.297 -15.461 1 54.88 43 ALA B CA 1
ATOM 5031 C C . ALA B 1 43 ? -27.547 -18.969 -15.477 1 54.88 43 ALA B C 1
ATOM 5033 O O . ALA B 1 43 ? -26.641 -18.766 -16.281 1 54.88 43 ALA B O 1
ATOM 5034 N N . GLY B 1 44 ? -28.172 -17.812 -15.242 1 59.25 44 GLY B N 1
ATOM 5035 C CA . GLY B 1 44 ? -27.594 -16.484 -15.172 1 59.25 44 GLY B CA 1
ATOM 5036 C C . GLY B 1 44 ? -28.438 -15.43 -15.875 1 59.25 44 GLY B C 1
ATOM 5037 O O . GLY B 1 44 ? -29.656 -15.562 -15.969 1 59.25 44 GLY B O 1
ATOM 5038 N N . ASP B 1 45 ? -27.688 -14.391 -16.297 1 60.06 45 ASP B N 1
ATOM 5039 C CA . ASP B 1 45 ? -28.328 -13.203 -16.844 1 60.06 45 ASP B CA 1
ATOM 5040 C C . ASP B 1 45 ? -28.625 -13.375 -18.344 1 60.06 45 ASP B C 1
ATOM 5042 O O . ASP B 1 45 ? -28.812 -12.391 -19.062 1 60.06 45 ASP B O 1
ATOM 5046 N N . GLY B 1 46 ? -28.75 -14.758 -18.781 1 63.41 46 GLY B N 1
ATOM 5047 C CA . GLY B 1 46 ? -28.984 -15 -20.188 1 63.41 46 GLY B CA 1
ATOM 5048 C C . GLY B 1 46 ? -27.719 -14.914 -21.031 1 63.41 46 GLY B C 1
ATOM 5049 O O . GLY B 1 46 ? -27.672 -15.406 -22.156 1 63.41 46 GLY B O 1
ATOM 5050 N N . LYS B 1 47 ? -26.688 -14.32 -20.484 1 72.44 47 LYS B N 1
ATOM 5051 C CA . LYS B 1 47 ? -25.438 -14.195 -21.234 1 72.44 47 LYS B CA 1
ATOM 5052 C C . LYS B 1 47 ? -24.375 -15.148 -20.703 1 72.44 47 LYS B C 1
ATOM 5054 O O . LYS B 1 47 ? -23.188 -14.984 -20.984 1 72.44 47 LYS B O 1
ATOM 5059 N N . GLY B 1 48 ? -24.797 -16.078 -19.891 1 87.88 48 GLY B N 1
ATOM 5060 C CA . GLY B 1 48 ? -23.875 -17.094 -19.438 1 87.88 48 GLY B CA 1
ATOM 5061 C C . GLY B 1 48 ? -23.062 -16.672 -18.234 1 87.88 48 GLY B C 1
ATOM 5062 O O . GLY B 1 48 ? -21.938 -17.141 -18.047 1 87.88 48 GLY B O 1
ATOM 5063 N N . TYR B 1 49 ? -23.562 -15.625 -17.484 1 92.44 49 TYR B N 1
ATOM 5064 C CA . TYR B 1 49 ? -22.859 -15.188 -16.281 1 92.44 49 TYR B CA 1
ATOM 5065 C C . TYR B 1 49 ? -23.781 -15.18 -15.07 1 92.44 49 TYR B C 1
ATOM 5067 O O . TYR B 1 49 ? -24.969 -14.875 -15.188 1 92.44 49 TYR B O 1
ATOM 5075 N N . LEU B 1 50 ? -23.266 -15.57 -14.016 1 92.44 50 LEU B N 1
ATOM 5076 C CA . LEU B 1 50 ? -23.906 -15.352 -12.727 1 92.44 50 LEU B CA 1
ATOM 5077 C C . LEU B 1 50 ? -23.25 -14.188 -11.992 1 92.44 50 LEU B C 1
ATOM 5079 O O . LEU B 1 50 ? -22.016 -14.109 -11.914 1 92.44 50 LEU B O 1
ATOM 5083 N N . THR B 1 51 ? -24.078 -13.266 -11.523 1 94.56 51 THR B N 1
ATOM 5084 C CA . THR B 1 51 ? -23.547 -12.094 -10.828 1 94.56 51 THR B CA 1
ATOM 5085 C C . THR B 1 51 ? -24.094 -12.023 -9.406 1 94.56 51 THR B C 1
ATOM 5087 O O . THR B 1 51 ? -25.25 -12.359 -9.156 1 94.56 51 THR B O 1
ATOM 5090 N N . ILE B 1 52 ? -23.234 -11.688 -8.492 1 96 52 ILE B N 1
ATOM 5091 C CA . ILE B 1 52 ? -23.656 -11.328 -7.141 1 96 52 ILE B CA 1
ATOM 5092 C C . ILE B 1 52 ? -23.016 -9.992 -6.746 1 96 52 ILE B C 1
ATOM 5094 O O . ILE B 1 52 ? -21.922 -9.664 -7.203 1 96 52 ILE B O 1
ATOM 5098 N N . THR B 1 53 ? -23.719 -9.211 -5.938 1 98.06 53 THR B N 1
ATOM 5099 C CA . THR B 1 53 ? -23.188 -7.938 -5.465 1 98.06 53 THR B CA 1
ATOM 5100 C C . THR B 1 53 ? -22.203 -8.156 -4.316 1 98.06 53 THR B C 1
ATOM 5102 O O . THR B 1 53 ? -22.188 -9.227 -3.699 1 98.06 53 THR B O 1
ATOM 5105 N N . PHE B 1 54 ? -21.406 -7.191 -4.023 1 98.38 54 PHE B N 1
ATOM 5106 C CA . PHE B 1 54 ? -20.516 -7.242 -2.879 1 98.38 54 PHE B CA 1
ATOM 5107 C C . PHE B 1 54 ? -21.297 -7.375 -1.578 1 98.38 54 PHE B C 1
ATOM 5109 O O . PHE B 1 54 ? -20.828 -8.023 -0.634 1 98.38 54 PHE B O 1
ATOM 5116 N N . GLN B 1 55 ? -22.422 -6.754 -1.49 1 97.88 55 GLN B N 1
ATOM 5117 C CA . GLN B 1 55 ? -23.266 -6.906 -0.309 1 97.88 55 GLN B CA 1
ATOM 5118 C C . GLN B 1 55 ? -23.734 -8.352 -0.144 1 97.88 55 GLN B C 1
ATOM 5120 O O . GLN B 1 55 ? -23.688 -8.898 0.959 1 97.88 55 GLN B O 1
ATOM 5125 N N . GLU B 1 56 ? -24.219 -8.93 -1.247 1 98.12 56 GLU B N 1
ATOM 5126 C CA . GLU B 1 56 ? -24.609 -10.336 -1.208 1 98.12 56 GLU B CA 1
ATOM 5127 C C . GLU B 1 56 ? -23.422 -11.227 -0.842 1 98.12 56 GLU B C 1
ATOM 5129 O O . GLU B 1 56 ? -23.562 -12.156 -0.045 1 98.12 56 GLU B O 1
ATOM 5134 N N . HIS B 1 57 ? -22.297 -10.961 -1.471 1 98.44 57 HIS B N 1
ATOM 5135 C CA . HIS B 1 57 ? -21.078 -11.695 -1.134 1 98.44 57 HIS B CA 1
ATOM 5136 C C . HIS B 1 57 ? -20.781 -11.625 0.362 1 98.44 57 HIS B C 1
ATOM 5138 O O . HIS B 1 57 ? -20.469 -12.641 0.984 1 98.44 57 HIS B O 1
ATOM 5144 N N . GLN B 1 58 ? -20.859 -10.438 0.932 1 98.62 58 GLN B N 1
ATOM 5145 C CA . GLN B 1 58 ? -20.609 -10.242 2.354 1 98.62 58 GLN B CA 1
ATOM 5146 C C . GLN B 1 58 ? -21.531 -11.102 3.207 1 98.62 58 GLN B C 1
ATOM 5148 O O . GLN B 1 58 ? -21.078 -11.812 4.109 1 98.62 58 GLN B O 1
ATOM 5153 N N . LEU B 1 59 ? -22.828 -11.055 2.924 1 98.56 59 LEU B N 1
ATOM 5154 C CA . LEU B 1 59 ? -23.812 -11.805 3.691 1 98.56 59 LEU B CA 1
ATOM 5155 C C . LEU B 1 59 ? -23.578 -13.305 3.561 1 98.56 59 LEU B C 1
ATOM 5157 O O . LEU B 1 59 ? -23.656 -14.039 4.551 1 98.56 59 LEU B O 1
ATOM 5161 N N . ARG B 1 60 ? -23.297 -13.766 2.393 1 98.44 60 ARG B N 1
ATOM 5162 C CA . ARG B 1 60 ? -23.062 -15.188 2.16 1 98.44 60 ARG B CA 1
ATOM 5163 C C . ARG B 1 60 ? -21.781 -15.641 2.855 1 98.44 60 ARG B C 1
ATOM 5165 O O . ARG B 1 60 ? -21.719 -16.75 3.387 1 98.44 60 ARG B O 1
ATOM 5172 N N . SER B 1 61 ? -20.734 -14.812 2.832 1 98.75 61 SER B N 1
ATOM 5173 C CA . SER B 1 61 ? -19.484 -15.141 3.523 1 98.75 61 SER B CA 1
ATOM 5174 C C . SER B 1 61 ? -19.703 -15.242 5.031 1 98.75 61 SER B C 1
ATOM 5176 O O . SER B 1 61 ? -19.156 -16.141 5.68 1 98.75 61 SER B O 1
ATOM 5178 N N . LEU B 1 62 ? -20.516 -14.281 5.566 1 98.75 62 LEU B N 1
ATOM 5179 C CA . LEU B 1 62 ? -20.844 -14.336 6.984 1 98.75 62 LEU B CA 1
ATOM 5180 C C . LEU B 1 62 ? -21.609 -15.609 7.32 1 98.75 62 LEU B C 1
ATOM 5182 O O . LEU B 1 62 ? -21.328 -16.266 8.328 1 98.75 62 LEU B O 1
ATOM 5186 N N . ARG B 1 63 ? -22.562 -15.984 6.484 1 98.81 63 ARG B N 1
ATOM 5187 C CA . ARG B 1 63 ? -23.312 -17.219 6.691 1 98.81 63 ARG B CA 1
ATOM 5188 C C . ARG B 1 63 ? -22.391 -18.438 6.652 1 98.81 63 ARG B C 1
ATOM 5190 O O . ARG B 1 63 ? -22.531 -19.359 7.449 1 98.81 63 ARG B O 1
ATOM 5197 N N . LEU B 1 64 ? -21.438 -18.422 5.711 1 98.81 64 LEU B N 1
ATOM 5198 C CA . LEU B 1 64 ? -20.5 -19.547 5.609 1 98.81 64 LEU B CA 1
ATOM 5199 C C . LEU B 1 64 ? -19.656 -19.656 6.871 1 98.81 64 LEU B C 1
ATOM 5201 O O . LEU B 1 64 ? -19.5 -20.734 7.422 1 98.81 64 LEU B O 1
ATOM 5205 N N . GLY B 1 65 ? -19.031 -18.516 7.312 1 98.75 65 GLY B N 1
ATOM 5206 C CA . GLY B 1 65 ? -18.266 -18.516 8.555 1 98.75 65 GLY B CA 1
ATOM 5207 C C . GLY B 1 65 ? -19.078 -19.016 9.742 1 98.75 65 GLY B C 1
ATOM 5208 O O . GLY B 1 65 ? -18.594 -19.844 10.516 1 98.75 65 GLY B O 1
ATOM 5209 N N . SER B 1 66 ? -20.328 -18.5 9.836 1 98.69 66 SER B N 1
ATOM 5210 C CA . SER B 1 66 ? -21.234 -18.906 10.906 1 98.69 66 SER B CA 1
ATOM 5211 C C . SER B 1 66 ? -21.547 -20.391 10.836 1 98.69 66 SER B C 1
ATOM 5213 O O . SER B 1 66 ? -21.531 -21.094 11.852 1 98.69 66 SER B O 1
ATOM 5215 N N . ALA B 1 67 ? -21.875 -20.875 9.648 1 98.88 67 ALA B N 1
ATOM 5216 C CA . ALA B 1 67 ? -22.219 -22.281 9.453 1 98.88 67 ALA B CA 1
ATOM 5217 C C . ALA B 1 67 ? -21.047 -23.188 9.836 1 98.88 67 ALA B C 1
ATOM 5219 O O . ALA B 1 67 ? -21.219 -24.203 10.523 1 98.88 67 ALA B O 1
ATOM 5220 N N . LEU B 1 68 ? -19.828 -22.828 9.422 1 98.88 68 LEU B N 1
ATOM 5221 C CA . LEU B 1 68 ? -18.641 -23.594 9.766 1 98.88 68 LEU B CA 1
ATOM 5222 C C . LEU B 1 68 ? -18.422 -23.594 11.273 1 98.88 68 LEU B C 1
ATOM 5224 O O . LEU B 1 68 ? -18.125 -24.656 11.859 1 98.88 68 LEU B O 1
ATOM 5228 N N . ALA B 1 69 ? -18.516 -22.438 11.898 1 98.44 69 ALA B N 1
ATOM 5229 C CA . ALA B 1 69 ? -18.344 -22.328 13.344 1 98.44 69 ALA B CA 1
ATOM 5230 C C . ALA B 1 69 ? -19.375 -23.188 14.078 1 98.44 69 ALA B C 1
ATOM 5232 O O . ALA B 1 69 ? -19.031 -23.922 15.016 1 98.44 69 ALA B O 1
ATOM 5233 N N . ARG B 1 70 ? -20.656 -23.109 13.695 1 98.06 70 ARG B N 1
ATOM 5234 C CA . ARG B 1 70 ? -21.75 -23.859 14.312 1 98.06 70 ARG B CA 1
ATOM 5235 C C . ARG B 1 70 ? -21.531 -25.359 14.141 1 98.06 70 ARG B C 1
ATOM 5237 O O . ARG B 1 70 ? -21.859 -26.141 15.023 1 98.06 70 ARG B O 1
ATOM 5244 N N . TRP B 1 71 ? -21.031 -25.688 12.969 1 98.25 71 TRP B N 1
ATOM 5245 C CA . TRP B 1 71 ? -20.766 -27.109 12.703 1 98.25 71 TRP B CA 1
ATOM 5246 C C . TRP B 1 71 ? -19.641 -27.625 13.602 1 98.25 71 TRP B C 1
ATOM 5248 O O . TRP B 1 71 ? -19.594 -28.812 13.93 1 98.25 71 TRP B O 1
ATOM 5258 N N . GLY B 1 72 ? -18.641 -26.672 13.93 1 98.19 72 GLY B N 1
ATOM 5259 C CA . GLY B 1 72 ? -17.625 -27.078 14.883 1 98.19 72 GLY B CA 1
ATOM 5260 C C . GLY B 1 72 ? -16.219 -26.75 14.438 1 98.19 72 GLY B C 1
ATOM 5261 O O . GLY B 1 72 ? -15.242 -27.156 15.078 1 98.19 72 GLY B O 1
ATOM 5262 N N . VAL B 1 73 ? -16.062 -26.062 13.352 1 98.5 73 VAL B N 1
ATOM 5263 C CA . VAL B 1 73 ? -14.742 -25.625 12.93 1 98.5 73 VAL B CA 1
ATOM 5264 C C . VAL B 1 73 ? -14.172 -24.625 13.93 1 98.5 73 VAL B C 1
ATOM 5266 O O . VAL B 1 73 ? -14.867 -23.688 14.344 1 98.5 73 VAL B O 1
ATOM 5269 N N . LYS B 1 74 ? -12.961 -24.828 14.312 1 97.25 74 LYS B N 1
ATOM 5270 C CA . LYS B 1 74 ? -12.273 -23.969 15.273 1 97.25 74 LYS B CA 1
ATOM 5271 C C . LYS B 1 74 ? -11.133 -23.203 14.609 1 97.25 74 LYS B C 1
ATOM 5273 O O . LYS B 1 74 ? -10.766 -23.5 13.469 1 97.25 74 LYS B O 1
ATOM 5278 N N . ILE B 1 75 ? -10.648 -22.25 15.344 1 95.75 75 ILE B N 1
ATOM 5279 C CA . ILE B 1 75 ? -9.477 -21.5 14.898 1 95.75 75 ILE B CA 1
ATOM 5280 C C . ILE B 1 75 ? -8.32 -22.469 14.648 1 95.75 75 ILE B C 1
ATOM 5282 O O . ILE B 1 75 ? -8.039 -23.344 15.469 1 95.75 75 ILE B O 1
ATOM 5286 N N . GLY B 1 76 ? -7.734 -22.328 13.461 1 95.81 76 GLY B N 1
ATOM 5287 C CA . GLY B 1 76 ? -6.586 -23.172 13.141 1 95.81 76 GLY B CA 1
ATOM 5288 C C . GLY B 1 76 ? -6.961 -24.438 12.391 1 95.81 76 GLY B C 1
ATOM 5289 O O . GLY B 1 76 ? -6.098 -25.094 11.797 1 95.81 76 GLY B O 1
ATOM 5290 N N . ASP B 1 77 ? -8.242 -24.859 12.43 1 97.88 77 ASP B N 1
ATOM 5291 C CA . ASP B 1 77 ? -8.672 -26.016 11.656 1 97.88 77 ASP B CA 1
ATOM 5292 C C . ASP B 1 77 ? -8.516 -25.75 10.156 1 97.88 77 ASP B C 1
ATOM 5294 O O . ASP B 1 77 ? -8.695 -24.625 9.695 1 97.88 77 ASP B O 1
ATOM 5298 N N . ARG B 1 78 ? -8.141 -26.797 9.453 1 98.38 78 ARG B N 1
ATOM 5299 C CA . ARG B 1 78 ? -7.98 -26.656 8.008 1 98.38 78 ARG B CA 1
ATOM 5300 C C . ARG B 1 78 ? -9.289 -26.953 7.281 1 98.38 78 ARG B C 1
ATOM 5302 O O . ARG B 1 78 ? -9.93 -27.984 7.527 1 98.38 78 ARG B O 1
ATOM 5309 N N . VAL B 1 79 ? -9.695 -26.047 6.492 1 98.88 79 VAL B N 1
ATOM 5310 C CA . VAL B 1 79 ? -10.82 -26.141 5.57 1 98.88 79 VAL B CA 1
ATOM 5311 C C . VAL B 1 79 ? -10.312 -26.078 4.129 1 98.88 79 VAL B C 1
ATOM 5313 O O . VAL B 1 79 ? -9.844 -25.047 3.674 1 98.88 79 VAL B O 1
ATOM 5316 N N . ALA B 1 80 ? -10.461 -27.188 3.406 1 98.75 80 ALA B N 1
ATOM 5317 C CA . ALA B 1 80 ? -9.914 -27.266 2.055 1 98.75 80 ALA B CA 1
ATOM 5318 C C . ALA B 1 80 ? -10.953 -26.875 1.014 1 98.75 80 ALA B C 1
ATOM 5320 O O . ALA B 1 80 ? -12.156 -27.016 1.246 1 98.75 80 ALA B O 1
ATOM 5321 N N . THR B 1 81 ? -10.492 -26.344 -0.08 1 98.38 81 THR B N 1
ATOM 5322 C CA . THR B 1 81 ? -11.344 -26.047 -1.222 1 98.38 81 THR B CA 1
ATOM 5323 C C . THR B 1 81 ? -10.828 -26.734 -2.482 1 98.38 81 THR B C 1
ATOM 5325 O O . THR B 1 81 ? -9.625 -26.734 -2.75 1 98.38 81 THR B O 1
ATOM 5328 N N . LEU B 1 82 ? -11.594 -27.406 -3.133 1 97.38 82 LEU B N 1
ATOM 5329 C CA . LEU B 1 82 ? -11.414 -27.906 -4.488 1 97.38 82 LEU B CA 1
ATOM 5330 C C . LEU B 1 82 ? -12.406 -27.266 -5.449 1 97.38 82 LEU B C 1
ATOM 5332 O O . LEU B 1 82 ? -13.406 -27.875 -5.824 1 97.38 82 LEU B O 1
ATOM 5336 N N . LEU B 1 83 ? -12.109 -26.016 -5.766 1 96.38 83 LEU B N 1
ATOM 5337 C CA . LEU B 1 83 ? -13.039 -25.141 -6.469 1 96.38 83 LEU B CA 1
ATOM 5338 C C . LEU B 1 83 ? -12.352 -24.453 -7.645 1 96.38 83 LEU B C 1
ATOM 5340 O O . LEU B 1 83 ? -11.148 -24.172 -7.594 1 96.38 83 LEU B O 1
ATOM 5344 N N . TRP B 1 84 ? -13.117 -24.156 -8.656 1 94.06 84 TRP B N 1
ATOM 5345 C CA . TRP B 1 84 ? -12.688 -23.297 -9.75 1 94.06 84 TRP B CA 1
ATOM 5346 C C . TRP B 1 84 ? -12.68 -21.828 -9.312 1 94.06 84 TRP B C 1
ATOM 5348 O O . TRP B 1 84 ? -13.016 -21.516 -8.172 1 94.06 84 TRP B O 1
ATOM 5358 N N . ASN B 1 85 ? -12.203 -20.906 -10.234 1 94.94 85 ASN B N 1
ATOM 5359 C CA . ASN B 1 85 ? -12.32 -19.484 -9.984 1 94.94 85 ASN B CA 1
ATOM 5360 C C . ASN B 1 85 ? -13.773 -19.016 -10.062 1 94.94 85 ASN B C 1
ATOM 5362 O O . ASN B 1 85 ? -14.297 -18.797 -11.156 1 94.94 85 ASN B O 1
ATOM 5366 N N . THR B 1 86 ? -14.375 -18.875 -8.945 1 95.81 86 THR B N 1
ATOM 5367 C CA . THR B 1 86 ? -15.773 -18.484 -8.875 1 95.81 86 THR B CA 1
ATOM 5368 C C . THR B 1 86 ? -16.016 -17.547 -7.688 1 95.81 86 THR B C 1
ATOM 5370 O O . THR B 1 86 ? -15.148 -17.375 -6.836 1 95.81 86 THR B O 1
ATOM 5373 N N . ALA B 1 87 ? -17.203 -16.953 -7.684 1 96.31 87 ALA B N 1
ATOM 5374 C CA . ALA B 1 87 ? -17.609 -16.156 -6.531 1 96.31 87 ALA B CA 1
ATOM 5375 C C . ALA B 1 87 ? -17.703 -17.016 -5.273 1 96.31 87 ALA B C 1
ATOM 5377 O O . ALA B 1 87 ? -17.438 -16.547 -4.168 1 96.31 87 ALA B O 1
ATOM 5378 N N . TRP B 1 88 ? -18.062 -18.312 -5.402 1 96.56 88 TRP B N 1
ATOM 5379 C CA . TRP B 1 88 ? -18.125 -19.234 -4.266 1 96.56 88 TRP B CA 1
ATOM 5380 C C . TRP B 1 88 ? -16.75 -19.438 -3.645 1 96.56 88 TRP B C 1
ATOM 5382 O O . TRP B 1 88 ? -16.625 -19.5 -2.42 1 96.56 88 TRP B O 1
ATOM 5392 N N . HIS B 1 89 ? -15.773 -19.547 -4.551 1 97.44 89 HIS B N 1
ATOM 5393 C CA . HIS B 1 89 ? -14.422 -19.688 -4.039 1 97.44 89 HIS B CA 1
ATOM 5394 C C . HIS B 1 89 ? -13.977 -18.438 -3.293 1 97.44 89 HIS B C 1
ATOM 5396 O O . HIS B 1 89 ? -13.297 -18.531 -2.268 1 97.44 89 HIS B O 1
ATOM 5402 N N . VAL B 1 90 ? -14.352 -17.219 -3.773 1 98.12 90 VAL B N 1
ATOM 5403 C CA . VAL B 1 90 ? -14.023 -15.977 -3.092 1 98.12 90 VAL B CA 1
ATOM 5404 C C . VAL B 1 90 ? -14.672 -15.961 -1.708 1 98.12 90 VAL B C 1
ATOM 5406 O O . VAL B 1 90 ? -14.07 -15.492 -0.74 1 98.12 90 VAL B O 1
ATOM 5409 N N . GLN B 1 91 ? -15.906 -16.5 -1.608 1 98.44 91 GLN B N 1
ATOM 5410 C CA . GLN B 1 91 ? -16.578 -16.594 -0.315 1 98.44 91 GLN B CA 1
ATOM 5411 C C . GLN B 1 91 ? -15.75 -17.422 0.668 1 98.44 91 GLN B C 1
ATOM 5413 O O . GLN B 1 91 ? -15.656 -17.078 1.85 1 98.44 91 GLN B O 1
ATOM 5418 N N . CYS B 1 92 ? -15.148 -18.484 0.15 1 98.62 92 CYS B N 1
ATOM 5419 C CA . CYS B 1 92 ? -14.305 -19.328 0.997 1 98.62 92 CYS B CA 1
ATOM 5420 C C . CYS B 1 92 ? -13.07 -18.562 1.456 1 98.62 92 CYS B C 1
ATOM 5422 O O . CYS B 1 92 ? -12.688 -18.641 2.625 1 98.62 92 CYS B O 1
ATOM 5424 N N . TYR B 1 93 ? -12.438 -17.828 0.518 1 98.44 93 TYR B N 1
ATOM 5425 C CA . TYR B 1 93 ? -11.297 -17 0.877 1 98.44 93 TYR B CA 1
ATOM 5426 C C . TYR B 1 93 ? -11.664 -16.031 2.008 1 98.44 93 TYR B C 1
ATOM 5428 O O . TYR B 1 93 ? -10.906 -15.891 2.971 1 98.44 93 TYR B O 1
ATOM 5436 N N . HIS B 1 94 ? -12.789 -15.422 1.899 1 98.69 94 HIS B N 1
ATOM 5437 C CA . HIS B 1 94 ? -13.25 -14.43 2.867 1 98.69 94 HIS B CA 1
ATOM 5438 C C . HIS B 1 94 ? -13.609 -15.086 4.195 1 98.69 94 HIS B C 1
ATOM 5440 O O . HIS B 1 94 ? -13 -14.781 5.227 1 98.69 94 HIS B O 1
ATOM 5446 N N . ALA B 1 95 ? -14.445 -16.062 4.215 1 98.88 95 ALA B N 1
ATOM 5447 C CA . ALA B 1 95 ? -15.047 -16.625 5.414 1 98.88 95 ALA B CA 1
ATOM 5448 C C . ALA B 1 95 ? -14.031 -17.438 6.203 1 98.88 95 ALA B C 1
ATOM 5450 O O . ALA B 1 95 ? -13.867 -17.25 7.41 1 98.88 95 ALA B O 1
ATOM 5451 N N . VAL B 1 96 ? -13.352 -18.391 5.523 1 98.75 96 VAL B N 1
ATOM 5452 C CA . VAL B 1 96 ? -12.445 -19.297 6.211 1 98.75 96 VAL B CA 1
ATOM 5453 C C . VAL B 1 96 ? -11.289 -18.516 6.824 1 98.75 96 VAL B C 1
ATOM 5455 O O . VAL B 1 96 ? -10.93 -18.734 7.984 1 98.75 96 VAL B O 1
ATOM 5458 N N . SER B 1 97 ? -10.766 -17.578 6.109 1 97.88 97 SER B N 1
ATOM 5459 C CA . SER B 1 97 ? -9.656 -16.766 6.594 1 97.88 97 SER B CA 1
ATOM 5460 C C . SER B 1 97 ? -10.094 -15.898 7.773 1 97.88 97 SER B C 1
ATOM 5462 O O . SER B 1 97 ? -9.383 -15.812 8.781 1 97.88 97 SER B O 1
ATOM 5464 N N . CYS B 1 98 ? -11.25 -15.266 7.633 1 98.25 98 CYS B N 1
ATOM 5465 C CA . CYS B 1 98 ? -11.664 -14.281 8.625 1 98.25 98 CYS B CA 1
ATOM 5466 C C . CYS B 1 98 ? -12.18 -14.961 9.883 1 98.25 98 CYS B C 1
ATOM 5468 O O . CYS B 1 98 ? -12.102 -14.391 10.977 1 98.25 98 CYS B O 1
ATOM 5470 N N . MET B 1 99 ? -12.688 -16.188 9.805 1 97.75 99 MET B N 1
ATOM 5471 C CA . MET B 1 99 ? -13.188 -16.875 11 1 97.75 99 MET B CA 1
ATOM 5472 C C . MET B 1 99 ? -12.039 -17.5 11.789 1 97.75 99 MET B C 1
ATOM 5474 O O . MET B 1 99 ? -12.258 -18.047 12.867 1 97.75 99 MET B O 1
ATOM 5478 N N . GLY B 1 100 ? -10.781 -17.469 11.195 1 96.62 100 GLY B N 1
ATOM 5479 C CA . GLY B 1 100 ? -9.617 -17.953 11.914 1 96.62 100 GLY B CA 1
ATOM 5480 C C . GLY B 1 100 ? -9.258 -19.391 11.562 1 96.62 100 GLY B C 1
ATOM 5481 O O . GLY B 1 100 ? -8.305 -19.953 12.109 1 96.62 100 GLY B O 1
ATOM 5482 N N . ALA B 1 101 ? -9.992 -19.984 10.688 1 98.19 101 ALA B N 1
ATOM 5483 C CA . ALA B 1 101 ? -9.594 -21.281 10.141 1 98.19 101 ALA B CA 1
ATOM 5484 C C . ALA B 1 101 ? -8.523 -21.109 9.062 1 98.19 101 ALA B C 1
ATOM 5486 O O . ALA B 1 101 ? -8.117 -20 8.75 1 98.19 101 ALA B O 1
ATOM 5487 N N . VAL B 1 102 ? -7.984 -22.25 8.594 1 98.06 102 VAL B N 1
ATOM 5488 C CA . VAL B 1 102 ? -6.93 -22.203 7.586 1 98.06 102 VAL B CA 1
ATOM 5489 C C . VAL B 1 102 ? -7.48 -22.688 6.242 1 98.06 102 VAL B C 1
ATOM 5491 O O . VAL B 1 102 ? -7.867 -23.844 6.102 1 98.06 102 VAL B O 1
ATOM 5494 N N . LEU B 1 103 ? -7.555 -21.781 5.316 1 98.31 103 LEU B N 1
ATOM 5495 C CA . LEU B 1 103 ? -7.984 -22.094 3.957 1 98.31 103 LEU B CA 1
ATOM 5496 C C . LEU B 1 103 ? -6.906 -22.891 3.219 1 98.31 103 LEU B C 1
ATOM 5498 O O . LEU B 1 103 ? -5.832 -22.359 2.926 1 98.31 103 LEU B O 1
ATOM 5502 N N . HIS B 1 104 ? -7.156 -24.156 2.979 1 97.75 104 HIS B N 1
ATOM 5503 C CA . HIS B 1 104 ? -6.27 -25.031 2.207 1 97.75 104 HIS B CA 1
ATOM 5504 C C . HIS B 1 104 ? -6.781 -25.203 0.781 1 97.75 104 HIS B C 1
ATOM 5506 O O . HIS B 1 104 ? -7.723 -25.969 0.545 1 97.75 104 HIS B O 1
ATOM 5512 N N . THR B 1 105 ? -6.172 -24.547 -0.163 1 96.19 105 THR B N 1
ATOM 5513 C CA . THR B 1 105 ? -6.637 -24.625 -1.544 1 96.19 105 THR B CA 1
ATOM 5514 C C . THR B 1 105 ? -6.004 -25.797 -2.27 1 96.19 105 THR B C 1
ATOM 5516 O O . THR B 1 105 ? -4.789 -25.828 -2.479 1 96.19 105 THR B O 1
ATOM 5519 N N . LEU B 1 106 ? -6.809 -26.703 -2.678 1 95 106 LEU B N 1
ATOM 5520 C CA . LEU B 1 106 ? -6.359 -27.922 -3.35 1 95 106 LEU B CA 1
ATOM 5521 C C . LEU B 1 106 ? -6.199 -27.688 -4.848 1 95 106 LEU B C 1
ATOM 5523 O O . LEU B 1 106 ? -7.051 -27.062 -5.477 1 95 106 LEU B O 1
ATOM 5527 N N . ASN B 1 107 ? -5.137 -28.156 -5.348 1 88.06 107 ASN B N 1
ATOM 5528 C CA . ASN B 1 107 ? -4.855 -28.062 -6.773 1 88.06 107 ASN B CA 1
ATOM 5529 C C . ASN B 1 107 ? -5.641 -29.094 -7.574 1 88.06 107 ASN B C 1
ATOM 5531 O O . ASN B 1 107 ? -5.363 -30.297 -7.488 1 88.06 107 ASN B O 1
ATOM 5535 N N . LEU B 1 108 ? -6.562 -28.703 -8.344 1 87.81 108 LEU B N 1
ATOM 5536 C CA . LEU B 1 108 ? -7.477 -29.594 -9.039 1 87.81 108 LEU B CA 1
ATOM 5537 C C . LEU B 1 108 ? -6.781 -30.281 -10.219 1 87.81 108 LEU B C 1
ATOM 5539 O O . LEU B 1 108 ? -7.363 -31.141 -10.875 1 87.81 108 LEU B O 1
ATOM 5543 N N . ARG B 1 109 ? -5.547 -29.922 -10.477 1 78.81 109 ARG B N 1
ATOM 5544 C CA . ARG B 1 109 ? -4.797 -30.531 -11.57 1 78.81 109 ARG B CA 1
ATOM 5545 C C . ARG B 1 109 ? -3.881 -31.641 -11.062 1 78.81 109 ARG B C 1
ATOM 5547 O O . ARG B 1 109 ? -3.229 -32.344 -11.852 1 78.81 109 ARG B O 1
ATOM 5554 N N . LEU B 1 110 ? -3.83 -31.828 -9.773 1 79.69 110 LEU B N 1
ATOM 5555 C CA . LEU B 1 110 ? -3.008 -32.875 -9.195 1 79.69 110 LEU B CA 1
ATOM 5556 C C . LEU B 1 110 ? -3.68 -34.25 -9.344 1 79.69 110 LEU B C 1
ATOM 5558 O O . LEU B 1 110 ? -4.91 -34.344 -9.344 1 79.69 110 LEU B O 1
ATOM 5562 N N . GLY B 1 111 ? -2.818 -35.281 -9.438 1 81.44 111 GLY B N 1
ATOM 5563 C CA . GLY B 1 111 ? -3.346 -36.625 -9.375 1 81.44 111 GLY B CA 1
ATOM 5564 C C . GLY B 1 111 ? -3.883 -37 -8 1 81.44 111 GLY B C 1
ATOM 5565 O O . GLY B 1 111 ? -3.617 -36.281 -7.02 1 81.44 111 GLY B O 1
ATOM 5566 N N . THR B 1 112 ? -4.617 -38.062 -7.918 1 88 112 THR B N 1
ATOM 5567 C CA . THR B 1 112 ? -5.324 -38.469 -6.703 1 88 112 THR B CA 1
ATOM 5568 C C . THR B 1 112 ? -4.34 -38.844 -5.598 1 88 112 THR B C 1
ATOM 5570 O O . THR B 1 112 ? -4.625 -38.625 -4.414 1 88 112 THR B O 1
ATOM 5573 N N . LYS B 1 113 ? -3.191 -39.344 -5.965 1 84 113 LYS B N 1
ATOM 5574 C CA . LYS B 1 113 ? -2.184 -39.688 -4.969 1 84 113 LYS B CA 1
ATOM 5575 C C . LYS B 1 113 ? -1.656 -38.469 -4.254 1 84 113 LYS B C 1
ATOM 5577 O O . LYS B 1 113 ? -1.612 -38.406 -3.023 1 84 113 LYS B O 1
ATOM 5582 N N . ASP B 1 114 ? -1.291 -37.5 -5.062 1 84.75 114 ASP B N 1
ATOM 5583 C CA . ASP B 1 114 ? -0.779 -36.25 -4.496 1 84.75 114 ASP B CA 1
ATOM 5584 C C . ASP B 1 114 ? -1.871 -35.5 -3.734 1 84.75 114 ASP B C 1
ATOM 5586 O O . ASP B 1 114 ? -1.61 -34.906 -2.68 1 84.75 114 ASP B O 1
ATOM 5590 N N . LEU B 1 115 ? -3.035 -35.5 -4.266 1 91.88 115 LEU B N 1
ATOM 5591 C CA . LEU B 1 115 ? -4.164 -34.906 -3.578 1 91.88 115 LEU B CA 1
ATOM 5592 C C . LEU B 1 115 ? -4.406 -35.562 -2.227 1 91.88 115 LEU B C 1
ATOM 5594 O O . LEU B 1 115 ? -4.645 -34.875 -1.229 1 91.88 115 LEU B O 1
ATOM 5598 N N . GLY B 1 116 ? -4.344 -36.906 -2.289 1 93.12 116 GLY B N 1
ATOM 5599 C CA . GLY B 1 116 ? -4.5 -37.625 -1.038 1 93.12 116 GLY B CA 1
ATOM 5600 C C . GLY B 1 116 ? -3.434 -37.281 -0.015 1 93.12 116 GLY B C 1
ATOM 5601 O O . GLY B 1 116 ? -3.732 -37.125 1.169 1 93.12 116 GLY B O 1
ATOM 5602 N N . PHE B 1 117 ? -2.227 -37.156 -0.414 1 89.81 117 PHE B N 1
ATOM 5603 C CA . PHE B 1 117 ? -1.122 -36.844 0.478 1 89.81 117 PHE B CA 1
ATOM 5604 C C . PHE B 1 117 ? -1.352 -35.5 1.148 1 89.81 117 PHE B C 1
ATOM 5606 O O . PHE B 1 117 ? -1.231 -35.375 2.369 1 89.81 117 PHE B O 1
ATOM 5613 N N . ILE B 1 118 ? -1.683 -34.469 0.309 1 93.56 118 ILE B N 1
ATOM 5614 C CA . ILE B 1 118 ? -1.746 -33.094 0.864 1 93.56 118 ILE B CA 1
ATOM 5615 C C . ILE B 1 118 ? -2.975 -32.969 1.761 1 93.56 118 ILE B C 1
ATOM 5617 O O . ILE B 1 118 ? -2.949 -32.25 2.76 1 93.56 118 ILE B O 1
ATOM 5621 N N . ILE B 1 119 ? -4.098 -33.625 1.449 1 96.88 119 ILE B N 1
ATOM 5622 C CA . ILE B 1 119 ? -5.285 -33.625 2.293 1 96.88 119 ILE B CA 1
ATOM 5623 C C . ILE B 1 119 ? -4.957 -34.25 3.654 1 96.88 119 ILE B C 1
ATOM 5625 O O . ILE B 1 119 ? -5.332 -33.688 4.695 1 96.88 119 ILE B O 1
ATOM 5629 N N . ASP B 1 120 ? -4.234 -35.344 3.598 1 95.94 120 ASP B N 1
ATOM 5630 C CA . ASP B 1 120 ? -3.869 -36.031 4.82 1 95.94 120 ASP B CA 1
ATOM 5631 C C . ASP B 1 120 ? -2.863 -35.25 5.641 1 95.94 120 ASP B C 1
ATOM 5633 O O . ASP B 1 120 ? -3.027 -35.094 6.852 1 95.94 120 ASP B O 1
ATOM 5637 N N . HIS B 1 121 ? -1.833 -34.719 4.969 1 93.69 121 HIS B N 1
ATOM 5638 C CA . HIS B 1 121 ? -0.775 -33.969 5.633 1 93.69 121 HIS B CA 1
ATOM 5639 C C . HIS B 1 121 ? -1.322 -32.719 6.27 1 93.69 121 HIS B C 1
ATOM 5641 O O . HIS B 1 121 ? -0.917 -32.344 7.375 1 93.69 121 HIS B O 1
ATOM 5647 N N . ALA B 1 122 ? -2.262 -32.094 5.594 1 96.19 122 ALA B N 1
ATOM 5648 C CA . ALA B 1 122 ? -2.873 -30.859 6.102 1 96.19 122 ALA B CA 1
ATOM 5649 C C . ALA B 1 122 ? -3.889 -31.172 7.199 1 96.19 122 ALA B C 1
ATOM 5651 O O . ALA B 1 122 ? -4.285 -30.281 7.953 1 96.19 122 ALA B O 1
ATOM 5652 N N . ALA B 1 123 ? -4.289 -32.406 7.234 1 97.5 123 ALA B N 1
ATOM 5653 C CA . ALA B 1 123 ? -5.348 -32.812 8.156 1 97.5 123 ALA B CA 1
ATOM 5654 C C . ALA B 1 123 ? -6.617 -32 7.926 1 97.5 123 ALA B C 1
ATOM 5656 O O . ALA B 1 123 ? -7.184 -31.438 8.867 1 97.5 123 ALA B O 1
ATOM 5657 N N . ASP B 1 124 ? -7.094 -31.969 6.711 1 98.25 124 ASP B N 1
ATOM 5658 C CA . ASP B 1 124 ? -8.305 -31.234 6.371 1 98.25 124 ASP B CA 1
ATOM 5659 C C . ASP B 1 124 ? -9.531 -31.844 7.051 1 98.25 124 ASP B C 1
ATOM 5661 O O . ASP B 1 124 ? -9.773 -33.031 6.934 1 98.25 124 ASP B O 1
ATOM 5665 N N . ARG B 1 125 ? -10.289 -31 7.734 1 98.56 125 ARG B N 1
ATOM 5666 C CA . ARG B 1 125 ? -11.508 -31.469 8.391 1 98.56 125 ARG B CA 1
ATOM 5667 C C . ARG B 1 125 ? -12.711 -31.344 7.465 1 98.56 125 ARG B C 1
ATOM 5669 O O . ARG B 1 125 ? -13.648 -32.125 7.547 1 98.56 125 ARG B O 1
ATOM 5676 N N . VAL B 1 126 ? -12.727 -30.312 6.719 1 98.81 126 VAL B N 1
ATOM 5677 C CA . VAL B 1 126 ? -13.805 -30 5.789 1 98.81 126 VAL B CA 1
ATOM 5678 C C . VAL B 1 126 ? -13.234 -29.797 4.387 1 98.81 126 VAL B C 1
ATOM 5680 O O . VAL B 1 126 ? -12.164 -29.219 4.223 1 98.81 126 VAL B O 1
ATOM 5683 N N . ILE B 1 127 ? -13.938 -30.328 3.365 1 98.81 127 ILE B N 1
ATOM 5684 C CA . ILE B 1 127 ? -13.594 -30.047 1.974 1 98.81 127 ILE B CA 1
ATOM 5685 C C . ILE B 1 127 ? -14.812 -29.484 1.252 1 98.81 127 ILE B C 1
ATOM 5687 O O . ILE B 1 127 ? -15.883 -30.094 1.237 1 98.81 127 ILE B O 1
ATOM 5691 N N . ILE B 1 128 ? -14.703 -28.281 0.739 1 98.75 128 ILE B N 1
ATOM 5692 C CA . ILE B 1 128 ? -15.703 -27.672 -0.125 1 98.75 128 ILE B CA 1
ATOM 5693 C C . ILE B 1 128 ? -15.328 -27.891 -1.589 1 98.75 128 ILE B C 1
ATOM 5695 O O . ILE B 1 128 ? -14.227 -27.531 -2.014 1 98.75 128 ILE B O 1
ATOM 5699 N N . SER B 1 129 ? -16.203 -28.484 -2.379 1 98.12 129 SER B N 1
ATOM 5700 C CA . SER B 1 129 ? -15.828 -28.891 -3.729 1 98.12 129 SER B CA 1
ATOM 5701 C C . SER B 1 129 ? -16.938 -28.578 -4.73 1 98.12 129 SER B C 1
ATOM 5703 O O . SER B 1 129 ? -18.125 -28.688 -4.41 1 98.12 129 SER B O 1
ATOM 5705 N N . ASP B 1 130 ? -16.516 -28.188 -5.91 1 96.38 130 ASP B N 1
ATOM 5706 C CA . ASP B 1 130 ? -17.453 -28.062 -7.023 1 96.38 130 ASP B CA 1
ATOM 5707 C C . ASP B 1 130 ? -18 -29.422 -7.445 1 96.38 130 ASP B C 1
ATOM 5709 O O . ASP B 1 130 ? -17.312 -30.438 -7.316 1 96.38 130 ASP B O 1
ATOM 5713 N N . SER B 1 131 ? -19.156 -29.391 -8.023 1 94.88 131 SER B N 1
ATOM 5714 C CA . SER B 1 131 ? -19.875 -30.609 -8.398 1 94.88 131 SER B CA 1
ATOM 5715 C C . SER B 1 131 ? -19.062 -31.453 -9.375 1 94.88 131 SER B C 1
ATOM 5717 O O . SER B 1 131 ? -18.969 -32.656 -9.227 1 94.88 131 SER B O 1
ATOM 5719 N N . ASP B 1 132 ? -18.469 -30.828 -10.336 1 92.5 132 ASP B N 1
ATOM 5720 C CA . ASP B 1 132 ? -17.812 -31.562 -11.406 1 92.5 132 ASP B CA 1
ATOM 5721 C C . ASP B 1 132 ? -16.453 -32.094 -10.945 1 92.5 132 ASP B C 1
ATOM 5723 O O . ASP B 1 132 ? -15.805 -32.875 -11.656 1 92.5 132 ASP B O 1
ATOM 5727 N N . LEU B 1 133 ? -16.016 -31.75 -9.742 1 94.75 133 LEU B N 1
ATOM 5728 C CA . LEU B 1 133 ? -14.719 -32.188 -9.234 1 94.75 133 LEU B CA 1
ATOM 5729 C C . LEU B 1 133 ? -14.891 -33.281 -8.18 1 94.75 133 LEU B C 1
ATOM 5731 O O . LEU B 1 133 ? -13.898 -33.844 -7.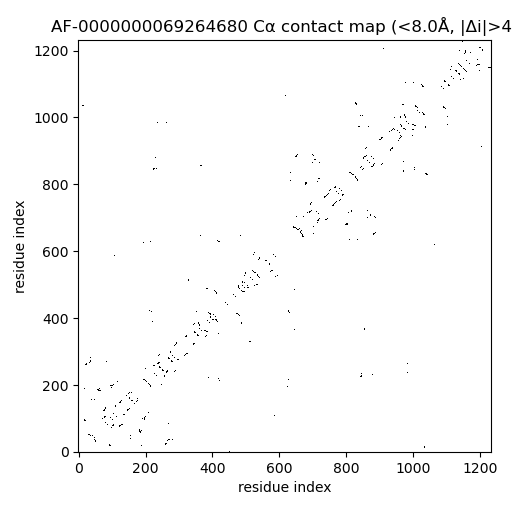703 1 94.75 133 LEU B O 1
ATOM 5735 N N . LEU B 1 134 ? -16.094 -33.562 -7.824 1 96.5 134 LEU B N 1
ATOM 5736 C CA . LEU B 1 134 ? -16.391 -34.562 -6.789 1 96.5 134 LEU B CA 1
ATOM 5737 C C . LEU B 1 134 ? -15.93 -35.938 -7.227 1 96.5 134 LEU B C 1
ATOM 5739 O O . LEU B 1 134 ? -15.477 -36.75 -6.398 1 96.5 134 LEU B O 1
ATOM 5743 N N . ASP B 1 135 ? -16.031 -36.25 -8.484 1 93.81 135 ASP B N 1
ATOM 5744 C CA . ASP B 1 135 ? -15.609 -37.531 -8.984 1 93.81 135 ASP B CA 1
ATOM 5745 C C . ASP B 1 135 ? -14.109 -37.75 -8.781 1 93.81 135 ASP B C 1
ATOM 5747 O O . ASP B 1 135 ? -13.672 -38.812 -8.359 1 93.81 135 ASP B O 1
ATOM 5751 N N . MET B 1 136 ? -13.461 -36.781 -9.164 1 92.25 136 MET B N 1
ATOM 5752 C CA . MET B 1 136 ? -12.016 -36.844 -8.961 1 92.25 136 MET B CA 1
ATOM 5753 C C . MET B 1 136 ? -11.68 -36.938 -7.477 1 92.25 136 MET B C 1
ATOM 5755 O O . MET B 1 136 ? -10.797 -37.719 -7.094 1 92.25 136 MET B O 1
ATOM 5759 N N . LEU B 1 137 ? -12.336 -36.219 -6.641 1 96.12 137 LEU B N 1
ATOM 5760 C CA . LEU B 1 137 ? -12.133 -36.281 -5.195 1 96.12 137 LEU B CA 1
ATOM 5761 C C . LEU B 1 137 ? -12.438 -37.656 -4.66 1 96.12 137 LEU B C 1
ATOM 5763 O O . LEU B 1 137 ? -11.727 -38.156 -3.787 1 96.12 137 LEU B O 1
ATOM 5767 N N . GLY B 1 138 ? -13.43 -38.312 -5.219 1 96.25 138 GLY B N 1
ATOM 5768 C CA . GLY B 1 138 ? -13.836 -39.625 -4.785 1 96.25 138 GLY B CA 1
ATOM 5769 C C . GLY B 1 138 ? -12.805 -40.688 -5.086 1 96.25 138 GLY B C 1
ATOM 5770 O O . GLY B 1 138 ? -12.852 -41.781 -4.523 1 96.25 138 GLY B O 1
ATOM 5771 N N . LYS B 1 139 ? -11.914 -40.406 -5.953 1 94.62 139 LYS B N 1
ATOM 5772 C CA . LYS B 1 139 ? -10.891 -41.375 -6.352 1 94.62 139 LYS B CA 1
ATOM 5773 C C . LYS B 1 139 ? -9.688 -41.312 -5.414 1 94.62 139 LYS B C 1
ATOM 5775 O O . LYS B 1 139 ? -8.773 -42.125 -5.516 1 94.62 139 LYS B O 1
ATOM 5780 N N . VAL B 1 140 ? -9.672 -40.344 -4.531 1 94.81 140 VAL B N 1
ATOM 5781 C CA . VAL B 1 140 ? -8.633 -40.25 -3.508 1 94.81 140 VAL B CA 1
ATOM 5782 C C . VAL B 1 140 ? -8.758 -41.438 -2.557 1 94.81 140 VAL B C 1
ATOM 5784 O O . VAL B 1 140 ? -9.859 -41.969 -2.35 1 94.81 140 VAL B O 1
ATOM 5787 N N . ASP B 1 141 ? -7.629 -41.844 -1.993 1 93.75 141 ASP B N 1
ATOM 5788 C CA . ASP B 1 141 ? -7.586 -43 -1.074 1 93.75 141 ASP B CA 1
ATOM 5789 C C . ASP B 1 141 ? -8.68 -42.875 -0.012 1 93.75 141 ASP B C 1
ATOM 5791 O O . ASP B 1 141 ? -8.789 -41.844 0.661 1 93.75 141 ASP B O 1
ATOM 5795 N N . SER B 1 142 ? -9.406 -43.906 0.17 1 93.81 142 SER B N 1
ATOM 5796 C CA . SER B 1 142 ? -10.547 -43.938 1.077 1 93.81 142 SER B CA 1
ATOM 5797 C C . SER B 1 142 ? -10.117 -43.656 2.516 1 93.81 142 SER B C 1
ATOM 5799 O O . SER B 1 142 ? -10.859 -43.062 3.289 1 93.81 142 SER B O 1
ATOM 5801 N N . ALA B 1 143 ? -8.977 -44.125 2.877 1 94.81 143 ALA B N 1
ATOM 5802 C CA . ALA B 1 143 ? -8.477 -43.938 4.234 1 94.81 143 ALA B CA 1
ATOM 5803 C C . ALA B 1 143 ? -8.297 -42.438 4.527 1 94.81 143 ALA B C 1
ATOM 5805 O O . ALA B 1 143 ? -8.477 -42 5.668 1 94.81 143 ALA B O 1
ATOM 5806 N N . VAL B 1 144 ? -7.895 -41.719 3.486 1 95.69 144 VAL B N 1
ATOM 5807 C CA . VAL B 1 144 ? -7.719 -40.281 3.611 1 95.69 144 VAL B CA 1
ATOM 5808 C C . VAL B 1 144 ? -9.086 -39.594 3.689 1 95.69 144 VAL B C 1
ATOM 5810 O O . VAL B 1 144 ? -9.312 -38.75 4.562 1 95.69 144 VAL B O 1
ATOM 5813 N N . LEU B 1 145 ? -9.984 -39.969 2.822 1 96.19 145 LEU B N 1
ATOM 5814 C CA . LEU B 1 145 ? -11.312 -39.344 2.76 1 96.19 145 LEU B CA 1
ATOM 5815 C C . LEU B 1 145 ? -12.102 -39.625 4.035 1 96.19 145 LEU B C 1
ATOM 5817 O O . LEU B 1 145 ? -12.914 -38.812 4.457 1 96.19 145 LEU B O 1
ATOM 5821 N N . ASP B 1 146 ? -11.812 -40.781 4.664 1 95.19 146 ASP B N 1
ATOM 5822 C CA . ASP B 1 146 ? -12.492 -41.156 5.898 1 95.19 146 ASP B CA 1
ATOM 5823 C C . ASP B 1 146 ? -12.156 -40.188 7.027 1 95.19 146 ASP B C 1
ATOM 5825 O O . ASP B 1 146 ? -12.945 -40 7.953 1 95.19 146 ASP B O 1
ATOM 5829 N N . LYS B 1 147 ? -11 -39.594 6.922 1 96.56 147 LYS B N 1
ATOM 5830 C CA . LYS B 1 147 ? -10.562 -38.656 7.961 1 96.56 147 LYS B CA 1
ATOM 5831 C C . LYS B 1 147 ? -11.234 -37.312 7.809 1 96.56 147 LYS B C 1
ATOM 5833 O O . LYS B 1 147 ? -11.289 -36.531 8.758 1 96.56 147 LYS B O 1
ATOM 5838 N N . VAL B 1 148 ? -11.68 -37 6.637 1 98.19 148 VAL B N 1
ATOM 5839 C CA . VAL B 1 148 ? -12.43 -35.781 6.406 1 98.19 148 VAL B CA 1
ATOM 5840 C C . VAL B 1 148 ? -13.82 -35.875 7.023 1 98.19 148 VAL B C 1
ATOM 5842 O O . VAL B 1 148 ? -14.516 -36.875 6.812 1 98.19 148 VAL B O 1
ATOM 5845 N N . GLU B 1 149 ? -14.219 -34.875 7.746 1 98.5 149 GLU B N 1
ATOM 5846 C CA . GLU B 1 149 ? -15.422 -35 8.562 1 98.5 149 GLU B CA 1
ATOM 5847 C C . GLU B 1 149 ? -16.641 -34.469 7.824 1 98.5 149 GLU B C 1
ATOM 5849 O O . GLU B 1 149 ? -17.781 -34.844 8.117 1 98.5 149 GLU B O 1
ATOM 5854 N N . LEU B 1 150 ? -16.453 -33.562 6.891 1 98.69 150 LEU B N 1
ATOM 5855 C CA . LEU B 1 150 ? -17.562 -32.938 6.191 1 98.69 150 LEU B CA 1
ATOM 5856 C C . LEU B 1 150 ? -17.188 -32.594 4.758 1 98.69 150 LEU B C 1
ATOM 5858 O O . LEU B 1 150 ? -16.109 -32.031 4.512 1 98.69 150 LEU B O 1
ATOM 5862 N N . PHE B 1 151 ? -18.047 -32.938 3.828 1 98.56 151 PHE B N 1
ATOM 5863 C CA . PHE B 1 151 ? -17.953 -32.531 2.432 1 98.56 151 PHE B CA 1
ATOM 5864 C C . PHE B 1 151 ? -19.078 -31.594 2.059 1 98.56 151 PHE B C 1
ATOM 5866 O O . PHE B 1 151 ? -20.25 -31.953 2.121 1 98.56 151 PHE B O 1
ATOM 5873 N N . VAL B 1 152 ? -18.734 -30.328 1.748 1 98.75 152 VAL B N 1
ATOM 5874 C CA . VAL B 1 152 ? -19.703 -29.344 1.289 1 98.75 152 VAL B CA 1
ATOM 5875 C C . VAL B 1 152 ? -19.672 -29.25 -0.235 1 98.75 152 VAL B C 1
ATOM 5877 O O . VAL B 1 152 ? -18.656 -28.875 -0.818 1 98.75 152 VAL B O 1
ATOM 5880 N N . CYS B 1 153 ? -20.766 -29.516 -0.891 1 98.25 153 CYS B N 1
ATOM 5881 C CA . CYS B 1 153 ? -20.812 -29.688 -2.34 1 98.25 153 CYS B CA 1
ATOM 5882 C C . CYS B 1 153 ? -21.484 -28.484 -3.004 1 98.25 153 CYS B C 1
ATOM 5884 O O . CYS B 1 153 ? -22.672 -28.234 -2.773 1 98.25 153 CYS B O 1
ATOM 5886 N N . CYS B 1 154 ? -20.75 -27.781 -3.814 1 96.44 154 CYS B N 1
ATOM 5887 C CA . CYS B 1 154 ? -21.297 -26.688 -4.598 1 96.44 154 CYS B CA 1
ATOM 5888 C C . CYS B 1 154 ? -22 -27.203 -5.848 1 96.44 154 CYS B C 1
ATOM 5890 O O . CYS B 1 154 ? -21.406 -27.922 -6.648 1 96.44 154 CYS B O 1
ATOM 5892 N N . GLY B 1 155 ? -23.219 -26.781 -6.062 1 92.12 155 GLY B N 1
ATOM 5893 C CA . GLY B 1 155 ? -23.969 -27.219 -7.227 1 92.12 155 GLY B CA 1
ATOM 5894 C C . GLY B 1 155 ? -23.438 -26.641 -8.531 1 92.12 155 GLY B C 1
ATOM 5895 O O . GLY B 1 155 ? -22.781 -25.594 -8.531 1 92.12 155 GLY B O 1
ATOM 5896 N N . GLU B 1 156 ? -23.688 -27.297 -9.562 1 87.75 156 GLU B N 1
ATOM 5897 C CA . GLU B 1 156 ? -23.266 -26.844 -10.891 1 87.75 156 GLU B CA 1
ATOM 5898 C C . GLU B 1 156 ? -23.766 -25.422 -11.172 1 87.75 156 GLU B C 1
ATOM 5900 O O . GLU B 1 156 ? -24.969 -25.156 -11.078 1 87.75 156 GLU B O 1
ATOM 5905 N N . ASP B 1 157 ? -22.859 -24.547 -11.492 1 82.38 157 ASP B N 1
ATOM 5906 C CA . ASP B 1 157 ? -23.172 -23.156 -11.828 1 82.38 157 ASP B CA 1
ATOM 5907 C C . ASP B 1 157 ? -23.922 -22.469 -10.703 1 82.38 157 ASP B C 1
ATOM 5909 O O . ASP B 1 157 ? -24.797 -21.641 -10.953 1 82.38 157 ASP B O 1
ATOM 5913 N N . GLY B 1 158 ? -23.797 -23.062 -9.477 1 79.94 158 GLY B N 1
ATOM 5914 C CA . GLY B 1 158 ? -24.375 -22.422 -8.305 1 79.94 158 GLY B CA 1
ATOM 5915 C C . GLY B 1 158 ? -25.797 -22.859 -8.008 1 79.94 158 GLY B C 1
ATOM 5916 O O . GLY B 1 158 ? -26.422 -22.344 -7.082 1 79.94 158 GLY B O 1
ATOM 5917 N N . VAL B 1 159 ? -26.297 -23.797 -8.789 1 87.56 159 VAL B N 1
ATOM 5918 C CA . VAL B 1 159 ? -27.656 -24.281 -8.562 1 87.56 159 VAL B CA 1
ATOM 5919 C C . VAL B 1 159 ? -27.672 -25.266 -7.391 1 87.56 159 VAL B C 1
ATOM 5921 O O . VAL B 1 159 ? -27 -26.297 -7.434 1 87.56 159 VAL B O 1
ATOM 5924 N N . PRO B 1 160 ? -28.438 -24.938 -6.434 1 92.56 160 PRO B N 1
ATOM 5925 C CA . PRO B 1 160 ? -28.453 -25.797 -5.238 1 92.56 160 PRO B CA 1
ATOM 5926 C C . PRO B 1 160 ? -28.781 -27.25 -5.547 1 92.56 160 PRO B C 1
ATOM 5928 O O . PRO B 1 160 ? -29.641 -27.531 -6.383 1 92.56 160 PRO B O 1
ATOM 5931 N N . ASN B 1 161 ? -28.109 -28.125 -5.004 1 93.94 161 ASN B N 1
ATOM 5932 C CA . ASN B 1 161 ? -28.328 -29.562 -4.992 1 93.94 161 ASN B CA 1
ATOM 5933 C C . ASN B 1 161 ? -28.062 -30.188 -6.355 1 93.94 161 ASN B C 1
ATOM 5935 O O . ASN B 1 161 ? -28.422 -31.344 -6.598 1 93.94 161 ASN B O 1
ATOM 5939 N N . GLN B 1 162 ? -27.5 -29.438 -7.238 1 93.19 162 GLN B N 1
ATOM 5940 C CA . GLN B 1 162 ? -27.141 -30 -8.539 1 93.19 162 GLN B CA 1
ATOM 5941 C C . GLN B 1 162 ? -25.719 -30.547 -8.523 1 93.19 162 GLN B C 1
ATOM 5943 O O . GLN B 1 162 ? -24.828 -30 -9.172 1 93.19 162 GLN B O 1
ATOM 5948 N N . TRP B 1 163 ? -25.531 -31.625 -7.836 1 94.31 163 TRP B N 1
ATOM 5949 C CA . TRP B 1 163 ? -24.281 -32.375 -7.734 1 94.31 163 TRP B CA 1
ATOM 5950 C C . TRP B 1 163 ? -24.547 -33.844 -7.516 1 94.31 163 TRP B C 1
ATOM 5952 O O . TRP B 1 163 ? -25.641 -34.25 -7.113 1 94.31 163 TRP B O 1
ATOM 5962 N N . THR B 1 164 ? -23.594 -34.688 -7.93 1 95.12 164 THR B N 1
ATOM 5963 C CA . THR B 1 164 ? -23.641 -36.125 -7.703 1 95.12 164 THR B CA 1
ATOM 5964 C C . THR B 1 164 ? -22.469 -36.594 -6.82 1 95.12 164 THR B C 1
ATOM 5966 O O . THR B 1 164 ? -21.328 -36.219 -7.078 1 95.12 164 THR B O 1
ATOM 5969 N N . LEU B 1 165 ? -22.781 -37.312 -5.863 1 95.25 165 LEU B N 1
ATOM 5970 C CA . LEU B 1 165 ? -21.797 -37.75 -4.895 1 95.25 165 LEU B CA 1
ATOM 5971 C C . LEU B 1 165 ? -21.219 -39.125 -5.281 1 95.25 165 LEU B C 1
ATOM 5973 O O . LEU B 1 165 ? -21.953 -40.062 -5.477 1 95.25 165 LEU B O 1
ATOM 5977 N N . PRO B 1 166 ? -19.953 -39.188 -5.465 1 95.25 166 PRO B N 1
ATOM 5978 C CA . PRO B 1 166 ? -19.375 -40.531 -5.695 1 95.25 166 PRO B CA 1
ATOM 5979 C C . PRO B 1 166 ? -19.594 -41.469 -4.523 1 95.25 166 PRO B C 1
ATOM 5981 O O . PRO B 1 166 ? -19.766 -41.031 -3.387 1 95.25 166 PRO B O 1
ATOM 5984 N N . SER B 1 167 ? -19.516 -42.75 -4.746 1 92.81 167 SER B N 1
ATOM 5985 C CA . SER B 1 167 ? -19.812 -43.781 -3.738 1 92.81 167 SER B CA 1
ATOM 5986 C C . SER B 1 167 ? -18.75 -43.781 -2.639 1 92.81 167 SER B C 1
ATOM 5988 O O . SER B 1 167 ? -19.016 -44.188 -1.511 1 92.81 167 SER B O 1
ATOM 5990 N N . SER B 1 168 ? -17.562 -43.312 -2.951 1 93.5 168 SER B N 1
ATOM 5991 C CA . SER B 1 168 ? -16.453 -43.344 -2.008 1 93.5 168 SER B CA 1
ATOM 5992 C C . SER B 1 168 ? -16.625 -42.281 -0.922 1 93.5 168 SER B C 1
ATOM 5994 O O . SER B 1 168 ? -15.938 -42.312 0.105 1 93.5 168 SER B O 1
ATOM 5996 N N . ILE B 1 169 ? -17.516 -41.344 -1.085 1 94.69 169 ILE B N 1
ATOM 5997 C CA . ILE B 1 169 ? -17.812 -40.281 -0.095 1 94.69 169 ILE B CA 1
ATOM 5998 C C . ILE B 1 169 ? -19.156 -40.594 0.576 1 94.69 169 ILE B C 1
ATOM 6000 O O . ILE B 1 169 ? -20.188 -40.625 -0.088 1 94.69 169 ILE B O 1
ATOM 6004 N N . PRO B 1 170 ? -19.109 -40.812 1.814 1 92.81 170 PRO B N 1
ATOM 6005 C CA . PRO B 1 170 ? -20.359 -41.125 2.502 1 92.81 170 PRO B CA 1
ATOM 6006 C C . PRO B 1 170 ? -21.375 -40 2.422 1 92.81 170 PRO B C 1
ATOM 6008 O O . PRO B 1 170 ? -21.047 -38.844 2.723 1 92.81 170 PRO B O 1
ATOM 6011 N N . ARG B 1 171 ? -22.578 -40.312 2.141 1 93.62 171 ARG B N 1
ATOM 6012 C CA . ARG B 1 171 ? -23.641 -39.344 2.01 1 93.62 171 ARG B CA 1
ATOM 6013 C C . ARG B 1 171 ? -23.891 -38.594 3.33 1 93.62 171 ARG B C 1
ATOM 6015 O O . ARG B 1 171 ? -24.203 -37.406 3.34 1 93.62 171 ARG B O 1
ATOM 6022 N N . ALA B 1 172 ? -23.688 -39.281 4.402 1 94.62 172 ALA B N 1
ATOM 6023 C CA . ALA B 1 172 ? -23.922 -38.719 5.73 1 94.62 172 ALA B CA 1
ATOM 6024 C C . ALA B 1 172 ? -22.953 -37.562 6.027 1 94.62 172 ALA B C 1
ATOM 6026 O O . ALA B 1 172 ? -23.203 -36.75 6.91 1 94.62 172 ALA B O 1
ATOM 6027 N N . LYS B 1 173 ? -21.859 -37.5 5.305 1 97.12 173 LYS B N 1
ATOM 6028 C CA . LYS B 1 173 ? -20.828 -36.5 5.523 1 97.12 173 LYS B CA 1
ATOM 6029 C C . LYS B 1 173 ? -20.922 -35.375 4.484 1 97.12 173 LYS B C 1
ATOM 6031 O O . LYS B 1 173 ? -20.078 -34.5 4.445 1 97.12 173 LYS B O 1
ATOM 6036 N N . ALA B 1 174 ? -21.922 -35.5 3.617 1 97.94 174 ALA B N 1
ATOM 6037 C CA . ALA B 1 174 ? -22.016 -34.562 2.516 1 97.94 174 ALA B CA 1
ATOM 6038 C C . ALA B 1 174 ? -23.219 -33.625 2.686 1 97.94 174 ALA B C 1
ATOM 6040 O O . ALA B 1 174 ? -24.281 -34.094 3.123 1 97.94 174 ALA B O 1
ATOM 6041 N N . ILE B 1 175 ? -23.047 -32.344 2.385 1 98.12 175 ILE B N 1
ATOM 6042 C CA . ILE B 1 175 ? -24.141 -31.391 2.438 1 98.12 175 ILE B CA 1
ATOM 6043 C C . ILE B 1 175 ? -24.031 -30.406 1.28 1 98.12 175 ILE B C 1
ATOM 6045 O O . ILE B 1 175 ? -22.922 -30.078 0.841 1 98.12 175 ILE B O 1
ATOM 6049 N N . ASP B 1 176 ? -25.141 -29.984 0.772 1 98.38 176 ASP B N 1
ATOM 6050 C CA . ASP B 1 176 ? -25.172 -28.953 -0.272 1 98.38 176 ASP B CA 1
ATOM 6051 C C . ASP B 1 176 ? -24.688 -27.609 0.263 1 98.38 176 ASP B C 1
ATOM 6053 O O . ASP B 1 176 ? -25.016 -27.234 1.389 1 98.38 176 ASP B O 1
ATOM 6057 N N . TYR B 1 177 ? -23.969 -26.922 -0.585 1 98.25 177 TYR B N 1
ATOM 6058 C CA . TYR B 1 177 ? -23.375 -25.641 -0.189 1 98.25 177 TYR B CA 1
ATOM 6059 C C . TYR B 1 177 ? -24.422 -24.672 0.311 1 98.25 177 TYR B C 1
ATOM 6061 O O . TYR B 1 177 ? -24.281 -24.078 1.386 1 98.25 177 TYR B O 1
ATOM 6069 N N . ASP B 1 178 ? -25.484 -24.438 -0.442 1 97.31 178 ASP B N 1
ATOM 6070 C CA . ASP B 1 178 ? -26.516 -23.469 -0.08 1 97.31 178 ASP B CA 1
ATOM 6071 C C . ASP B 1 178 ? -27.281 -23.938 1.156 1 97.31 178 ASP B C 1
ATOM 6073 O O . ASP B 1 178 ? -27.672 -23.109 1.99 1 97.31 178 ASP B O 1
ATOM 6077 N N . SER B 1 179 ? -27.516 -25.234 1.219 1 97.62 179 SER B N 1
ATOM 6078 C CA . SER B 1 179 ? -28.125 -25.781 2.43 1 97.62 179 SER B CA 1
ATOM 6079 C C . SER B 1 179 ? -27.25 -25.531 3.648 1 97.62 179 SER B C 1
ATOM 6081 O O . SER B 1 179 ? -27.75 -25.203 4.727 1 97.62 179 SER B O 1
ATOM 6083 N N . PHE B 1 180 ? -25.984 -25.75 3.488 1 98.19 180 PHE B N 1
ATOM 6084 C CA . PHE B 1 180 ? -25.031 -25.516 4.574 1 98.19 180 PHE B CA 1
ATOM 6085 C C . PHE B 1 180 ? -25.047 -24.047 4.988 1 98.19 180 PHE B C 1
ATOM 6087 O O . PHE B 1 180 ? -25.078 -23.734 6.184 1 98.19 180 PHE B O 1
ATOM 6094 N N . LEU B 1 181 ? -25.047 -23.094 4.004 1 98.25 181 LEU B N 1
ATOM 6095 C CA . LEU B 1 181 ? -25.109 -21.656 4.277 1 98.25 181 LEU B CA 1
ATOM 6096 C C . LEU B 1 181 ? -26.344 -21.312 5.102 1 98.25 181 LEU B C 1
ATOM 6098 O O . LEU B 1 181 ? -26.281 -20.438 5.973 1 98.25 181 LEU B O 1
ATOM 6102 N N . SER B 1 182 ? -27.406 -21.969 4.828 1 97.44 182 SER B N 1
ATOM 6103 C CA . SER B 1 182 ? -28.672 -21.656 5.48 1 97.44 182 SER B CA 1
ATOM 6104 C C . SER B 1 182 ? -28.625 -21.984 6.969 1 97.44 182 SER B C 1
ATOM 6106 O O . SER B 1 182 ? -29.453 -21.5 7.742 1 97.44 182 SER B O 1
ATOM 6108 N N . THR B 1 183 ? -27.688 -22.812 7.336 1 98 183 THR B N 1
ATOM 6109 C CA . THR B 1 183 ? -27.562 -23.141 8.75 1 98 183 THR B CA 1
ATOM 6110 C C . THR B 1 183 ? -26.844 -22.016 9.492 1 98 183 THR B C 1
ATOM 6112 O O . THR B 1 183 ? -26.844 -21.984 10.727 1 98 183 THR B O 1
ATOM 6115 N N . GLY B 1 184 ? -26.203 -21.094 8.789 1 97.94 184 GLY B N 1
ATOM 6116 C CA . GLY B 1 184 ? -25.453 -20 9.391 1 97.94 184 GLY B CA 1
ATOM 6117 C C . GLY B 1 184 ? -26.266 -18.719 9.461 1 97.94 184 GLY B C 1
ATOM 6118 O O . GLY B 1 184 ? -27.375 -18.641 8.945 1 97.94 184 GLY B O 1
ATOM 6119 N N . LYS B 1 185 ? -25.672 -17.703 10.109 1 97.25 185 LYS B N 1
ATOM 6120 C CA . LYS B 1 185 ? -26.312 -16.391 10.289 1 97.25 185 LYS B CA 1
ATOM 6121 C C . LYS B 1 185 ? -25.531 -15.305 9.555 1 97.25 185 LYS B C 1
ATOM 6123 O O . LYS B 1 185 ? -24.312 -15.375 9.461 1 97.25 185 LYS B O 1
ATOM 6128 N N . ASP B 1 186 ? -26.219 -14.32 9.062 1 94.5 186 ASP B N 1
ATOM 6129 C CA . ASP B 1 186 ? -25.562 -13.258 8.312 1 94.5 186 ASP B CA 1
ATOM 6130 C C . ASP B 1 186 ? -25.172 -12.102 9.219 1 94.5 186 ASP B C 1
ATOM 6132 O O . ASP B 1 186 ? -24.734 -11.047 8.742 1 94.5 186 ASP B O 1
ATOM 6136 N N . ASP B 1 187 ? -25.359 -12.281 10.539 1 95.25 187 ASP B N 1
ATOM 6137 C CA . ASP B 1 187 ? -24.875 -11.305 11.516 1 95.25 187 ASP B CA 1
ATOM 6138 C C . ASP B 1 187 ? -23.719 -11.867 12.328 1 95.25 187 ASP B C 1
ATOM 6140 O O . ASP B 1 187 ? -23.5 -11.445 13.469 1 95.25 187 ASP B O 1
ATOM 6144 N N . PHE B 1 188 ? -23.062 -12.844 11.766 1 96.44 188 PHE B N 1
ATOM 6145 C CA . PHE B 1 188 ? -21.906 -13.477 12.383 1 96.44 188 PHE B CA 1
ATOM 6146 C C . PHE B 1 188 ? -20.797 -12.461 12.656 1 96.44 188 PHE B C 1
ATOM 6148 O O . PHE B 1 188 ? -20.5 -11.617 11.805 1 96.44 188 PHE B O 1
ATOM 6155 N N . VAL B 1 189 ? -20.281 -12.477 13.844 1 96.12 189 VAL B N 1
ATOM 6156 C CA . VAL B 1 189 ? -19.172 -11.617 14.227 1 96.12 189 VAL B CA 1
ATOM 6157 C C . VAL B 1 189 ? -17.859 -12.406 14.148 1 96.12 189 VAL B C 1
ATOM 6159 O O . VAL B 1 189 ? -17.688 -13.391 14.867 1 96.12 189 VAL B O 1
ATOM 6162 N N . TRP B 1 190 ? -16.984 -11.922 13.258 1 97.5 190 TRP B N 1
ATOM 6163 C CA . TRP B 1 190 ? -15.688 -12.586 13.164 1 97.5 190 TRP B CA 1
ATOM 6164 C C . TRP B 1 190 ? -14.969 -12.578 14.516 1 97.5 190 TRP B C 1
ATOM 6166 O O . TRP B 1 190 ? -15.031 -11.594 15.25 1 97.5 190 TRP B O 1
ATOM 6176 N N . PRO B 1 191 ? -14.211 -13.594 14.812 1 95.06 191 PRO B N 1
ATOM 6177 C CA . PRO B 1 191 ? -13.477 -13.609 16.078 1 95.06 191 PRO B CA 1
ATOM 6178 C C . PRO B 1 191 ? -12.234 -12.727 16.047 1 95.06 191 PRO B C 1
ATOM 6180 O O . PRO B 1 191 ? -11.703 -12.43 14.977 1 95.06 191 PRO B O 1
ATOM 6183 N N . ASP B 1 192 ? -11.836 -12.266 17.203 1 89.06 192 ASP B N 1
ATOM 6184 C CA . ASP B 1 192 ? -10.523 -11.633 17.328 1 89.06 192 ASP B CA 1
ATOM 6185 C C . ASP B 1 192 ? -9.406 -12.672 17.281 1 89.06 192 ASP B C 1
ATOM 6187 O O . ASP B 1 192 ? -9.523 -13.742 17.875 1 89.06 192 ASP B O 1
ATOM 6191 N N . LEU B 1 193 ? -8.445 -12.391 16.469 1 91.31 193 LEU B N 1
ATOM 6192 C CA . LEU B 1 193 ? -7.301 -13.281 16.281 1 91.31 193 LEU B CA 1
ATOM 6193 C C . LEU B 1 193 ? -5.992 -12.531 16.5 1 91.31 193 LEU B C 1
ATOM 6195 O O . LEU B 1 193 ? -5.934 -11.312 16.344 1 91.31 193 LEU B O 1
ATOM 6199 N N . PRO B 1 194 ? -4.945 -13.25 17.062 1 88.56 194 PRO B N 1
ATOM 6200 C CA . PRO B 1 194 ? -3.627 -12.633 16.875 1 88.56 194 PRO B CA 1
ATOM 6201 C C . PRO B 1 194 ? -3.238 -12.508 15.406 1 88.56 194 PRO B C 1
ATOM 6203 O O . PRO B 1 194 ? -3.615 -13.352 14.586 1 88.56 194 PRO B O 1
ATOM 6206 N N . GLU B 1 195 ? -2.545 -11.492 15.07 1 91.69 195 GLU B N 1
ATOM 6207 C CA . GLU B 1 195 ? -2.191 -11.289 13.672 1 91.69 195 GLU B CA 1
ATOM 6208 C C . GLU B 1 195 ? -1.286 -12.406 13.164 1 91.69 195 GLU B C 1
ATOM 6210 O O . GLU B 1 195 ? -1.132 -12.586 11.953 1 91.69 195 GLU B O 1
ATOM 6215 N N . THR B 1 196 ? -0.664 -13.211 14.047 1 89.75 196 THR B N 1
ATOM 6216 C CA . THR B 1 196 ? 0.233 -14.305 13.68 1 89.75 196 THR B CA 1
ATOM 6217 C C . THR B 1 196 ? -0.552 -15.594 13.438 1 89.75 196 THR B C 1
ATOM 6219 O O . THR B 1 196 ? 0.019 -16.609 13.031 1 89.75 196 THR B O 1
ATOM 6222 N N . ALA B 1 197 ? -1.91 -15.562 13.641 1 92 197 ALA B N 1
ATOM 6223 C CA . ALA B 1 197 ? -2.73 -16.734 13.344 1 92 197 ALA B CA 1
ATOM 6224 C C . ALA B 1 197 ? -2.664 -17.094 11.867 1 92 197 ALA B C 1
ATOM 6226 O O . ALA B 1 197 ? -2.711 -16.219 11 1 92 197 ALA B O 1
ATOM 6227 N N . LEU B 1 198 ? -2.535 -18.422 11.578 1 93.81 198 LEU B N 1
ATOM 6228 C CA . LEU B 1 198 ? -2.543 -18.891 10.188 1 93.81 198 LEU B CA 1
ATOM 6229 C C . LEU B 1 198 ? -3.939 -18.781 9.586 1 93.81 198 LEU B C 1
ATOM 6231 O O . LEU B 1 198 ? -4.938 -18.984 10.281 1 93.81 198 LEU B O 1
ATOM 6235 N N . HIS B 1 199 ? -3.975 -18.406 8.289 1 95.62 199 HIS B N 1
ATOM 6236 C CA . HIS B 1 199 ? -5.285 -18.312 7.656 1 95.62 199 HIS B CA 1
ATOM 6237 C C . HIS B 1 199 ? -5.309 -19.062 6.324 1 95.62 199 HIS B C 1
ATOM 6239 O O . HIS B 1 199 ? -6.379 -19.312 5.77 1 95.62 199 HIS B O 1
ATOM 6245 N N . ALA B 1 200 ? -4.129 -19.453 5.785 1 95.81 200 ALA B N 1
ATOM 6246 C CA . ALA B 1 200 ? -4.078 -20.109 4.48 1 95.81 200 ALA B CA 1
ATOM 6247 C C . ALA B 1 200 ? -2.92 -21.094 4.41 1 95.81 200 ALA B C 1
ATOM 6249 O O . ALA B 1 200 ? -1.922 -20.953 5.121 1 95.81 200 ALA B O 1
ATOM 6250 N N . LEU B 1 201 ? -3.072 -22.062 3.551 1 94.06 201 LEU B N 1
ATOM 6251 C CA . LEU B 1 201 ? -2.115 -23.141 3.334 1 94.06 201 LEU B CA 1
ATOM 6252 C C . LEU B 1 201 ? -2.104 -23.562 1.872 1 94.06 201 LEU B C 1
ATOM 6254 O O . LEU B 1 201 ? -3.154 -23.859 1.299 1 94.06 201 LEU B O 1
ATOM 6258 N N . CYS B 1 202 ? -0.946 -23.531 1.283 1 91.31 202 CYS B N 1
ATOM 6259 C CA . CYS B 1 202 ? -0.765 -23.922 -0.109 1 91.31 202 CYS B CA 1
ATOM 6260 C C . CYS B 1 202 ? 0.419 -24.875 -0.256 1 91.31 202 CYS B C 1
ATOM 6262 O O . CYS B 1 202 ? 1.461 -24.672 0.372 1 91.31 202 CYS B O 1
ATOM 6264 N N . TYR B 1 203 ? 0.27 -25.875 -1.06 1 87.12 203 TYR B N 1
ATOM 6265 C CA . TYR B 1 203 ? 1.341 -26.844 -1.241 1 87.12 203 TYR B CA 1
ATOM 6266 C C . TYR B 1 203 ? 2.068 -26.609 -2.561 1 87.12 203 TYR B C 1
ATOM 6268 O O . TYR B 1 203 ? 1.447 -26.266 -3.568 1 87.12 203 TYR B O 1
ATOM 6276 N N . THR B 1 204 ? 3.385 -26.797 -2.477 1 77.31 204 THR B N 1
ATOM 6277 C CA . THR B 1 204 ? 4.238 -26.703 -3.654 1 77.31 204 THR B CA 1
ATOM 6278 C C . THR B 1 204 ? 4.605 -28.078 -4.176 1 77.31 204 THR B C 1
ATOM 6280 O O . THR B 1 204 ? 4.555 -29.062 -3.436 1 77.31 204 THR B O 1
ATOM 6283 N N . SER B 1 205 ? 4.855 -28.266 -5.523 1 62.28 205 SER B N 1
ATOM 6284 C CA . SER B 1 205 ? 5.246 -29.547 -6.102 1 62.28 205 SER B CA 1
ATOM 6285 C C . SER B 1 205 ? 6.715 -29.859 -5.836 1 62.28 205 SER B C 1
ATOM 6287 O O . SER B 1 205 ? 7.164 -30.984 -6.016 1 62.28 205 SER B O 1
ATOM 6289 N N . GLY B 1 206 ? 7.223 -29.75 -4.734 1 50.81 206 GLY B N 1
ATOM 6290 C CA . GLY B 1 206 ? 8.594 -29.891 -4.27 1 50.81 206 GLY B CA 1
ATOM 6291 C C . GLY B 1 206 ? 9.484 -30.656 -5.23 1 50.81 206 GLY B C 1
ATOM 6292 O O . GLY B 1 206 ? 9 -31.484 -6.004 1 50.81 206 GLY B O 1
ATOM 6293 N N . THR B 1 207 ? 10.672 -30.266 -5.441 1 44.16 207 THR B N 1
ATOM 6294 C CA . THR B 1 207 ? 11.703 -30.922 -6.246 1 44.16 207 THR B CA 1
ATOM 6295 C C . THR B 1 207 ? 11.945 -32.344 -5.75 1 44.16 207 THR B C 1
ATOM 6297 O O . THR B 1 207 ? 12.328 -33.219 -6.527 1 44.16 207 THR B O 1
ATOM 6300 N N . THR B 1 208 ? 11.844 -32.469 -4.43 1 46.69 208 THR B N 1
ATOM 6301 C CA . THR B 1 208 ? 12.133 -33.781 -3.84 1 46.69 208 THR B CA 1
ATOM 6302 C C . THR B 1 208 ? 11 -34.75 -4.117 1 46.69 208 THR B C 1
ATOM 6304 O O . THR B 1 208 ? 11.062 -35.906 -3.701 1 46.69 208 THR B O 1
ATOM 6307 N N . GLY B 1 209 ? 10.055 -34.25 -4.766 1 59.47 209 GLY B N 1
ATOM 6308 C CA . GLY B 1 209 ? 8.945 -35.125 -5.16 1 59.47 209 GLY B CA 1
ATOM 6309 C C . GLY B 1 209 ? 7.762 -35.031 -4.211 1 59.47 209 GLY B C 1
ATOM 6310 O O . GLY B 1 209 ? 6.617 -35.25 -4.617 1 59.47 209 GLY B O 1
ATOM 6311 N N . VAL B 1 210 ? 8.07 -34.688 -2.84 1 66.19 210 VAL B N 1
ATOM 6312 C CA . VAL B 1 210 ? 6.922 -34.625 -1.936 1 66.19 210 VAL B CA 1
ATOM 6313 C C . VAL B 1 210 ? 6.461 -33.156 -1.807 1 66.19 210 VAL B C 1
ATOM 6315 O O . VAL B 1 210 ? 7.27 -32.281 -1.539 1 66.19 210 VAL B O 1
ATOM 6318 N N . PRO B 1 211 ? 5.195 -32.969 -1.975 1 78.56 211 PRO B N 1
ATOM 6319 C CA . PRO B 1 211 ? 4.688 -31.594 -1.854 1 78.56 211 PRO B CA 1
ATOM 6320 C C . PRO B 1 211 ? 4.922 -31 -0.468 1 78.56 211 PRO B C 1
ATOM 6322 O O . PRO B 1 211 ? 4.84 -31.703 0.537 1 78.56 211 PRO B O 1
ATOM 6325 N N . LYS B 1 212 ? 5.328 -29.672 -0.381 1 83.12 212 LYS B N 1
ATOM 6326 C CA . LYS B 1 212 ? 5.543 -28.953 0.868 1 83.12 212 LYS B CA 1
ATOM 6327 C C . LYS B 1 212 ? 4.504 -27.844 1.044 1 83.12 212 LYS B C 1
ATOM 6329 O O . LYS B 1 212 ? 4.164 -27.141 0.087 1 83.12 212 LYS B O 1
ATOM 6334 N N . GLY B 1 213 ? 4.047 -27.781 2.268 1 89.19 213 GLY B N 1
ATOM 6335 C CA . GLY B 1 213 ? 3.035 -26.766 2.545 1 89.19 213 GLY B CA 1
ATOM 6336 C C . GLY B 1 213 ? 3.619 -25.438 2.996 1 89.19 213 GLY B C 1
ATOM 6337 O O . GLY B 1 213 ? 4.527 -25.406 3.828 1 89.19 213 GLY B O 1
ATOM 6338 N N . ALA B 1 214 ? 3.223 -24.391 2.373 1 91.44 214 ALA B N 1
ATOM 6339 C CA . ALA B 1 214 ? 3.49 -23.031 2.84 1 91.44 214 ALA B CA 1
ATOM 6340 C C . ALA B 1 214 ? 2.27 -22.438 3.543 1 91.44 214 ALA B C 1
ATOM 6342 O O . ALA B 1 214 ? 1.19 -22.344 2.951 1 91.44 214 ALA B O 1
ATOM 6343 N N . ALA B 1 215 ? 2.443 -22.125 4.785 1 92.5 215 ALA B N 1
ATOM 6344 C CA . ALA B 1 215 ? 1.351 -21.547 5.559 1 92.5 215 ALA B CA 1
ATOM 6345 C C . ALA B 1 215 ? 1.559 -20.047 5.758 1 92.5 215 ALA B C 1
ATOM 6347 O O . ALA B 1 215 ? 2.693 -19.594 5.906 1 92.5 215 ALA B O 1
ATOM 6348 N N . TYR B 1 216 ? 0.484 -19.328 5.73 1 93.19 216 TYR B N 1
ATOM 6349 C CA . TYR B 1 216 ? 0.543 -17.875 5.82 1 93.19 216 TYR B CA 1
ATOM 6350 C C . TYR B 1 216 ? -0.282 -17.375 7 1 93.19 216 TYR B C 1
ATOM 6352 O O . TYR B 1 216 ? -1.356 -17.906 7.289 1 93.19 216 TYR B O 1
ATOM 6360 N N . SER B 1 217 ? 0.208 -16.359 7.641 1 93.5 217 SER B N 1
ATOM 6361 C CA . SER B 1 217 ? -0.497 -15.734 8.758 1 93.5 217 SER B CA 1
ATOM 6362 C C . SER B 1 217 ? -1.412 -14.609 8.273 1 93.5 217 SER B C 1
ATOM 6364 O O . SER B 1 217 ? -1.32 -14.18 7.121 1 93.5 217 SER B O 1
ATOM 6366 N N . GLN B 1 218 ? -2.33 -14.125 9.188 1 94.94 218 GLN B N 1
ATOM 6367 C CA . GLN B 1 218 ? -3.121 -12.922 8.938 1 94.94 218 GLN B CA 1
ATOM 6368 C C . GLN B 1 218 ? -2.229 -11.75 8.547 1 94.94 218 GLN B C 1
ATOM 6370 O O . GLN B 1 218 ? -2.463 -11.094 7.527 1 94.94 218 GLN B O 1
ATOM 6375 N N . ARG B 1 219 ? -1.158 -11.625 9.273 1 94.19 219 ARG B N 1
ATOM 6376 C CA . ARG B 1 219 ? -0.244 -10.5 9.125 1 94.19 219 ARG B CA 1
ATOM 6377 C C . ARG B 1 219 ? 0.443 -10.531 7.762 1 94.19 219 ARG B C 1
ATOM 6379 O O . ARG B 1 219 ? 0.5 -9.516 7.066 1 94.19 219 ARG B O 1
ATOM 6386 N N . SER B 1 220 ? 0.928 -11.633 7.379 1 93.62 220 SER B N 1
ATOM 6387 C CA . SER B 1 220 ? 1.674 -11.773 6.133 1 93.62 220 SER B CA 1
ATOM 6388 C C . SER B 1 220 ? 0.814 -11.398 4.93 1 93.62 220 SER B C 1
ATOM 6390 O O . SER B 1 220 ? 1.216 -10.57 4.109 1 93.62 220 SER B O 1
ATOM 6392 N N . THR B 1 221 ? -0.365 -11.969 4.867 1 95.5 221 THR B N 1
ATOM 6393 C CA . THR B 1 221 ? -1.24 -11.711 3.729 1 95.5 221 THR B CA 1
ATOM 6394 C C . THR B 1 221 ? -1.801 -10.289 3.789 1 95.5 221 THR B C 1
ATOM 6396 O O . THR B 1 221 ? -1.985 -9.648 2.754 1 95.5 221 THR B O 1
ATOM 6399 N N . TYR B 1 222 ? -2.012 -9.797 5.016 1 96.19 222 TYR B N 1
ATOM 6400 C CA . TYR B 1 222 ? -2.432 -8.406 5.191 1 96.19 222 TYR B CA 1
ATOM 6401 C C . TYR B 1 222 ? -1.443 -7.453 4.539 1 96.19 222 TYR B C 1
ATOM 6403 O O . TYR B 1 222 ? -1.831 -6.609 3.727 1 96.19 222 TYR B O 1
ATOM 6411 N N . LEU B 1 223 ? -0.192 -7.59 4.852 1 96.06 223 LEU B N 1
ATOM 6412 C CA . LEU B 1 223 ? 0.874 -6.746 4.324 1 96.06 223 LEU B CA 1
ATOM 6413 C C . LEU B 1 223 ? 1.009 -6.918 2.816 1 96.06 223 LEU B C 1
ATOM 6415 O O . LEU B 1 223 ? 1.155 -5.938 2.086 1 96.06 223 LEU B O 1
ATOM 6419 N N . HIS B 1 224 ? 0.926 -8.125 2.352 1 95.25 224 HIS B N 1
ATOM 6420 C CA . HIS B 1 224 ? 0.984 -8.398 0.92 1 95.25 224 HIS B CA 1
ATOM 6421 C C . HIS B 1 224 ? -0.132 -7.672 0.176 1 95.25 224 HIS B C 1
ATOM 6423 O O . HIS B 1 224 ? 0.094 -7.109 -0.898 1 95.25 224 HIS B O 1
ATOM 6429 N N . THR B 1 225 ? -1.319 -7.738 0.753 1 96.5 225 THR B N 1
ATOM 6430 C CA . THR B 1 225 ? -2.486 -7.117 0.137 1 96.5 225 THR B CA 1
ATOM 6431 C C . THR B 1 225 ? -2.289 -5.609 0.001 1 96.5 225 THR B C 1
ATOM 6433 O O . THR B 1 225 ? -2.607 -5.027 -1.039 1 96.5 225 THR B O 1
ATOM 6436 N N . LEU B 1 226 ? -1.66 -4.977 0.996 1 96 226 LEU B N 1
ATOM 6437 C CA . LEU B 1 226 ? -1.42 -3.537 0.962 1 96 226 LEU B CA 1
ATOM 6438 C C . LEU B 1 226 ? -0.433 -3.178 -0.143 1 96 226 LEU B C 1
ATOM 6440 O O . LEU B 1 226 ? -0.589 -2.152 -0.811 1 96 226 LEU B O 1
ATOM 6444 N N . VAL B 1 227 ? 0.538 -3.984 -0.386 1 94.31 227 VAL B N 1
ATOM 6445 C CA . VAL B 1 227 ? 1.595 -3.637 -1.33 1 94.31 227 VAL B CA 1
ATOM 6446 C C . VAL B 1 227 ? 1.121 -3.904 -2.758 1 94.31 227 VAL B C 1
ATOM 6448 O O . VAL B 1 227 ? 1.491 -3.182 -3.686 1 94.31 227 VAL B O 1
ATOM 6451 N N . MET B 1 228 ? 0.207 -4.812 -2.936 1 91.94 228 MET B N 1
ATOM 6452 C CA . MET B 1 228 ? -0.24 -5.215 -4.266 1 91.94 228 MET B CA 1
ATOM 6453 C C . MET B 1 228 ? -0.991 -4.078 -4.953 1 91.94 228 MET B C 1
ATOM 6455 O O . MET B 1 228 ? -0.969 -3.967 -6.18 1 91.94 228 MET B O 1
ATOM 6459 N N . VAL B 1 229 ? -1.569 -3.217 -4.191 1 93.94 229 VAL B N 1
ATOM 6460 C CA . VAL B 1 229 ? -2.412 -2.178 -4.777 1 93.94 229 VAL B CA 1
ATOM 6461 C C . VAL B 1 229 ? -1.585 -0.917 -5.016 1 93.94 229 VAL B C 1
ATOM 6463 O O . VAL B 1 229 ? -2.102 0.085 -5.52 1 93.94 229 VAL B O 1
ATOM 6466 N N . GLY B 1 230 ? -0.304 -0.94 -4.68 1 93.69 230 GLY B N 1
ATOM 6467 C CA . GLY B 1 230 ? 0.573 0.207 -4.855 1 93.69 230 GLY B CA 1
ATOM 6468 C C . GLY B 1 230 ? 0.707 0.64 -6.305 1 93.69 230 GLY B C 1
ATOM 6469 O O . GLY B 1 230 ? 0.672 -0.194 -7.211 1 93.69 230 GLY B O 1
ATOM 6470 N N . ALA B 1 231 ? 0.969 1.867 -6.543 1 91.81 231 ALA B N 1
ATOM 6471 C CA . ALA B 1 231 ? 1.021 2.449 -7.879 1 91.81 231 ALA B CA 1
ATOM 6472 C C . ALA B 1 231 ? 2.166 1.853 -8.695 1 91.81 231 ALA B C 1
ATOM 6474 O O . ALA B 1 231 ? 2.059 1.71 -9.914 1 91.81 231 ALA B O 1
ATOM 6475 N N . ASP B 1 232 ? 3.268 1.465 -8.031 1 91.81 232 ASP B N 1
ATOM 6476 C CA . ASP B 1 232 ? 4.434 0.93 -8.727 1 91.81 232 ASP B CA 1
ATOM 6477 C C . ASP B 1 232 ? 4.367 -0.593 -8.812 1 91.81 232 ASP B C 1
ATOM 6479 O O . ASP B 1 232 ? 5.301 -1.231 -9.312 1 91.81 232 ASP B O 1
ATOM 6483 N N . GLN B 1 233 ? 3.318 -1.172 -8.297 1 92 233 GLN B N 1
ATOM 6484 C CA . GLN B 1 233 ? 3.074 -2.607 -8.406 1 92 233 GLN B CA 1
ATOM 6485 C C . GLN B 1 233 ? 1.974 -2.904 -9.422 1 92 233 GLN B C 1
ATOM 6487 O O . GLN B 1 233 ? 2.043 -2.455 -10.562 1 92 233 GLN B O 1
ATOM 6492 N N . ILE B 1 234 ? 0.936 -3.592 -9.016 1 90.56 234 ILE B N 1
ATOM 6493 C CA . ILE B 1 234 ? -0.124 -3.887 -9.977 1 90.56 234 ILE B CA 1
ATOM 6494 C C . ILE B 1 234 ? -1.094 -2.711 -10.047 1 90.56 234 ILE B C 1
ATOM 6496 O O . ILE B 1 234 ? -1.78 -2.527 -11.055 1 90.56 234 ILE B O 1
ATOM 6500 N N . GLY B 1 235 ? -1.128 -1.847 -9.016 1 92.31 235 GLY B N 1
ATOM 6501 C CA . GLY B 1 235 ? -1.936 -0.638 -9.039 1 92.31 235 GLY B CA 1
ATOM 6502 C C . GLY B 1 235 ? -3.426 -0.917 -9.094 1 92.31 235 GLY B C 1
ATOM 6503 O O . GLY B 1 235 ? -4.16 -0.264 -9.836 1 92.31 235 GLY B O 1
ATOM 6504 N N . LEU B 1 236 ? -3.914 -1.872 -8.32 1 95 236 LEU B N 1
ATOM 6505 C CA . LEU B 1 236 ? -5.324 -2.236 -8.32 1 95 236 LEU B CA 1
ATOM 6506 C C . LEU B 1 236 ? -6.168 -1.146 -7.668 1 95 236 LEU B C 1
ATOM 6508 O O . LEU B 1 236 ? -5.75 -0.543 -6.676 1 95 236 LEU B O 1
ATOM 6512 N N . SER B 1 237 ? -7.324 -0.874 -8.289 1 95.44 237 SER B N 1
ATOM 6513 C CA . SER B 1 237 ? -8.227 0.177 -7.828 1 95.44 237 SER B CA 1
ATOM 6514 C C . SER B 1 237 ? -9.68 -0.301 -7.824 1 95.44 237 SER B C 1
ATOM 6516 O O . SER B 1 237 ? -10.031 -1.218 -8.562 1 95.44 237 SER B O 1
ATOM 6518 N N . GLY B 1 238 ? -10.484 0.349 -7.023 1 96.5 238 GLY B N 1
ATOM 6519 C CA . GLY B 1 238 ? -11.898 0.01 -6.93 1 96.5 238 GLY B CA 1
ATOM 6520 C C . GLY B 1 238 ? -12.68 0.339 -8.195 1 96.5 238 GLY B C 1
ATOM 6521 O O . GLY B 1 238 ? -13.789 -0.158 -8.391 1 96.5 238 GLY B O 1
ATOM 6522 N N . SER B 1 239 ? -12.117 1.131 -9.078 1 96.81 239 SER B N 1
ATOM 6523 C CA . SER B 1 239 ? -12.828 1.554 -10.281 1 96.81 239 SER B CA 1
ATOM 6524 C C . SER B 1 239 ? -12.516 0.641 -11.461 1 96.81 239 SER B C 1
ATOM 6526 O O . SER B 1 239 ? -13.023 0.844 -12.562 1 96.81 239 SER B O 1
ATOM 6528 N N . GLN B 1 240 ? -11.734 -0.398 -11.203 1 97.19 240 GLN B N 1
ATOM 6529 C CA . GLN B 1 240 ? -11.281 -1.249 -12.305 1 97.19 240 GLN B CA 1
ATOM 6530 C C . GLN B 1 240 ? -11.984 -2.604 -12.273 1 97.19 240 GLN B C 1
ATOM 6532 O O . GLN B 1 240 ? -12.648 -2.941 -11.289 1 97.19 240 GLN B O 1
ATOM 6537 N N . VAL B 1 241 ? -11.852 -3.311 -13.414 1 98.19 241 VAL B N 1
ATOM 6538 C CA . VAL B 1 241 ? -12.344 -4.676 -13.555 1 98.19 241 VAL B CA 1
ATOM 6539 C C . VAL B 1 241 ? -11.172 -5.629 -13.781 1 98.19 241 VAL B C 1
ATOM 6541 O O . VAL B 1 241 ? -10.352 -5.402 -14.672 1 98.19 241 VAL B O 1
ATOM 6544 N N . ILE B 1 242 ? -11.141 -6.676 -12.961 1 97.88 242 ILE B N 1
ATOM 6545 C CA . ILE B 1 242 ? -10.039 -7.621 -13.102 1 97.88 242 ILE B CA 1
ATOM 6546 C C . ILE B 1 242 ? -10.586 -9.008 -13.43 1 97.88 242 ILE B C 1
ATOM 6548 O O . ILE B 1 242 ? -11.672 -9.383 -12.969 1 97.88 242 ILE B O 1
ATOM 6552 N N . LEU B 1 243 ? -9.875 -9.727 -14.258 1 97.56 243 LEU B N 1
ATOM 6553 C CA . LEU B 1 243 ? -10.094 -11.148 -14.516 1 97.56 243 LEU B CA 1
ATOM 6554 C C . LEU B 1 243 ? -8.875 -11.969 -14.133 1 97.56 243 LEU B C 1
ATOM 6556 O O . LEU B 1 243 ? -7.934 -12.109 -14.914 1 97.56 243 LEU B O 1
ATOM 6560 N N . PRO B 1 244 ? -8.93 -12.484 -12.906 1 94.06 244 PRO B N 1
ATOM 6561 C CA . PRO B 1 244 ? -7.828 -13.359 -12.5 1 94.06 244 PRO B CA 1
ATOM 6562 C C . PRO B 1 244 ? -7.949 -14.766 -13.078 1 94.06 244 PRO B C 1
ATOM 6564 O O . PRO B 1 244 ? -8.562 -15.641 -12.461 1 94.06 244 PRO B O 1
ATOM 6567 N N . PHE B 1 245 ? -7.203 -15.008 -14.109 1 88.88 245 PHE B N 1
ATOM 6568 C CA . PHE B 1 245 ? -7.371 -16.266 -14.82 1 88.88 245 PHE B CA 1
ATOM 6569 C C . PHE B 1 245 ? -6.648 -17.406 -14.102 1 88.88 245 PHE B C 1
ATOM 6571 O O . PHE B 1 245 ? -7.105 -18.547 -14.109 1 88.88 245 PHE B O 1
ATOM 6578 N N . VAL B 1 246 ? -5.539 -17.078 -13.531 1 86.25 246 VAL B N 1
ATOM 6579 C CA . VAL B 1 246 ? -4.789 -18.125 -12.828 1 86.25 246 VAL B CA 1
ATOM 6580 C C . VAL B 1 246 ? -5.648 -18.719 -11.719 1 86.25 246 VAL B C 1
ATOM 6582 O O . VAL B 1 246 ? -6.34 -18 -11 1 86.25 246 VAL B O 1
ATOM 6585 N N . PRO B 1 247 ? -5.602 -20.016 -11.695 1 87.75 247 PRO B N 1
ATOM 6586 C CA . PRO B 1 247 ? -6.438 -20.656 -10.68 1 87.75 247 PRO B CA 1
ATOM 6587 C C . PRO B 1 247 ? -6.176 -20.125 -9.273 1 87.75 247 PRO B C 1
ATOM 6589 O O . PRO B 1 247 ? -5.02 -19.906 -8.898 1 87.75 247 PRO B O 1
ATOM 6592 N N . MET B 1 248 ? -7.188 -19.969 -8.5 1 92.31 248 MET B N 1
ATOM 6593 C CA . MET B 1 248 ? -7.133 -19.406 -7.152 1 92.31 248 MET B CA 1
ATOM 6594 C C . MET B 1 248 ? -6.457 -20.375 -6.184 1 92.31 248 MET B C 1
ATOM 6596 O O . MET B 1 248 ? -6.094 -19.984 -5.07 1 92.31 248 MET B O 1
ATOM 6600 N N . PHE B 1 249 ? -6.234 -21.594 -6.598 1 87.44 249 PHE B N 1
ATOM 6601 C CA . PHE B 1 249 ? -5.496 -22.516 -5.734 1 87.44 249 PHE B CA 1
ATOM 6602 C C . PHE B 1 249 ? -3.994 -22.328 -5.898 1 87.44 249 PHE B C 1
ATOM 6604 O O . PHE B 1 249 ? -3.207 -22.875 -5.125 1 87.44 249 PHE B O 1
ATOM 6611 N N . HIS B 1 250 ? -3.674 -21.516 -6.887 1 84 250 HIS B N 1
ATOM 6612 C CA . HIS B 1 250 ? -2.266 -21.266 -7.164 1 84 250 HIS B CA 1
ATOM 6613 C C . HIS B 1 250 ? -1.855 -19.875 -6.684 1 84 250 HIS B C 1
ATOM 6615 O O . HIS B 1 250 ? -2.66 -18.938 -6.707 1 84 250 HIS B O 1
ATOM 6621 N N . VAL B 1 251 ? -0.591 -19.781 -6.406 1 76.75 251 VAL B N 1
ATOM 6622 C CA . VAL B 1 251 ? 0.019 -18.625 -5.754 1 76.75 251 VAL B CA 1
ATOM 6623 C C . VAL B 1 251 ? -0.227 -17.359 -6.59 1 76.75 251 VAL B C 1
ATOM 6625 O O . VAL B 1 251 ? -0.411 -16.281 -6.043 1 76.75 251 VAL B O 1
ATOM 6628 N N . LEU B 1 252 ? -0.256 -17.469 -7.887 1 77.12 252 LEU B N 1
ATOM 6629 C CA . LEU B 1 252 ? -0.42 -16.312 -8.766 1 77.12 252 LEU B CA 1
ATOM 6630 C C . LEU B 1 252 ? -1.838 -15.766 -8.672 1 77.12 252 LEU B C 1
ATOM 6632 O O . LEU B 1 252 ? -2.088 -14.625 -9.055 1 77.12 252 LEU B O 1
ATOM 6636 N N . GLY B 1 253 ? -2.686 -16.531 -8.109 1 82.56 253 GLY B N 1
ATOM 6637 C CA . GLY B 1 253 ? -4.078 -16.125 -8.023 1 82.56 253 GLY B CA 1
ATOM 6638 C C . GLY B 1 253 ? -4.492 -15.719 -6.621 1 82.56 253 GLY B C 1
ATOM 6639 O O . GLY B 1 253 ? -5.473 -14.992 -6.438 1 82.56 253 GLY B O 1
ATOM 6640 N N . TRP B 1 254 ? -3.744 -16.078 -5.664 1 82.19 254 TRP B N 1
ATOM 6641 C CA . TRP B 1 254 ? -4.238 -16.062 -4.289 1 82.19 254 TRP B CA 1
ATOM 6642 C C . TRP B 1 254 ? -4.254 -14.648 -3.732 1 82.19 254 TRP B C 1
ATOM 6644 O O . TRP B 1 254 ? -4.996 -14.352 -2.793 1 82.19 254 TRP B O 1
ATOM 6654 N N . GLY B 1 255 ? -3.562 -13.734 -4.223 1 87.62 255 GLY B N 1
ATOM 6655 C CA . GLY B 1 255 ? -3.535 -12.383 -3.697 1 87.62 255 GLY B CA 1
ATOM 6656 C C . GLY B 1 255 ? -4.68 -11.523 -4.203 1 87.62 255 GLY B C 1
ATOM 6657 O O . GLY B 1 255 ? -5.117 -10.594 -3.516 1 87.62 255 GLY B O 1
ATOM 6658 N N . VAL B 1 256 ? -5.227 -11.875 -5.316 1 92.25 256 VAL B N 1
ATOM 6659 C CA . VAL B 1 256 ? -6.184 -11.039 -6.027 1 92.25 256 VAL B CA 1
ATOM 6660 C C . VAL B 1 256 ? -7.496 -10.969 -5.25 1 92.25 256 VAL B C 1
ATOM 6662 O O . VAL B 1 256 ? -8.078 -9.898 -5.086 1 92.25 256 VAL B O 1
ATOM 6665 N N . PRO B 1 257 ? -7.961 -12.125 -4.691 1 96 257 PRO B N 1
ATOM 6666 C CA . PRO B 1 257 ? -9.227 -12.031 -3.955 1 96 257 PRO B CA 1
ATOM 6667 C C . PRO B 1 257 ? -9.148 -11.062 -2.777 1 96 257 PRO B C 1
ATOM 6669 O O . PRO B 1 257 ? -10.07 -10.266 -2.57 1 96 257 PRO B O 1
ATOM 6672 N N . PHE B 1 258 ? -8.062 -11.086 -2.055 1 97.12 258 PHE B N 1
ATOM 6673 C CA . PHE B 1 258 ? -7.93 -10.211 -0.897 1 97.12 258 PHE B CA 1
ATOM 6674 C C . PHE B 1 258 ? -7.816 -8.75 -1.332 1 97.12 258 PHE B C 1
ATOM 6676 O O . PHE B 1 258 ? -8.469 -7.875 -0.766 1 97.12 258 PHE B O 1
ATOM 6683 N N . ALA B 1 259 ? -6.992 -8.484 -2.346 1 96.56 259 ALA B N 1
ATOM 6684 C CA . ALA B 1 259 ? -6.848 -7.129 -2.861 1 96.56 259 ALA B CA 1
ATOM 6685 C C . ALA B 1 259 ? -8.164 -6.617 -3.434 1 96.56 259 ALA B C 1
ATOM 6687 O O . ALA B 1 259 ? -8.547 -5.465 -3.201 1 96.56 259 ALA B O 1
ATOM 6688 N N . GLY B 1 260 ? -8.805 -7.516 -4.184 1 97.38 260 GLY B N 1
ATOM 6689 C CA . GLY B 1 260 ? -10.086 -7.145 -4.766 1 97.38 260 GLY B CA 1
ATOM 6690 C C . GLY B 1 260 ? -11.141 -6.805 -3.723 1 97.38 260 GLY B C 1
ATOM 6691 O O . GLY B 1 260 ? -11.891 -5.84 -3.881 1 97.38 260 GLY B O 1
ATOM 6692 N N . LEU B 1 261 ? -11.227 -7.57 -2.678 1 98.06 261 LEU B N 1
ATOM 6693 C CA . LEU B 1 261 ? -12.172 -7.316 -1.596 1 98.06 261 LEU B CA 1
ATOM 6694 C C . LEU B 1 261 ? -11.82 -6.035 -0.853 1 98.06 261 LEU B C 1
ATOM 6696 O O . LEU B 1 261 ? -12.711 -5.281 -0.451 1 98.06 261 LEU B O 1
ATOM 6700 N N . MET B 1 262 ? -10.57 -5.719 -0.715 1 97.5 262 MET B N 1
ATOM 6701 C CA . MET B 1 262 ? -10.133 -4.531 0.011 1 97.5 262 MET B CA 1
ATOM 6702 C C . MET B 1 262 ? -10.562 -3.262 -0.714 1 97.5 262 MET B C 1
ATOM 6704 O O . MET B 1 262 ? -11.062 -2.324 -0.09 1 97.5 262 MET B O 1
ATOM 6708 N N . VAL B 1 263 ? -10.398 -3.232 -2.049 1 96.69 263 VAL B N 1
ATOM 6709 C CA . VAL B 1 263 ? -10.641 -1.981 -2.764 1 96.69 263 VAL B CA 1
ATOM 6710 C C . VAL B 1 263 ? -12.047 -1.984 -3.355 1 96.69 263 VAL B C 1
ATOM 6712 O O . VAL B 1 263 ? -12.516 -0.965 -3.871 1 96.69 263 VAL B O 1
ATOM 6715 N N . GLY B 1 264 ? -12.742 -3.158 -3.326 1 97.19 264 GLY B N 1
ATOM 6716 C CA . GLY B 1 264 ? -14.07 -3.268 -3.898 1 97.19 264 GLY B CA 1
ATOM 6717 C C . GLY B 1 264 ? -14.07 -3.352 -5.414 1 97.19 264 GLY B C 1
ATOM 6718 O O . GLY B 1 264 ? -14.969 -2.824 -6.07 1 97.19 264 GLY B O 1
ATOM 6719 N N . MET B 1 265 ? -13.109 -3.996 -5.926 1 97.12 265 MET B N 1
ATOM 6720 C CA . MET B 1 265 ? -12.914 -4.074 -7.371 1 97.12 265 MET B CA 1
ATOM 6721 C C . MET B 1 265 ? -13.805 -5.152 -7.98 1 97.12 265 MET B C 1
ATOM 6723 O O . MET B 1 265 ? -13.961 -6.23 -7.41 1 97.12 265 MET B O 1
ATOM 6727 N N . ARG B 1 266 ? -14.414 -4.848 -9.125 1 98.38 266 ARG B N 1
ATOM 6728 C CA . ARG B 1 266 ? -15.172 -5.863 -9.852 1 98.38 266 ARG B CA 1
ATOM 6729 C C . ARG B 1 266 ? -14.258 -6.988 -10.32 1 98.38 266 ARG B C 1
ATOM 6731 O O . ARG B 1 266 ? -13.203 -6.738 -10.906 1 98.38 266 ARG B O 1
ATOM 6738 N N . MET B 1 267 ? -14.672 -8.211 -10 1 98.25 267 MET B N 1
ATOM 6739 C CA . MET B 1 267 ? -13.891 -9.375 -10.383 1 98.25 267 MET B CA 1
ATOM 6740 C C . MET B 1 267 ? -14.703 -10.305 -11.281 1 98.25 267 MET B C 1
ATOM 6742 O O . MET B 1 267 ? -15.852 -10.617 -10.977 1 98.25 267 MET B O 1
ATOM 6746 N N . VAL B 1 268 ? -14.094 -10.719 -12.367 1 97.75 268 VAL B N 1
ATOM 6747 C CA . VAL B 1 268 ? -14.719 -11.609 -13.336 1 97.75 268 VAL B CA 1
ATOM 6748 C C . VAL B 1 268 ? -13.984 -12.945 -13.352 1 97.75 268 VAL B C 1
ATOM 6750 O O . VAL B 1 268 ? -12.781 -13 -13.617 1 97.75 268 VAL B O 1
ATOM 6753 N N . PHE B 1 269 ? -14.758 -14.016 -13.078 1 96.44 269 PHE B N 1
ATOM 6754 C CA . PHE B 1 269 ? -14.188 -15.359 -13.031 1 96.44 269 PHE B CA 1
ATOM 6755 C C . PHE B 1 269 ? -14.719 -16.219 -14.172 1 96.44 269 PHE B C 1
ATOM 6757 O O . PHE B 1 269 ? -15.906 -16.172 -14.492 1 96.44 269 PHE B O 1
ATOM 6764 N N . THR B 1 270 ? -13.836 -17.031 -14.719 1 92.88 270 THR B N 1
ATOM 6765 C CA . THR B 1 270 ? -14.227 -17.844 -15.867 1 92.88 270 THR B CA 1
ATOM 6766 C C . THR B 1 270 ? -14.734 -19.219 -15.414 1 92.88 270 THR B C 1
ATOM 6768 O O . THR B 1 270 ? -15.188 -20.016 -16.234 1 92.88 270 THR B O 1
ATOM 6771 N N . GLY B 1 271 ? -14.648 -19.5 -14.133 1 91.5 271 GLY B N 1
ATOM 6772 C CA . GLY B 1 271 ? -15.086 -20.797 -13.648 1 91.5 271 GLY B CA 1
ATOM 6773 C C . GLY B 1 271 ? -14.352 -21.953 -14.312 1 91.5 271 GLY B C 1
ATOM 6774 O O . GLY B 1 271 ? -13.125 -21.969 -14.367 1 91.5 271 GLY B O 1
ATOM 6775 N N . ARG B 1 272 ? -15.141 -22.859 -14.898 1 87.38 272 ARG B N 1
ATOM 6776 C CA . ARG B 1 272 ? -14.578 -24.047 -15.523 1 87.38 272 ARG B CA 1
ATOM 6777 C C . ARG B 1 272 ? -14.156 -23.781 -16.953 1 87.38 272 ARG B C 1
ATOM 6779 O O . ARG B 1 272 ? -13.484 -24.594 -17.594 1 87.38 272 ARG B O 1
ATOM 6786 N N . SER B 1 273 ? -14.516 -22.609 -17.453 1 86.5 273 SER B N 1
ATOM 6787 C CA . SER B 1 273 ? -14.156 -22.266 -18.812 1 86.5 273 SER B CA 1
ATOM 6788 C C . SER B 1 273 ? -12.742 -21.688 -18.891 1 86.5 273 SER B C 1
ATOM 6790 O O . SER B 1 273 ? -12.562 -20.469 -18.891 1 86.5 273 SER B O 1
ATOM 6792 N N . MET B 1 274 ? -11.812 -22.5 -19.156 1 82.38 274 MET B N 1
ATOM 6793 C CA . MET B 1 274 ? -10.414 -22.078 -19.078 1 82.38 274 MET B CA 1
ATOM 6794 C C . MET B 1 274 ? -9.812 -21.938 -20.469 1 82.38 274 MET B C 1
ATOM 6796 O O . MET B 1 274 ? -8.602 -21.766 -20.609 1 82.38 274 MET B O 1
ATOM 6800 N N . ASP B 1 275 ? -10.625 -21.984 -21.453 1 85.5 275 ASP B N 1
ATOM 6801 C CA . ASP B 1 275 ? -10.125 -21.844 -22.828 1 85.5 275 ASP B CA 1
ATOM 6802 C C . ASP B 1 275 ? -9.992 -20.359 -23.203 1 85.5 275 ASP B C 1
ATOM 6804 O O . ASP B 1 275 ? -10.719 -19.516 -22.688 1 85.5 275 ASP B O 1
ATOM 6808 N N . PRO B 1 276 ? -9.117 -20.109 -24.109 1 91.06 276 PRO B N 1
ATOM 6809 C CA . PRO B 1 276 ? -8.82 -18.719 -24.484 1 91.06 276 PRO B CA 1
ATOM 6810 C C . PRO B 1 276 ? -10.047 -17.984 -25.031 1 91.06 276 PRO B C 1
ATOM 6812 O O . PRO B 1 276 ? -10.195 -16.781 -24.812 1 91.06 276 PRO B O 1
ATOM 6815 N N . ASP B 1 277 ? -10.867 -18.703 -25.781 1 92.31 277 ASP B N 1
ATOM 6816 C CA . ASP B 1 277 ? -12.055 -18.062 -26.344 1 92.31 277 ASP B CA 1
ATOM 6817 C C . ASP B 1 277 ? -12.984 -17.547 -25.234 1 92.31 277 ASP B C 1
ATOM 6819 O O . ASP B 1 277 ? -13.477 -16.422 -25.297 1 92.31 277 ASP B O 1
ATOM 6823 N N . SER B 1 278 ? -13.211 -18.359 -24.266 1 91.88 278 SER B N 1
ATOM 6824 C CA . SER B 1 278 ? -14.055 -17.969 -23.141 1 91.88 278 SER B CA 1
ATOM 6825 C C . SER B 1 278 ? -13.453 -16.797 -22.391 1 91.88 278 SER B C 1
ATOM 6827 O O . SER B 1 278 ? -14.18 -15.906 -21.938 1 91.88 278 SER B O 1
ATOM 6829 N N . MET B 1 279 ? -12.203 -16.812 -22.281 1 94.56 279 MET B N 1
ATOM 6830 C CA . MET B 1 279 ? -11.516 -15.727 -21.594 1 94.56 279 MET B CA 1
ATOM 6831 C C . MET B 1 279 ? -11.688 -14.414 -22.359 1 94.56 279 MET B C 1
ATOM 6833 O O . MET B 1 279 ? -12.023 -13.391 -21.766 1 94.56 279 MET B O 1
ATOM 6837 N N . LEU B 1 280 ? -11.398 -14.477 -23.641 1 96.81 280 LEU B N 1
ATOM 6838 C CA . LEU B 1 280 ? -11.523 -13.281 -24.469 1 96.81 280 LEU B CA 1
ATOM 6839 C C . LEU B 1 280 ? -12.953 -12.758 -24.438 1 96.81 280 LEU B C 1
ATOM 6841 O O . LEU B 1 280 ? -13.18 -11.547 -24.359 1 96.81 280 LEU B O 1
ATOM 6845 N N . ASP B 1 281 ? -13.938 -13.672 -24.531 1 95 281 ASP B N 1
ATOM 6846 C CA . ASP B 1 281 ? -15.336 -13.273 -24.453 1 95 281 ASP B CA 1
ATOM 6847 C C . ASP B 1 281 ? -15.625 -12.531 -23.141 1 95 281 ASP B C 1
ATOM 6849 O O . ASP B 1 281 ? -16.297 -11.5 -23.141 1 95 281 ASP B O 1
ATOM 6853 N N . ALA B 1 282 ? -15.164 -13.07 -22.062 1 96 282 ALA B N 1
ATOM 6854 C CA . ALA B 1 282 ? -15.383 -12.445 -20.75 1 96 282 ALA B CA 1
ATOM 6855 C C . ALA B 1 282 ? -14.734 -11.07 -20.688 1 96 282 ALA B C 1
ATOM 6857 O O . ALA B 1 282 ? -15.312 -10.133 -20.125 1 96 282 ALA B O 1
ATOM 6858 N N . MET B 1 283 ? -13.531 -10.922 -21.25 1 97.5 283 MET B N 1
ATOM 6859 C CA . MET B 1 283 ? -12.852 -9.633 -21.281 1 97.5 283 MET B CA 1
ATOM 6860 C C . MET B 1 283 ? -13.68 -8.602 -22.031 1 97.5 283 MET B C 1
ATOM 6862 O O . MET B 1 283 ? -13.836 -7.469 -21.578 1 97.5 283 MET B O 1
ATOM 6866 N N . LEU B 1 284 ? -14.195 -9.008 -23.172 1 97.12 284 LEU B N 1
ATOM 6867 C CA . LEU B 1 284 ? -14.984 -8.109 -24.016 1 97.12 284 LEU B CA 1
ATOM 6868 C C . LEU B 1 284 ? -16.328 -7.801 -23.359 1 97.12 284 LEU B C 1
ATOM 6870 O O . LEU B 1 284 ? -16.734 -6.637 -23.297 1 97.12 284 LEU B O 1
ATOM 6874 N N . ASP B 1 285 ? -16.984 -8.789 -22.828 1 95.69 285 ASP B N 1
ATOM 6875 C CA . ASP B 1 285 ? -18.328 -8.656 -22.281 1 95.69 285 ASP B CA 1
ATOM 6876 C C . ASP B 1 285 ? -18.328 -7.75 -21.047 1 95.69 285 ASP B C 1
ATOM 6878 O O . ASP B 1 285 ? -19.281 -7.008 -20.812 1 95.69 285 ASP B O 1
ATOM 6882 N N . TRP B 1 286 ? -17.234 -7.797 -20.281 1 97 286 TRP B N 1
ATOM 6883 C CA . TRP B 1 286 ? -17.281 -7.129 -18.984 1 97 286 TRP B CA 1
ATOM 6884 C C . TRP B 1 286 ? -16.266 -5.992 -18.922 1 97 286 TRP B C 1
ATOM 6886 O O . TRP B 1 286 ? -16.047 -5.414 -17.859 1 97 286 TRP B O 1
ATOM 6896 N N . GLY B 1 287 ? -15.648 -5.719 -20.016 1 97.44 287 GLY B N 1
ATOM 6897 C CA . GLY B 1 287 ? -14.719 -4.605 -20.062 1 97.44 287 GLY B CA 1
ATOM 6898 C C . GLY B 1 287 ? -13.547 -4.766 -19.109 1 97.44 287 GLY B C 1
ATOM 6899 O O . GLY B 1 287 ? -13.234 -3.846 -18.359 1 97.44 287 GLY B O 1
ATOM 6900 N N . VAL B 1 288 ? -12.945 -5.938 -19.125 1 98.19 288 VAL B N 1
ATOM 6901 C CA . VAL B 1 288 ? -11.828 -6.238 -18.234 1 98.19 288 VAL B CA 1
ATOM 6902 C C . VAL B 1 288 ? -10.648 -5.324 -18.547 1 98.19 288 VAL B C 1
ATOM 6904 O O . VAL B 1 288 ? -10.289 -5.156 -19.719 1 98.19 288 VAL B O 1
ATOM 6907 N N . GLN B 1 289 ? -10.078 -4.762 -17.531 1 97.81 289 GLN B N 1
ATOM 6908 C CA . GLN B 1 289 ? -8.961 -3.846 -17.734 1 97.81 289 GLN B CA 1
ATOM 6909 C C . GLN B 1 289 ? -7.637 -4.5 -17.328 1 97.81 289 GLN B C 1
ATOM 6911 O O . GLN B 1 289 ? -6.578 -4.109 -17.828 1 97.81 289 GLN B O 1
ATOM 6916 N N . ILE B 1 290 ? -7.672 -5.438 -16.391 1 97.12 290 ILE B N 1
ATOM 6917 C CA . ILE B 1 290 ? -6.48 -6.133 -15.906 1 97.12 290 ILE B CA 1
ATOM 6918 C C . ILE B 1 290 ? -6.746 -7.637 -15.859 1 97.12 290 ILE B C 1
ATOM 6920 O O . ILE B 1 290 ? -7.816 -8.07 -15.43 1 97.12 290 ILE B O 1
ATOM 6924 N N . SER B 1 291 ? -5.816 -8.375 -16.281 1 96.56 291 SER B N 1
ATOM 6925 C CA . SER B 1 291 ? -5.914 -9.828 -16.156 1 96.56 291 SER B CA 1
ATOM 6926 C C . SER B 1 291 ? -4.574 -10.438 -15.766 1 96.56 291 SER B C 1
ATOM 6928 O O . SER B 1 291 ? -3.518 -9.875 -16.062 1 96.56 291 SER B O 1
ATOM 6930 N N . THR B 1 292 ? -4.684 -11.539 -15.078 1 93 292 THR B N 1
ATOM 6931 C CA . THR B 1 292 ? -3.488 -12.25 -14.633 1 93 292 THR B CA 1
ATOM 6932 C C . THR B 1 292 ? -3.395 -13.617 -15.305 1 93 292 THR B C 1
ATOM 6934 O O . THR B 1 292 ? -4.41 -14.281 -15.531 1 93 292 THR B O 1
ATOM 6937 N N . GLY B 1 293 ? -2.166 -14 -15.648 1 88.81 293 GLY B N 1
ATOM 6938 C CA . GLY B 1 293 ? -1.986 -15.281 -16.312 1 88.81 293 GLY B CA 1
ATOM 6939 C C . GLY B 1 293 ? -0.531 -15.68 -16.453 1 88.81 293 GLY B C 1
ATOM 6940 O O . GLY B 1 293 ? 0.342 -15.109 -15.789 1 88.81 293 GLY B O 1
ATOM 6941 N N . VAL B 1 294 ? -0.4 -16.766 -17.188 1 84.19 294 VAL B N 1
ATOM 6942 C CA . VAL B 1 294 ? 0.917 -17.312 -17.516 1 84.19 294 VAL B CA 1
ATOM 6943 C C . VAL B 1 294 ? 1.15 -17.25 -19.016 1 84.19 294 VAL B C 1
ATOM 6945 O O . VAL B 1 294 ? 0.216 -17.016 -19.781 1 84.19 294 VAL B O 1
ATOM 6948 N N . PRO B 1 295 ? 2.332 -17.453 -19.484 1 82.38 295 PRO B N 1
ATOM 6949 C CA . PRO B 1 295 ? 2.65 -17.25 -20.906 1 82.38 295 PRO B CA 1
ATOM 6950 C C . PRO B 1 295 ? 1.775 -18.094 -21.828 1 82.38 295 PRO B C 1
ATOM 6952 O O . PRO B 1 295 ? 1.282 -17.594 -22.844 1 82.38 295 PRO B O 1
ATOM 6955 N N . THR B 1 296 ? 1.514 -19.312 -21.453 1 75.56 296 THR B N 1
ATOM 6956 C CA . THR B 1 296 ? 0.734 -20.188 -22.312 1 75.56 296 THR B CA 1
ATOM 6957 C C . THR B 1 296 ? -0.688 -19.672 -22.484 1 75.56 296 THR B C 1
ATOM 6959 O O . THR B 1 296 ? -1.272 -19.781 -23.562 1 75.56 296 THR B O 1
ATOM 6962 N N . VAL B 1 297 ? -1.171 -19.094 -21.453 1 83.75 297 VAL B N 1
ATOM 6963 C CA . VAL B 1 297 ? -2.51 -18.516 -21.484 1 83.75 297 VAL B CA 1
ATOM 6964 C C . VAL B 1 297 ? -2.529 -17.312 -22.422 1 83.75 297 VAL B C 1
ATOM 6966 O O . VAL B 1 297 ? -3.426 -17.188 -23.266 1 83.75 297 VAL B O 1
ATOM 6969 N N . TRP B 1 298 ? -1.555 -16.5 -22.328 1 91.62 298 TRP B N 1
ATOM 6970 C CA . TRP B 1 298 ? -1.527 -15.273 -23.109 1 91.62 298 TRP B CA 1
ATOM 6971 C C . TRP B 1 298 ? -1.251 -15.57 -24.578 1 91.62 298 TRP B C 1
ATOM 6973 O O . TRP B 1 298 ? -1.745 -14.875 -25.469 1 91.62 298 TRP B O 1
ATOM 6983 N N . GLN B 1 299 ? -0.503 -16.688 -24.828 1 84.69 299 GLN B N 1
ATOM 6984 C CA . GLN B 1 299 ? -0.324 -17.141 -26.203 1 84.69 299 GLN B CA 1
ATOM 6985 C C . GLN B 1 299 ? -1.646 -17.609 -26.812 1 84.69 299 GLN B C 1
ATOM 6987 O O . GLN B 1 299 ? -1.931 -17.344 -27.969 1 84.69 299 GLN B O 1
ATOM 6992 N N . GLY B 1 300 ? -2.367 -18.344 -26.031 1 87.38 300 GLY B N 1
ATOM 6993 C CA . GLY B 1 300 ? -3.68 -18.781 -26.469 1 87.38 300 GLY B CA 1
ATOM 6994 C C . GLY B 1 300 ? -4.625 -17.625 -26.766 1 87.38 300 GLY B C 1
ATOM 6995 O O . GLY B 1 300 ? -5.309 -17.641 -27.797 1 87.38 300 GLY B O 1
ATOM 6996 N N . VAL B 1 301 ? -4.629 -16.656 -25.938 1 94.5 301 VAL B N 1
ATOM 6997 C CA . VAL B 1 301 ? -5.492 -15.492 -26.125 1 94.5 301 VAL B CA 1
ATOM 6998 C C . VAL B 1 301 ? -5.059 -14.711 -27.359 1 94.5 301 VAL B C 1
ATOM 7000 O O . VAL B 1 301 ? -5.898 -14.25 -28.141 1 94.5 301 VAL B O 1
ATOM 7003 N N . ARG B 1 302 ? -3.754 -14.586 -27.5 1 93.69 302 ARG B N 1
ATOM 7004 C CA . ARG B 1 302 ? -3.229 -13.922 -28.688 1 93.69 302 ARG B CA 1
ATOM 7005 C C . ARG B 1 302 ? -3.734 -14.602 -29.969 1 93.69 302 ARG B C 1
ATOM 7007 O O . ARG B 1 302 ? -4.215 -13.93 -30.875 1 93.69 302 ARG B O 1
ATOM 7014 N N . SER B 1 303 ? -3.619 -15.875 -29.984 1 89.81 303 SER B N 1
ATOM 7015 C CA . SER B 1 303 ? -4.074 -16.641 -31.141 1 89.81 303 SER B CA 1
ATOM 7016 C C . SER B 1 303 ? -5.562 -16.406 -31.406 1 89.81 303 SER B C 1
ATOM 7018 O O . SER B 1 303 ? -5.977 -16.234 -32.562 1 89.81 303 SER B O 1
ATOM 7020 N N . CYS B 1 304 ? -6.305 -16.422 -30.391 1 94.75 304 CYS B N 1
ATOM 7021 C CA . CYS B 1 304 ? -7.742 -16.188 -30.5 1 94.75 304 CYS B CA 1
ATOM 7022 C C . CYS B 1 304 ? -8.031 -14.805 -31.062 1 94.75 304 CYS B C 1
ATOM 7024 O O . CYS B 1 304 ? -8.906 -14.648 -31.922 1 94.75 304 CYS B O 1
ATOM 7026 N N . ILE B 1 305 ? -7.34 -13.805 -30.609 1 96.81 305 ILE B N 1
ATOM 7027 C CA . ILE B 1 305 ? -7.512 -12.43 -31.062 1 96.81 305 ILE B CA 1
ATOM 7028 C C . ILE B 1 305 ? -7.188 -12.336 -32.562 1 96.81 305 ILE B C 1
ATOM 7030 O O . ILE B 1 305 ? -7.938 -11.727 -33.312 1 96.81 305 ILE B O 1
ATOM 7034 N N . GLU B 1 306 ? -6.117 -12.945 -32.938 1 95 306 GLU B N 1
ATOM 7035 C CA . GLU B 1 306 ? -5.707 -12.93 -34.344 1 95 306 GLU B CA 1
ATOM 7036 C C . GLU B 1 306 ? -6.742 -13.617 -35.219 1 95 306 GLU B C 1
ATOM 7038 O O . GLU B 1 306 ? -7.066 -13.125 -36.312 1 95 306 GLU B O 1
ATOM 7043 N N . GLN B 1 307 ? -7.234 -14.672 -34.75 1 95.44 307 GLN B N 1
ATOM 7044 C CA . GLN B 1 307 ? -8.242 -15.414 -35.5 1 95.44 307 GLN B CA 1
ATOM 7045 C C . GLN B 1 307 ? -9.516 -14.594 -35.656 1 95.44 307 GLN B C 1
ATOM 7047 O O . GLN B 1 307 ? -10.156 -14.656 -36.719 1 95.44 307 GLN B O 1
ATOM 7052 N N . ARG B 1 308 ? -9.844 -13.805 -34.656 1 96.81 308 ARG B N 1
ATOM 7053 C CA . ARG B 1 308 ? -11.078 -13.023 -34.688 1 96.81 308 ARG B CA 1
ATOM 7054 C C . ARG B 1 308 ? -10.852 -11.664 -35.344 1 96.81 308 ARG B C 1
ATOM 7056 O O . ARG B 1 308 ? -11.805 -10.922 -35.594 1 96.81 308 ARG B O 1
ATOM 7063 N N . GLY B 1 309 ? -9.664 -11.336 -35.625 1 97.62 309 GLY B N 1
ATOM 7064 C CA . GLY B 1 309 ? -9.305 -10.039 -36.188 1 97.62 309 GLY B CA 1
ATOM 7065 C C . GLY B 1 309 ? -8.797 -9.07 -35.125 1 97.62 309 GLY B C 1
ATOM 7066 O O . GLY B 1 309 ? -9.586 -8.461 -34.406 1 97.62 309 GLY B O 1
ATOM 7067 N N . THR B 1 310 ? -7.582 -8.82 -35.188 1 97.06 310 THR B N 1
ATOM 7068 C CA . THR B 1 310 ? -6.902 -8.039 -34.156 1 97.06 310 THR B CA 1
ATOM 7069 C C . THR B 1 310 ? -7.516 -6.645 -34.031 1 97.06 310 THR B C 1
ATOM 7071 O O . THR B 1 310 ? -7.816 -6.18 -32.938 1 97.06 310 THR B O 1
ATOM 7074 N N . GLU B 1 311 ? -7.781 -5.984 -35.125 1 96.94 311 GLU B N 1
ATOM 7075 C CA . GLU B 1 311 ? -8.328 -4.629 -35.094 1 96.94 311 GLU B CA 1
ATOM 7076 C C . GLU B 1 311 ? -9.75 -4.613 -34.562 1 96.94 311 GLU B C 1
ATOM 7078 O O . GLU B 1 311 ? -10.117 -3.697 -33.812 1 96.94 311 GLU B O 1
ATOM 7083 N N . LYS B 1 312 ? -10.445 -5.586 -34.969 1 96.69 312 LYS B N 1
ATOM 7084 C CA . LYS B 1 312 ? -11.82 -5.695 -34.469 1 96.69 312 LYS B CA 1
ATOM 7085 C C . LYS B 1 312 ? -11.859 -5.891 -32.969 1 96.69 312 LYS B C 1
ATOM 7087 O O . LYS B 1 312 ? -12.633 -5.23 -32.281 1 96.69 312 LYS B O 1
ATOM 7092 N N . VAL B 1 313 ? -11.086 -6.785 -32.5 1 97.44 313 VAL B N 1
ATOM 7093 C CA . VAL 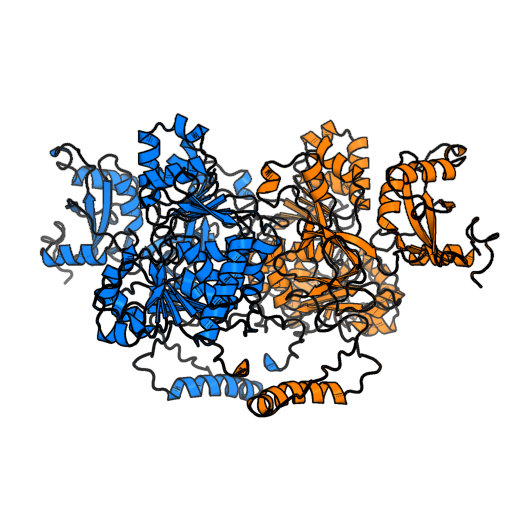B 1 313 ? -11.047 -7.078 -31.062 1 97.44 313 VAL B CA 1
ATOM 7094 C C . VAL B 1 313 ? -10.531 -5.863 -30.297 1 97.44 313 VAL B C 1
ATOM 7096 O O . VAL B 1 313 ? -11.055 -5.516 -29.234 1 97.44 313 VAL B O 1
ATOM 7099 N N . ARG B 1 314 ? -9.516 -5.211 -30.812 1 96.94 314 ARG B N 1
ATOM 7100 C CA . ARG B 1 314 ? -8.898 -4.055 -30.172 1 96.94 314 ARG B CA 1
ATOM 7101 C C . ARG B 1 314 ? -9.93 -2.967 -29.906 1 96.94 314 ARG B C 1
ATOM 7103 O O . ARG B 1 314 ? -9.883 -2.307 -28.859 1 96.94 314 ARG B O 1
ATOM 7110 N N . LYS B 1 315 ? -10.844 -2.76 -30.719 1 96.44 315 LYS B N 1
ATOM 7111 C CA . LYS B 1 315 ? -11.852 -1.708 -30.594 1 96.44 315 LYS B CA 1
ATOM 7112 C C . LYS B 1 315 ? -12.781 -1.974 -29.422 1 96.44 315 LYS B C 1
ATOM 7114 O O . LYS B 1 315 ? -13.289 -1.037 -28.797 1 96.44 315 LYS B O 1
ATOM 7119 N N . GLY B 1 316 ? -12.984 -3.217 -29.141 1 96.44 316 GLY B N 1
ATOM 7120 C CA . GLY B 1 316 ? -13.898 -3.562 -28.062 1 96.44 316 GLY B CA 1
ATOM 7121 C C . GLY B 1 316 ? -13.188 -3.85 -26.75 1 96.44 316 GLY B C 1
ATOM 7122 O O . GLY B 1 316 ? -13.828 -3.918 -25.703 1 96.44 316 GLY B O 1
ATOM 7123 N N . LEU B 1 317 ? -11.953 -3.957 -26.797 1 97.12 317 LEU B N 1
ATOM 7124 C CA . LEU B 1 317 ? -11.156 -4.371 -25.641 1 97.12 317 LEU B CA 1
ATOM 7125 C C . LEU B 1 317 ? -10.844 -3.178 -24.734 1 97.12 317 LEU B C 1
ATOM 7127 O O . LEU B 1 317 ? -10.484 -2.104 -25.234 1 97.12 317 LEU B O 1
ATOM 7131 N N . LYS B 1 318 ? -11 -3.324 -23.422 1 97.38 318 LYS B N 1
ATOM 7132 C CA . LYS B 1 318 ? -10.656 -2.281 -22.469 1 97.38 318 LYS B CA 1
ATOM 7133 C C . LYS B 1 318 ? -9.398 -2.643 -21.688 1 97.38 318 LYS B C 1
ATOM 7135 O O . LYS B 1 318 ? -8.977 -1.9 -20.797 1 97.38 318 LYS B O 1
ATOM 7140 N N . LEU B 1 319 ? -8.805 -3.701 -22.062 1 97.69 319 LEU B N 1
ATOM 7141 C CA . LEU B 1 319 ? -7.637 -4.262 -21.391 1 97.69 319 LEU B CA 1
ATOM 7142 C C . LEU B 1 319 ? -6.484 -3.262 -21.391 1 97.69 319 LEU B C 1
ATOM 7144 O O . LEU B 1 319 ? -6.125 -2.721 -22.438 1 97.69 319 LEU B O 1
ATOM 7148 N N . LYS B 1 320 ? -5.926 -3.035 -20.219 1 96.69 320 LYS B N 1
ATOM 7149 C CA . LYS B 1 320 ? -4.824 -2.092 -20.078 1 96.69 320 LYS B CA 1
ATOM 7150 C C . LYS B 1 320 ? -3.539 -2.807 -19.672 1 96.69 320 LYS B C 1
ATOM 7152 O O . LYS B 1 320 ? -2.439 -2.357 -20 1 96.69 320 LYS B O 1
ATOM 7157 N N . MET B 1 321 ? -3.719 -3.908 -18.922 1 96.56 321 MET B N 1
ATOM 7158 C CA . MET B 1 321 ? -2.537 -4.57 -18.375 1 96.56 321 MET B CA 1
ATOM 7159 C C . MET B 1 321 ? -2.754 -6.074 -18.281 1 96.56 321 MET B C 1
ATOM 7161 O O . MET B 1 321 ? -3.84 -6.527 -17.906 1 96.56 321 MET B O 1
ATOM 7165 N N . LEU B 1 322 ? -1.737 -6.777 -18.625 1 96 322 LEU B N 1
ATOM 7166 C CA . LEU B 1 322 ? -1.633 -8.211 -18.375 1 96 322 LEU B CA 1
ATOM 7167 C C . LEU B 1 322 ? -0.452 -8.523 -17.453 1 96 322 LEU B C 1
ATOM 7169 O O . LEU B 1 322 ? 0.652 -8.016 -17.672 1 96 322 LEU B O 1
ATOM 7173 N N . THR B 1 323 ? -0.729 -9.234 -16.438 1 93 323 THR B N 1
ATOM 7174 C CA . THR B 1 323 ? 0.387 -9.719 -15.641 1 93 323 THR B CA 1
ATOM 7175 C C . THR B 1 323 ? 0.789 -11.125 -16.062 1 93 323 THR B C 1
ATOM 7177 O O . THR B 1 323 ? -0.033 -11.883 -16.578 1 93 323 THR B O 1
ATOM 7180 N N . CYS B 1 324 ? 2.008 -11.43 -15.898 1 90.44 324 CYS B N 1
ATOM 7181 C CA . CYS B 1 324 ? 2.52 -12.75 -16.266 1 90.44 324 CYS B CA 1
ATOM 7182 C C . CYS B 1 324 ? 3.555 -13.234 -15.258 1 90.44 324 CYS B C 1
ATOM 7184 O O . CYS B 1 324 ? 4.5 -12.508 -14.93 1 90.44 324 CYS B O 1
ATOM 7186 N N . GLY B 1 325 ? 3.338 -14.359 -14.742 1 85.94 325 GLY B N 1
ATOM 7187 C CA . GLY B 1 325 ? 4.266 -15.023 -13.844 1 85.94 325 GLY B CA 1
ATOM 7188 C C . GLY B 1 325 ? 4.43 -16.5 -14.133 1 85.94 325 GLY B C 1
ATOM 7189 O O . GLY B 1 325 ? 4.016 -16.984 -15.195 1 85.94 325 GLY B O 1
ATOM 7190 N N . GLY B 1 326 ? 5.109 -17.203 -13.25 1 76.75 326 GLY B N 1
ATOM 7191 C CA . GLY B 1 326 ? 5.309 -18.625 -13.391 1 76.75 326 GLY B CA 1
ATOM 7192 C C . GLY B 1 326 ? 6.543 -18.984 -14.203 1 76.75 326 GLY B C 1
ATOM 7193 O O . GLY B 1 326 ? 7.297 -19.891 -13.836 1 76.75 326 GLY B O 1
ATOM 7194 N N . SER B 1 327 ? 6.598 -18.406 -15.391 1 75.31 327 SER B N 1
ATOM 7195 C CA . SER B 1 327 ? 7.762 -18.516 -16.25 1 75.31 327 SER B CA 1
ATOM 7196 C C . SER B 1 327 ? 7.965 -17.25 -17.078 1 75.31 327 SER B C 1
ATOM 7198 O O . SER B 1 327 ? 7.051 -16.422 -17.203 1 75.31 327 SER B O 1
ATOM 7200 N N . ALA B 1 328 ? 9.164 -17.125 -17.578 1 76.69 328 ALA B N 1
ATOM 7201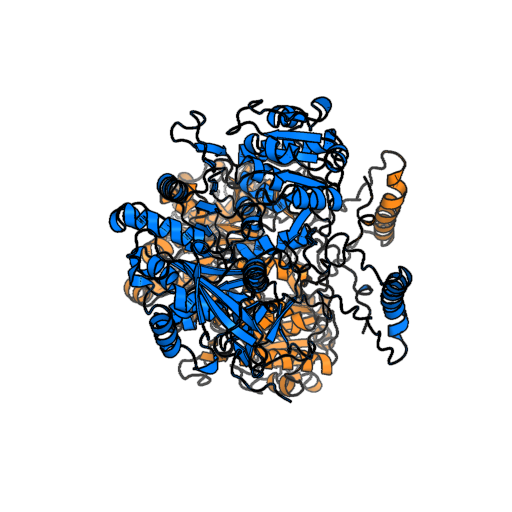 C CA . ALA B 1 328 ? 9.453 -15.938 -18.375 1 76.69 328 ALA B CA 1
ATOM 7202 C C . ALA B 1 328 ? 8.688 -15.969 -19.688 1 76.69 328 ALA B C 1
ATOM 7204 O O . ALA B 1 328 ? 8.766 -16.953 -20.438 1 76.69 328 ALA B O 1
ATOM 7205 N N . PRO B 1 329 ? 7.934 -14.969 -19.953 1 80.69 329 PRO B N 1
ATOM 7206 C CA . PRO B 1 329 ? 7.289 -14.891 -21.266 1 80.69 329 PRO B CA 1
ATOM 7207 C C . PRO B 1 329 ? 8.266 -14.508 -22.375 1 80.69 329 PRO B C 1
ATOM 7209 O O . PRO B 1 329 ? 9.188 -13.727 -22.156 1 80.69 329 PRO B O 1
ATOM 7212 N N . PRO B 1 330 ? 8.016 -15.086 -23.594 1 78.75 330 PRO B N 1
ATOM 7213 C CA . PRO B 1 330 ? 8.836 -14.625 -24.719 1 78.75 330 PRO B CA 1
ATOM 7214 C C . PRO B 1 330 ? 8.672 -13.133 -24.984 1 78.75 330 PRO B C 1
ATOM 7216 O O . PRO B 1 330 ? 7.562 -12.602 -24.922 1 78.75 330 PRO B O 1
ATOM 7219 N N . SER B 1 331 ? 9.758 -12.477 -25.281 1 85.12 331 SER B N 1
ATOM 7220 C CA . SER B 1 331 ? 9.742 -11.039 -25.547 1 85.12 331 SER B CA 1
ATOM 7221 C C . SER B 1 331 ? 8.82 -10.703 -26.719 1 85.12 331 SER B C 1
ATOM 7223 O O . SER B 1 331 ? 8.203 -9.641 -26.734 1 85.12 331 SER B O 1
ATOM 7225 N N . THR B 1 332 ? 8.734 -11.641 -27.656 1 85.62 332 THR B N 1
ATOM 7226 C CA . THR B 1 332 ? 7.895 -11.414 -28.828 1 85.62 332 THR B CA 1
ATOM 7227 C C . THR B 1 332 ? 6.426 -11.328 -28.438 1 85.62 332 THR B C 1
ATOM 7229 O O . THR B 1 332 ? 5.664 -10.555 -29.016 1 85.62 332 THR B O 1
ATOM 7232 N N . MET B 1 333 ? 6.059 -12.102 -27.484 1 87.94 333 MET B N 1
ATOM 7233 C CA . MET B 1 333 ? 4.684 -12.047 -26.984 1 87.94 333 MET B CA 1
ATOM 7234 C C . MET B 1 333 ? 4.418 -10.727 -26.281 1 87.94 333 MET B C 1
ATOM 7236 O O . MET B 1 333 ? 3.385 -10.094 -26.5 1 87.94 333 MET B O 1
ATOM 7240 N N . ILE B 1 334 ? 5.375 -10.297 -25.484 1 92.56 334 ILE B N 1
ATOM 7241 C CA . ILE B 1 334 ? 5.27 -9.023 -24.781 1 92.56 334 ILE B CA 1
ATOM 7242 C C . ILE B 1 334 ? 5.117 -7.887 -25.797 1 92.56 334 ILE B C 1
ATOM 7244 O O . ILE B 1 334 ? 4.211 -7.059 -25.672 1 92.56 334 ILE B O 1
ATOM 7248 N N . GLY B 1 335 ? 5.965 -7.898 -26.766 1 93.31 335 GLY B N 1
ATOM 7249 C CA . GLY B 1 335 ? 5.926 -6.875 -27.797 1 93.31 335 GLY B CA 1
ATOM 7250 C C . GLY B 1 335 ? 4.625 -6.863 -28.578 1 93.31 335 GLY B C 1
ATOM 7251 O O . GLY B 1 335 ? 4.105 -5.797 -28.906 1 93.31 335 GLY B O 1
ATOM 7252 N N . TRP B 1 336 ? 4.109 -8.055 -28.828 1 93.75 336 TRP B N 1
ATOM 7253 C CA . TRP B 1 336 ? 2.867 -8.141 -29.594 1 93.75 336 TRP B CA 1
ATOM 7254 C C . TRP B 1 336 ? 1.726 -7.445 -28.875 1 93.75 336 TRP B C 1
ATOM 7256 O O . TRP B 1 336 ? 1.001 -6.641 -29.453 1 93.75 336 TRP B O 1
ATOM 7266 N N . TYR B 1 337 ? 1.515 -7.719 -27.641 1 96.5 337 TYR B N 1
ATOM 7267 C CA . TYR B 1 337 ? 0.426 -7.125 -26.875 1 96.5 337 TYR B CA 1
ATOM 7268 C C . TYR B 1 337 ? 0.578 -5.613 -26.797 1 96.5 337 TYR B C 1
ATOM 7270 O O . TYR B 1 337 ? -0.411 -4.879 -26.859 1 96.5 337 TYR B O 1
ATOM 7278 N N . GLN B 1 338 ? 1.771 -5.18 -26.609 1 94.94 338 GLN B N 1
ATOM 7279 C CA . GLN B 1 338 ? 2.031 -3.746 -26.562 1 94.94 338 GLN B CA 1
ATOM 7280 C C . GLN B 1 338 ? 1.774 -3.086 -27.906 1 94.94 338 GLN B C 1
ATOM 7282 O O . GLN B 1 338 ? 1.072 -2.076 -27.984 1 94.94 338 GLN B O 1
ATOM 7287 N N . ASP B 1 339 ? 2.311 -3.592 -28.953 1 95.44 339 ASP B N 1
ATOM 7288 C CA . ASP B 1 339 ? 2.291 -2.965 -30.266 1 95.44 339 ASP B CA 1
ATOM 7289 C C . ASP B 1 339 ? 0.908 -3.068 -30.906 1 95.44 339 ASP B C 1
ATOM 7291 O O . ASP B 1 339 ? 0.428 -2.111 -31.516 1 95.44 339 ASP B O 1
ATOM 7295 N N . GLN B 1 340 ? 0.292 -4.258 -30.75 1 96.19 340 GLN B N 1
ATOM 7296 C CA . GLN B 1 340 ? -0.954 -4.508 -31.469 1 96.19 340 GLN B CA 1
ATOM 7297 C C . GLN B 1 340 ? -2.156 -4.02 -30.656 1 96.19 340 GLN B C 1
ATOM 7299 O O . GLN B 1 340 ? -3.172 -3.619 -31.234 1 96.19 340 GLN B O 1
ATOM 7304 N N . LEU B 1 341 ? -2.016 -4.043 -29.344 1 97.19 341 LEU B N 1
ATOM 7305 C CA . LEU B 1 341 ? -3.209 -3.771 -28.547 1 97.19 341 LEU B CA 1
ATOM 7306 C C . LEU B 1 341 ? -2.984 -2.586 -27.609 1 97.19 341 LEU B C 1
ATOM 7308 O O . LEU B 1 341 ? -3.938 -2.053 -27.031 1 97.19 341 LEU B O 1
ATOM 7312 N N . GLY B 1 342 ? -1.773 -2.176 -27.422 1 95.12 342 GLY B N 1
ATOM 7313 C CA . GLY B 1 342 ? -1.477 -1.118 -26.469 1 95.12 342 GLY B CA 1
ATOM 7314 C C . GLY B 1 342 ? -1.613 -1.562 -25.031 1 95.12 342 GLY B C 1
ATOM 7315 O O . GLY B 1 342 ? -1.939 -0.757 -24.156 1 95.12 342 GLY B O 1
ATOM 7316 N N . VAL B 1 343 ? -1.454 -2.818 -24.75 1 96.5 343 VAL B N 1
ATOM 7317 C CA . VAL B 1 343 ? -1.607 -3.396 -23.422 1 96.5 343 VAL B CA 1
ATOM 7318 C C . VAL B 1 343 ? -0.236 -3.582 -22.781 1 96.5 343 VAL B C 1
ATOM 7320 O O . VAL B 1 343 ? 0.668 -4.164 -23.391 1 96.5 343 VAL B O 1
ATOM 7323 N N . GLU B 1 344 ? -0.087 -3.047 -21.562 1 93.94 344 GLU B N 1
ATOM 7324 C CA . GLU B 1 344 ? 1.159 -3.25 -20.828 1 93.94 344 GLU B CA 1
ATOM 7325 C C . GLU B 1 344 ? 1.26 -4.68 -20.312 1 93.94 344 GLU B C 1
ATOM 7327 O O . GLU B 1 344 ? 0.29 -5.215 -19.766 1 93.94 344 GLU B O 1
ATOM 7332 N N . PHE B 1 345 ? 2.365 -5.234 -20.578 1 92.25 345 PHE B N 1
ATOM 7333 C CA . PHE B 1 345 ? 2.686 -6.559 -20.062 1 92.25 345 PHE B CA 1
ATOM 7334 C C . PHE B 1 345 ? 3.58 -6.453 -18.828 1 92.25 345 PHE B C 1
ATOM 7336 O O . PHE B 1 345 ? 4.711 -5.969 -18.922 1 92.25 345 PHE B O 1
ATOM 7343 N N . LEU B 1 346 ? 3.139 -6.859 -17.656 1 92.44 346 LEU B N 1
ATOM 7344 C CA . LEU B 1 346 ? 3.881 -6.793 -16.406 1 92.44 346 LEU B CA 1
ATOM 7345 C C . LEU B 1 346 ? 4.359 -8.172 -15.984 1 92.44 346 LEU B C 1
ATOM 7347 O O . LEU B 1 346 ? 3.555 -9.031 -15.617 1 92.44 346 LEU B O 1
ATOM 7351 N N . GLN B 1 347 ? 5.629 -8.391 -16.031 1 92.06 347 GLN B N 1
ATOM 7352 C CA . GLN B 1 347 ? 6.191 -9.633 -15.508 1 92.06 347 GLN B CA 1
ATOM 7353 C C . GLN B 1 347 ? 6.371 -9.562 -13.992 1 92.06 347 GLN B C 1
ATOM 7355 O O . GLN B 1 347 ? 6.961 -8.609 -13.477 1 92.06 347 GLN B O 1
ATOM 7360 N N . GLY B 1 348 ? 5.812 -10.484 -13.32 1 90.75 348 GLY B N 1
ATOM 7361 C CA . GLY B 1 348 ? 5.996 -10.625 -11.883 1 90.75 348 GLY B CA 1
ATOM 7362 C C . GLY B 1 348 ? 6.754 -11.875 -11.492 1 90.75 348 GLY B C 1
ATOM 7363 O O . GLY B 1 348 ? 6.648 -12.906 -12.172 1 90.75 348 GLY B O 1
ATOM 7364 N N . TRP B 1 349 ? 7.559 -11.727 -10.5 1 93.5 349 TRP B N 1
ATOM 7365 C CA . TRP B 1 349 ? 8.203 -12.898 -9.922 1 93.5 349 TRP B CA 1
ATOM 7366 C C . TRP B 1 349 ? 7.73 -13.125 -8.492 1 93.5 349 TRP B C 1
ATOM 7368 O O . TRP B 1 349 ? 7.527 -12.172 -7.734 1 93.5 349 TRP B O 1
ATOM 7378 N N . GLY B 1 350 ? 7.602 -14.297 -8.172 1 91.69 350 GLY B N 1
ATOM 7379 C CA . GLY B 1 350 ? 7.258 -14.805 -6.852 1 91.69 350 GLY B CA 1
ATOM 7380 C C . GLY B 1 350 ? 7.074 -16.312 -6.816 1 91.69 350 GLY B C 1
ATOM 7381 O O . GLY B 1 350 ? 7.16 -16.969 -7.852 1 91.69 350 GLY B O 1
ATOM 7382 N N . MET B 1 351 ? 6.891 -16.812 -5.746 1 89.88 351 MET B N 1
ATOM 7383 C CA . MET B 1 351 ? 6.656 -18.234 -5.508 1 89.88 351 MET B CA 1
ATOM 7384 C C . MET B 1 351 ? 5.727 -18.438 -4.316 1 89.88 351 MET B C 1
ATOM 7386 O O . MET B 1 351 ? 5.359 -17.484 -3.637 1 89.88 351 MET B O 1
ATOM 7390 N N . THR B 1 352 ? 5.246 -19.641 -4.156 1 89.38 352 THR B N 1
ATOM 7391 C CA . THR B 1 352 ? 4.359 -19.953 -3.045 1 89.38 352 THR B CA 1
ATOM 7392 C C . THR B 1 352 ? 4.945 -19.469 -1.726 1 89.38 352 THR B C 1
ATOM 7394 O O . THR B 1 352 ? 4.227 -18.938 -0.877 1 89.38 352 THR B O 1
ATOM 7397 N N . GLU B 1 353 ? 6.262 -19.516 -1.587 1 91.12 353 GLU B N 1
ATOM 7398 C CA . GLU B 1 353 ? 6.973 -19.188 -0.357 1 91.12 353 GLU B CA 1
ATOM 7399 C C . GLU B 1 353 ? 7.016 -17.672 -0.133 1 91.12 353 GLU B C 1
ATOM 7401 O O . GLU B 1 353 ? 7.301 -17.219 0.974 1 91.12 353 GLU B O 1
ATOM 7406 N N . THR B 1 354 ? 6.785 -16.766 -1.157 1 92.06 354 THR B N 1
ATOM 7407 C CA . THR B 1 354 ? 6.859 -15.312 -1.021 1 92.06 354 THR B CA 1
ATOM 7408 C C . THR B 1 354 ? 5.477 -14.727 -0.777 1 92.06 354 THR B C 1
ATOM 7410 O O . THR B 1 354 ? 5.332 -13.508 -0.629 1 92.06 354 THR B O 1
ATOM 7413 N N . ASN B 1 355 ? 4.312 -15.414 -0.938 1 88.81 355 ASN B N 1
ATOM 7414 C CA . ASN B 1 355 ? 2.941 -15.078 -0.568 1 88.81 355 ASN B CA 1
ATOM 7415 C C . ASN B 1 355 ? 2.426 -13.883 -1.364 1 88.81 355 ASN B C 1
ATOM 7417 O O . ASN B 1 355 ? 2.014 -12.875 -0.784 1 88.81 355 ASN B O 1
ATOM 7421 N N . PRO B 1 356 ? 2.219 -13.906 -2.723 1 84.19 356 PRO B N 1
ATOM 7422 C CA . PRO B 1 356 ? 3.193 -14.578 -3.584 1 84.19 356 PRO B CA 1
ATOM 7423 C C . PRO B 1 356 ? 4.152 -13.602 -4.262 1 84.19 356 PRO B C 1
ATOM 7425 O O . PRO B 1 356 ? 5.23 -14 -4.707 1 84.19 356 PRO B O 1
ATOM 7428 N N . LEU B 1 357 ? 3.797 -12.234 -4.297 1 90.25 357 LEU B N 1
ATOM 7429 C CA . LEU B 1 357 ? 4.5 -11.305 -5.172 1 90.25 357 LEU B CA 1
ATOM 7430 C C . LEU B 1 357 ? 5.82 -10.859 -4.551 1 90.25 357 LEU B C 1
ATOM 7432 O O . LEU B 1 357 ? 5.844 -10.344 -3.43 1 90.25 357 LEU B O 1
ATOM 7436 N N . GLY B 1 358 ? 6.812 -11.086 -5.305 1 94.38 358 GLY B N 1
ATOM 7437 C CA . GLY B 1 358 ? 8.133 -10.68 -4.848 1 94.38 358 GLY B CA 1
ATOM 7438 C C . GLY B 1 358 ? 8.656 -9.453 -5.562 1 94.38 358 GLY B C 1
ATOM 7439 O O . GLY B 1 358 ? 9.297 -8.594 -4.945 1 94.38 358 GLY B O 1
ATOM 7440 N N . SER B 1 359 ? 8.43 -9.406 -6.867 1 95.44 359 SER B N 1
ATOM 7441 C CA . SER B 1 359 ? 8.898 -8.297 -7.684 1 95.44 359 SER B CA 1
ATOM 7442 C C . SER B 1 359 ? 8 -8.078 -8.898 1 95.44 359 SER B C 1
ATOM 7444 O O . SER B 1 359 ? 7.176 -8.938 -9.227 1 95.44 359 SER B O 1
ATOM 7446 N N . ALA B 1 360 ? 8.094 -6.945 -9.5 1 93.94 360 ALA B N 1
ATOM 7447 C CA . ALA B 1 360 ? 7.309 -6.609 -10.688 1 93.94 360 ALA B CA 1
ATOM 7448 C C . ALA B 1 360 ? 8.133 -5.773 -11.664 1 93.94 360 ALA B C 1
ATOM 7450 O O . ALA B 1 360 ? 8.891 -4.898 -11.258 1 93.94 360 ALA B O 1
ATOM 7451 N N . GLY B 1 361 ? 7.973 -6.078 -12.93 1 93.19 361 GLY B N 1
ATOM 7452 C CA . GLY B 1 361 ? 8.641 -5.336 -13.992 1 93.19 361 GLY B CA 1
ATOM 7453 C C . GLY B 1 361 ? 7.73 -4.352 -14.695 1 93.19 361 GLY B C 1
ATOM 7454 O O . GLY B 1 361 ? 7.223 -4.641 -15.781 1 93.19 361 GLY B O 1
ATOM 7455 N N . ARG B 1 362 ? 7.602 -3.154 -14.18 1 93.12 362 ARG B N 1
ATOM 7456 C CA . ARG B 1 362 ? 6.793 -2.102 -14.789 1 93.12 362 ARG B CA 1
ATOM 7457 C C . ARG B 1 362 ? 7.535 -1.431 -15.938 1 93.12 362 ARG B C 1
ATOM 7459 O O . ARG B 1 362 ? 8.75 -1.24 -15.867 1 93.12 362 ARG B O 1
ATOM 7466 N N . ARG B 1 363 ? 6.746 -1.032 -16.922 1 94.44 363 ARG B N 1
ATOM 7467 C CA . ARG B 1 363 ? 7.316 -0.308 -18.062 1 94.44 363 ARG B CA 1
ATOM 7468 C C . ARG B 1 363 ? 7.977 0.988 -17.609 1 94.44 363 ARG B C 1
ATOM 7470 O O . ARG B 1 363 ? 9.086 1.31 -18.031 1 94.44 363 ARG B O 1
ATOM 7477 N N . VAL B 1 364 ? 7.305 1.708 -16.797 1 93.94 364 VAL B N 1
ATOM 7478 C CA . VAL B 1 364 ? 7.777 2.955 -16.203 1 93.94 364 VAL B CA 1
ATOM 7479 C C . VAL B 1 364 ? 7.664 2.879 -14.68 1 93.94 364 VAL B C 1
ATOM 7481 O O . VAL B 1 364 ? 6.566 2.721 -14.141 1 93.94 364 VAL B O 1
ATOM 7484 N N . ALA B 1 365 ? 8.781 2.922 -14 1 91.19 365 ALA B N 1
ATOM 7485 C CA . ALA B 1 365 ? 8.758 2.842 -12.539 1 91.19 365 ALA B CA 1
ATOM 7486 C C . ALA B 1 365 ? 9.719 3.852 -11.914 1 91.19 365 ALA B C 1
ATOM 7488 O O . ALA B 1 365 ? 9.641 4.137 -10.719 1 91.19 365 ALA B O 1
ATOM 7489 N N . LYS B 1 366 ? 10.594 4.414 -12.695 1 95.94 366 LYS B N 1
ATOM 7490 C CA . LYS B 1 366 ? 11.625 5.34 -12.242 1 95.94 366 LYS B CA 1
ATOM 7491 C C . LYS B 1 366 ? 11.531 6.672 -12.977 1 95.94 366 LYS B C 1
ATOM 7493 O O . LYS B 1 366 ? 10.977 6.746 -14.07 1 95.94 366 LYS B O 1
ATOM 7498 N N . TYR B 1 367 ? 12.102 7.664 -12.398 1 97 367 TYR B N 1
ATOM 7499 C CA . TYR B 1 367 ? 12.102 8.984 -13.023 1 97 367 TYR B CA 1
ATOM 7500 C C . TYR B 1 367 ? 12.812 8.945 -14.375 1 97 367 TYR B C 1
ATOM 7502 O O . TYR B 1 367 ? 12.344 9.531 -15.352 1 97 367 TYR B O 1
ATOM 7510 N N . LYS B 1 368 ? 13.883 8.25 -14.469 1 94.5 368 LYS B N 1
ATOM 7511 C CA . LYS B 1 368 ? 14.68 8.211 -15.695 1 94.5 368 LYS B CA 1
ATOM 7512 C C . LYS B 1 368 ? 13.922 7.508 -16.812 1 94.5 368 LYS B C 1
ATOM 7514 O O . LYS B 1 368 ? 14.25 7.668 -18 1 94.5 368 LYS B O 1
ATOM 7519 N N . ASP B 1 369 ? 12.938 6.652 -16.438 1 94.88 369 ASP B N 1
ATOM 7520 C CA . ASP B 1 369 ? 12.164 5.934 -17.453 1 94.88 369 ASP B CA 1
ATOM 7521 C C . ASP B 1 369 ? 11.352 6.902 -18.312 1 94.88 369 ASP B C 1
ATOM 7523 O O . ASP B 1 369 ? 10.977 6.57 -19.438 1 94.88 369 ASP B O 1
ATOM 7527 N N . LEU B 1 370 ? 11.055 8.094 -17.766 1 93.88 370 LEU B N 1
ATOM 7528 C CA . LEU B 1 370 ? 10.242 9.078 -18.484 1 93.88 370 LEU B CA 1
ATOM 7529 C C . LEU B 1 370 ? 10.93 9.531 -19.766 1 93.88 370 LEU B C 1
ATOM 7531 O O . LEU B 1 370 ? 10.273 9.922 -20.734 1 93.88 370 LEU B O 1
ATOM 7535 N N . SER B 1 371 ? 12.234 9.461 -19.781 1 94.31 371 SER B N 1
ATOM 7536 C CA . SER B 1 371 ? 12.992 9.906 -20.953 1 94.31 371 SER B CA 1
ATOM 7537 C C . SER B 1 371 ? 13.727 8.734 -21.609 1 94.31 371 SER B C 1
ATOM 7539 O O . SER B 1 371 ? 14.602 8.945 -22.453 1 94.31 371 SER B O 1
ATOM 7541 N N . ALA B 1 372 ? 13.406 7.57 -21.172 1 94.88 372 ALA B N 1
ATOM 7542 C CA . ALA B 1 372 ? 14.102 6.395 -21.703 1 94.88 372 ALA B CA 1
ATOM 7543 C C . ALA B 1 372 ? 13.609 6.043 -23.094 1 94.88 372 ALA B C 1
ATOM 7545 O O . ALA B 1 372 ? 12.5 6.426 -23.484 1 94.88 372 ALA B O 1
ATOM 7546 N N . SER B 1 373 ? 14.414 5.359 -23.828 1 95.81 373 SER B N 1
ATOM 7547 C CA . SER B 1 373 ? 14.031 4.883 -25.141 1 95.81 373 SER B CA 1
ATOM 7548 C C . SER B 1 373 ? 12.977 3.787 -25.047 1 95.81 373 SER B C 1
ATOM 7550 O O . SER B 1 373 ? 12.805 3.168 -24 1 95.81 373 SER B O 1
ATOM 7552 N N . SER B 1 374 ? 12.289 3.584 -26.125 1 93.44 374 SER B N 1
ATOM 7553 C CA . SER B 1 374 ? 11.297 2.518 -26.188 1 93.44 374 SER B CA 1
ATOM 7554 C C . SER B 1 374 ? 11.922 1.157 -25.906 1 93.44 374 SER B C 1
ATOM 7556 O O . SER B 1 374 ? 11.305 0.303 -25.266 1 93.44 374 SER B O 1
ATOM 7558 N N . ASP B 1 375 ? 13.133 0.987 -26.344 1 93.31 375 ASP B N 1
ATOM 7559 C CA . ASP B 1 375 ? 13.844 -0.27 -26.125 1 93.31 375 ASP B CA 1
ATOM 7560 C C . ASP B 1 375 ? 14.156 -0.473 -24.641 1 93.31 375 ASP B C 1
ATOM 7562 O O . ASP B 1 375 ? 14.039 -1.585 -24.125 1 93.31 375 ASP B O 1
ATOM 7566 N N . ALA B 1 376 ? 14.539 0.606 -24.078 1 92.56 376 ALA B N 1
ATOM 7567 C CA . ALA B 1 376 ? 14.844 0.539 -22.656 1 92.56 376 ALA B CA 1
ATOM 7568 C C . ALA B 1 376 ? 13.586 0.237 -21.844 1 92.56 376 ALA B C 1
ATOM 7570 O O . ALA B 1 376 ? 13.625 -0.563 -20.906 1 92.56 376 ALA B O 1
ATOM 7571 N N . LEU B 1 377 ? 12.555 0.878 -22.219 1 94.5 377 LEU B N 1
ATOM 7572 C CA . LEU B 1 377 ? 11.281 0.645 -21.547 1 94.5 377 LEU B CA 1
ATOM 7573 C C . LEU B 1 377 ? 10.812 -0.79 -21.75 1 94.5 377 LEU B C 1
ATOM 7575 O O . LEU B 1 377 ? 10.289 -1.419 -20.828 1 94.5 377 LEU B O 1
ATOM 7579 N N . PHE B 1 378 ? 10.977 -1.304 -22.938 1 93.56 378 PHE B N 1
ATOM 7580 C CA . PHE B 1 378 ? 10.617 -2.682 -23.25 1 93.56 378 PHE B CA 1
ATOM 7581 C C . PHE B 1 378 ? 11.445 -3.656 -22.422 1 93.56 378 PHE B C 1
ATOM 7583 O O . PHE B 1 378 ? 10.93 -4.66 -21.938 1 93.56 378 PHE B O 1
ATOM 7590 N N . SER B 1 379 ? 12.68 -3.338 -22.25 1 91.38 379 SER B N 1
ATOM 7591 C CA . SER B 1 379 ? 13.57 -4.176 -21.453 1 91.38 379 SER B CA 1
ATOM 7592 C C . SER B 1 379 ? 13.086 -4.285 -20.016 1 91.38 379 SER B C 1
ATOM 7594 O O . SER B 1 379 ? 13.219 -5.336 -19.391 1 91.38 379 SER B O 1
ATOM 7596 N N . ASN B 1 380 ? 12.562 -3.211 -19.516 1 92.81 380 ASN B N 1
ATOM 7597 C CA . ASN B 1 380 ? 12.016 -3.24 -18.156 1 92.81 380 ASN B CA 1
ATOM 7598 C C . ASN B 1 380 ? 10.938 -4.309 -18.016 1 92.81 380 ASN B C 1
ATOM 7600 O O . ASN B 1 380 ? 10.828 -4.949 -16.969 1 92.81 380 ASN B O 1
ATOM 7604 N N . MET B 1 381 ? 10.172 -4.52 -19 1 92.56 381 MET B N 1
ATOM 7605 C CA . MET B 1 381 ? 9.016 -5.414 -18.969 1 92.56 381 MET B CA 1
ATOM 7606 C C . MET B 1 381 ? 9.453 -6.867 -19.141 1 92.56 381 MET B C 1
ATOM 7608 O O . MET B 1 381 ? 8.688 -7.785 -18.859 1 92.56 381 MET B O 1
ATOM 7612 N N . THR B 1 382 ? 10.672 -7.094 -19.609 1 89.69 382 THR B N 1
ATOM 7613 C CA . THR B 1 382 ? 11.133 -8.445 -19.906 1 89.69 382 THR B CA 1
ATOM 7614 C C . THR B 1 382 ? 11.883 -9.039 -18.719 1 89.69 382 THR B C 1
ATOM 7616 O O . THR B 1 382 ? 12.367 -10.164 -18.781 1 89.69 382 THR B O 1
ATOM 7619 N N . LYS B 1 383 ? 11.977 -8.273 -17.672 1 91.06 383 LYS B N 1
ATOM 7620 C CA . LYS B 1 383 ? 12.648 -8.719 -16.453 1 91.06 383 LYS B CA 1
ATOM 7621 C C . LYS B 1 383 ? 11.641 -9.078 -15.375 1 91.06 383 LYS B C 1
ATOM 7623 O O . LYS B 1 383 ? 10.477 -8.672 -15.445 1 91.06 383 LYS B O 1
ATOM 7628 N N . ALA B 1 384 ? 12.156 -9.922 -14.359 1 92.88 384 ALA B N 1
ATOM 7629 C CA . ALA B 1 384 ? 11.32 -10.172 -13.188 1 92.88 384 ALA B CA 1
ATOM 7630 C C . ALA B 1 384 ? 11.008 -8.867 -12.453 1 92.88 384 ALA B C 1
ATOM 7632 O O . ALA B 1 384 ? 10 -8.781 -11.742 1 92.88 384 ALA B O 1
ATOM 7633 N N . GLY B 1 385 ? 11.938 -7.914 -12.602 1 94.5 385 GLY B N 1
ATOM 7634 C CA . GLY B 1 385 ? 11.609 -6.551 -12.211 1 94.5 385 GLY B CA 1
ATOM 7635 C C . GLY B 1 385 ? 12.133 -6.176 -10.836 1 94.5 385 GLY B C 1
ATOM 7636 O O . GLY B 1 385 ? 13.078 -6.793 -10.336 1 94.5 385 GLY B O 1
ATOM 7637 N N . LEU B 1 386 ? 11.617 -5.09 -10.289 1 95.31 386 LEU B N 1
ATOM 7638 C CA . LEU B 1 386 ? 12.086 -4.531 -9.031 1 95.31 386 LEU B CA 1
ATOM 7639 C C . LEU B 1 386 ? 11.406 -5.215 -7.848 1 95.31 386 LEU B C 1
ATOM 7641 O O . LEU B 1 386 ? 10.203 -5.457 -7.871 1 95.31 386 LEU B O 1
ATOM 7645 N N . PRO B 1 387 ? 12.172 -5.613 -6.797 1 95.69 387 PRO B N 1
ATOM 7646 C CA . PRO B 1 387 ? 11.547 -6.176 -5.598 1 95.69 387 PRO B CA 1
ATOM 7647 C C . PRO B 1 387 ? 10.523 -5.23 -4.965 1 95.69 387 PRO B C 1
ATOM 7649 O O . PRO B 1 387 ? 10.734 -4.012 -4.957 1 95.69 387 PRO B O 1
ATOM 7652 N N . ASN B 1 388 ? 9.383 -5.77 -4.535 1 94.69 388 ASN B N 1
ATOM 7653 C CA . ASN B 1 388 ? 8.453 -4.902 -3.822 1 94.69 388 ASN B CA 1
ATOM 7654 C C . ASN B 1 388 ? 9 -4.5 -2.457 1 94.69 388 ASN B C 1
ATOM 7656 O O . ASN B 1 388 ? 10.039 -5 -2.025 1 94.69 388 ASN B O 1
ATOM 7660 N N . ALA B 1 389 ? 8.375 -3.627 -1.755 1 95.25 389 ALA B N 1
ATOM 7661 C CA . ALA B 1 389 ? 8.914 -2.957 -0.573 1 95.25 389 ALA B CA 1
ATOM 7662 C C . ALA B 1 389 ? 9.039 -3.926 0.598 1 95.25 389 ALA B C 1
ATOM 7664 O O . ALA B 1 389 ? 9.719 -3.635 1.584 1 95.25 389 ALA B O 1
ATOM 7665 N N . LEU B 1 390 ? 8.375 -5.098 0.543 1 95.62 390 LEU B N 1
ATOM 7666 C CA . LEU B 1 390 ? 8.352 -6.031 1.661 1 95.62 390 LEU B CA 1
ATOM 7667 C C . LEU B 1 390 ? 9.422 -7.105 1.497 1 95.62 390 LEU B C 1
ATOM 7669 O O . LEU B 1 390 ? 9.625 -7.93 2.391 1 95.62 390 LEU B O 1
ATOM 7673 N N . VAL B 1 391 ? 10.172 -7.051 0.376 1 95.31 391 VAL B N 1
ATOM 7674 C CA . VAL B 1 391 ? 11.078 -8.156 0.065 1 95.31 391 VAL B CA 1
ATOM 7675 C C . VAL B 1 391 ? 12.508 -7.641 -0.046 1 95.31 391 VAL B C 1
ATOM 7677 O O . VAL B 1 391 ? 12.797 -6.77 -0.868 1 95.31 391 VAL B O 1
ATOM 7680 N N . GLU B 1 392 ? 13.352 -8.141 0.776 1 93.81 392 GLU B N 1
ATOM 7681 C CA . GLU B 1 392 ? 14.789 -7.953 0.625 1 93.81 392 GLU B CA 1
ATOM 7682 C C . GLU B 1 392 ? 15.398 -9.031 -0.266 1 93.81 392 GLU B C 1
ATOM 7684 O O . GLU B 1 392 ? 15 -10.195 -0.193 1 93.81 392 GLU B O 1
ATOM 7689 N N . VAL B 1 393 ? 16.344 -8.648 -1.088 1 95.5 393 VAL B N 1
ATOM 7690 C CA . VAL B 1 393 ? 16.906 -9.555 -2.082 1 95.5 393 VAL B CA 1
ATOM 7691 C C . VAL B 1 393 ? 18.438 -9.555 -1.969 1 95.5 393 VAL B C 1
ATOM 7693 O O . VAL B 1 393 ? 19.047 -8.516 -1.744 1 95.5 393 VAL B O 1
ATOM 7696 N N . ARG B 1 394 ? 18.984 -10.711 -2.092 1 94.69 394 ARG B N 1
ATOM 7697 C CA . ARG B 1 394 ? 20.438 -10.898 -2.197 1 94.69 394 ARG B CA 1
ATOM 7698 C C . ARG B 1 394 ? 20.766 -11.984 -3.219 1 94.69 394 ARG B C 1
ATOM 7700 O O . ARG B 1 394 ? 20.062 -12.984 -3.324 1 94.69 394 ARG B O 1
ATOM 7707 N N . ILE B 1 395 ? 21.797 -11.688 -3.961 1 96.81 395 ILE B N 1
ATOM 7708 C CA . ILE B 1 395 ? 22.391 -12.719 -4.812 1 96.81 395 ILE B CA 1
ATOM 7709 C C . ILE B 1 395 ? 23.609 -13.312 -4.133 1 96.81 395 ILE B C 1
ATOM 7711 O O . ILE B 1 395 ? 24.625 -12.625 -3.936 1 96.81 395 ILE B O 1
ATOM 7715 N N . ALA B 1 396 ? 23.547 -14.602 -3.803 1 96.06 396 ALA B N 1
ATOM 7716 C CA . ALA B 1 396 ? 24.609 -15.227 -3.033 1 96.06 396 ALA B CA 1
ATOM 7717 C C . ALA B 1 396 ? 25.438 -16.172 -3.904 1 96.06 396 ALA B C 1
ATOM 7719 O O . ALA B 1 396 ? 24.922 -16.719 -4.883 1 96.06 396 ALA B O 1
ATOM 7720 N N . ASP B 1 397 ? 26.641 -16.328 -3.514 1 93.06 397 ASP B N 1
ATOM 7721 C CA . ASP B 1 397 ? 27.484 -17.359 -4.098 1 93.06 397 ASP B CA 1
ATOM 7722 C C . ASP B 1 397 ? 26.953 -18.75 -3.766 1 93.06 397 ASP B C 1
ATOM 7724 O O . ASP B 1 397 ? 26.781 -19.094 -2.594 1 93.06 397 ASP B O 1
ATOM 7728 N N . PRO B 1 398 ? 26.734 -19.516 -4.789 1 87.12 398 PRO B N 1
ATOM 7729 C CA . PRO B 1 398 ? 26.156 -20.844 -4.551 1 87.12 398 PRO B CA 1
ATOM 7730 C C . PRO B 1 398 ? 27.062 -21.719 -3.678 1 87.12 398 PRO B C 1
ATOM 7732 O O . PRO B 1 398 ? 26.562 -22.641 -3.008 1 87.12 398 PRO B O 1
ATOM 7735 N N . GLU B 1 399 ? 28.375 -21.469 -3.648 1 86.75 399 GLU B N 1
ATOM 7736 C CA . GLU B 1 399 ? 29.312 -22.25 -2.865 1 86.75 399 GLU B CA 1
ATOM 7737 C C . GLU B 1 399 ? 29.406 -21.734 -1.433 1 86.75 399 GLU B C 1
ATOM 7739 O O . GLU B 1 399 ? 29.859 -22.453 -0.535 1 86.75 399 GLU B O 1
ATOM 7744 N N . ASP B 1 400 ? 29.062 -20.531 -1.313 1 92.56 400 ASP B N 1
ATOM 7745 C CA . ASP B 1 400 ? 29.062 -19.875 -0.004 1 92.56 400 ASP B CA 1
ATOM 7746 C C . ASP B 1 400 ? 27.922 -18.875 0.105 1 92.56 400 ASP B C 1
ATOM 7748 O O . ASP B 1 400 ? 28.094 -17.688 -0.182 1 92.56 400 ASP B O 1
ATOM 7752 N N . LEU B 1 401 ? 26.906 -19.297 0.638 1 92.75 401 LEU B N 1
ATOM 7753 C CA . LEU B 1 401 ? 25.688 -18.5 0.642 1 92.75 401 LEU B CA 1
ATOM 7754 C C . LEU B 1 401 ? 25.859 -17.25 1.497 1 92.75 401 LEU B C 1
ATOM 7756 O O . LEU B 1 401 ? 25.031 -16.344 1.433 1 92.75 401 LEU B O 1
ATOM 7760 N N . ASP B 1 402 ? 26.844 -17.156 2.258 1 93.31 402 ASP B N 1
ATOM 7761 C CA . ASP B 1 402 ? 27.109 -15.977 3.066 1 93.31 402 ASP B CA 1
ATOM 7762 C C . ASP B 1 402 ? 27.766 -14.875 2.236 1 93.31 402 ASP B C 1
ATOM 7764 O O . ASP B 1 402 ? 27.812 -13.719 2.658 1 93.31 402 ASP B O 1
ATOM 7768 N N . ARG B 1 403 ? 28.281 -15.227 1.122 1 94.62 403 ARG B N 1
ATOM 7769 C CA . ARG B 1 403 ? 28.969 -14.266 0.263 1 94.62 403 ARG B CA 1
ATOM 7770 C C . ARG B 1 403 ? 28.016 -13.688 -0.777 1 94.62 403 ARG B C 1
ATOM 7772 O O . ARG B 1 403 ? 27.516 -14.414 -1.637 1 94.62 403 ARG B O 1
ATOM 7779 N N . GLU B 1 404 ? 27.875 -12.422 -0.684 1 94.62 404 GLU B N 1
ATOM 7780 C CA . GLU B 1 404 ? 27.031 -11.727 -1.654 1 94.62 404 GLU B CA 1
ATOM 7781 C C . GLU B 1 404 ? 27.812 -11.391 -2.92 1 94.62 404 GLU B C 1
ATOM 7783 O O . GLU B 1 404 ? 28.969 -10.977 -2.85 1 94.62 404 GLU B O 1
ATOM 7788 N N . LEU B 1 405 ? 27.203 -11.633 -4.031 1 95.06 405 LEU B N 1
ATOM 7789 C CA . LEU B 1 405 ? 27.812 -11.336 -5.316 1 95.06 405 LEU B CA 1
ATOM 7790 C C . LEU B 1 405 ? 27.438 -9.938 -5.797 1 95.06 405 LEU B C 1
ATOM 7792 O O . LEU B 1 405 ? 26.344 -9.453 -5.508 1 95.06 405 LEU B O 1
ATOM 7796 N N . PRO B 1 406 ? 28.297 -9.289 -6.512 1 92.12 406 PRO B N 1
ATOM 7797 C CA . PRO B 1 406 ? 27.984 -7.953 -7.023 1 92.12 406 PRO B CA 1
ATOM 7798 C C . PRO B 1 406 ? 26.922 -7.977 -8.117 1 92.12 406 PRO B C 1
ATOM 7800 O O . PRO B 1 406 ? 26.609 -9.039 -8.664 1 92.12 406 PRO B O 1
ATOM 7803 N N . ARG B 1 407 ? 26.453 -6.82 -8.414 1 91.06 407 ARG B N 1
ATOM 7804 C CA . ARG B 1 407 ? 25.469 -6.676 -9.469 1 91.06 407 ARG B CA 1
ATOM 7805 C C . ARG B 1 407 ? 26 -7.219 -10.797 1 91.06 407 ARG B C 1
ATOM 7807 O O . ARG B 1 407 ? 27.172 -7.059 -11.109 1 91.06 407 ARG B O 1
ATOM 7814 N N . GLY B 1 408 ? 25.109 -7.836 -11.5 1 91.94 408 GLY B N 1
ATOM 7815 C CA . GLY B 1 408 ? 25.469 -8.367 -12.805 1 91.94 408 GLY B CA 1
ATOM 7816 C C . GLY B 1 408 ? 25.906 -9.82 -12.758 1 91.94 408 GLY B C 1
ATOM 7817 O O . GLY B 1 408 ? 25.875 -10.516 -13.773 1 91.94 408 GLY B O 1
ATOM 7818 N N . GLN B 1 409 ? 26.328 -10.273 -11.594 1 92.19 409 GLN B N 1
ATOM 7819 C CA . GLN B 1 409 ? 26.781 -11.648 -11.477 1 92.19 409 GLN B CA 1
ATOM 7820 C C . GLN B 1 409 ? 25.656 -12.578 -11.07 1 92.19 409 GLN B C 1
ATOM 7822 O O . GLN B 1 409 ? 24.828 -12.227 -10.219 1 92.19 409 GLN B O 1
ATOM 7827 N N . GLN B 1 410 ? 25.672 -13.719 -11.719 1 91.5 410 GLN B N 1
ATOM 7828 C CA . GLN B 1 410 ? 24.641 -14.719 -11.453 1 91.5 410 GLN B CA 1
ATOM 7829 C C . GLN B 1 410 ? 24.953 -15.516 -10.195 1 91.5 410 GLN B C 1
ATOM 7831 O O . GLN B 1 410 ? 26.109 -15.852 -9.938 1 91.5 410 GLN B O 1
ATOM 7836 N N . GLY B 1 411 ? 23.969 -15.742 -9.414 1 93.56 411 GLY B N 1
ATOM 7837 C CA . GLY B 1 411 ? 24.078 -16.547 -8.211 1 93.56 411 GLY B CA 1
ATOM 7838 C C . GLY B 1 411 ? 22.734 -17 -7.672 1 93.56 411 GLY B C 1
ATOM 7839 O O . GLY B 1 411 ? 21.719 -16.953 -8.391 1 93.56 411 GLY B O 1
ATOM 7840 N N . GLU B 1 412 ? 22.781 -17.547 -6.465 1 94.44 412 GLU B N 1
ATOM 7841 C CA . GLU B 1 412 ? 21.562 -18 -5.812 1 94.44 412 GLU B CA 1
ATOM 7842 C C . GLU B 1 412 ? 20.719 -16.828 -5.328 1 94.44 412 GLU B C 1
ATOM 7844 O O . GLU B 1 412 ? 21.203 -15.969 -4.598 1 94.44 412 GLU B O 1
ATOM 7849 N N . LEU B 1 413 ? 19.484 -16.797 -5.762 1 96.31 413 LEU B N 1
ATOM 7850 C CA . LEU B 1 413 ? 18.578 -15.75 -5.312 1 96.31 413 LEU B CA 1
ATOM 7851 C C . LEU B 1 413 ? 18.047 -16.047 -3.91 1 96.31 413 LEU B C 1
ATOM 7853 O O . LEU B 1 413 ? 17.375 -17.062 -3.695 1 96.31 413 LEU B O 1
ATOM 7857 N N . LEU B 1 414 ? 18.406 -15.234 -2.938 1 96.44 414 LEU B N 1
ATOM 7858 C CA . LEU B 1 414 ? 17.891 -15.305 -1.572 1 96.44 414 LEU B CA 1
ATOM 7859 C C . LEU B 1 414 ? 16.953 -14.148 -1.282 1 96.44 414 LEU B C 1
ATOM 7861 O O . LEU B 1 414 ? 17.188 -13.016 -1.704 1 96.44 414 LEU B O 1
ATOM 7865 N N . VAL B 1 415 ? 15.844 -14.438 -0.594 1 95.75 415 VAL B N 1
ATOM 7866 C CA . VAL B 1 415 ? 14.898 -13.375 -0.255 1 95.75 415 VAL B CA 1
ATOM 7867 C C . VAL B 1 415 ? 14.5 -13.492 1.213 1 95.75 415 VAL B C 1
ATOM 7869 O O . VAL B 1 415 ? 14.555 -14.578 1.793 1 95.75 415 VAL B O 1
ATOM 7872 N N . ARG B 1 416 ? 14.141 -12.438 1.801 1 93.69 416 ARG B N 1
ATOM 7873 C CA . ARG B 1 416 ? 13.656 -12.344 3.174 1 93.69 416 ARG B CA 1
ATOM 7874 C C . ARG B 1 416 ? 12.688 -11.18 3.338 1 93.69 416 ARG B C 1
ATOM 7876 O O . ARG B 1 416 ? 12.703 -10.242 2.543 1 93.69 416 ARG B O 1
ATOM 7883 N N . GLY B 1 417 ? 11.766 -11.234 4.316 1 93.81 417 GLY B N 1
ATOM 7884 C CA . GLY B 1 417 ? 10.805 -10.188 4.594 1 93.81 417 GLY B CA 1
ATOM 7885 C C . GLY B 1 417 ? 9.57 -10.695 5.32 1 93.81 417 GLY B C 1
ATOM 7886 O O . GLY B 1 417 ? 9.43 -11.891 5.562 1 93.81 417 GLY B O 1
ATOM 7887 N N . PRO B 1 418 ? 8.688 -9.797 5.621 1 93.19 418 PRO B N 1
ATOM 7888 C CA . PRO B 1 418 ? 7.531 -10.141 6.449 1 93.19 418 PRO B CA 1
ATOM 7889 C C . PRO B 1 418 ? 6.52 -11.016 5.711 1 93.19 418 PRO B C 1
ATOM 7891 O O . PRO B 1 418 ? 5.605 -11.57 6.328 1 93.19 418 PRO B O 1
ATOM 7894 N N . THR B 1 419 ? 6.621 -11.188 4.426 1 93.56 419 THR B N 1
ATOM 7895 C CA . THR B 1 419 ? 5.684 -12.016 3.672 1 93.56 419 THR B CA 1
ATOM 7896 C C . THR B 1 419 ? 6.32 -13.352 3.297 1 93.56 419 THR B C 1
ATOM 7898 O O . THR B 1 419 ? 5.664 -14.211 2.703 1 93.56 419 THR B O 1
ATOM 7901 N N . ILE B 1 420 ? 7.609 -13.539 3.588 1 93.75 420 ILE B N 1
ATOM 7902 C CA . ILE B 1 420 ? 8.352 -14.734 3.215 1 93.75 420 ILE B CA 1
ATOM 7903 C C . ILE B 1 420 ? 8.227 -15.789 4.312 1 93.75 420 ILE B C 1
ATOM 7905 O O . ILE B 1 420 ? 8.398 -15.484 5.496 1 93.75 420 ILE B O 1
ATOM 7909 N N . ILE B 1 421 ? 7.855 -16.953 3.967 1 90.31 421 ILE B N 1
ATOM 7910 C CA . ILE B 1 421 ? 7.758 -18 4.977 1 90.31 421 ILE B CA 1
ATOM 7911 C C . ILE B 1 421 ? 9.133 -18.266 5.59 1 90.31 421 ILE B C 1
ATOM 7913 O O . ILE B 1 421 ? 10.156 -18.078 4.93 1 90.31 421 ILE B O 1
ATOM 7917 N N . THR B 1 422 ? 9.172 -18.688 6.77 1 87.75 422 THR B N 1
ATOM 7918 C CA . THR B 1 422 ? 10.422 -18.984 7.449 1 87.75 422 THR B CA 1
ATOM 7919 C C . THR B 1 422 ? 10.547 -20.484 7.742 1 87.75 422 THR B C 1
ATOM 7921 O O . THR B 1 422 ? 11.586 -20.953 8.211 1 87.75 422 THR B O 1
ATOM 7924 N N . GLU B 1 423 ? 9.445 -21.172 7.52 1 86.38 423 GLU B N 1
ATOM 7925 C CA . GLU B 1 423 ? 9.398 -22.625 7.641 1 86.38 423 GLU B CA 1
ATOM 7926 C C . GLU B 1 423 ? 8.242 -23.219 6.832 1 86.38 423 GLU B C 1
ATOM 7928 O O . GLU B 1 423 ? 7.273 -22.516 6.539 1 86.38 423 GLU B O 1
ATOM 7933 N N . TYR B 1 424 ? 8.414 -24.406 6.418 1 87.75 424 TYR B N 1
ATOM 7934 C CA . TYR B 1 424 ? 7.305 -25.109 5.777 1 87.75 424 TYR B CA 1
ATOM 7935 C C . TYR B 1 424 ? 6.359 -25.703 6.82 1 87.75 424 TYR B C 1
ATOM 7937 O O . TYR B 1 424 ? 6.754 -25.938 7.961 1 87.75 424 TYR B O 1
ATOM 7945 N N . PHE B 1 425 ? 5.199 -25.875 6.43 1 88.25 425 PHE B N 1
ATOM 7946 C CA . PHE B 1 425 ? 4.129 -26.359 7.293 1 88.25 425 PHE B CA 1
ATOM 7947 C C . PHE B 1 425 ? 4.434 -27.781 7.781 1 88.25 425 PHE B C 1
ATOM 7949 O O . PHE B 1 425 ? 4.727 -28.672 6.98 1 88.25 425 PHE B O 1
ATOM 7956 N N . GLN B 1 426 ? 4.375 -28.047 9.086 1 80.06 426 GLN B N 1
ATOM 7957 C CA . GLN B 1 426 ? 4.543 -29.328 9.758 1 80.06 426 GLN B CA 1
ATOM 7958 C C . GLN B 1 426 ? 5.777 -30.062 9.234 1 80.06 426 GLN B C 1
ATOM 7960 O O . GLN B 1 426 ? 5.723 -31.25 8.945 1 80.06 426 GLN B O 1
ATOM 7965 N N . PHE B 1 427 ? 6.66 -29.328 8.766 1 63.56 427 PHE B N 1
ATOM 7966 C CA . PHE B 1 427 ? 7.855 -29.984 8.25 1 63.56 427 PHE B CA 1
ATOM 7967 C C . PHE B 1 427 ? 8.766 -30.422 9.383 1 63.56 427 PHE B C 1
ATOM 7969 O O . PHE B 1 427 ? 9.234 -29.609 10.172 1 63.56 427 PHE B O 1
ATOM 7976 N N . ASP B 1 428 ? 8.414 -31.609 10.07 1 51.62 428 ASP B N 1
ATOM 7977 C CA . ASP B 1 428 ? 9.273 -32.281 11.047 1 51.62 428 ASP B CA 1
ATOM 7978 C C . ASP B 1 428 ? 10.695 -32.438 10.5 1 51.62 428 ASP B C 1
ATOM 7980 O O . ASP B 1 428 ? 10.883 -32.969 9.406 1 51.62 428 ASP B O 1
ATOM 7984 N N . ALA B 1 429 ? 11.492 -31.5 10.727 1 42.34 429 ALA B N 1
ATOM 7985 C CA . ALA B 1 429 ? 12.867 -31.844 10.383 1 42.34 429 ALA B CA 1
ATOM 7986 C C . ALA B 1 429 ? 13.172 -33.312 10.75 1 42.34 429 ALA B C 1
ATOM 7988 O O . ALA B 1 429 ? 13.039 -33.688 11.906 1 42.34 429 ALA B O 1
ATOM 7989 N N . PRO B 1 430 ? 13.062 -34.281 9.891 1 38.09 430 PRO B N 1
ATOM 7990 C CA . PRO B 1 430 ? 13.469 -35.594 10.383 1 38.09 430 PRO B CA 1
ATOM 7991 C C . PRO B 1 430 ? 14.516 -35.531 11.492 1 38.09 430 PRO B C 1
ATOM 7993 O O . PRO B 1 430 ? 14.43 -36.25 12.484 1 38.09 430 PRO B O 1
ATOM 7996 N N . ASP B 1 431 ? 15.836 -35.125 11.164 1 34.38 431 ASP B N 1
ATOM 7997 C CA . ASP B 1 431 ? 17.016 -35.375 11.984 1 34.38 431 ASP B CA 1
ATOM 7998 C C . ASP B 1 431 ? 17.062 -34.438 13.188 1 34.38 431 ASP B C 1
ATOM 8000 O O . ASP B 1 431 ? 18.078 -34.406 13.906 1 34.38 431 ASP B O 1
ATOM 8004 N N . LYS B 1 432 ? 16.547 -33.281 13.289 1 35.84 432 LYS B N 1
ATOM 8005 C CA . LYS B 1 432 ? 16.969 -32.562 14.492 1 35.84 432 LYS B CA 1
ATOM 8006 C C . LYS B 1 432 ? 16.172 -33.031 15.711 1 35.84 432 LYS B C 1
ATOM 8008 O O . LYS B 1 432 ? 14.945 -33 15.695 1 35.84 432 LYS B O 1
ATOM 8013 N N . PRO B 1 433 ? 16.797 -33.75 16.672 1 32.5 433 PRO B N 1
ATOM 8014 C CA . PRO B 1 433 ? 16.234 -34.062 18 1 32.5 433 PRO B CA 1
ATOM 8015 C C . PRO B 1 433 ? 15.516 -32.875 18.625 1 32.5 433 PRO B C 1
ATOM 8017 O O . PRO B 1 433 ? 15.898 -31.719 18.391 1 32.5 433 PRO B O 1
ATOM 8020 N N . ARG B 1 434 ? 14.352 -32.938 19.234 1 33.22 434 ARG B N 1
ATOM 8021 C CA . ARG B 1 434 ? 13.508 -32.062 20.062 1 33.22 434 ARG B CA 1
ATOM 8022 C C . ARG B 1 434 ? 14.359 -31.172 20.953 1 33.22 434 ARG B C 1
ATOM 8024 O O . ARG B 1 434 ? 13.875 -30.141 21.453 1 33.22 434 ARG B O 1
ATOM 8031 N N . GLN B 1 435 ? 15.523 -31.594 21.391 1 31.78 435 GLN B N 1
ATOM 8032 C CA . GLN B 1 435 ? 16.344 -30.984 22.438 1 31.78 435 GLN B CA 1
ATOM 8033 C C . GLN B 1 435 ? 16.891 -29.641 21.984 1 31.78 435 GLN B C 1
ATOM 8035 O O . GLN B 1 435 ? 16.953 -28.703 22.797 1 31.78 435 GLN B O 1
ATOM 8040 N N . GLU B 1 436 ? 17.328 -29.531 20.719 1 32.84 436 GLU B N 1
ATOM 8041 C CA . GLU B 1 436 ? 18.094 -28.328 20.406 1 32.84 436 GLU B CA 1
ATOM 8042 C C . GLU B 1 436 ? 17.172 -27.156 20.094 1 32.84 436 GLU B C 1
ATOM 8044 O O . GLU B 1 436 ? 17.547 -25.984 20.297 1 32.84 436 GLU B O 1
ATOM 8049 N N . LEU B 1 437 ? 15.938 -27.406 19.797 1 34.41 437 LEU B N 1
ATOM 8050 C CA . LEU B 1 437 ? 15.047 -26.266 19.625 1 34.41 437 LEU B CA 1
ATOM 8051 C C . LEU B 1 437 ? 14.68 -25.656 20.969 1 34.41 437 LEU B C 1
ATOM 8053 O O . LEU B 1 437 ? 14.594 -24.422 21.094 1 34.41 437 LEU B O 1
ATOM 8057 N N . GLN B 1 438 ? 14.555 -26.469 22.016 1 31.64 438 GLN B N 1
ATOM 8058 C CA . GLN B 1 438 ? 14.367 -25.938 23.375 1 31.64 438 GLN B CA 1
ATOM 8059 C C . GLN B 1 438 ? 15.586 -25.156 23.828 1 31.64 438 GLN B C 1
ATOM 8061 O O . GLN B 1 438 ? 15.453 -24.141 24.516 1 31.64 438 GLN B O 1
ATOM 8066 N N . GLU B 1 439 ? 16.766 -25.672 23.562 1 34.62 439 GLU B N 1
ATOM 8067 C CA . GLU B 1 439 ? 17.969 -24.969 24.016 1 34.62 439 GLU B CA 1
ATOM 8068 C C . GLU B 1 439 ? 18.188 -23.672 23.25 1 34.62 439 GLU B C 1
ATOM 8070 O O . GLU B 1 439 ? 18.641 -22.688 23.828 1 34.62 439 GLU B O 1
ATOM 8075 N N . GLN B 1 440 ? 17.766 -23.625 21.984 1 34.22 440 GLN B N 1
ATOM 8076 C CA . GLN B 1 440 ? 17.938 -22.375 21.25 1 34.22 440 GLN B CA 1
ATOM 8077 C C . GLN B 1 440 ? 16.906 -21.328 21.656 1 34.22 440 GLN B C 1
ATOM 8079 O O . GLN B 1 440 ? 17.219 -20.141 21.734 1 34.22 440 GLN B O 1
ATOM 8084 N N . LEU B 1 441 ? 15.742 -21.781 21.969 1 34.53 441 LEU B N 1
ATOM 8085 C CA . LEU B 1 441 ? 14.773 -20.859 22.547 1 34.53 441 LEU B CA 1
ATOM 8086 C C . LEU B 1 441 ? 15.211 -20.438 23.938 1 34.53 441 LEU B C 1
ATOM 8088 O O . LEU B 1 441 ? 15.109 -19.25 24.281 1 34.53 441 LEU B O 1
ATOM 8092 N N . VAL B 1 442 ? 15.602 -21.422 24.797 1 34.44 442 VAL B N 1
ATOM 8093 C CA . VAL B 1 442 ? 16.094 -21.094 26.125 1 34.44 442 VAL B CA 1
ATOM 8094 C C . VAL B 1 442 ? 17.391 -20.281 26.016 1 34.44 442 VAL B C 1
ATOM 8096 O O . VAL B 1 442 ? 17.609 -19.328 26.766 1 34.44 442 VAL B O 1
ATOM 8099 N N . SER B 1 443 ? 18.281 -20.625 25.047 1 34.69 443 SER B N 1
ATOM 8100 C CA . SER B 1 443 ? 19.516 -19.875 24.891 1 34.69 443 SER B CA 1
ATOM 8101 C C . SER B 1 443 ? 19.25 -18.5 24.281 1 34.69 443 SER B C 1
ATOM 8103 O O . SER B 1 443 ? 19.891 -17.516 24.672 1 34.69 443 SER B O 1
ATOM 8105 N N . THR B 1 444 ? 18.281 -18.391 23.344 1 33.53 444 THR B N 1
ATOM 8106 C CA . THR B 1 444 ? 17.922 -17.047 22.875 1 33.53 444 THR B CA 1
ATOM 8107 C C . THR B 1 444 ? 17.203 -16.266 23.984 1 33.53 444 THR B C 1
ATOM 8109 O O . THR B 1 444 ? 17.5 -15.102 24.219 1 33.53 444 THR B O 1
ATOM 8112 N N . LEU B 1 445 ? 16.375 -16.953 24.703 1 34.16 445 LEU B N 1
ATOM 8113 C CA . LEU B 1 445 ? 15.812 -16.297 25.875 1 34.16 445 LEU B CA 1
ATOM 8114 C C . LEU B 1 445 ? 16.859 -16.141 26.969 1 34.16 445 LEU B C 1
ATOM 8116 O O . LEU B 1 445 ? 16.922 -15.109 27.641 1 34.16 445 LEU B O 1
ATOM 8120 N N . SER B 1 446 ? 17.641 -17.234 27.328 1 31.59 446 SER B N 1
ATOM 8121 C CA . SER B 1 446 ? 18.688 -17.141 28.328 1 31.59 446 SER B CA 1
ATOM 8122 C C . SER B 1 446 ? 19.828 -16.234 27.859 1 31.59 446 SER B C 1
ATOM 8124 O O . SER B 1 446 ? 20.469 -15.555 28.656 1 31.59 446 SER B O 1
ATOM 8126 N N . ARG B 1 447 ? 20.172 -16.156 26.609 1 32.62 447 ARG B N 1
ATOM 8127 C CA . ARG B 1 447 ? 21.203 -15.234 26.141 1 32.62 447 ARG B CA 1
ATOM 8128 C C . ARG B 1 447 ? 20.688 -13.797 26.172 1 32.62 447 ARG B C 1
ATOM 8130 O O . ARG B 1 447 ? 21.469 -12.852 26.312 1 32.62 447 ARG B O 1
ATOM 8137 N N . ILE B 1 448 ? 19.484 -13.578 25.984 1 32.84 448 ILE B N 1
ATOM 8138 C CA . ILE B 1 448 ? 19.047 -12.203 26.25 1 32.84 448 ILE B CA 1
ATOM 8139 C C . ILE B 1 448 ? 19.266 -11.867 27.719 1 32.84 448 ILE B C 1
ATOM 8141 O O . ILE B 1 448 ? 19.766 -10.789 28.047 1 32.84 448 ILE B O 1
ATOM 8145 N N . SER B 1 449 ? 19.031 -12.828 28.609 1 30.23 449 SER B N 1
ATOM 8146 C CA . SER B 1 449 ? 19.344 -12.469 29.984 1 30.23 449 SER B CA 1
ATOM 8147 C C . SER B 1 449 ? 20.859 -12.359 30.188 1 30.23 449 SER B C 1
ATOM 8149 O O . SER B 1 449 ? 21.328 -11.461 30.875 1 30.23 449 SER B O 1
ATOM 8151 N N . ARG B 1 450 ? 21.641 -13.469 29.828 1 30.92 450 ARG B N 1
ATOM 8152 C CA . ARG B 1 450 ? 23.078 -13.422 30.141 1 30.92 450 ARG B CA 1
ATOM 8153 C C . ARG B 1 450 ? 23.797 -12.422 29.234 1 30.92 450 ARG B C 1
ATOM 8155 O O . ARG B 1 450 ? 24.953 -12.078 29.484 1 30.92 450 ARG B O 1
ATOM 8162 N N . LEU B 1 451 ? 23.5 -12.242 27.953 1 30.38 451 LEU B N 1
ATOM 8163 C CA . LEU B 1 451 ? 24.328 -11.305 27.203 1 30.38 451 LEU B CA 1
ATOM 8164 C C . LEU B 1 451 ? 24.203 -9.891 27.766 1 30.38 451 LEU B C 1
ATOM 8166 O O . LEU B 1 451 ? 24.766 -8.945 27.203 1 30.38 451 LEU B O 1
ATOM 8170 N N . LEU B 1 452 ? 23.422 -9.422 28.734 1 29.59 452 LEU B N 1
ATOM 8171 C CA . LEU B 1 452 ? 23.812 -8.18 29.406 1 29.59 452 LEU B CA 1
ATOM 8172 C C . LEU B 1 452 ? 25.266 -8.242 29.844 1 29.59 452 LEU B C 1
ATOM 8174 O O . LEU B 1 452 ? 25.906 -7.199 30.031 1 29.59 452 LEU B O 1
ATOM 8178 N N . THR B 1 453 ? 25.688 -9.258 30.609 1 26.94 453 THR B N 1
ATOM 8179 C CA . THR B 1 453 ? 27.047 -9.172 31.125 1 26.94 453 THR B CA 1
ATOM 8180 C C . THR B 1 453 ? 28.047 -9.664 30.094 1 26.94 453 THR B C 1
ATOM 8182 O O . THR B 1 453 ? 29.062 -9.008 29.844 1 26.94 453 THR B O 1
ATOM 8185 N N . SER B 1 454 ? 28.609 -10.953 30.203 1 24.75 454 SER B N 1
ATOM 8186 C CA . SER B 1 454 ? 29.906 -11.406 29.688 1 24.75 454 SER B CA 1
ATOM 8187 C C . SER B 1 454 ? 29.875 -11.516 28.156 1 24.75 454 SER B C 1
ATOM 8189 O O . SER B 1 454 ? 28.797 -11.555 27.547 1 24.75 454 SER B O 1
ATOM 8191 N N . ARG B 1 455 ? 31.125 -12.188 27.578 1 24.69 455 ARG B N 1
ATOM 8192 C CA . ARG B 1 455 ? 31.922 -12.297 26.359 1 24.69 455 ARG B CA 1
ATOM 8193 C C . ARG B 1 455 ? 31.078 -12.836 25.203 1 24.69 455 ARG B C 1
ATOM 8195 O O . ARG B 1 455 ? 29.953 -13.297 25.406 1 24.69 455 ARG B O 1
ATOM 8202 N N . ASN B 1 456 ? 31.781 -13.68 24.25 1 22.95 456 ASN B N 1
ATOM 8203 C CA . ASN B 1 456 ? 31.969 -14.211 22.906 1 22.95 456 ASN B CA 1
ATOM 8204 C C . ASN B 1 456 ? 30.875 -15.211 22.547 1 22.95 456 ASN B C 1
ATOM 8206 O O . ASN B 1 456 ? 31.141 -16.219 21.891 1 22.95 456 ASN B O 1
ATOM 8210 N N . ILE B 1 457 ? 29.859 -15.289 23.422 1 24.48 457 ILE B N 1
ATOM 8211 C CA . ILE B 1 457 ? 29.328 -16.594 23.047 1 24.48 457 ILE B CA 1
ATOM 8212 C C . ILE B 1 457 ? 28.625 -16.484 21.703 1 24.48 457 ILE B C 1
ATOM 8214 O O . ILE B 1 457 ? 27.656 -15.734 21.547 1 24.48 457 ILE B O 1
ATOM 8218 N N . ARG B 1 458 ? 29.375 -16.859 20.578 1 25.09 458 ARG B N 1
ATOM 8219 C CA . ARG B 1 458 ? 29 -17.25 19.219 1 25.09 458 ARG B CA 1
ATOM 8220 C C . ARG B 1 458 ? 27.75 -18.141 19.234 1 25.09 458 ARG B C 1
ATOM 8222 O O . ARG B 1 458 ? 27.828 -19.297 19.641 1 25.09 458 ARG B O 1
ATOM 8229 N N . VAL B 1 459 ? 26.75 -17.625 19.75 1 26.84 459 VAL B N 1
ATOM 8230 C CA . VAL B 1 459 ? 25.594 -18.484 19.594 1 26.84 459 VAL B CA 1
ATOM 8231 C C . VAL B 1 459 ? 25.547 -19.062 18.188 1 26.84 459 VAL B C 1
ATOM 8233 O O . VAL B 1 459 ? 25.484 -18.328 17.203 1 26.84 459 VAL B O 1
ATOM 8236 N N . THR B 1 460 ? 26.203 -20.078 18 1 23.97 460 THR B N 1
ATOM 8237 C CA . THR B 1 460 ? 26.078 -20.922 16.812 1 23.97 460 THR B CA 1
ATOM 8238 C C . THR B 1 460 ? 24.609 -21.188 16.5 1 23.97 460 THR B C 1
ATOM 8240 O O . THR B 1 460 ? 23.938 -21.891 17.266 1 23.97 460 THR B O 1
ATOM 8243 N N . ARG B 1 461 ? 23.797 -20.203 16.297 1 29.66 461 ARG B N 1
ATOM 8244 C CA . ARG B 1 461 ? 22.547 -20.5 15.609 1 29.66 461 ARG B CA 1
ATOM 8245 C C . ARG B 1 461 ? 22.672 -21.75 14.75 1 29.66 461 ARG B C 1
ATOM 8247 O O . ARG B 1 461 ? 23.469 -21.781 13.812 1 29.66 461 ARG B O 1
ATOM 8254 N N . GLY B 1 462 ? 22.812 -22.75 15.453 1 27.17 462 GLY B N 1
ATOM 8255 C CA . GLY B 1 462 ? 22.812 -23.938 14.594 1 27.17 462 GLY B CA 1
ATOM 8256 C C . GLY B 1 462 ? 21.938 -23.766 13.367 1 27.17 462 GLY B C 1
ATOM 8257 O O . GLY B 1 462 ? 20.719 -23.625 13.484 1 27.17 462 GLY B O 1
ATOM 8258 N N . CYS B 1 463 ? 22.344 -22.906 12.516 1 31.22 463 CYS B N 1
ATOM 8259 C CA . CYS B 1 463 ? 21.953 -22.875 11.109 1 31.22 463 CYS B CA 1
ATOM 8260 C C . CYS B 1 463 ? 21.531 -24.25 10.617 1 31.22 463 CYS B C 1
ATOM 8262 O O . CYS B 1 463 ? 22.359 -25.125 10.414 1 31.22 463 CYS B O 1
ATOM 8264 N N . CYS B 1 464 ? 20.797 -24.859 11.438 1 29.8 464 CYS B N 1
ATOM 8265 C CA . CYS B 1 464 ? 20.297 -25.938 10.602 1 29.8 464 CYS B CA 1
ATOM 8266 C C . CYS B 1 464 ? 20.156 -25.5 9.156 1 29.8 464 CYS B C 1
ATOM 8268 O O . CYS B 1 464 ? 19.422 -24.562 8.859 1 29.8 464 CYS B O 1
ATOM 8270 N N . LYS B 1 465 ? 21.172 -25.406 8.516 1 40.03 465 LYS B N 1
ATOM 8271 C CA . LYS B 1 465 ? 21.25 -25.422 7.059 1 40.03 465 LYS B CA 1
ATOM 8272 C C . LYS B 1 465 ? 20.016 -26.109 6.457 1 40.03 465 LYS B C 1
ATOM 8274 O O . LYS B 1 465 ? 20.031 -27.312 6.238 1 40.03 465 LYS B O 1
ATOM 8279 N N . MET B 1 466 ? 18.938 -25.828 6.98 1 50.59 466 MET B N 1
ATOM 8280 C CA . MET B 1 466 ? 17.844 -26.484 6.258 1 50.59 466 MET B CA 1
ATOM 8281 C C . MET B 1 466 ? 17.906 -26.156 4.77 1 50.59 466 MET B C 1
ATOM 8283 O O . MET B 1 466 ? 18.422 -25.109 4.379 1 50.59 466 MET B O 1
ATOM 8287 N N . LYS B 1 467 ? 17.781 -27.125 4.062 1 69.75 467 LYS B N 1
ATOM 8288 C CA . LYS B 1 467 ? 17.781 -27.219 2.607 1 69.75 467 LYS B CA 1
ATOM 8289 C C . LYS B 1 467 ? 17.078 -26.016 1.977 1 69.75 467 LYS B C 1
ATOM 8291 O O . LYS B 1 467 ? 17.516 -25.531 0.929 1 69.75 467 LYS B O 1
ATOM 8296 N N . TRP B 1 468 ? 16.375 -25.344 2.867 1 86.31 468 TRP B N 1
ATOM 8297 C CA . TRP B 1 468 ? 15.523 -24.359 2.182 1 86.31 468 TRP B CA 1
ATOM 8298 C C . TRP B 1 468 ? 15.734 -22.969 2.752 1 86.31 468 TRP B C 1
ATOM 8300 O O . TRP B 1 468 ? 15.328 -21.969 2.143 1 86.31 468 TRP B O 1
ATOM 8310 N N . PHE B 1 469 ? 16.469 -22.859 3.932 1 88.62 469 PHE B N 1
ATOM 8311 C CA . PHE B 1 469 ? 16.703 -21.562 4.582 1 88.62 469 PHE B CA 1
ATOM 8312 C C . PHE B 1 469 ? 18.156 -21.438 5.023 1 88.62 469 PHE B C 1
ATOM 8314 O O . PHE B 1 469 ? 18.781 -22.422 5.438 1 88.62 469 PHE B O 1
ATOM 8321 N N . HIS B 1 470 ? 18.719 -20.234 4.844 1 90.81 470 HIS B N 1
ATOM 8322 C CA . HIS B 1 470 ? 20.062 -19.938 5.301 1 90.81 470 HIS B CA 1
ATOM 8323 C C . HIS B 1 470 ? 20.094 -18.625 6.086 1 90.81 470 HIS B C 1
ATOM 8325 O O . HIS B 1 470 ? 19.969 -17.547 5.508 1 90.81 470 HIS B O 1
ATOM 8331 N N . ARG B 1 471 ? 20.219 -18.656 7.387 1 87.12 471 ARG B N 1
ATOM 8332 C CA . ARG B 1 471 ? 20.344 -17.5 8.273 1 87.12 471 ARG B CA 1
ATOM 8333 C C . ARG B 1 471 ? 19.188 -16.531 8.07 1 87.12 471 ARG B C 1
ATOM 8335 O O . ARG B 1 471 ? 19.391 -15.336 7.848 1 87.12 471 ARG B O 1
ATOM 8342 N N . GLY B 1 472 ? 18.031 -17.047 7.957 1 86.31 472 GLY B N 1
ATOM 8343 C CA . GLY B 1 472 ? 16.844 -16.219 7.859 1 86.31 472 GLY B CA 1
ATOM 8344 C C . GLY B 1 472 ? 16.438 -15.914 6.43 1 86.31 472 GLY B C 1
ATOM 8345 O O . GLY B 1 472 ? 15.398 -15.312 6.188 1 86.31 472 GLY B O 1
ATOM 8346 N N . TRP B 1 473 ? 17.297 -16.297 5.52 1 92.94 473 TRP B N 1
ATOM 8347 C CA . TRP B 1 473 ? 17 -16.109 4.102 1 92.94 473 TRP B CA 1
ATOM 8348 C C . TRP B 1 473 ? 16.375 -17.359 3.498 1 92.94 473 TRP B C 1
ATOM 8350 O O . TRP B 1 473 ? 16.844 -18.469 3.738 1 92.94 473 TRP B O 1
ATOM 8360 N N . LEU B 1 474 ? 15.336 -17.219 2.773 1 93.88 474 LEU B N 1
ATOM 8361 C CA . LEU B 1 474 ? 14.828 -18.297 1.938 1 93.88 474 LEU B CA 1
ATOM 8362 C C . LEU B 1 474 ? 15.727 -18.516 0.727 1 93.88 474 LEU B C 1
ATOM 8364 O O . LEU B 1 474 ? 16.031 -17.578 -0.004 1 93.88 474 LEU B O 1
ATOM 8368 N N . ILE B 1 475 ? 16.172 -19.719 0.588 1 94.19 475 ILE B N 1
ATOM 8369 C CA . ILE B 1 475 ? 16.844 -20.109 -0.646 1 94.19 475 ILE B CA 1
ATOM 8370 C C . ILE B 1 475 ? 15.797 -20.438 -1.713 1 94.19 475 ILE B C 1
ATOM 8372 O O . ILE B 1 475 ? 15.133 -21.469 -1.646 1 94.19 475 ILE B O 1
ATOM 8376 N N . THR B 1 476 ? 15.656 -19.594 -2.717 1 93.38 476 THR B N 1
ATOM 8377 C CA . THR B 1 476 ? 14.5 -19.656 -3.605 1 93.38 476 THR B CA 1
ATOM 8378 C C . THR B 1 476 ? 14.641 -20.797 -4.602 1 93.38 476 THR B C 1
ATOM 8380 O O . THR B 1 476 ? 13.648 -21.266 -5.172 1 93.38 476 THR B O 1
ATOM 8383 N N . GLY B 1 477 ? 15.898 -21.219 -4.859 1 89.94 477 GLY B N 1
ATOM 8384 C CA . GLY B 1 477 ? 16.156 -22.203 -5.902 1 89.94 477 GLY B CA 1
ATOM 8385 C C . GLY B 1 477 ? 16.25 -21.594 -7.285 1 89.94 477 GLY B C 1
ATOM 8386 O O . GLY B 1 477 ? 16.422 -22.297 -8.273 1 89.94 477 GLY B O 1
ATOM 8387 N N . ASP B 1 478 ? 16.172 -20.312 -7.375 1 90.75 478 ASP B N 1
ATOM 8388 C CA . ASP B 1 478 ? 16.359 -19.594 -8.625 1 90.75 478 ASP B CA 1
ATOM 8389 C C . ASP B 1 478 ? 17.781 -19.016 -8.727 1 90.75 478 ASP B C 1
ATOM 8391 O O . ASP B 1 478 ? 18.312 -18.5 -7.738 1 90.75 478 ASP B O 1
ATOM 8395 N N . VAL B 1 479 ? 18.312 -19.219 -9.875 1 91.44 479 VAL B N 1
ATOM 8396 C CA . VAL B 1 479 ? 19.531 -18.5 -10.227 1 91.44 479 VAL B CA 1
ATOM 8397 C C . VAL B 1 479 ? 19.172 -17.172 -10.875 1 91.44 479 VAL B C 1
ATOM 8399 O O . VAL B 1 479 ? 18.422 -17.125 -11.852 1 91.44 479 VAL B O 1
ATOM 8402 N N . ALA B 1 480 ? 19.703 -16.125 -10.281 1 94.56 480 ALA B N 1
ATOM 8403 C CA . ALA B 1 480 ? 19.328 -14.789 -10.766 1 94.56 480 ALA B CA 1
ATOM 8404 C C . ALA B 1 480 ? 20.5 -13.82 -10.656 1 94.56 480 ALA B C 1
ATOM 8406 O O . ALA B 1 480 ? 21.562 -14.18 -10.164 1 94.56 480 ALA B O 1
ATOM 8407 N N . LYS B 1 481 ? 20.391 -12.734 -11.25 1 94.69 481 LYS B N 1
ATOM 8408 C CA . LYS B 1 481 ? 21.281 -11.586 -11.055 1 94.69 481 LYS B CA 1
ATOM 8409 C C . LYS B 1 481 ? 20.469 -10.305 -10.883 1 94.69 481 LYS B C 1
ATOM 8411 O O . LYS B 1 481 ? 19.281 -10.258 -11.211 1 94.69 481 LYS B O 1
ATOM 8416 N N . LEU B 1 482 ? 21.047 -9.328 -10.234 1 94.75 482 LEU B N 1
ATOM 8417 C CA . LEU B 1 482 ? 20.516 -7.969 -10.227 1 94.75 482 LEU B CA 1
ATOM 8418 C C . LEU B 1 482 ? 21.188 -7.117 -11.297 1 94.75 482 LEU B C 1
ATOM 8420 O O . LEU B 1 482 ? 22.422 -7.094 -11.391 1 94.75 482 LEU B O 1
ATOM 8424 N N . ASP B 1 483 ? 20.422 -6.492 -12.094 1 92.69 483 ASP B N 1
ATOM 8425 C CA . ASP B 1 483 ? 21.047 -5.629 -13.086 1 92.69 483 ASP B CA 1
ATOM 8426 C C . ASP B 1 483 ? 21.422 -4.281 -12.477 1 92.69 483 ASP B C 1
ATOM 8428 O O . ASP B 1 483 ? 21.297 -4.078 -11.273 1 92.69 483 ASP B O 1
ATOM 8432 N N . GLU B 1 484 ? 21.938 -3.391 -13.305 1 89 484 GLU B N 1
ATOM 8433 C CA . GLU B 1 484 ? 22.469 -2.111 -12.828 1 89 484 GLU B CA 1
ATOM 8434 C C . GLU B 1 484 ? 21.359 -1.253 -12.227 1 89 484 GLU B C 1
ATOM 8436 O O . GLU B 1 484 ? 21.609 -0.413 -11.367 1 89 484 GLU B O 1
ATOM 8441 N N . GLU B 1 485 ? 20.156 -1.567 -12.648 1 88.44 485 GLU B N 1
ATOM 8442 C CA . GLU B 1 485 ? 19.016 -0.782 -12.188 1 88.44 485 GLU B CA 1
ATOM 8443 C C . GLU B 1 485 ? 18.375 -1.411 -10.961 1 88.44 485 GLU B C 1
ATOM 8445 O O . GLU B 1 485 ? 17.422 -0.867 -10.406 1 88.44 485 GLU B O 1
ATOM 8450 N N . GLY B 1 486 ? 18.891 -2.52 -10.516 1 91.44 486 GLY B N 1
ATOM 8451 C CA . GLY B 1 486 ? 18.375 -3.18 -9.328 1 91.44 486 GLY B CA 1
ATOM 8452 C C . GLY B 1 486 ? 17.25 -4.156 -9.633 1 91.44 486 GLY B C 1
ATOM 8453 O O . GLY B 1 486 ? 16.641 -4.695 -8.711 1 91.44 486 GLY B O 1
ATOM 8454 N N . ALA B 1 487 ? 17.016 -4.371 -10.867 1 94.75 487 ALA B N 1
ATOM 8455 C CA . ALA B 1 487 ? 15.969 -5.316 -11.25 1 94.75 487 ALA B CA 1
ATOM 8456 C C . ALA B 1 487 ? 16.484 -6.754 -11.203 1 94.75 487 ALA B C 1
ATOM 8458 O O . ALA B 1 487 ? 17.625 -7.023 -11.578 1 94.75 487 ALA B O 1
ATOM 8459 N N . ILE B 1 488 ? 15.617 -7.617 -10.773 1 96.19 488 ILE B N 1
ATOM 8460 C CA . ILE B 1 488 ? 15.922 -9.047 -10.75 1 96.19 488 ILE B CA 1
ATOM 8461 C C . ILE B 1 488 ? 15.781 -9.625 -12.156 1 96.19 488 ILE B C 1
ATOM 8463 O O . ILE B 1 488 ? 14.781 -9.383 -12.844 1 96.19 488 ILE B O 1
ATOM 8467 N N . ILE B 1 489 ? 16.734 -10.281 -12.555 1 93.31 489 ILE B N 1
ATOM 8468 C CA . ILE B 1 489 ? 16.688 -11.078 -13.781 1 93.31 489 ILE B CA 1
ATOM 8469 C C . ILE B 1 489 ? 16.859 -12.555 -13.438 1 93.31 489 ILE B C 1
ATOM 8471 O O . ILE B 1 489 ? 17.906 -12.977 -12.945 1 93.31 489 ILE B O 1
ATOM 8475 N N . ILE B 1 490 ? 15.789 -13.312 -13.672 1 90.5 490 ILE B N 1
ATOM 8476 C CA . ILE B 1 490 ? 15.852 -14.75 -13.422 1 90.5 490 ILE B CA 1
ATOM 8477 C C . ILE B 1 490 ? 16.594 -15.438 -14.57 1 90.5 490 ILE B C 1
ATOM 8479 O O . ILE B 1 490 ? 16.203 -15.312 -15.734 1 90.5 490 ILE B O 1
ATOM 8483 N N . CYS B 1 491 ? 17.547 -16.125 -14.219 1 85.31 491 CYS B N 1
ATOM 8484 C CA . CYS B 1 491 ? 18.375 -16.797 -15.227 1 85.31 491 CYS B CA 1
ATOM 8485 C C . CYS B 1 491 ? 17.922 -18.234 -15.438 1 85.31 491 CYS B C 1
ATOM 8487 O O . CYS B 1 491 ? 17.953 -18.734 -16.562 1 85.31 491 CYS B O 1
ATOM 8489 N N . ASP B 1 492 ? 17.625 -18.891 -14.438 1 83.06 492 ASP B N 1
ATOM 8490 C CA . ASP B 1 492 ? 17.188 -20.281 -14.492 1 83.06 492 ASP B CA 1
ATOM 8491 C C . ASP B 1 492 ? 16.812 -20.797 -13.109 1 83.06 492 ASP B C 1
ATOM 8493 O O . ASP B 1 492 ? 16.906 -20.062 -12.117 1 83.06 492 ASP B O 1
ATOM 8497 N N . ARG B 1 493 ? 16.266 -21.938 -13.133 1 73.44 493 ARG B N 1
ATOM 8498 C CA . ARG B 1 493 ? 16.203 -22.656 -11.867 1 73.44 493 ARG B CA 1
ATOM 8499 C C . ARG B 1 493 ? 17.562 -23.266 -11.523 1 73.44 493 ARG B C 1
ATOM 8501 O O . ARG B 1 493 ? 18.281 -23.75 -12.406 1 73.44 493 ARG B O 1
ATOM 8508 N N . SER B 1 494 ? 17.828 -23.25 -10.258 1 74.44 494 SER B N 1
ATOM 8509 C CA . SER B 1 494 ? 19.109 -23.797 -9.836 1 74.44 494 SER B CA 1
ATOM 8510 C C . SER B 1 494 ? 19.266 -25.234 -10.312 1 74.44 494 SER B C 1
ATOM 8512 O O . SER B 1 494 ? 20.375 -25.656 -10.672 1 74.44 494 SER B O 1
ATOM 8514 N N . LYS B 1 495 ? 18.172 -25.906 -10.352 1 74.88 495 LYS B N 1
ATOM 8515 C CA . LYS B 1 495 ? 18.203 -27.312 -10.742 1 74.88 495 LYS B CA 1
ATOM 8516 C C . LYS B 1 495 ? 18.203 -27.469 -12.258 1 74.88 495 LYS B C 1
ATOM 8518 O O . LYS B 1 495 ? 18.5 -28.547 -12.789 1 74.88 495 LYS B O 1
ATOM 8523 N N . ASP B 1 496 ? 17.906 -26.391 -12.914 1 80.75 496 ASP B N 1
ATOM 8524 C CA . ASP B 1 496 ? 17.719 -26.5 -14.359 1 80.75 496 ASP B CA 1
ATOM 8525 C C . ASP B 1 496 ? 18.844 -25.766 -15.109 1 80.75 496 ASP B C 1
ATOM 8527 O O . ASP B 1 496 ? 19.016 -25.969 -16.312 1 80.75 496 ASP B O 1
ATOM 8531 N N . VAL B 1 497 ? 19.469 -24.969 -14.344 1 77.88 497 VAL B N 1
ATOM 8532 C CA . VAL B 1 497 ? 20.594 -24.297 -14.984 1 77.88 497 VAL B CA 1
ATOM 8533 C C . VAL B 1 497 ? 21.625 -25.312 -15.438 1 77.88 497 VAL B C 1
ATOM 8535 O O . VAL B 1 497 ? 21.859 -26.312 -14.75 1 77.88 497 VAL B O 1
ATOM 8538 N N . ILE B 1 498 ? 22.141 -25.141 -16.672 1 85.06 498 ILE B N 1
ATOM 8539 C CA . ILE B 1 498 ? 23.094 -26.078 -17.25 1 85.06 498 ILE B CA 1
ATOM 8540 C C . ILE B 1 498 ? 24.516 -25.641 -16.906 1 85.06 498 ILE B C 1
ATOM 8542 O O . ILE B 1 498 ? 24.938 -24.531 -17.281 1 85.06 498 ILE B O 1
ATOM 8546 N N . LYS B 1 499 ? 25.125 -26.422 -16.125 1 80.56 499 LYS B N 1
ATOM 8547 C CA . LYS B 1 499 ? 26.5 -26.141 -15.727 1 80.56 499 LYS B CA 1
ATOM 8548 C C . LYS B 1 499 ? 27.5 -26.812 -16.672 1 80.56 499 LYS B C 1
ATOM 8550 O O . LYS B 1 499 ? 27.766 -28.016 -16.547 1 80.56 499 LYS B O 1
ATOM 8555 N N . SER B 1 500 ? 28.062 -26.016 -17.578 1 81.75 500 SER B N 1
ATOM 8556 C CA . SER B 1 500 ? 28.953 -26.547 -18.609 1 81.75 500 SER B CA 1
ATOM 8557 C C . SER B 1 500 ? 30.344 -25.922 -18.5 1 81.75 500 SER B C 1
ATOM 8559 O O . SER B 1 500 ? 30.516 -24.719 -18.734 1 81.75 500 SER B O 1
ATOM 8561 N N . GLY B 1 501 ? 31.375 -26.656 -18.203 1 72.88 501 GLY B N 1
ATOM 8562 C CA . GLY B 1 501 ? 32.75 -26.188 -18.125 1 72.88 501 GLY B CA 1
ATOM 8563 C C . GLY B 1 501 ? 32.938 -25.047 -17.141 1 72.88 501 GLY B C 1
ATOM 8564 O O . GLY B 1 501 ? 33.656 -24.094 -17.438 1 72.88 501 GLY B O 1
ATOM 8565 N N . GLY B 1 502 ? 32.156 -25.062 -16.109 1 66.88 502 GLY B N 1
ATOM 8566 C CA . GLY B 1 502 ? 32.281 -24.047 -15.078 1 66.88 502 GLY B CA 1
ATOM 8567 C C . GLY B 1 502 ? 31.406 -22.828 -15.312 1 66.88 502 GLY B C 1
ATOM 8568 O O . GLY B 1 502 ? 31.359 -21.906 -14.492 1 66.88 502 GLY B O 1
ATOM 8569 N N . GLU B 1 503 ? 30.734 -22.828 -16.484 1 71.94 503 GLU B N 1
ATOM 8570 C CA . GLU B 1 503 ? 29.828 -21.719 -16.812 1 71.94 503 GLU B CA 1
ATOM 8571 C C . GLU B 1 503 ? 28.375 -22.141 -16.688 1 71.94 503 GLU B C 1
ATOM 8573 O O . GLU B 1 503 ? 28.047 -23.328 -16.812 1 71.94 503 GLU B O 1
ATOM 8578 N N . TRP B 1 504 ? 27.594 -21.203 -16.344 1 76.38 504 TRP B N 1
ATOM 8579 C CA . TRP B 1 504 ? 26.156 -21.469 -16.234 1 76.38 504 TRP B CA 1
ATOM 8580 C C . TRP B 1 504 ? 25.422 -21.016 -17.484 1 76.38 504 TRP B C 1
ATOM 8582 O O . TRP B 1 504 ? 25.562 -19.875 -17.922 1 76.38 504 TRP B O 1
ATOM 8592 N N . ILE B 1 505 ? 24.812 -21.938 -18.156 1 80.31 505 ILE B N 1
ATOM 8593 C CA . ILE B 1 505 ? 24 -21.672 -19.344 1 80.31 505 ILE B CA 1
ATOM 8594 C C . ILE B 1 505 ? 22.516 -21.656 -18.969 1 80.31 505 ILE B C 1
ATOM 8596 O O . ILE B 1 505 ? 22 -22.625 -18.406 1 80.31 505 ILE B O 1
ATOM 8600 N N . SER B 1 506 ? 21.859 -20.594 -19.188 1 80.38 506 SER B N 1
ATOM 8601 C CA . SER B 1 506 ? 20.438 -20.453 -18.906 1 80.38 506 SER B CA 1
ATOM 8602 C C . SER B 1 506 ? 19.594 -21.25 -19.875 1 80.38 506 SER B C 1
ATOM 8604 O O . SER B 1 506 ? 19.5 -20.906 -21.062 1 80.38 506 SER B O 1
ATOM 8606 N N . SER B 1 507 ? 18.891 -22.297 -19.312 1 88.56 507 SER B N 1
ATOM 8607 C CA . SER B 1 507 ? 17.984 -23.047 -20.172 1 88.56 507 SER B CA 1
ATOM 8608 C C . SER B 1 507 ? 16.797 -22.203 -20.594 1 88.56 507 SER B C 1
ATOM 8610 O O . SER B 1 507 ? 16.312 -22.328 -21.719 1 88.56 507 SER B O 1
ATOM 8612 N N . ILE B 1 508 ? 16.422 -21.25 -19.75 1 80.38 508 ILE B N 1
ATOM 8613 C CA . ILE B 1 508 ? 15.258 -20.406 -20 1 80.38 508 ILE B CA 1
ATOM 8614 C C . ILE B 1 508 ? 15.547 -19.453 -21.156 1 80.38 508 ILE B C 1
ATOM 8616 O O . ILE B 1 508 ? 14.727 -19.297 -22.062 1 80.38 508 ILE B O 1
ATOM 8620 N N . ASP B 1 509 ? 16.688 -18.844 -21.125 1 80.38 509 ASP B N 1
ATOM 8621 C CA . ASP B 1 509 ? 17.047 -17.938 -22.219 1 80.38 509 ASP B CA 1
ATOM 8622 C C . ASP B 1 509 ? 17.062 -18.641 -23.562 1 80.38 509 ASP B C 1
ATOM 8624 O O . ASP B 1 509 ? 16.562 -18.109 -24.562 1 80.38 509 ASP B O 1
ATOM 8628 N N . LEU B 1 510 ? 17.594 -19.812 -23.562 1 87.56 510 LEU B N 1
ATOM 8629 C CA . LEU B 1 510 ? 17.625 -20.594 -24.781 1 87.56 510 LEU B CA 1
ATOM 8630 C C . LEU B 1 510 ? 16.203 -20.953 -25.234 1 87.56 510 LEU B C 1
ATOM 8632 O O . LEU B 1 510 ? 15.883 -20.828 -26.422 1 87.56 510 LEU B O 1
ATOM 8636 N N . GLU B 1 511 ? 15.406 -21.344 -24.281 1 89.19 511 GLU B N 1
ATOM 8637 C CA . GLU B 1 511 ? 14.031 -21.719 -24.578 1 89.19 511 GLU B CA 1
ATOM 8638 C C . GLU B 1 511 ? 13.266 -20.547 -25.188 1 89.19 511 GLU B C 1
ATOM 8640 O O . GLU B 1 511 ? 12.617 -20.688 -26.219 1 89.19 511 GLU B O 1
ATOM 8645 N N . ASN B 1 512 ? 13.414 -19.438 -24.547 1 82.19 512 ASN B N 1
ATOM 8646 C CA . ASN B 1 512 ? 12.727 -18.234 -25.016 1 82.19 512 ASN B CA 1
ATOM 8647 C C . ASN B 1 512 ? 13.188 -17.844 -26.406 1 82.19 512 ASN B C 1
ATOM 8649 O O . ASN B 1 512 ? 12.367 -17.469 -27.25 1 82.19 512 ASN B O 1
ATOM 8653 N N . HIS B 1 513 ? 14.469 -17.891 -26.672 1 85.69 513 HIS B N 1
ATOM 8654 C CA . HIS B 1 513 ? 15.031 -17.516 -27.969 1 85.69 513 HIS B CA 1
ATOM 8655 C C . HIS B 1 513 ? 14.602 -18.484 -29.047 1 85.69 513 HIS B C 1
ATOM 8657 O O . HIS B 1 513 ? 14.211 -18.062 -30.141 1 85.69 513 HIS B O 1
ATOM 8663 N N . ILE B 1 514 ? 14.578 -19.734 -28.781 1 90.56 514 ILE B N 1
ATOM 8664 C CA . ILE B 1 514 ? 14.242 -20.781 -29.75 1 90.56 514 ILE B CA 1
ATOM 8665 C C . ILE B 1 514 ? 12.75 -20.719 -30.062 1 90.56 514 ILE B C 1
ATOM 8667 O O . ILE B 1 514 ? 12.352 -20.859 -31.234 1 90.56 514 ILE B O 1
ATOM 8671 N N . THR B 1 515 ? 11.977 -20.453 -29.031 1 87.38 515 THR B N 1
ATOM 8672 C CA . THR B 1 515 ? 10.531 -20.375 -29.219 1 87.38 515 THR B CA 1
ATOM 8673 C C . THR B 1 515 ? 10.156 -19.188 -30.094 1 87.38 515 THR B C 1
ATOM 8675 O O . THR B 1 515 ? 9.07 -19.156 -30.688 1 87.38 515 THR B O 1
ATOM 8678 N N . GLY B 1 516 ? 10.969 -18.234 -30.203 1 81.38 516 GLY B N 1
ATOM 8679 C CA . GLY B 1 516 ? 10.75 -17.078 -31.062 1 81.38 516 GLY B CA 1
ATOM 8680 C C . GLY B 1 516 ? 10.836 -17.391 -32.531 1 81.38 516 GLY B C 1
ATOM 8681 O O . GLY B 1 516 ? 10.43 -16.578 -33.375 1 81.38 516 GLY B O 1
ATOM 8682 N N . MET B 1 517 ? 11.312 -18.562 -32.906 1 85.56 517 MET B N 1
ATOM 8683 C CA . MET B 1 517 ? 11.406 -18.969 -34.312 1 85.56 517 MET B CA 1
ATOM 8684 C C . MET B 1 517 ? 10.031 -19.328 -34.875 1 85.56 517 MET B C 1
ATOM 8686 O O . MET B 1 517 ? 9.219 -19.953 -34.188 1 85.56 517 MET B O 1
ATOM 8690 N N . LYS B 1 518 ? 9.75 -18.922 -36 1 82 518 LYS B N 1
ATOM 8691 C CA . LYS B 1 518 ? 8.453 -19.109 -36.656 1 82 518 LYS B CA 1
ATOM 8692 C C . LYS B 1 518 ? 8.086 -20.578 -36.75 1 82 518 LYS B C 1
ATOM 8694 O O . LYS B 1 518 ? 6.914 -20.938 -36.625 1 82 518 LYS B O 1
ATOM 8699 N N . ASP B 1 519 ? 9.094 -21.5 -36.906 1 84.69 519 ASP B N 1
ATOM 8700 C CA . ASP B 1 519 ? 8.828 -22.906 -37.156 1 84.69 519 ASP B CA 1
ATOM 8701 C C . ASP B 1 519 ? 8.773 -23.703 -35.844 1 84.69 519 ASP B C 1
ATOM 8703 O O . ASP B 1 519 ? 8.727 -24.922 -35.875 1 84.69 519 ASP B O 1
ATOM 8707 N N . ILE B 1 520 ? 8.805 -23.031 -34.719 1 89.25 520 ILE B N 1
ATOM 8708 C CA . ILE B 1 520 ? 8.836 -23.719 -33.438 1 89.25 520 ILE B CA 1
ATOM 8709 C C . ILE B 1 520 ? 7.637 -23.297 -32.594 1 89.25 520 ILE B C 1
ATOM 8711 O O . ILE B 1 520 ? 7.375 -22.094 -32.438 1 89.25 520 ILE B O 1
ATOM 8715 N N . ALA B 1 521 ? 6.91 -24.234 -32.156 1 85.12 521 ALA B N 1
ATOM 8716 C CA . ALA B 1 521 ? 5.75 -23.984 -31.297 1 85.12 521 ALA B CA 1
ATOM 8717 C C . ALA B 1 521 ? 6.156 -23.859 -29.844 1 85.12 521 ALA B C 1
ATOM 8719 O O . ALA B 1 521 ? 5.68 -22.984 -29.125 1 85.12 521 ALA B O 1
ATOM 8720 N N . MET B 1 522 ? 6.922 -24.797 -29.344 1 88.12 522 MET B N 1
ATOM 8721 C CA . MET B 1 522 ? 7.418 -24.828 -27.969 1 88.12 522 MET B CA 1
ATOM 8722 C C . MET B 1 522 ? 8.859 -25.328 -27.922 1 88.12 522 MET B C 1
ATOM 8724 O O . MET B 1 522 ? 9.281 -26.109 -28.797 1 88.12 522 MET B O 1
ATOM 8728 N N . ALA B 1 523 ? 9.633 -24.922 -27.047 1 90.94 523 ALA B N 1
ATOM 8729 C CA . ALA B 1 523 ? 11.008 -25.375 -26.875 1 90.94 523 ALA B CA 1
ATOM 8730 C C . ALA B 1 523 ? 11.328 -25.578 -25.391 1 90.94 523 ALA B C 1
ATOM 8732 O O . ALA B 1 523 ? 10.953 -24.75 -24.547 1 90.94 523 ALA B O 1
ATOM 8733 N N . ALA B 1 524 ? 11.852 -26.656 -25.062 1 92.62 524 ALA B N 1
ATOM 8734 C CA . ALA B 1 524 ? 12.438 -26.938 -23.75 1 92.62 524 ALA B CA 1
ATOM 8735 C C . ALA B 1 524 ? 13.93 -27.266 -23.875 1 92.62 524 ALA B C 1
ATOM 8737 O O . ALA B 1 524 ? 14.344 -27.953 -24.797 1 92.62 524 ALA B O 1
ATOM 8738 N N . VAL B 1 525 ? 14.766 -26.75 -23.016 1 92.25 525 VAL B N 1
ATOM 8739 C CA . VAL B 1 525 ? 16.188 -27.031 -23 1 92.25 525 VAL B CA 1
ATOM 8740 C C . VAL B 1 525 ? 16.594 -27.656 -21.656 1 92.25 525 VAL B C 1
ATOM 8742 O O . VAL B 1 525 ? 16.25 -27.125 -20.594 1 92.25 525 VAL B O 1
ATOM 8745 N N . VAL B 1 526 ? 17.203 -28.766 -21.75 1 93.12 526 VAL B N 1
ATOM 8746 C CA . VAL B 1 526 ? 17.625 -29.453 -20.531 1 93.12 526 VAL B CA 1
ATOM 8747 C C . VAL B 1 526 ? 19.109 -29.828 -20.625 1 93.12 526 VAL B C 1
ATOM 8749 O O . VAL B 1 526 ? 19.672 -29.875 -21.719 1 93.12 526 VAL B O 1
ATOM 8752 N N . ALA B 1 527 ? 19.656 -30.047 -19.453 1 90.56 527 ALA B N 1
ATOM 8753 C CA . ALA B 1 527 ? 21.047 -30.469 -19.375 1 90.56 527 ALA B CA 1
ATOM 8754 C C . ALA B 1 527 ? 21.188 -31.969 -19.594 1 90.56 527 ALA B C 1
ATOM 8756 O O . ALA B 1 527 ? 20.344 -32.75 -19.125 1 90.56 527 ALA B O 1
ATOM 8757 N N . VAL B 1 528 ? 22.094 -32.312 -20.391 1 90.44 528 VAL B N 1
ATOM 8758 C CA . VAL B 1 528 ? 22.516 -33.719 -20.562 1 90.44 528 VAL B CA 1
ATOM 8759 C C . VAL B 1 528 ? 23.984 -33.875 -20.156 1 90.44 528 VAL B C 1
ATOM 8761 O O . VAL B 1 528 ? 24.812 -33.031 -20.469 1 90.44 528 VAL B O 1
ATOM 8764 N N . PRO B 1 529 ? 24.281 -34.906 -19.422 1 87.31 529 PRO B N 1
ATOM 8765 C CA . PRO B 1 529 ? 25.656 -35.125 -19 1 87.31 529 PRO B CA 1
ATOM 8766 C C . PRO B 1 529 ? 26.625 -35.188 -20.188 1 87.31 529 PRO B C 1
ATOM 8768 O O . PRO B 1 529 ? 26.281 -35.781 -21.234 1 87.31 529 PRO B O 1
ATOM 8771 N N . HIS B 1 530 ? 27.75 -34.625 -20.016 1 86 530 HIS B N 1
ATOM 8772 C CA . HIS B 1 530 ? 28.828 -34.625 -21 1 86 530 HIS B CA 1
ATOM 8773 C C . HIS B 1 530 ? 30.172 -34.938 -20.359 1 86 530 HIS B C 1
ATOM 8775 O O . HIS B 1 530 ? 30.516 -34.406 -19.312 1 86 530 HIS B O 1
ATOM 8781 N N . PRO B 1 531 ? 30.859 -35.812 -20.938 1 79.38 531 PRO B N 1
ATOM 8782 C CA . PRO B 1 531 ? 32.125 -36.281 -20.328 1 79.38 531 PRO B CA 1
ATOM 8783 C C . PRO B 1 531 ? 33.156 -35.156 -20.234 1 79.38 531 PRO B C 1
ATOM 8785 O O . PRO B 1 531 ? 33.969 -35.125 -19.297 1 79.38 531 PRO B O 1
ATOM 8788 N N . ARG B 1 532 ? 33.188 -34.188 -21.109 1 75.69 532 ARG B N 1
ATOM 8789 C CA . ARG B 1 532 ? 34.188 -33.125 -21.172 1 75.69 532 ARG B CA 1
ATOM 8790 C C . ARG B 1 532 ? 33.688 -31.859 -20.438 1 75.69 532 ARG B C 1
ATOM 8792 O O . ARG B 1 532 ? 34.469 -31.156 -19.797 1 75.69 532 ARG B O 1
ATOM 8799 N N . TRP B 1 533 ? 32.469 -31.578 -20.562 1 81.75 533 TRP B N 1
ATOM 8800 C CA . TRP B 1 533 ? 31.969 -30.281 -20.141 1 81.75 533 TRP B CA 1
ATOM 8801 C C . TRP B 1 533 ? 31.047 -30.406 -18.922 1 81.75 533 TRP B C 1
ATOM 8803 O O . TRP B 1 533 ? 30.391 -29.438 -18.516 1 81.75 533 TRP B O 1
ATOM 8813 N N . ASP B 1 534 ? 30.891 -31.625 -18.375 1 81.31 534 ASP B N 1
ATOM 8814 C CA . ASP B 1 534 ? 29.984 -31.969 -17.281 1 81.31 534 ASP B CA 1
ATOM 8815 C C . ASP B 1 534 ? 28.547 -32.062 -17.781 1 81.31 534 ASP B C 1
ATOM 8817 O O . ASP B 1 534 ? 27.938 -33.125 -17.719 1 81.31 534 ASP B O 1
ATOM 8821 N N . GLU B 1 535 ? 27.984 -30.891 -18.266 1 88.31 535 GLU B N 1
ATOM 8822 C CA . GLU B 1 535 ? 26.656 -30.859 -18.875 1 88.31 535 GLU B CA 1
ATOM 8823 C C . GLU B 1 535 ? 26.641 -30.047 -20.156 1 88.31 535 GLU B C 1
ATOM 8825 O O . GLU B 1 535 ? 27.469 -29.141 -20.328 1 88.31 535 GLU B O 1
ATOM 8830 N N . ARG B 1 536 ? 25.844 -30.422 -21.047 1 90.5 536 ARG B N 1
ATOM 8831 C CA . ARG B 1 536 ? 25.594 -29.641 -22.25 1 90.5 536 ARG B CA 1
ATOM 8832 C C . ARG B 1 536 ? 24.094 -29.562 -22.547 1 90.5 536 ARG B C 1
ATOM 8834 O O . ARG B 1 536 ? 23.344 -30.469 -22.188 1 90.5 536 ARG B O 1
ATOM 8841 N N . PRO B 1 537 ? 23.688 -28.531 -23.188 1 93.44 537 PRO B N 1
ATOM 8842 C CA . PRO B 1 537 ? 22.25 -28.344 -23.453 1 93.44 537 PRO B CA 1
ATOM 8843 C C . PRO B 1 537 ? 21.766 -29.156 -24.641 1 93.44 537 PRO B C 1
ATOM 8845 O O . PRO B 1 537 ? 22.453 -29.266 -25.656 1 93.44 537 PRO B O 1
ATOM 8848 N N . VAL B 1 538 ? 20.609 -29.734 -24.531 1 94.94 538 VAL B N 1
ATOM 8849 C CA . VAL B 1 538 ? 19.828 -30.297 -25.641 1 94.94 538 VAL B CA 1
ATOM 8850 C C . VAL B 1 538 ? 18.453 -29.609 -25.703 1 94.94 538 VAL B C 1
ATOM 8852 O O . VAL B 1 538 ? 17.844 -29.328 -24.672 1 94.94 538 VAL B O 1
ATOM 8855 N N . ALA B 1 539 ? 18.062 -29.234 -26.875 1 95.12 539 ALA B N 1
ATOM 8856 C CA . ALA B 1 539 ? 16.75 -28.594 -27.062 1 95.12 539 ALA B CA 1
ATOM 8857 C C . ALA B 1 539 ? 15.719 -29.594 -27.562 1 95.12 539 ALA B C 1
ATOM 8859 O O . ALA B 1 539 ? 15.969 -30.328 -28.531 1 95.12 539 ALA B O 1
ATOM 8860 N N . ILE B 1 540 ? 14.633 -29.641 -26.906 1 94.25 540 ILE B N 1
ATOM 8861 C CA . ILE B 1 540 ? 13.461 -30.375 -27.344 1 94.25 540 ILE B CA 1
ATOM 8862 C C . ILE B 1 540 ? 12.406 -29.406 -27.875 1 94.25 540 ILE B C 1
ATOM 8864 O O . ILE B 1 540 ? 11.984 -28.484 -27.172 1 94.25 540 ILE B O 1
ATOM 8868 N N . VAL B 1 541 ? 11.969 -29.609 -29.125 1 93.25 541 VAL B N 1
ATOM 8869 C CA . VAL B 1 541 ? 11.062 -28.641 -29.734 1 93.25 541 VAL B CA 1
ATOM 8870 C C . VAL B 1 541 ? 9.836 -29.344 -30.297 1 93.25 541 VAL B C 1
ATOM 8872 O O . VAL B 1 541 ? 9.883 -30.547 -30.578 1 93.25 541 VAL B O 1
ATOM 8875 N N . THR B 1 542 ? 8.758 -28.609 -30.281 1 91.06 542 THR B N 1
ATOM 8876 C CA . THR B 1 542 ? 7.582 -29.031 -31.031 1 91.06 542 THR B CA 1
ATOM 8877 C C . THR B 1 542 ? 7.324 -28.109 -32.219 1 91.06 542 THR B C 1
ATOM 8879 O O . THR B 1 542 ? 7.641 -26.922 -32.156 1 91.06 542 THR B O 1
ATOM 8882 N N . LEU B 1 543 ? 6.852 -28.672 -33.281 1 86.75 543 LEU B N 1
ATOM 8883 C CA . LEU B 1 543 ? 6.516 -27.906 -34.469 1 86.75 543 LEU B CA 1
ATOM 8884 C C . LEU B 1 543 ? 5.055 -27.469 -34.438 1 86.75 543 LEU B C 1
ATOM 8886 O O . LEU B 1 543 ? 4.223 -28.125 -33.812 1 86.75 543 LEU B O 1
ATOM 8890 N N . PRO B 1 544 ? 4.797 -26.266 -35.031 1 82.69 544 PRO B N 1
ATOM 8891 C CA . PRO B 1 544 ? 3.395 -25.844 -35.094 1 82.69 544 PRO B CA 1
ATOM 8892 C C . PRO B 1 544 ? 2.504 -26.875 -35.812 1 82.69 544 PRO B C 1
ATOM 8894 O O . PRO B 1 544 ? 2.963 -27.594 -36.688 1 82.69 544 PRO B O 1
ATOM 8897 N N . PRO B 1 545 ? 1.214 -26.922 -35.344 1 76.25 545 PRO B N 1
ATOM 8898 C CA . PRO B 1 545 ? 0.304 -27.859 -36 1 76.25 545 PRO B CA 1
ATOM 8899 C C . PRO B 1 545 ? 0.161 -27.578 -37.5 1 76.25 545 PRO B C 1
ATOM 8901 O O . PRO B 1 545 ? 0.048 -26.422 -37.906 1 76.25 545 PRO B O 1
ATOM 8904 N N . GLY B 1 546 ? 0.243 -28.531 -38.375 1 73.38 546 GLY B N 1
ATOM 8905 C CA . GLY B 1 546 ? 0.042 -28.422 -39.812 1 73.38 546 GLY B CA 1
ATOM 8906 C C . GLY B 1 546 ? 1.312 -28.062 -40.562 1 73.38 546 GLY B C 1
ATOM 8907 O O . GLY B 1 546 ? 1.281 -27.859 -41.75 1 73.38 546 GLY B O 1
ATOM 8908 N N . CYS B 1 547 ? 2.344 -27.922 -39.812 1 74.5 547 CYS B N 1
ATOM 8909 C CA . CYS B 1 547 ? 3.602 -27.562 -40.438 1 74.5 547 CYS B CA 1
ATOM 8910 C C . CYS B 1 547 ? 4.102 -28.688 -41.344 1 74.5 547 CYS B C 1
ATOM 8912 O O . CYS B 1 547 ? 3.828 -29.859 -41.062 1 74.5 547 CYS B O 1
ATOM 8914 N N . ASP B 1 548 ? 4.645 -28.391 -42.5 1 75.25 548 ASP B N 1
ATOM 8915 C CA . ASP B 1 548 ? 5.215 -29.344 -43.438 1 75.25 548 ASP B CA 1
ATOM 8916 C C . ASP B 1 548 ? 6.285 -30.203 -42.75 1 75.25 548 ASP B C 1
ATOM 8918 O O . ASP B 1 548 ? 7.152 -29.688 -42.062 1 75.25 548 ASP B O 1
ATOM 8922 N N . PRO B 1 549 ? 6.133 -31.516 -42.781 1 71.88 549 PRO B N 1
ATOM 8923 C CA . PRO B 1 549 ? 7.133 -32.406 -42.188 1 71.88 549 PRO B CA 1
ATOM 8924 C C . PRO B 1 549 ? 8.555 -32.094 -42.625 1 71.88 549 PRO B C 1
ATOM 8926 O O . PRO B 1 549 ? 9.516 -32.375 -41.906 1 71.88 549 PRO B O 1
ATOM 8929 N N . GLY B 1 550 ? 8.664 -31.422 -43.781 1 75 550 GLY B N 1
ATOM 8930 C CA . GLY B 1 550 ? 9.977 -31.047 -44.281 1 75 550 GLY B CA 1
ATOM 8931 C C . GLY B 1 550 ? 10.648 -29.984 -43.438 1 75 550 GLY B C 1
ATOM 8932 O O . GLY B 1 550 ? 11.867 -29.797 -43.531 1 75 550 GLY B O 1
ATOM 8933 N N . VAL B 1 551 ? 9.914 -29.391 -42.594 1 77.81 551 VAL B N 1
ATOM 8934 C CA . VAL B 1 551 ? 10.445 -28.312 -41.75 1 77.81 551 VAL B CA 1
ATOM 8935 C C . VAL B 1 551 ? 11.414 -28.875 -40.719 1 77.81 551 VAL B C 1
ATOM 8937 O O . VAL B 1 551 ? 12.336 -28.172 -40.281 1 77.81 551 VAL B O 1
ATOM 8940 N N . ALA B 1 552 ? 11.203 -30.156 -40.438 1 81.19 552 ALA B N 1
ATOM 8941 C CA . ALA B 1 552 ? 12.062 -30.797 -39.438 1 81.19 552 ALA B CA 1
ATOM 8942 C C . ALA B 1 552 ? 13.469 -31.016 -40 1 81.19 552 ALA B C 1
ATOM 8944 O O . ALA B 1 552 ? 14.438 -31.078 -39.25 1 81.19 552 ALA B O 1
ATOM 8945 N N . LYS B 1 553 ? 13.477 -31.109 -41.344 1 80.81 553 LYS B N 1
ATOM 8946 C CA . LYS B 1 553 ? 14.781 -31.281 -41.969 1 80.81 553 LYS B CA 1
ATOM 8947 C C . LYS B 1 553 ? 15.641 -30.031 -41.812 1 80.81 553 LYS B C 1
ATOM 8949 O O . LYS B 1 553 ? 15.211 -28.938 -42.188 1 80.81 553 LYS B O 1
ATOM 8954 N N . GLY B 1 554 ? 16.812 -30.172 -41.219 1 88.12 554 GLY B N 1
ATOM 8955 C CA . GLY B 1 554 ? 17.734 -29.062 -41.031 1 88.12 554 GLY B CA 1
ATOM 8956 C C . GLY B 1 554 ? 17.391 -28.188 -39.844 1 88.12 554 GLY B C 1
ATOM 8957 O O . GLY B 1 554 ? 17.969 -27.109 -39.688 1 88.12 554 GLY B O 1
ATOM 8958 N N . LEU B 1 555 ? 16.406 -28.688 -39.156 1 90.88 555 LEU B N 1
ATOM 8959 C CA . LEU B 1 555 ? 15.93 -27.859 -38.031 1 90.88 555 LEU B CA 1
ATOM 8960 C C . LEU B 1 555 ? 17.047 -27.609 -37.031 1 90.88 555 LEU B C 1
ATOM 8962 O O . LEU B 1 555 ? 17.172 -26.5 -36.5 1 90.88 555 LEU B O 1
ATOM 8966 N N . LYS B 1 556 ? 17.812 -28.641 -36.781 1 91.81 556 LYS B N 1
ATOM 8967 C CA . LYS B 1 556 ? 18.922 -28.484 -35.844 1 91.81 556 LYS B CA 1
ATOM 8968 C C . LYS B 1 556 ? 19.859 -27.359 -36.25 1 91.81 556 LYS B C 1
ATOM 8970 O O . LYS B 1 556 ? 20.203 -26.484 -35.469 1 91.81 556 LYS B O 1
ATOM 8975 N N . GLU B 1 557 ? 20.234 -27.359 -37.5 1 91.19 557 GLU B N 1
ATOM 8976 C CA . GLU B 1 557 ? 21.125 -26.344 -38.031 1 91.19 557 GLU B CA 1
ATOM 8977 C C . GLU B 1 557 ? 20.5 -24.953 -37.938 1 91.19 557 GLU B C 1
ATOM 8979 O O . GLU B 1 557 ? 21.172 -23.984 -37.594 1 91.19 557 GLU B O 1
ATOM 8984 N N . ARG B 1 558 ? 19.266 -24.906 -38.219 1 92.81 558 ARG B N 1
ATOM 8985 C CA . ARG B 1 558 ? 18.578 -23.625 -38.156 1 92.81 558 ARG B CA 1
ATOM 8986 C C . ARG B 1 558 ? 18.484 -23.109 -36.719 1 92.81 558 ARG B C 1
ATOM 8988 O O . ARG B 1 558 ? 18.688 -21.922 -36.469 1 92.81 558 ARG B O 1
ATOM 8995 N N . VAL B 1 559 ? 18.172 -24.016 -35.812 1 94.38 559 VAL B N 1
ATOM 8996 C CA . VAL B 1 559 ? 18.062 -23.625 -34.406 1 94.38 559 VAL B CA 1
ATOM 8997 C C . VAL B 1 559 ? 19.422 -23.172 -33.875 1 94.38 559 VAL B C 1
ATOM 8999 O O . VAL B 1 559 ? 19.516 -22.141 -33.188 1 94.38 559 VAL B O 1
ATOM 9002 N N . VAL B 1 560 ? 20.484 -23.906 -34.219 1 92.38 560 VAL B N 1
ATOM 9003 C CA . VAL B 1 560 ? 21.828 -23.562 -33.75 1 92.38 560 VAL B CA 1
ATOM 9004 C C . VAL B 1 560 ? 22.25 -22.219 -34.344 1 92.38 560 VAL B C 1
ATOM 9006 O O . VAL B 1 560 ? 22.797 -21.375 -33.625 1 92.38 560 VAL B O 1
ATOM 9009 N N . ALA B 1 561 ? 21.984 -22.016 -35.594 1 91.31 561 ALA B N 1
ATOM 9010 C CA . ALA B 1 561 ? 22.312 -20.75 -36.25 1 91.31 561 ALA B CA 1
ATOM 9011 C C . ALA B 1 561 ? 21.562 -19.594 -35.625 1 91.31 561 ALA B C 1
ATOM 9013 O O . ALA B 1 561 ? 22.109 -18.5 -35.438 1 91.31 561 ALA B O 1
ATOM 9014 N N . HIS B 1 562 ? 20.328 -19.859 -35.344 1 93.19 562 HIS B N 1
ATOM 9015 C CA . HIS B 1 562 ? 19.5 -18.844 -34.688 1 93.19 562 HIS B CA 1
ATOM 9016 C C . HIS B 1 562 ? 20.062 -18.484 -33.312 1 93.19 562 HIS B C 1
ATOM 9018 O O . HIS B 1 562 ? 20.141 -17.312 -32.969 1 93.19 562 HIS B O 1
ATOM 9024 N N . CYS B 1 563 ? 20.453 -19.484 -32.562 1 92.31 563 CYS B N 1
ATOM 9025 C CA . CYS B 1 563 ? 21 -19.281 -31.234 1 92.31 563 CYS B CA 1
ATOM 9026 C C . CYS B 1 563 ? 22.344 -18.562 -31.281 1 92.31 563 CYS B C 1
ATOM 9028 O O . CYS B 1 563 ? 22.656 -17.766 -30.406 1 92.31 563 CYS B O 1
ATOM 9030 N N . LEU B 1 564 ? 23.125 -18.75 -32.312 1 88.19 564 LEU B N 1
ATOM 9031 C CA . LEU B 1 564 ? 24.453 -18.156 -32.438 1 88.19 564 LEU B CA 1
ATOM 9032 C C . LEU B 1 564 ? 24.359 -16.656 -32.688 1 88.19 564 LEU B C 1
ATOM 9034 O O . LEU B 1 564 ? 25.328 -15.93 -32.469 1 88.19 564 LEU B O 1
ATOM 9038 N N . GLN B 1 565 ? 23.266 -16.172 -32.938 1 85.19 565 GLN B N 1
ATOM 9039 C CA . GLN B 1 565 ? 23.031 -14.742 -33.094 1 85.19 565 GLN B CA 1
ATOM 9040 C C . GLN B 1 565 ? 22.922 -14.031 -31.766 1 85.19 565 GLN B C 1
ATOM 9042 O O . GLN B 1 565 ? 23.141 -12.828 -31.672 1 85.19 565 GLN B O 1
ATOM 9047 N N . ALA B 1 566 ? 22.594 -14.828 -30.781 1 83.12 566 ALA B N 1
ATOM 9048 C CA . ALA B 1 566 ? 22.266 -14.18 -29.516 1 83.12 566 ALA B CA 1
ATOM 9049 C C . ALA B 1 566 ? 23.109 -14.727 -28.375 1 83.12 566 ALA B C 1
ATOM 9051 O O . ALA B 1 566 ? 23.25 -14.094 -27.328 1 83.12 566 ALA B O 1
ATOM 9052 N N . PHE B 1 567 ? 23.672 -15.945 -28.641 1 85.94 567 PHE B N 1
ATOM 9053 C CA . PHE B 1 567 ? 24.375 -16.625 -27.562 1 85.94 567 PHE B CA 1
ATOM 9054 C C . PHE B 1 567 ? 25.797 -16.984 -27.984 1 85.94 567 PHE B C 1
ATOM 9056 O O . PHE B 1 567 ? 26.078 -17.094 -29.188 1 85.94 567 PHE B O 1
ATOM 9063 N N . ALA B 1 568 ? 26.734 -17.078 -27.031 1 80.38 568 ALA B N 1
ATOM 9064 C CA . ALA B 1 568 ? 28.078 -17.578 -27.297 1 80.38 568 ALA B CA 1
ATOM 9065 C C . ALA B 1 568 ? 28.031 -19.047 -27.703 1 80.38 568 ALA B C 1
ATOM 9067 O O . ALA B 1 568 ? 27.094 -19.766 -27.359 1 80.38 568 ALA B O 1
ATOM 9068 N N . LYS B 1 569 ? 29 -19.5 -28.453 1 81.75 569 LYS B N 1
ATOM 9069 C CA . LYS B 1 569 ? 29.078 -20.844 -29.016 1 81.75 569 LYS B CA 1
ATOM 9070 C C . LYS B 1 569 ? 28.922 -21.906 -27.922 1 81.75 569 LYS B C 1
ATOM 9072 O O . LYS B 1 569 ? 28.266 -22.922 -28.141 1 81.75 569 LYS B O 1
ATOM 9077 N N . PHE B 1 570 ? 29.531 -21.656 -26.734 1 80.75 570 PHE B N 1
ATOM 9078 C CA . PHE B 1 570 ? 29.516 -22.672 -25.688 1 80.75 570 PHE B CA 1
ATOM 9079 C C . PHE B 1 570 ? 28.109 -22.797 -25.094 1 80.75 570 PHE B C 1
ATOM 9081 O O . PHE B 1 570 ? 27.797 -23.797 -24.422 1 80.75 570 PHE B O 1
ATOM 9088 N N . GLN B 1 571 ? 27.219 -21.844 -25.312 1 85.75 571 GLN B N 1
ATOM 9089 C CA . GLN B 1 571 ? 25.875 -21.844 -24.719 1 85.75 571 GLN B CA 1
ATOM 9090 C C . GLN B 1 571 ? 24.875 -22.578 -25.609 1 85.75 571 GLN B C 1
ATOM 9092 O O . GLN B 1 571 ? 23.797 -22.953 -25.156 1 85.75 571 GLN B O 1
ATOM 9097 N N . VAL B 1 572 ? 25.234 -22.781 -26.844 1 91.25 572 VAL B N 1
ATOM 9098 C CA . VAL B 1 572 ? 24.297 -23.25 -27.844 1 91.25 572 VAL B CA 1
ATOM 9099 C C . VAL B 1 572 ? 24.062 -24.75 -27.672 1 91.25 572 VAL B C 1
ATOM 9101 O O . VAL B 1 572 ? 24.984 -25.5 -27.328 1 91.25 572 VAL B O 1
ATOM 9104 N N . PRO B 1 573 ? 22.781 -25.219 -27.891 1 94.62 573 PRO B N 1
ATOM 9105 C CA . PRO B 1 573 ? 22.484 -26.656 -27.734 1 94.62 573 PRO B CA 1
ATOM 9106 C C . PRO B 1 573 ? 23.328 -27.531 -28.641 1 94.62 573 PRO B C 1
ATOM 9108 O O . PRO B 1 573 ? 23.562 -27.188 -29.797 1 94.62 573 PRO B O 1
ATOM 9111 N N . ASP B 1 574 ? 23.734 -28.594 -28.078 1 92.06 574 ASP B N 1
ATOM 9112 C CA . ASP B 1 574 ? 24.516 -29.562 -28.844 1 92.06 574 ASP B CA 1
ATOM 9113 C C . ASP B 1 574 ? 23.625 -30.375 -29.781 1 92.06 574 ASP B C 1
ATOM 9115 O O . ASP B 1 574 ? 24.109 -30.984 -30.734 1 92.06 574 ASP B O 1
ATOM 9119 N N . ASP B 1 575 ? 22.375 -30.422 -29.438 1 93.06 575 ASP B N 1
ATOM 9120 C CA . ASP B 1 575 ? 21.406 -31.188 -30.219 1 93.06 575 ASP B CA 1
ATOM 9121 C C . ASP B 1 575 ? 20 -30.578 -30.094 1 93.06 575 ASP B C 1
ATOM 9123 O O . ASP B 1 575 ? 19.734 -29.828 -29.156 1 93.06 575 ASP B O 1
ATOM 9127 N N . VAL B 1 576 ? 19.219 -30.875 -31.188 1 94.44 576 VAL B N 1
ATOM 9128 C CA . VAL B 1 576 ? 17.812 -30.484 -31.219 1 94.44 576 VAL B CA 1
ATOM 9129 C C . VAL B 1 576 ? 16.953 -31.688 -31.578 1 94.44 576 VAL B C 1
ATOM 9131 O O . VAL B 1 576 ? 17.141 -32.281 -32.656 1 94.44 576 VAL B O 1
ATOM 9134 N N . ILE B 1 577 ? 16.062 -31.953 -30.719 1 93.12 577 ILE B N 1
ATOM 9135 C CA . ILE B 1 577 ? 15.195 -33.094 -30.922 1 93.12 577 ILE B CA 1
ATOM 9136 C C . ILE B 1 577 ? 13.75 -32.625 -31.094 1 93.12 577 ILE B C 1
ATOM 9138 O O . ILE B 1 577 ? 13.297 -31.734 -30.391 1 93.12 577 ILE B O 1
ATOM 9142 N N . VAL B 1 578 ? 13.062 -33.219 -32.031 1 91.81 578 VAL B N 1
ATOM 9143 C CA . VAL B 1 578 ? 11.664 -32.875 -32.25 1 91.81 578 VAL B CA 1
ATOM 9144 C C . VAL B 1 578 ? 10.758 -33.875 -31.578 1 91.81 578 VAL B C 1
ATOM 9146 O O . VAL B 1 578 ? 10.844 -35.094 -31.844 1 91.81 578 VAL B O 1
ATOM 9149 N N . TRP B 1 579 ? 9.977 -33.375 -30.625 1 90.88 579 TRP B N 1
ATOM 9150 C CA . TRP B 1 579 ? 8.953 -34.188 -29.984 1 90.88 579 TRP B CA 1
ATOM 9151 C C . TRP B 1 579 ? 7.559 -33.781 -30.422 1 90.88 579 TRP B C 1
ATOM 9153 O O . TRP B 1 579 ? 7.355 -32.625 -30.859 1 90.88 579 TRP B O 1
ATOM 9163 N N . GLN B 1 580 ? 6.621 -34.656 -30.438 1 87.44 580 GLN B N 1
ATOM 9164 C CA . GLN B 1 580 ? 5.234 -34.344 -30.75 1 87.44 580 GLN B CA 1
ATOM 9165 C C . GLN B 1 580 ? 4.621 -33.438 -29.672 1 87.44 580 GLN B C 1
ATOM 9167 O O . GLN B 1 580 ? 3.852 -32.531 -29.984 1 87.44 580 GLN B O 1
ATOM 9172 N N . GLU B 1 581 ? 4.926 -33.781 -28.453 1 89.06 581 GLU B N 1
ATOM 9173 C CA . GLU B 1 581 ? 4.434 -33.031 -27.312 1 89.06 581 GLU B CA 1
ATOM 9174 C C . GLU B 1 581 ? 5.5 -32.906 -26.234 1 89.06 581 GLU B C 1
ATOM 9176 O O . GLU B 1 581 ? 6.23 -33.875 -25.969 1 89.06 581 GLU B O 1
ATOM 9181 N N . ILE B 1 582 ? 5.609 -31.766 -25.625 1 90.62 582 ILE B N 1
ATOM 9182 C CA . ILE B 1 582 ? 6.52 -31.547 -24.5 1 90.62 582 ILE B CA 1
ATOM 9183 C C . ILE B 1 582 ? 5.742 -31.578 -23.188 1 90.62 582 ILE B C 1
ATOM 9185 O O . ILE B 1 582 ? 4.723 -30.891 -23.047 1 90.62 582 ILE B O 1
ATOM 9189 N N . PRO B 1 583 ? 6.219 -32.344 -22.297 1 88.06 583 PRO B N 1
ATOM 9190 C CA . PRO B 1 583 ? 5.531 -32.469 -21 1 88.06 583 PRO B CA 1
ATOM 9191 C C . PRO B 1 583 ? 5.441 -31.141 -20.266 1 88.06 583 PRO B C 1
ATOM 9193 O O . PRO B 1 583 ? 6.434 -30.422 -20.172 1 88.06 583 PRO B O 1
ATOM 9196 N N . LEU B 1 584 ? 4.305 -30.875 -19.781 1 81.81 584 LEU B N 1
ATOM 9197 C CA . LEU B 1 584 ? 4.047 -29.688 -18.984 1 81.81 584 LEU B CA 1
ATOM 9198 C C . LEU B 1 584 ? 3.588 -30.062 -17.578 1 81.81 584 LEU B C 1
ATOM 9200 O O . LEU B 1 584 ? 3.031 -31.141 -17.375 1 81.81 584 LEU B O 1
ATOM 9204 N N . THR B 1 585 ? 3.893 -29.156 -16.672 1 73.88 585 THR B N 1
ATOM 9205 C CA . THR B 1 585 ? 3.379 -29.312 -15.32 1 73.88 585 THR B CA 1
ATOM 9206 C C . THR B 1 585 ? 1.884 -29.016 -15.266 1 73.88 585 THR B C 1
ATOM 9208 O O . THR B 1 585 ? 1.297 -28.594 -16.266 1 73.88 585 THR B O 1
ATOM 9211 N N . SER B 1 586 ? 1.368 -29.219 -14.062 1 67.25 586 SER B N 1
ATOM 9212 C CA . SER B 1 586 ? -0.057 -28.969 -13.852 1 67.25 586 SER B CA 1
ATOM 9213 C C . SER B 1 586 ? -0.401 -27.5 -14 1 67.25 586 SER B C 1
ATOM 9215 O O . SER B 1 586 ? -1.561 -27.141 -14.227 1 67.25 586 SER B O 1
ATOM 9217 N N . THR B 1 587 ? 0.622 -26.719 -13.945 1 62.06 587 THR B N 1
ATOM 9218 C CA . THR B 1 587 ? 0.385 -25.281 -14.07 1 62.06 587 THR B CA 1
ATOM 9219 C C . THR B 1 587 ? 0.768 -24.781 -15.461 1 62.06 587 THR B C 1
ATOM 9221 O O . THR B 1 587 ? 0.823 -23.578 -15.695 1 62.06 587 THR B O 1
ATOM 9224 N N . GLY B 1 588 ? 1.09 -25.797 -16.359 1 67.38 588 GLY B N 1
ATOM 9225 C CA . GLY B 1 588 ? 1.353 -25.438 -17.734 1 67.38 588 GLY B CA 1
ATOM 9226 C C . GLY B 1 588 ? 2.795 -25.031 -17.984 1 67.38 588 GLY B C 1
ATOM 9227 O O . GLY B 1 588 ? 3.113 -24.469 -19.031 1 67.38 588 GLY B O 1
ATOM 9228 N N . LYS B 1 589 ? 3.605 -25.297 -16.984 1 74.44 589 LYS B N 1
ATOM 9229 C CA . LYS B 1 589 ? 5.023 -25 -17.156 1 74.44 589 LYS B CA 1
ATOM 9230 C C . LYS B 1 589 ? 5.777 -26.188 -17.734 1 74.44 589 LYS B C 1
ATOM 9232 O O . LYS B 1 589 ? 5.312 -27.328 -17.641 1 74.44 589 LYS B O 1
ATOM 9237 N N . LEU B 1 590 ? 6.895 -25.969 -18.422 1 82.44 590 LEU B N 1
ATOM 9238 C CA . LEU B 1 590 ? 7.742 -27.062 -18.891 1 82.44 590 LEU B CA 1
ATOM 9239 C C . LEU B 1 590 ? 8.156 -27.969 -17.75 1 82.44 590 LEU B C 1
ATOM 9241 O O . LEU B 1 590 ? 8.625 -27.5 -16.703 1 82.44 590 LEU B O 1
ATOM 9245 N N . ASP B 1 591 ? 7.855 -29.219 -17.844 1 85.06 591 ASP B N 1
ATOM 9246 C CA . ASP B 1 591 ? 8.266 -30.188 -16.844 1 85.06 591 ASP B CA 1
ATOM 9247 C C . ASP B 1 591 ? 9.633 -30.781 -17.172 1 85.06 591 ASP B C 1
ATOM 9249 O O . ASP B 1 591 ? 9.719 -31.906 -17.688 1 85.06 591 ASP B O 1
ATOM 9253 N N . LYS B 1 592 ? 10.719 -30.156 -16.797 1 88.19 592 LYS B N 1
ATOM 9254 C CA . LYS B 1 592 ? 12.062 -30.531 -17.219 1 88.19 592 LYS B CA 1
ATOM 9255 C C . LYS B 1 592 ? 12.539 -31.797 -16.516 1 88.19 592 LYS B C 1
ATOM 9257 O O . LYS B 1 592 ? 13.422 -32.5 -17.016 1 88.19 592 LYS B O 1
ATOM 9262 N N . LYS B 1 593 ? 11.961 -32.031 -15.414 1 84.19 593 LYS B N 1
ATOM 9263 C CA . LYS B 1 593 ? 12.281 -33.281 -14.734 1 84.19 593 LYS B CA 1
ATOM 9264 C C . LYS B 1 593 ? 11.852 -34.469 -15.562 1 84.19 593 LYS B C 1
ATOM 9266 O O . LYS B 1 593 ? 12.625 -35.406 -15.75 1 84.19 593 LYS B O 1
ATOM 9271 N N . VAL B 1 594 ? 10.602 -34.375 -16.047 1 88.38 594 VAL B N 1
ATOM 9272 C CA . VAL B 1 594 ? 10.055 -35.469 -16.859 1 88.38 594 VAL B CA 1
ATOM 9273 C C . VAL B 1 594 ? 10.812 -35.531 -18.188 1 88.38 594 VAL B C 1
ATOM 9275 O O . VAL B 1 594 ? 11.094 -36.625 -18.672 1 88.38 594 VAL B O 1
ATOM 9278 N N . ILE B 1 595 ? 11.164 -34.438 -18.719 1 91.5 595 ILE B N 1
ATOM 9279 C CA . ILE B 1 595 ? 11.891 -34.406 -19.984 1 91.5 595 ILE B CA 1
ATOM 9280 C C . ILE B 1 595 ? 13.234 -35.094 -19.828 1 91.5 595 ILE B C 1
ATOM 9282 O O . ILE B 1 595 ? 13.594 -35.969 -20.641 1 91.5 595 ILE B O 1
ATOM 9286 N N . ARG B 1 596 ? 13.938 -34.844 -18.75 1 90.19 596 ARG B N 1
ATOM 9287 C CA . ARG B 1 596 ? 15.227 -35.469 -18.5 1 90.19 596 ARG B CA 1
ATOM 9288 C C . ARG B 1 596 ? 15.07 -36.969 -18.297 1 90.19 596 ARG B C 1
ATOM 9290 O O . ARG B 1 596 ? 15.875 -37.75 -18.812 1 90.19 596 ARG B O 1
ATOM 9297 N N . ALA B 1 597 ? 14.008 -37.281 -17.578 1 89.94 597 ALA B N 1
ATOM 9298 C CA . ALA B 1 597 ? 13.742 -38.719 -17.344 1 89.94 597 ALA B CA 1
ATOM 9299 C C . ALA B 1 597 ? 13.469 -39.438 -18.641 1 89.94 597 ALA B C 1
ATOM 9301 O O . ALA B 1 597 ? 13.922 -40.594 -18.828 1 89.94 597 ALA B O 1
ATOM 9302 N N . MET B 1 598 ? 12.742 -38.875 -19.516 1 91.31 598 MET B N 1
ATOM 9303 C CA . MET B 1 598 ? 12.43 -39.469 -20.812 1 91.31 598 MET B CA 1
ATOM 9304 C C . MET B 1 598 ? 13.695 -39.656 -21.641 1 91.31 598 MET B C 1
ATOM 9306 O O . MET B 1 598 ? 13.891 -40.688 -22.266 1 91.31 598 MET B O 1
ATOM 9310 N N . LEU B 1 599 ? 14.516 -38.688 -21.609 1 91.38 599 LEU B N 1
ATOM 9311 C CA . LEU B 1 599 ? 15.766 -38.781 -22.344 1 91.38 599 LEU B CA 1
ATOM 9312 C C . LEU B 1 599 ? 16.656 -39.906 -21.797 1 91.38 599 LEU B C 1
ATOM 9314 O O . LEU B 1 599 ? 17.25 -40.656 -22.562 1 91.38 599 LEU B O 1
ATOM 9318 N N . THR B 1 600 ? 16.672 -40 -20.516 1 88.12 600 THR B N 1
ATOM 9319 C CA . THR B 1 600 ? 17.469 -41.031 -19.859 1 88.12 600 THR B CA 1
ATOM 9320 C C . THR B 1 600 ? 16.922 -42.406 -20.188 1 88.12 600 THR B C 1
ATOM 9322 O O . THR B 1 600 ? 17.672 -43.344 -20.469 1 88.12 600 THR B O 1
ATOM 9325 N N . SER B 1 601 ? 15.602 -42.531 -20.078 1 89.12 601 SER B N 1
ATOM 9326 C CA . SER B 1 601 ? 14.961 -43.812 -20.359 1 89.12 601 SER B CA 1
ATOM 9327 C C . SER B 1 601 ? 15.195 -44.25 -21.797 1 89.12 601 SER B C 1
ATOM 9329 O O . SER B 1 601 ? 15.258 -45.438 -22.094 1 89.12 601 SER B O 1
ATOM 9331 N N . GLN B 1 602 ? 15.336 -43.312 -22.688 1 87.88 602 GLN B N 1
ATOM 9332 C CA . GLN B 1 602 ? 15.586 -43.594 -24.094 1 87.88 602 GLN B CA 1
ATOM 9333 C C . GLN B 1 602 ? 17.062 -43.844 -24.359 1 87.88 602 GLN B C 1
ATOM 9335 O O . GLN B 1 602 ? 17.453 -44.156 -25.484 1 87.88 602 GLN B O 1
ATOM 9340 N N . GLY B 1 603 ? 17.828 -43.688 -23.312 1 85.75 603 GLY B N 1
ATOM 9341 C CA . GLY B 1 603 ? 19.266 -43.844 -23.469 1 85.75 603 GLY B CA 1
ATOM 9342 C C . GLY B 1 603 ? 19.891 -42.781 -24.344 1 85.75 603 GLY B C 1
ATOM 9343 O O . GLY B 1 603 ? 20.859 -43.062 -25.062 1 85.75 603 GLY B O 1
ATOM 9344 N N . TYR B 1 604 ? 19.297 -41.594 -24.219 1 89.06 604 TYR B N 1
ATOM 9345 C CA . TYR B 1 604 ? 19.766 -40.531 -25.078 1 89.06 604 TYR B CA 1
ATOM 9346 C C . TYR B 1 604 ? 21.156 -40.062 -24.656 1 89.06 604 TYR B C 1
ATOM 9348 O O . TYR B 1 604 ? 21.438 -39.906 -23.469 1 89.06 604 TYR B O 1
ATOM 9356 N N . MET B 1 605 ? 22.016 -39.906 -25.656 1 85.75 605 MET B N 1
ATOM 9357 C CA . MET B 1 605 ? 23.344 -39.312 -25.469 1 85.75 605 MET B CA 1
ATOM 9358 C C . MET B 1 605 ? 23.594 -38.219 -26.5 1 85.75 605 MET B C 1
ATOM 9360 O O . MET B 1 605 ? 23.172 -38.312 -27.641 1 85.75 605 MET B O 1
ATOM 9364 N N . LEU B 1 606 ? 24.25 -37.219 -26.062 1 89.62 606 LEU B N 1
ATOM 9365 C CA . LEU B 1 606 ? 24.578 -36.094 -26.953 1 89.62 606 LEU B CA 1
ATOM 9366 C C . LEU B 1 606 ? 25.516 -36.562 -28.062 1 89.62 606 LEU B C 1
ATOM 9368 O O . LEU B 1 606 ? 26.438 -37.344 -27.828 1 89.62 606 LEU B O 1
ATOM 9372 N N . PRO B 1 607 ? 25.234 -36.125 -29.266 1 82.12 607 PRO B N 1
ATOM 9373 C CA . PRO B 1 607 ? 26.141 -36.469 -30.375 1 82.12 607 PRO B CA 1
ATOM 9374 C C . PRO B 1 607 ? 27.594 -36.094 -30.094 1 82.12 607 PRO B C 1
ATOM 9376 O O . PRO B 1 607 ? 28.516 -36.75 -30.547 1 82.12 607 PRO B O 1
ATOM 9379 N N . THR B 1 608 ? 27.781 -35 -29.359 1 75.94 608 THR B N 1
ATOM 9380 C CA . THR B 1 608 ? 29.125 -34.5 -29.078 1 75.94 608 THR B CA 1
ATOM 9381 C C . THR B 1 608 ? 29.781 -35.281 -27.953 1 75.94 608 THR B C 1
ATOM 9383 O O . THR B 1 608 ? 30.984 -35.156 -27.719 1 75.94 608 THR B O 1
ATOM 9386 N N . ALA B 1 609 ? 29.094 -36.062 -27.172 1 72.31 609 ALA B N 1
ATOM 9387 C CA . ALA B 1 609 ? 29.625 -36.844 -26.062 1 72.31 609 ALA B CA 1
ATOM 9388 C C . ALA B 1 609 ? 30.203 -38.156 -26.578 1 72.31 609 ALA B C 1
ATOM 9390 O O . ALA B 1 609 ? 31.125 -38.719 -25.984 1 72.31 609 ALA B O 1
ATOM 9391 N N . ALA B 1 610 ? 29.703 -38.969 -27.578 1 60.09 610 ALA B N 1
ATOM 9392 C CA . ALA B 1 610 ? 30.125 -40.281 -28.047 1 60.09 610 ALA B CA 1
ATOM 9393 C C . ALA B 1 610 ? 31.594 -40.281 -28.484 1 60.09 610 ALA B C 1
ATOM 9395 O O . ALA B 1 610 ? 32.281 -41.281 -28.344 1 60.09 610 ALA B O 1
ATOM 9396 N N . GLY B 1 611 ? 32.219 -39.094 -28.891 1 53.66 611 GLY B N 1
ATOM 9397 C CA . GLY B 1 611 ? 33.594 -39.125 -29.359 1 53.66 611 GLY B CA 1
ATOM 9398 C C . GLY B 1 611 ? 34.562 -38.375 -28.453 1 53.66 611 GLY B C 1
ATOM 9399 O O . GLY B 1 611 ? 35.719 -38.188 -28.781 1 53.66 611 GLY B O 1
ATOM 9400 N N . ALA B 1 612 ? 34.219 -37.844 -27.297 1 48.84 612 ALA B N 1
ATOM 9401 C CA . ALA B 1 612 ? 35.062 -36.938 -26.531 1 48.84 612 ALA B CA 1
ATOM 9402 C C . ALA B 1 612 ? 35.938 -37.75 -25.547 1 48.84 612 ALA B C 1
ATOM 9404 O O . ALA B 1 612 ? 35.438 -38.625 -24.859 1 48.84 612 ALA B O 1
ATOM 9405 N N . PRO B 1 613 ? 37.219 -37.688 -25.641 1 40.53 613 PRO B N 1
ATOM 9406 C CA . PRO B 1 613 ? 38.062 -38.375 -24.656 1 40.53 613 PRO B CA 1
ATOM 9407 C C . PRO B 1 613 ? 37.812 -37.906 -23.234 1 40.53 613 PRO B C 1
ATOM 9409 O O . PRO B 1 613 ? 37.406 -36.75 -23 1 40.53 613 PRO B O 1
ATOM 9412 N N . SER B 1 614 ? 37.438 -38.875 -22.266 1 32.41 614 SER B N 1
ATOM 9413 C CA . SER B 1 614 ? 37.156 -38.688 -20.844 1 32.41 614 SER B CA 1
ATOM 9414 C C . SER B 1 614 ? 38.156 -37.688 -20.234 1 32.41 614 SER B C 1
ATOM 9416 O O . SER B 1 614 ? 39.312 -37.656 -20.625 1 32.41 614 SER B O 1
ATOM 9418 N N . LYS B 1 615 ? 37.688 -36.688 -19.625 1 35.78 615 LYS B N 1
ATOM 9419 C CA . LYS B 1 615 ? 38.625 -35.938 -18.781 1 35.78 615 LYS B CA 1
ATOM 9420 C C . LYS B 1 615 ? 39.469 -36.875 -17.922 1 35.78 615 LYS B C 1
ATOM 9422 O O . LYS B 1 615 ? 38.938 -37.625 -17.109 1 35.78 615 LYS B O 1
ATOM 9427 N N . LEU B 1 616 ? 40.5 -37.625 -18.344 1 24.31 616 LEU B N 1
ATOM 9428 C CA . LEU B 1 616 ? 41.438 -38 -17.281 1 24.31 616 LEU B CA 1
ATOM 9429 C C . LEU B 1 616 ? 42.062 -36.75 -16.656 1 24.31 616 LEU B C 1
ATOM 9431 O O . LEU B 1 616 ? 42.375 -35.781 -17.359 1 24.31 616 LEU B O 1
#